Protein AF-A0A2S8PSI5-F1 (afdb_monomer_lite)

pLDDT: mean 81.42, std 22.58, range [22.23, 98.62]

Sequence (1072 aa):
MSYFSLNHSRIKKAMLAALAALLVYPAASGAGWGGTVAHAEESGTSQSGSVQGTTGLTDDTAAGQIPTAPAGDTTGSQVPAAPSGDPAGSQEPADGGGSPQSPDDAEVIAPVPNPTGQEQVEMAAANEAAILADKPVVISKIFGGGSQNSDALYKYDFVELFNPADTDVNLEGWSLQYAASSAKTDSPSWQVTPLHGTIPAKGYYLIQEGGKSTLLGPDLPAPDDTGNIDMDNKDGKVALVADTVELTVLNPSSPAVSSVVDFVGYGAAPSYEGSGAAPTPSAQKTLVRKAEDPILGTGVPSVIGSDAELYGNGWNTHDNKSDFDIATLGTFAPHNASDLTPLSVHADADKHTIRMASERDISPADAQFAVSVVTGTLKSGELDPQDYEVSGLPAGLSVTHAEADPQSHQVMFTVGGTAEADVTSSVELNVVIRKTAVTGGAYNDSRTENGITLENHTLQIIGDVVSNTLGMTEPLTAAGSFAIRIRSGAAKEGPLADTDYAVTGLPEGLQIQAAGDTASNQIVFTVSGTAAEPVIEPVQLTVVLKASAVMTEGALDSEPFTGIVLDRYRTPVQAGEQRRAELTNRIKESNAYYDDPETKAYKYGTDGMAASDAAFYRGAPYLMYEDLGTAIKIPEGWKKLQNVKTWIGGDAHIANVGFYDDKYGSIIFDLNDFDGAYIAPFYLDLLRMTSSLYLTRDSEKLALSDGEIRSMAADMLEEYMQTLQSLIGNDSKITDASKLDMNHVSDGFTKTIMTKLAKKTQLDQLIKWTVPTADGKHSTGVLNVAGKPDKYRAASESERAEVEQNWQKYVDSLEPGFVQTSLALNPDYFKIKDVAVRIYQGLGSIGSQRYNVLIEGPTSSHDDDFLLDVKQSFKPDMFNNAEEALVDPYDAYPGGDGAKVKTAYAKLSLDPEPFLGYFNSSNKSFFVHKISPYKGDYEDASGGTFKTKESLADYVGYMAKAYAYAHARSSEYPGDTFETSVISQVYDGGDWTAFETTLLNLGEDYYRQVASDYELMKSDLIGGKLIDVAGLADLALKGACRSGAERRILISCFRPGQAGVHRYSGPRRGVD

Radius of gyration: 53.58 Å; chains: 1; bounding box: 130×101×125 Å

Secondary structure (DSSP, 8-state):
--------TTGGGTHHHHGGGS---------------------------------------------------------------------------------------PPPPPPPTTHHHHHHHHHHHHHTTSS--EEEEEE--TTT-TT-SSSEEEEEEE--SSS-EE-TT-EEEEEE--TT---S--EEEE--SEEPTTBEEEEEEEE-TTSSSPPPSPPSEE------SSSEEEEEESS-SPP--S-TTSTT-TTEEEEEEETT-S--STTSPBPP-BTTBEEEEPEEPTTT--EE---TTSGGGTS-S----S-HHHHEEEE-BTTB----TT-BPBPPEEE-SSS-EEEBSSSSBB-TTS-EEEEEE-SSEE-SEEPPTTSEEEE-PPTTEEEEEEEEETTTTEEEEEEEEB-SS---S-EEEEEEE-GGGEEES-SBPPPPEEEEEEEPP--B-EEEEEEE--EEEETTEEE-EEEEEEEES-BPBEEPPTTSEEEESPPTTEEEEEEEETTTTEEEEEEEEB-SS---SPEEEEEEE-GGGBS-TTPBPPP-EEEEEEBPP-S-SS-HHHHHHHHHHHHHHHTTT---HHHHHHHHSTTTTTS-HHHHHHH-THHHHHHBTTTB---TTGGG-SS-EEEE-SS--GGGEEEEE-TTS-EEEEE---TT-EEEETHHHHHHHHHHHHHHHHHHT----HHHHHHHHHHHHHHHHHHHHTTTT-TT---GGGS-BTTTSPSSHHHHHHHHHTT--HHHHHHHHEEEPTTSSSEEEEE-STT-TTTEEEPPHHHHHHHHHHHHHHHTTS-HHHHHHHHHH-TTTT-EEEEEEE-S-STTTTTS-EEEEEE--SSSSSSS-EEEEEEEE---GGGG-TTTS--S-GGGSTT-HHHHHHHHHHHHSSS--TT-EEEE-SS-EEEEEEPPTT-B-SSSSTT-S--SHHHHHHHHHHHHHHHHHHHHHT--BTTB-HHHHHIIIIISSS-HHHHHHHHHHHHHHHHHHHHHHHHHHHHHHHTTTTS-GGGGGG---TT-------------PPPP----------------

Foldseek 3Di:
DDDDDDDDPPPVVPVVVVVPPPDDDDDDDDDDDDDDDDDDDDDDDDDDDDDDDDDDDDDDDDDYDDDDDDDDDDDDDDDDDDDDDDDDDDDDDDDDDDDDDDDDDDDDDDDDDDDDPVVCVVVVVVVVVVVVQPFFWEFFKWAQQLAPDQPFQAVFTKIKIFGQAQAKDFQQAKWKKKWFADLPDTDLWIDTDRAGGIQGGRGMAMETEAGDPPHDHHHADDHRYYYHDNYDQFWIKIWIFSHRDTGRDRACPPPVNPGTRYIATAHSGPHAWDDDGAYTGHSQKMKGFFFQQLVPRDGHHCWPPDLSVQRHRRDCPRGNHRGIDIDGRRRDGHGHSVDHRAWDKAWDPVFLEWEAPFQWWTDPVRQKTKMATRFAAFDAFWDDPVQKDKDFDAAQKDFPTWGADRVRRMIMTGMGGTHPDGNPAKTKMKMKGAPVRHPGGGDGTYDIYISRMYGGDAWEWDWAWDDADWEAPDQFWIWDKTKTATPIFFFDAFWDDCVQKDKPQDAPQKDKTWGADRVRRMIMIIITGTHPGGQLAKTWMKMKGQPVRGPDPNYHIYDIHTPHINHHDFFQLDFDDVLLVVCLVLLLVLLVPFADLVLLLCLLACVALLVFLLRVLLQCLLVVLVCDVPRFDDDPVLLVFPLQWFWDQSSAELFQWFWFAFQVLFIFTFGHHRLQIATFGLLVNLLNHLLRLVRLCVSLVPPDDPVLSLVLSLLLVVLLLVLLVVCPPPPQLDDPLLTRGQVNQDPALRNVQSVVLVPFDLLNVQLVFAPAPPVSRGHPLHGPCVVCVVWWDADDPVRVCLCVVFLVVFLVFFDVVVSVVLCVLPVQQSPWSGKIWTASDRSNQRRWTKIWTWGAASDNGRSRIFTKIKTWHDHNSNVVNPSRGPDDPQVPPPQHSQVSSLLLQVQQDDNHHRSFGWTDGPHTIITMDTDGSSDDGLVRTDNSSDDDSRSVSSSSSVSSSNSSSRRQRRDDDVPDTNSRSCCCDQNPVHDVVVVSSSSSSSSSSVSSNSNSNSVSCSCCSNVSVSNDCPPVPPPDDPPDDDDDDDDDDDPDDDDDDDDDDDDDDDDDDDDD

Structure (mmCIF, N/CA/C/O backbone):
data_AF-A0A2S8PSI5-F1
#
_entry.id   AF-A0A2S8PSI5-F1
#
loop_
_atom_site.group_PDB
_atom_site.id
_atom_site.type_symbol
_atom_site.label_atom_id
_atom_site.label_alt_id
_atom_site.label_comp_id
_atom_site.label_asym_id
_atom_site.label_entity_id
_atom_site.label_seq_id
_atom_site.pdbx_PDB_ins_code
_atom_site.Cartn_x
_atom_site.Cartn_y
_atom_site.Cartn_z
_atom_site.occupancy
_atom_site.B_iso_or_equiv
_atom_site.auth_seq_id
_atom_site.auth_comp_id
_atom_site.auth_asym_id
_atom_site.auth_atom_id
_atom_site.pdbx_PDB_model_num
ATOM 1 N N . MET A 1 1 ? -12.521 18.333 7.286 1.00 32.56 1 MET A N 1
ATOM 2 C CA . MET A 1 1 ? -11.247 18.449 8.029 1.00 32.56 1 MET A CA 1
ATOM 3 C C . MET A 1 1 ? -11.380 17.647 9.312 1.00 32.56 1 MET A C 1
ATOM 5 O O . MET A 1 1 ? -12.229 18.024 10.102 1.00 32.56 1 MET A O 1
ATOM 9 N N . SER A 1 2 ? -10.631 16.547 9.456 1.00 24.39 2 SER A N 1
ATOM 10 C CA . SER A 1 2 ? -10.332 15.827 10.715 1.00 24.39 2 SER A CA 1
ATOM 11 C C . SER A 1 2 ? -9.658 14.495 10.367 1.00 24.39 2 SER A C 1
ATOM 13 O O . SER A 1 2 ? -10.354 13.507 10.204 1.00 24.39 2 SER A O 1
ATOM 15 N N . TYR A 1 3 ? -8.333 14.488 10.182 1.00 22.23 3 TYR A N 1
ATOM 16 C CA . TYR A 1 3 ? -7.477 13.286 10.209 1.00 22.23 3 TYR A CA 1
ATOM 17 C C . TYR A 1 3 ? -6.000 13.709 10.134 1.00 22.23 3 TYR A C 1
ATOM 19 O O . TYR A 1 3 ? -5.429 13.806 9.058 1.00 22.23 3 TYR A O 1
ATOM 27 N N . PHE A 1 4 ? -5.387 14.002 11.285 1.00 27.80 4 PHE A N 1
ATOM 28 C CA . PHE A 1 4 ? -3.927 14.033 11.454 1.00 27.80 4 PHE A CA 1
ATOM 29 C C . PHE A 1 4 ? -3.594 13.869 12.942 1.00 27.80 4 PHE A C 1
ATOM 31 O O . PHE A 1 4 ? -3.741 14.803 13.727 1.00 27.80 4 PHE A O 1
ATOM 38 N N . SER A 1 5 ? -3.158 12.671 13.336 1.00 29.19 5 SER A N 1
ATOM 39 C CA . SER A 1 5 ? -2.662 12.388 14.687 1.00 29.19 5 SER A CA 1
ATOM 40 C C . SER A 1 5 ? -1.651 11.241 14.645 1.00 29.19 5 SER A C 1
ATOM 42 O O . SER A 1 5 ? -2.018 10.072 14.712 1.00 29.19 5 SER A O 1
ATOM 44 N N . LEU A 1 6 ? -0.364 11.575 14.512 1.00 31.28 6 LEU A N 1
ATOM 45 C CA . LEU A 1 6 ? 0.742 10.640 14.724 1.00 31.28 6 LEU A CA 1
ATOM 46 C C . LEU A 1 6 ? 1.902 11.331 15.450 1.00 31.28 6 LEU A C 1
ATOM 48 O O . LEU A 1 6 ? 2.282 12.463 15.153 1.00 31.28 6 LEU A O 1
ATOM 52 N N . ASN A 1 7 ? 2.465 10.631 16.434 1.00 30.89 7 ASN A N 1
ATOM 53 C CA . ASN A 1 7 ? 3.482 11.159 17.341 1.00 30.89 7 ASN A CA 1
ATOM 54 C C . ASN A 1 7 ? 4.842 11.360 16.654 1.00 30.89 7 ASN A C 1
ATOM 56 O O . ASN A 1 7 ? 5.383 10.421 16.077 1.00 30.89 7 ASN A O 1
ATOM 60 N N . HIS A 1 8 ? 5.460 12.539 16.811 1.00 30.98 8 HIS A N 1
ATOM 61 C CA . HIS A 1 8 ? 6.847 12.808 16.393 1.00 30.98 8 HIS A CA 1
ATOM 62 C C . HIS A 1 8 ? 7.643 13.559 17.479 1.00 30.98 8 HIS A C 1
ATOM 64 O O . HIS A 1 8 ? 7.771 14.784 17.491 1.00 30.98 8 HIS A O 1
ATOM 70 N N . SER A 1 9 ? 8.244 12.806 18.406 1.00 29.48 9 SER A N 1
ATOM 71 C CA . SER A 1 9 ? 8.939 13.339 19.594 1.00 29.48 9 SER A CA 1
ATOM 72 C C . SER A 1 9 ? 10.293 14.024 19.328 1.00 29.48 9 SER A C 1
ATOM 74 O O . SER A 1 9 ? 10.913 14.541 20.259 1.00 29.48 9 SER A O 1
ATOM 76 N N . ARG A 1 10 ? 10.776 14.058 18.075 1.00 33.31 10 ARG A N 1
ATOM 77 C CA . ARG A 1 10 ? 12.122 14.562 17.726 1.00 33.31 10 ARG A CA 1
ATOM 78 C C . ARG A 1 10 ? 12.180 16.045 17.331 1.00 33.31 10 ARG A C 1
ATOM 80 O O . ARG A 1 10 ? 13.230 16.661 17.501 1.00 33.31 10 ARG A O 1
ATOM 87 N N . ILE A 1 11 ? 11.072 16.654 16.897 1.00 36.69 11 ILE A N 1
ATOM 88 C CA . ILE A 1 11 ? 11.060 18.041 16.377 1.00 36.69 11 ILE A CA 1
ATOM 89 C C . ILE A 1 11 ? 11.356 19.083 17.477 1.00 36.69 11 ILE A C 1
ATOM 91 O O . ILE A 1 11 ? 12.074 20.057 17.237 1.00 36.69 11 ILE A O 1
ATOM 95 N N . LYS A 1 12 ? 10.915 18.844 18.724 1.00 32.12 12 LYS A N 1
ATOM 96 C CA . LYS A 1 12 ? 11.102 19.772 19.863 1.00 32.12 12 LYS A CA 1
ATOM 97 C C . LYS A 1 12 ? 12.569 20.057 20.245 1.00 32.12 12 LYS A C 1
ATOM 99 O O . LYS A 1 12 ? 12.806 20.987 21.010 1.00 32.12 12 LYS A O 1
ATOM 104 N N . LYS A 1 13 ? 13.556 19.310 19.727 1.00 33.31 13 LYS A N 1
ATOM 105 C CA . LYS A 1 13 ? 14.993 19.575 19.964 1.00 33.31 13 LYS A CA 1
ATOM 106 C C . LYS A 1 13 ? 15.682 20.418 18.883 1.00 33.31 13 LYS A C 1
ATOM 108 O O . LYS A 1 13 ? 16.767 20.920 19.151 1.00 33.31 13 LYS A O 1
ATOM 113 N N . ALA A 1 14 ? 15.075 20.612 17.709 1.00 32.22 14 ALA A N 1
ATOM 114 C CA . ALA A 1 14 ? 15.665 21.422 16.638 1.00 32.22 14 ALA A CA 1
ATOM 115 C C . ALA A 1 14 ? 15.346 22.922 16.797 1.00 32.22 14 ALA A C 1
ATOM 117 O O . ALA A 1 14 ? 16.250 23.756 16.784 1.00 32.22 14 ALA A O 1
ATOM 118 N N . MET A 1 15 ? 14.074 23.272 17.028 1.00 31.45 15 MET A N 1
ATOM 119 C CA . MET A 1 15 ? 13.637 24.677 17.118 1.00 31.45 15 MET A CA 1
ATOM 120 C C . MET A 1 15 ? 14.277 25.458 18.278 1.00 31.45 15 MET A C 1
ATOM 122 O O . MET A 1 15 ? 14.495 26.661 18.156 1.00 31.45 15 MET A O 1
ATOM 126 N N . LEU A 1 16 ? 14.645 24.788 19.377 1.00 30.70 16 LEU A N 1
ATOM 127 C CA . LEU A 1 16 ? 15.277 25.443 20.529 1.00 30.70 16 LEU A CA 1
ATOM 128 C C . LEU A 1 16 ? 16.730 25.889 20.270 1.00 30.70 16 LEU A C 1
ATOM 130 O O . LEU A 1 16 ? 17.239 26.733 21.001 1.00 30.70 16 LEU A O 1
ATOM 134 N N . ALA A 1 17 ? 17.392 25.356 19.236 1.00 32.59 17 ALA A N 1
ATOM 135 C CA . ALA A 1 17 ? 18.751 25.756 18.864 1.00 32.59 17 ALA A CA 1
ATOM 136 C C . ALA A 1 17 ? 18.782 27.026 17.992 1.00 32.59 17 ALA A C 1
ATOM 138 O O . ALA A 1 17 ? 19.747 27.786 18.050 1.00 32.59 17 ALA A O 1
ATOM 139 N N . ALA A 1 18 ? 17.725 27.285 17.213 1.00 31.22 18 ALA A N 1
ATOM 140 C CA . ALA A 1 18 ? 17.665 28.419 16.287 1.00 31.22 18 ALA A CA 1
ATOM 141 C C . ALA A 1 18 ? 17.458 29.776 16.991 1.00 31.22 18 ALA A C 1
ATOM 143 O O . ALA A 1 18 ? 17.998 30.787 16.546 1.00 31.22 18 ALA A O 1
ATOM 144 N N . LEU A 1 19 ? 16.729 29.812 18.115 1.00 29.58 19 LEU A N 1
ATOM 145 C CA . LEU A 1 19 ? 16.458 31.059 18.851 1.00 29.58 19 LEU A CA 1
ATOM 146 C C . LEU A 1 19 ? 17.676 31.626 19.608 1.00 29.58 19 LEU A C 1
ATOM 148 O O . LEU A 1 19 ? 17.660 32.790 19.997 1.00 29.58 19 LEU A O 1
ATOM 152 N N . ALA A 1 20 ? 18.733 30.837 19.820 1.00 30.61 20 ALA A N 1
ATOM 153 C CA . ALA A 1 20 ? 19.879 31.235 20.644 1.00 30.61 20 ALA A CA 1
ATOM 154 C C . ALA A 1 20 ? 20.934 32.093 19.911 1.00 30.61 20 ALA A C 1
ATOM 156 O O . ALA A 1 20 ? 21.875 32.570 20.542 1.00 30.61 20 ALA A O 1
ATOM 157 N N . ALA A 1 21 ? 20.808 32.284 18.592 1.00 31.06 21 ALA A N 1
ATOM 158 C CA . ALA A 1 21 ? 21.863 32.851 17.743 1.00 31.06 21 ALA A CA 1
ATOM 159 C C . ALA A 1 21 ? 21.659 34.325 17.324 1.00 31.06 21 ALA A C 1
ATOM 161 O O . ALA A 1 21 ? 22.487 34.863 16.593 1.00 31.06 21 ALA A O 1
ATOM 162 N N . LEU A 1 22 ? 20.570 34.980 17.751 1.00 29.28 22 LEU A N 1
ATOM 163 C CA . LEU A 1 22 ? 20.108 36.259 17.176 1.00 29.28 22 LEU A CA 1
ATOM 164 C C . LEU A 1 22 ? 20.069 37.446 18.163 1.00 29.28 22 LEU A C 1
ATOM 166 O O . LEU A 1 22 ? 19.382 38.439 17.932 1.00 29.28 22 LEU A O 1
ATOM 170 N N . LEU A 1 23 ? 20.840 37.374 19.252 1.00 33.25 23 LEU A N 1
ATOM 171 C CA . LEU A 1 23 ? 21.026 38.471 20.209 1.00 33.25 23 LEU A CA 1
ATOM 172 C C . LEU A 1 23 ? 22.504 38.619 20.601 1.00 33.25 23 LEU A C 1
ATOM 174 O O . LEU A 1 23 ? 22.970 37.866 21.449 1.00 33.25 23 LEU A O 1
ATOM 178 N N . VAL A 1 24 ? 23.209 39.613 20.030 1.00 31.05 24 VAL A N 1
ATOM 179 C CA . VAL A 1 24 ? 24.187 40.490 20.727 1.00 31.05 24 VAL A CA 1
ATOM 180 C C . VAL A 1 24 ? 24.766 41.579 19.788 1.00 31.05 24 VAL A C 1
ATOM 182 O O . VAL A 1 24 ? 25.548 41.307 18.885 1.00 31.05 24 VAL A O 1
ATOM 185 N N . TYR A 1 25 ? 24.428 42.832 20.121 1.00 30.11 25 TYR A N 1
ATOM 186 C CA . TYR A 1 25 ? 25.166 44.099 19.914 1.00 30.11 25 TYR A CA 1
ATOM 187 C C . TYR A 1 25 ? 25.182 44.850 18.547 1.00 30.11 25 TYR A C 1
ATOM 189 O O . TYR A 1 25 ? 24.949 44.246 17.505 1.00 30.11 25 TYR A O 1
ATOM 197 N N . PRO A 1 26 ? 25.354 46.207 18.558 1.00 46.22 26 PRO A N 1
ATOM 198 C CA . PRO A 1 26 ? 24.747 47.090 17.541 1.00 46.22 26 PRO A CA 1
ATOM 199 C C . PRO A 1 26 ? 25.649 48.229 16.975 1.00 46.22 26 PRO A C 1
ATOM 201 O O . PRO A 1 26 ? 26.788 48.400 17.402 1.00 46.22 26 PRO A O 1
ATOM 204 N N . ALA A 1 27 ? 25.040 49.102 16.144 1.00 29.02 27 ALA A N 1
ATOM 205 C CA . ALA A 1 27 ? 25.498 50.456 15.739 1.00 29.02 27 ALA A CA 1
ATOM 206 C C . ALA A 1 27 ? 26.748 50.512 14.811 1.00 29.02 27 ALA A C 1
ATOM 208 O O . ALA A 1 27 ? 27.578 49.616 14.839 1.00 29.02 27 ALA A O 1
ATOM 209 N N . ALA A 1 28 ? 26.996 51.518 13.953 1.00 28.19 28 ALA A N 1
ATOM 210 C CA . ALA A 1 28 ? 26.281 52.731 13.491 1.00 28.19 28 ALA A CA 1
ATOM 211 C C . ALA A 1 28 ? 27.017 53.289 12.231 1.00 28.19 28 ALA A C 1
ATOM 213 O O . ALA A 1 28 ? 28.173 52.934 12.026 1.00 28.19 28 ALA A O 1
ATOM 214 N N . SER A 1 29 ? 26.506 54.201 11.387 1.00 30.27 29 SER A N 1
ATOM 215 C CA . SER A 1 29 ? 25.156 54.747 11.102 1.00 30.27 29 SER A CA 1
ATOM 216 C C . SER A 1 29 ? 25.224 55.603 9.805 1.00 30.27 29 SER A C 1
ATOM 218 O O . SER A 1 29 ? 26.320 55.941 9.358 1.00 30.27 29 SER A O 1
ATOM 220 N N . GLY A 1 30 ? 24.092 55.993 9.192 1.00 26.75 30 GLY A N 1
ATOM 221 C CA . GLY A 1 30 ? 24.096 56.888 8.016 1.00 26.75 30 GLY A CA 1
ATOM 222 C C . GLY A 1 30 ? 22.722 57.129 7.367 1.00 26.75 30 GLY A C 1
ATOM 223 O O . GLY A 1 30 ? 21.903 56.223 7.306 1.00 26.75 30 GLY A O 1
ATOM 224 N N . ALA A 1 31 ? 22.479 58.364 6.915 1.00 28.94 31 ALA A N 1
ATOM 225 C CA . ALA A 1 31 ? 21.234 58.892 6.327 1.00 28.94 31 ALA A CA 1
ATOM 226 C C . ALA A 1 31 ? 20.676 58.124 5.098 1.00 28.94 31 ALA A C 1
ATOM 228 O O . ALA A 1 31 ? 21.438 57.496 4.373 1.00 28.94 31 ALA A O 1
ATOM 229 N N . GLY A 1 32 ? 19.382 58.219 4.748 1.00 26.33 32 GLY A N 1
ATOM 230 C CA . GLY A 1 32 ? 18.257 58.914 5.407 1.00 26.33 32 GLY A CA 1
ATOM 231 C C . GLY A 1 32 ? 17.262 59.554 4.413 1.00 26.33 32 GLY A C 1
ATOM 232 O O . GLY A 1 32 ? 17.654 59.849 3.294 1.00 26.33 32 GLY A O 1
ATOM 233 N N . TRP A 1 33 ? 16.027 59.828 4.876 1.00 26.30 33 TRP A N 1
ATOM 234 C CA . TRP A 1 33 ? 14.941 60.602 4.217 1.00 26.30 33 TRP A CA 1
ATOM 235 C C . TRP A 1 33 ? 14.414 60.039 2.866 1.00 26.30 33 TRP A C 1
ATOM 237 O O . TRP A 1 33 ? 15.174 59.800 1.942 1.00 26.30 33 TRP A O 1
ATOM 247 N N . GLY A 1 34 ? 13.107 59.879 2.635 1.00 26.39 34 GLY A N 1
ATOM 248 C CA . GLY A 1 34 ? 11.936 60.106 3.490 1.00 26.39 34 GLY A CA 1
ATOM 249 C C . GLY A 1 34 ? 10.637 60.138 2.662 1.00 26.39 34 GLY A C 1
ATOM 250 O O . GLY A 1 34 ? 10.696 60.266 1.442 1.00 26.39 34 GLY A O 1
ATOM 251 N N . GLY A 1 35 ? 9.480 60.062 3.332 1.00 26.25 35 GLY A N 1
ATOM 252 C CA . GLY A 1 35 ? 8.147 60.130 2.710 1.00 26.25 35 GLY A CA 1
ATOM 253 C C . GLY A 1 35 ? 7.384 58.793 2.707 1.00 26.25 35 GLY A C 1
ATOM 254 O O . GLY A 1 35 ? 7.892 57.840 2.135 1.00 26.25 35 GLY A O 1
ATOM 255 N N . THR A 1 36 ? 6.159 58.584 3.202 1.00 27.77 36 THR A N 1
ATOM 256 C CA . THR A 1 36 ? 5.229 59.194 4.187 1.00 27.77 36 THR A CA 1
ATOM 257 C C . THR A 1 36 ? 3.812 58.777 3.756 1.00 27.77 36 THR A C 1
ATOM 259 O O . THR A 1 36 ? 3.465 59.115 2.631 1.00 27.77 36 THR A O 1
ATOM 262 N N . VAL A 1 37 ? 2.992 58.231 4.678 1.00 28.23 37 VAL A N 1
ATOM 263 C CA . VAL A 1 37 ? 1.516 58.465 4.780 1.00 28.23 37 VAL A CA 1
ATOM 264 C C . VAL A 1 37 ? 0.628 57.896 3.641 1.00 28.23 37 VAL A C 1
ATOM 266 O O . VAL A 1 37 ? 0.927 58.081 2.472 1.00 28.23 37 VAL A O 1
ATOM 269 N N . ALA A 1 38 ? -0.527 57.249 3.862 1.00 27.56 38 ALA A N 1
ATOM 270 C CA . ALA A 1 38 ? -1.237 56.697 5.040 1.00 27.56 38 ALA A CA 1
ATOM 271 C C . ALA A 1 38 ? -2.152 55.530 4.544 1.00 27.56 38 ALA A C 1
ATOM 273 O O . ALA A 1 38 ? -2.331 55.408 3.337 1.00 27.56 38 ALA A O 1
ATOM 274 N N . HIS A 1 39 ? -2.646 54.551 5.319 1.00 26.27 39 HIS A N 1
ATOM 275 C CA . HIS A 1 39 ? -3.351 54.519 6.623 1.00 26.27 39 HIS A CA 1
ATOM 276 C C . HIS A 1 39 ? -4.840 54.951 6.580 1.00 26.27 39 HIS A C 1
ATOM 278 O O . HIS A 1 39 ? -5.130 56.141 6.644 1.00 26.27 39 HIS A O 1
ATOM 284 N N . ALA A 1 40 ? -5.738 53.956 6.482 1.00 26.66 40 ALA A N 1
ATOM 285 C CA . ALA A 1 40 ? -7.154 53.849 6.919 1.00 26.66 40 ALA A CA 1
ATOM 286 C C . ALA A 1 40 ? -7.703 52.557 6.251 1.00 26.66 40 ALA A C 1
ATOM 288 O O . ALA A 1 40 ? -7.437 52.366 5.066 1.00 26.66 40 ALA A O 1
ATOM 289 N N . GLU A 1 41 ? -8.249 51.526 6.905 1.00 26.97 41 GLU A N 1
ATOM 290 C CA . GLU A 1 41 ? -9.302 51.402 7.941 1.00 26.97 41 GLU A CA 1
ATOM 291 C C . GLU A 1 41 ? -10.744 51.504 7.418 1.00 26.97 41 GLU A C 1
ATOM 293 O O . GLU A 1 41 ? -11.027 52.285 6.516 1.00 26.97 41 GLU A O 1
ATOM 298 N N . GLU A 1 42 ? -11.624 50.711 8.054 1.00 27.62 42 GLU A N 1
ATOM 299 C CA . GLU A 1 42 ? -13.090 50.659 7.892 1.00 27.62 42 GLU A CA 1
ATOM 300 C C . GLU A 1 42 ? -13.665 50.191 6.530 1.00 27.62 42 GLU A C 1
ATOM 302 O O . GLU A 1 42 ? -12.993 50.224 5.505 1.00 27.62 42 GLU A O 1
ATOM 307 N N . SER A 1 43 ? -14.925 49.735 6.421 1.00 27.12 43 SER A N 1
ATOM 308 C CA . SER A 1 43 ? -15.847 49.042 7.358 1.00 27.12 43 SER A CA 1
ATOM 309 C C . SER A 1 43 ? -17.065 48.508 6.558 1.00 27.12 43 SER A C 1
ATOM 311 O O . SER A 1 43 ? -17.156 48.725 5.350 1.00 27.12 43 SER A O 1
ATOM 313 N N . GLY A 1 44 ? -18.025 47.838 7.216 1.00 26.30 44 GLY A N 1
ATOM 314 C CA . GLY A 1 44 ? -19.421 47.784 6.741 1.00 26.30 44 GLY A CA 1
ATOM 315 C C . GLY A 1 44 ? -19.933 46.473 6.120 1.00 26.30 44 GLY A C 1
ATOM 316 O O . GLY A 1 44 ? -19.446 45.991 5.102 1.00 26.30 44 GLY A O 1
ATOM 317 N N . THR A 1 45 ? -21.016 45.948 6.699 1.00 31.78 45 THR A N 1
ATOM 318 C CA . THR A 1 45 ? -21.922 44.942 6.113 1.00 31.78 45 THR A CA 1
ATOM 319 C C . THR A 1 45 ? -23.183 45.614 5.547 1.00 31.78 45 THR A C 1
ATOM 321 O O . THR A 1 45 ? -23.580 46.675 6.021 1.00 31.78 45 THR A O 1
ATOM 324 N N . SER A 1 46 ? -23.852 45.008 4.556 1.00 26.44 46 SER A N 1
ATOM 325 C CA . SER A 1 46 ? -25.284 45.237 4.242 1.00 26.44 46 SER A CA 1
ATOM 326 C C . SER A 1 46 ? -25.811 44.226 3.200 1.00 26.44 46 SER A C 1
ATOM 328 O O . SER A 1 46 ? -25.073 43.344 2.764 1.00 26.44 46 SER A O 1
ATOM 330 N N . GLN A 1 47 ? -27.115 44.277 2.890 1.00 26.70 47 GLN A N 1
ATOM 331 C CA . GLN A 1 47 ? -27.894 43.172 2.306 1.00 26.70 47 GLN A CA 1
ATOM 332 C C . GLN A 1 47 ? -28.403 43.392 0.860 1.00 26.70 47 GLN A C 1
ATOM 334 O O . GLN A 1 47 ? -28.366 44.480 0.298 1.00 26.70 47 GLN A O 1
ATOM 339 N N . SER A 1 48 ? -28.934 42.293 0.317 1.00 30.72 48 SER A N 1
ATOM 340 C CA . SER A 1 48 ? -29.745 42.062 -0.893 1.00 30.72 48 SER A CA 1
ATOM 341 C C . SER A 1 48 ? -30.660 43.163 -1.472 1.00 30.72 48 SER A C 1
ATOM 343 O O . SER A 1 48 ? -31.393 43.827 -0.744 1.00 30.72 48 SER A O 1
ATOM 345 N N . GLY A 1 49 ? -30.807 43.130 -2.807 1.00 26.80 49 GLY A N 1
ATOM 346 C CA . GLY A 1 49 ? -31.956 43.627 -3.596 1.00 26.80 49 GLY A CA 1
ATOM 347 C C . GLY A 1 49 ? -31.573 43.731 -5.088 1.00 26.80 49 GLY A C 1
ATOM 348 O O . GLY A 1 49 ? -30.688 44.515 -5.399 1.00 26.80 49 GLY A O 1
ATOM 349 N N . SER A 1 50 ? -31.968 42.864 -6.036 1.00 28.08 50 SER A N 1
ATOM 350 C CA . SER A 1 50 ? -33.294 42.391 -6.510 1.00 28.08 50 SER A CA 1
ATOM 351 C C . SER A 1 50 ? -33.974 43.321 -7.548 1.00 28.08 50 SER A C 1
ATOM 353 O O . SER A 1 50 ? -33.658 44.503 -7.600 1.00 28.08 50 SER A O 1
ATOM 355 N N . VAL A 1 51 ? -34.918 42.759 -8.341 1.00 27.80 51 VAL A N 1
ATOM 356 C CA . VAL A 1 51 ? -35.895 43.391 -9.289 1.00 27.80 51 VAL A CA 1
ATOM 357 C C . VAL A 1 51 ? -35.647 43.245 -10.820 1.00 27.80 51 VAL A C 1
ATOM 359 O O . VAL A 1 51 ? -34.858 43.975 -11.398 1.00 27.80 51 VAL A O 1
ATOM 362 N N . GLN A 1 52 ? -36.474 42.374 -11.445 1.00 28.00 52 GLN A N 1
ATOM 363 C CA . GLN A 1 52 ? -37.089 42.389 -12.812 1.00 28.00 52 GLN A CA 1
ATOM 364 C C . GLN A 1 52 ? -36.208 42.480 -14.096 1.00 28.00 52 GLN A C 1
ATOM 366 O O . GLN A 1 52 ? -35.181 43.136 -14.122 1.00 28.00 52 GLN A O 1
ATOM 371 N N . GLY A 1 53 ? -36.594 41.892 -15.247 1.00 26.25 53 GLY A N 1
ATOM 372 C CA . GLY A 1 53 ? -37.763 41.047 -15.578 1.00 26.25 53 GLY A CA 1
ATOM 373 C C . GLY A 1 53 ? -37.982 40.857 -17.106 1.00 26.25 53 GLY A C 1
ATOM 374 O O . GLY A 1 53 ? -37.101 41.209 -17.875 1.00 26.25 53 GLY A O 1
ATOM 375 N N . THR A 1 54 ? -39.189 40.384 -17.490 1.00 27.23 54 THR A N 1
ATOM 376 C CA . THR A 1 54 ? -39.831 40.271 -18.845 1.00 27.23 54 THR A CA 1
ATOM 377 C C . THR A 1 54 ? -39.683 38.984 -19.717 1.00 27.23 54 THR A C 1
ATOM 379 O O . THR A 1 54 ? -38.632 38.669 -20.251 1.00 27.23 54 THR A O 1
ATOM 382 N N . THR A 1 55 ? -40.822 38.270 -19.868 1.00 28.58 55 THR A N 1
ATOM 383 C CA . THR A 1 55 ? -41.468 37.633 -21.070 1.00 28.58 55 THR A CA 1
ATOM 384 C C . THR A 1 55 ? -40.655 37.134 -22.292 1.00 28.58 55 THR A C 1
ATOM 386 O O . THR A 1 55 ? -39.812 37.870 -22.785 1.00 28.58 55 THR A O 1
ATOM 389 N N . GLY A 1 56 ? -40.991 36.022 -22.984 1.00 27.41 56 GLY A N 1
ATOM 390 C CA . GLY A 1 56 ? -42.080 35.016 -22.847 1.00 27.41 56 GLY A CA 1
ATOM 391 C C . GLY A 1 56 ? -42.541 34.402 -24.209 1.00 27.41 56 GLY A C 1
ATOM 392 O O . GLY A 1 56 ? -42.207 34.979 -25.238 1.00 27.41 56 GLY A O 1
ATOM 393 N N . LEU A 1 57 ? -43.369 33.324 -24.197 1.00 29.41 57 LEU A N 1
ATOM 394 C CA . LEU A 1 57 ? -44.012 32.606 -25.357 1.00 29.41 57 LEU A CA 1
ATOM 395 C C . LEU A 1 57 ? -43.055 31.742 -26.233 1.00 29.41 57 LEU A C 1
ATOM 397 O O . LEU A 1 57 ? -41.891 32.106 -26.347 1.00 29.41 57 LEU A O 1
ATOM 401 N N . THR A 1 58 ? -43.386 30.598 -26.877 1.00 28.83 58 THR A N 1
ATOM 402 C CA . THR A 1 58 ? -44.568 29.683 -27.073 1.00 28.83 58 THR A CA 1
ATOM 403 C C . THR A 1 58 ? -44.017 28.237 -27.246 1.00 28.83 58 THR A C 1
ATOM 405 O O . THR A 1 58 ? -42.932 28.111 -27.805 1.00 28.83 58 THR A O 1
ATOM 408 N N . ASP A 1 59 ? -44.553 27.141 -26.683 1.00 31.25 59 ASP A N 1
ATOM 409 C CA . ASP A 1 59 ? -45.842 26.418 -26.901 1.00 31.25 59 ASP A CA 1
ATOM 410 C C . ASP A 1 59 ? -45.868 25.462 -28.131 1.00 31.25 59 ASP A C 1
ATOM 412 O O . ASP A 1 59 ? -45.799 25.949 -29.256 1.00 31.25 59 ASP A O 1
ATOM 416 N N . ASP A 1 60 ? -45.973 24.131 -27.909 1.00 28.44 60 ASP A N 1
ATOM 417 C CA . ASP A 1 60 ? -46.486 23.097 -28.856 1.00 28.44 60 ASP A CA 1
ATOM 418 C C . ASP A 1 60 ? -46.762 21.720 -28.160 1.00 28.44 60 ASP A C 1
ATOM 420 O O . ASP A 1 60 ? -46.388 21.513 -27.003 1.00 28.44 60 ASP A O 1
ATOM 424 N N . THR A 1 61 ? -47.428 20.765 -28.839 1.00 31.42 61 THR A N 1
ATOM 425 C CA . THR A 1 61 ? -47.969 19.478 -28.298 1.00 31.42 61 THR A CA 1
ATOM 426 C C . THR A 1 61 ? -47.738 18.279 -29.271 1.00 31.42 61 THR A C 1
ATOM 428 O O . THR A 1 61 ? -46.934 18.423 -30.183 1.00 31.42 61 THR A O 1
ATOM 431 N N . ALA A 1 62 ? -48.289 17.042 -29.232 1.00 31.06 62 ALA A N 1
ATOM 432 C CA . ALA A 1 62 ? -49.274 16.245 -28.451 1.00 31.06 62 ALA A CA 1
ATOM 433 C C . ALA A 1 62 ? -49.124 14.735 -28.868 1.00 31.06 62 ALA A C 1
ATOM 435 O O . ALA A 1 62 ? -48.448 14.465 -29.857 1.00 31.06 62 ALA A O 1
ATOM 436 N N . ALA A 1 63 ? -49.779 13.687 -28.327 1.00 30.81 63 ALA A N 1
ATOM 437 C CA . ALA A 1 63 ? -50.354 13.339 -27.007 1.00 30.81 63 ALA A CA 1
ATOM 438 C C . ALA A 1 63 ? -50.947 11.887 -27.055 1.00 30.81 63 ALA A C 1
ATOM 440 O O . ALA A 1 63 ? -51.410 11.463 -28.113 1.00 30.81 63 ALA A O 1
ATOM 441 N N . GLY A 1 64 ? -51.023 11.150 -25.928 1.00 24.62 64 GLY A N 1
ATOM 442 C CA . GLY A 1 64 ? -51.728 9.842 -25.794 1.00 24.62 64 GLY A CA 1
ATOM 443 C C . GLY A 1 64 ? -50.840 8.627 -25.420 1.00 24.62 64 GLY A C 1
ATOM 444 O O . GLY A 1 64 ? -49.624 8.722 -25.504 1.00 24.62 64 GLY A O 1
ATOM 445 N N . GLN A 1 65 ? -51.366 7.463 -24.993 1.00 27.53 65 GLN A N 1
ATOM 446 C CA . GLN A 1 65 ? -52.750 7.108 -24.614 1.00 27.53 65 GLN A CA 1
ATOM 447 C C . GLN A 1 65 ? -52.793 5.820 -23.733 1.00 27.53 65 GLN A C 1
ATOM 449 O O . GLN A 1 65 ? -51.944 4.946 -23.872 1.00 27.53 65 GLN A O 1
ATOM 454 N N . ILE A 1 66 ? -53.790 5.695 -22.843 1.00 28.58 66 ILE A N 1
ATOM 455 C CA . ILE A 1 66 ? -54.144 4.493 -22.024 1.00 28.58 66 ILE A CA 1
ATOM 456 C C . ILE A 1 66 ? -55.252 3.677 -22.769 1.00 28.58 66 ILE A C 1
ATOM 458 O O . ILE A 1 66 ? -55.832 4.294 -23.670 1.00 28.58 66 ILE A O 1
ATOM 462 N N . PRO A 1 67 ? -55.638 2.392 -22.465 1.00 49.81 67 PRO A N 1
ATOM 463 C CA . PRO A 1 67 ? -56.061 1.915 -21.120 1.00 49.81 67 PRO A CA 1
ATOM 464 C C . PRO A 1 67 ? -56.015 0.373 -20.788 1.00 49.81 67 PRO A C 1
ATOM 466 O O . PRO A 1 67 ? -55.585 -0.463 -21.575 1.00 49.81 67 PRO A O 1
ATOM 469 N N . THR A 1 68 ? -56.631 0.019 -19.639 1.00 28.28 68 THR A N 1
ATOM 470 C CA . THR A 1 68 ? -57.275 -1.266 -19.205 1.00 28.28 68 THR A CA 1
ATOM 471 C C . THR A 1 68 ? -56.497 -2.415 -18.516 1.00 28.28 68 THR A C 1
ATOM 473 O O . THR A 1 68 ? -55.453 -2.866 -18.965 1.00 28.28 68 THR A O 1
ATOM 476 N N . ALA A 1 69 ? -57.120 -2.929 -17.436 1.00 30.34 69 ALA A N 1
ATOM 477 C CA . ALA A 1 69 ? -56.884 -4.198 -16.709 1.00 30.34 69 ALA A CA 1
ATOM 478 C C . ALA A 1 69 ? -58.151 -5.104 -16.820 1.00 30.34 69 ALA A C 1
ATOM 480 O O . ALA A 1 69 ? -59.065 -4.682 -17.542 1.00 30.34 69 ALA A O 1
ATOM 481 N N . PRO A 1 70 ? -58.285 -6.291 -16.153 1.00 49.47 70 PRO A N 1
ATOM 482 C CA . PRO A 1 70 ? -58.902 -6.307 -14.795 1.00 49.47 70 PRO A CA 1
ATOM 483 C C . PRO A 1 70 ? -58.723 -7.553 -13.845 1.00 49.47 70 PRO A C 1
ATOM 485 O O . PRO A 1 70 ? -58.511 -8.673 -14.290 1.00 49.47 70 PRO A O 1
ATOM 488 N N . ALA A 1 71 ? -59.042 -7.327 -12.552 1.00 32.69 71 ALA A N 1
ATOM 489 C CA . ALA A 1 71 ? -59.818 -8.168 -11.588 1.00 32.69 71 ALA A CA 1
ATOM 490 C C . ALA A 1 71 ? -59.285 -9.456 -10.879 1.00 32.69 71 ALA A C 1
ATOM 492 O O . ALA A 1 71 ? -58.587 -10.282 -11.456 1.00 32.69 71 ALA A O 1
ATOM 493 N N . GLY A 1 72 ? -59.772 -9.643 -9.627 1.00 26.91 72 GLY A N 1
ATOM 494 C CA . GLY A 1 72 ? -59.695 -10.850 -8.765 1.00 26.91 72 GLY A CA 1
ATOM 495 C C . GLY A 1 72 ? -59.071 -10.586 -7.374 1.00 26.91 72 GLY A C 1
ATOM 496 O O . GLY A 1 72 ? -57.872 -10.778 -7.228 1.00 26.91 72 GLY A O 1
ATOM 497 N N . ASP A 1 73 ? -59.718 -9.955 -6.380 1.00 31.58 73 ASP A N 1
ATOM 498 C CA . ASP A 1 73 ? -60.917 -10.333 -5.578 1.00 31.58 73 ASP A CA 1
ATOM 499 C C . ASP A 1 73 ? -60.657 -11.486 -4.576 1.00 31.58 73 ASP A C 1
ATOM 501 O O . ASP A 1 73 ? -60.528 -12.646 -4.958 1.00 31.58 73 ASP A O 1
ATOM 505 N N . THR A 1 74 ? -60.426 -11.216 -3.285 1.00 31.67 74 THR A N 1
ATOM 506 C CA . THR A 1 74 ? -61.423 -11.123 -2.175 1.00 31.67 74 THR A CA 1
ATOM 507 C C . THR A 1 74 ? -60.634 -10.897 -0.852 1.00 31.67 74 THR A C 1
ATOM 509 O O . THR A 1 74 ? -59.433 -11.151 -0.855 1.00 31.67 74 THR A O 1
ATOM 512 N N . THR A 1 75 ? -61.099 -10.518 0.357 1.00 30.33 75 THR A N 1
ATOM 513 C CA . THR A 1 75 ? -62.233 -9.786 1.009 1.00 30.33 75 THR A CA 1
ATOM 514 C C . THR A 1 75 ? -61.806 -9.596 2.495 1.00 30.33 75 THR A C 1
ATOM 516 O O . THR A 1 75 ? -60.985 -10.380 2.959 1.00 30.33 75 THR A O 1
ATOM 519 N N . GLY A 1 76 ? -62.297 -8.688 3.354 1.00 28.33 76 GLY A N 1
ATOM 520 C CA . GLY A 1 76 ? -63.315 -7.624 3.280 1.00 28.33 76 GLY A CA 1
ATOM 521 C C . GLY A 1 76 ? -63.891 -7.308 4.692 1.00 28.33 76 GLY A C 1
ATOM 522 O O . GLY A 1 76 ? -63.841 -8.179 5.551 1.00 28.33 76 GLY A O 1
ATOM 523 N N . SER A 1 77 ? -64.484 -6.114 4.903 1.00 28.81 77 SER A N 1
ATOM 524 C CA . SER A 1 77 ? -65.240 -5.657 6.114 1.00 28.81 77 SER A CA 1
ATOM 525 C C . SER A 1 77 ? -64.456 -5.422 7.432 1.00 28.81 77 SER A C 1
ATOM 527 O O . SER A 1 77 ? -63.834 -6.345 7.935 1.00 28.81 77 SER A O 1
ATOM 529 N N . GLN A 1 78 ? -64.489 -4.259 8.119 1.00 28.75 78 GLN A N 1
ATOM 530 C CA . GLN A 1 78 ? -65.087 -2.904 7.924 1.00 28.75 78 GLN A CA 1
ATOM 531 C C . GLN A 1 78 ? -64.138 -1.847 8.606 1.00 28.75 78 GLN A C 1
ATOM 533 O O . GLN A 1 78 ? -63.238 -2.277 9.318 1.00 28.75 78 GLN A O 1
ATOM 538 N N . VAL A 1 79 ? -64.133 -0.501 8.454 1.00 28.66 79 VAL A N 1
ATOM 539 C CA . VAL A 1 79 ? -65.092 0.566 8.029 1.00 28.66 79 VAL A CA 1
ATOM 540 C C . VAL A 1 79 ? -66.176 0.877 9.094 1.00 28.66 79 VAL A C 1
ATOM 542 O O . VAL A 1 79 ? -66.693 -0.090 9.644 1.00 28.66 79 VAL A O 1
ATOM 545 N N . PRO A 1 80 ? -66.598 2.140 9.401 1.00 45.75 80 PRO A N 1
ATOM 546 C CA . PRO A 1 80 ? -66.277 3.493 8.857 1.00 45.75 80 PRO A CA 1
ATOM 547 C C . PRO A 1 80 ? -65.624 4.445 9.914 1.00 45.75 80 PRO A C 1
ATOM 549 O O . PRO A 1 80 ? -65.420 4.013 11.041 1.00 45.75 80 PRO A O 1
ATOM 552 N N . ALA A 1 81 ? -65.327 5.749 9.733 1.00 29.59 81 ALA A N 1
ATOM 553 C CA . ALA A 1 81 ? -65.056 6.709 8.626 1.00 29.59 81 ALA A CA 1
ATOM 554 C C . ALA A 1 81 ? -64.421 7.983 9.293 1.00 29.59 81 ALA A C 1
ATOM 556 O O . ALA A 1 81 ? -64.663 8.184 10.479 1.00 29.59 81 ALA A O 1
ATOM 557 N N . ALA A 1 82 ? -63.547 8.844 8.735 1.00 27.44 82 ALA A N 1
ATOM 558 C CA . ALA A 1 82 ? -63.303 9.382 7.377 1.00 27.44 82 ALA A CA 1
ATOM 559 C C . ALA A 1 82 ? -64.292 10.500 6.928 1.00 27.44 82 ALA A C 1
ATOM 561 O O . ALA A 1 82 ? -65.478 10.364 7.229 1.00 27.44 82 ALA A O 1
ATOM 562 N N . PRO A 1 83 ? -63.903 11.506 6.096 1.00 48.72 83 PRO A N 1
ATOM 563 C CA . PRO A 1 83 ? -62.564 12.110 5.851 1.00 48.72 83 PRO A CA 1
ATOM 564 C C . PRO A 1 83 ? -62.543 13.664 5.616 1.00 48.72 83 PRO A C 1
ATOM 566 O O . PRO A 1 83 ? -63.593 14.266 5.431 1.00 48.72 83 PRO A O 1
ATOM 569 N N . SER A 1 84 ? -61.341 14.263 5.441 1.00 30.45 84 SER A N 1
ATOM 570 C CA . SER A 1 84 ? -61.011 15.511 4.660 1.00 30.45 84 SER A CA 1
ATOM 571 C C . SER A 1 84 ? -61.676 16.876 5.007 1.00 30.45 84 SER A C 1
ATOM 573 O O . SER A 1 84 ? -62.802 16.917 5.475 1.00 30.45 84 SER A O 1
ATOM 575 N N . GLY A 1 85 ? -61.085 18.057 4.742 1.00 27.47 85 GLY A N 1
ATOM 576 C CA . GLY A 1 85 ? -59.727 18.411 4.275 1.00 27.47 85 GLY A CA 1
ATOM 577 C C . GLY A 1 85 ? -59.662 19.781 3.548 1.00 27.47 85 GLY A C 1
ATOM 578 O O . GLY A 1 85 ? -60.263 19.898 2.486 1.00 27.47 85 GLY A O 1
ATOM 579 N N . ASP A 1 86 ? -58.885 20.747 4.082 1.00 32.94 86 ASP A N 1
ATOM 580 C CA . ASP A 1 86 ? -58.559 22.095 3.519 1.00 32.94 86 ASP A CA 1
ATOM 581 C C . ASP A 1 86 ? -59.751 23.075 3.263 1.00 32.94 86 ASP A C 1
ATOM 583 O O . ASP A 1 86 ? -60.902 22.648 3.396 1.00 32.94 86 ASP A O 1
ATOM 587 N N . PRO A 1 87 ? -59.560 24.388 2.925 1.00 43.28 87 PRO A N 1
ATOM 588 C CA . PRO A 1 87 ? -58.318 25.154 2.690 1.00 43.28 87 PRO A CA 1
ATOM 589 C C . PRO A 1 87 ? -58.172 26.524 3.428 1.00 43.28 87 PRO A C 1
ATOM 591 O O . PRO A 1 87 ? -59.115 27.055 4.004 1.00 43.28 87 PRO A O 1
ATOM 594 N N . ALA A 1 88 ? -56.968 27.108 3.306 1.00 28.88 88 ALA A N 1
ATOM 595 C CA . ALA A 1 88 ? -56.561 28.536 3.225 1.00 28.88 88 ALA A CA 1
ATOM 596 C C . ALA A 1 88 ? -57.491 29.712 3.653 1.00 28.88 88 ALA A C 1
ATOM 598 O O . ALA A 1 88 ? -58.641 29.803 3.232 1.00 28.88 88 ALA A O 1
ATOM 599 N N . GLY A 1 89 ? -56.910 30.763 4.271 1.00 26.81 89 GLY A N 1
ATOM 600 C CA . GLY A 1 89 ? -57.529 32.109 4.277 1.00 26.81 89 GLY A CA 1
ATOM 601 C C . GLY A 1 89 ? -57.000 33.153 5.281 1.00 26.81 89 GLY A C 1
ATOM 602 O O . GLY A 1 89 ? -57.534 33.287 6.371 1.00 26.81 89 GLY A O 1
ATOM 603 N N . SER A 1 90 ? -56.005 33.940 4.867 1.00 26.91 90 SER A N 1
ATOM 604 C CA . SER A 1 90 ? -55.514 35.217 5.441 1.00 26.91 90 SER A CA 1
ATOM 605 C C . SER A 1 90 ? -56.444 36.074 6.337 1.00 26.91 90 SER A C 1
ATOM 607 O O . SER A 1 90 ? -57.528 36.444 5.885 1.00 26.91 90 SER A O 1
ATOM 609 N N . GLN A 1 91 ? -55.905 36.628 7.439 1.00 28.95 91 GLN A N 1
ATOM 610 C CA . GLN A 1 91 ? -55.746 38.095 7.578 1.00 28.95 91 GLN A CA 1
ATOM 611 C C . GLN A 1 91 ? -54.795 38.533 8.719 1.00 28.95 91 GLN A C 1
ATOM 613 O O . GLN A 1 91 ? -54.932 38.110 9.861 1.00 28.95 91 GLN A O 1
ATOM 618 N N . GLU A 1 92 ? -53.873 39.437 8.380 1.00 33.59 92 GLU A N 1
ATOM 619 C CA . GLU A 1 92 ? -53.128 40.349 9.274 1.00 33.59 92 GLU A CA 1
ATOM 620 C C . GLU A 1 92 ? -53.807 41.753 9.188 1.00 33.59 92 GLU A C 1
ATOM 622 O O . GLU A 1 92 ? -54.661 41.903 8.298 1.00 33.59 92 GLU A O 1
ATOM 627 N N . PRO A 1 93 ? -53.519 42.781 10.035 1.00 44.97 93 PRO A N 1
ATOM 628 C CA . PRO A 1 93 ? -52.196 43.450 10.042 1.00 44.97 93 PRO A CA 1
ATOM 629 C C . PRO A 1 93 ? -51.706 44.105 11.368 1.00 44.97 93 PRO A C 1
ATOM 631 O O . PRO A 1 93 ? -52.525 44.580 12.147 1.00 44.97 93 PRO A O 1
ATOM 634 N N . ALA A 1 94 ? -50.374 44.272 11.484 1.00 34.16 94 ALA A N 1
ATOM 635 C CA . ALA A 1 94 ? -49.620 45.409 12.088 1.00 34.16 94 ALA A CA 1
ATOM 636 C C . ALA A 1 94 ? -49.938 45.889 13.546 1.00 34.16 94 ALA A C 1
ATOM 638 O O . ALA A 1 94 ? -50.953 45.548 14.138 1.00 34.16 94 ALA A O 1
ATOM 639 N N . ASP A 1 95 ? -49.124 46.691 14.249 1.00 31.02 95 ASP A N 1
ATOM 640 C CA . ASP A 1 95 ? -47.853 47.407 13.989 1.00 31.02 95 ASP A CA 1
ATOM 641 C C . ASP A 1 95 ? -47.155 47.617 15.369 1.00 31.02 95 ASP A C 1
ATOM 643 O O . ASP A 1 95 ? -47.858 47.684 16.377 1.00 31.02 95 ASP A O 1
ATOM 647 N N . GLY A 1 96 ? -45.836 47.761 15.564 1.00 29.44 96 GLY A N 1
ATOM 648 C CA . GLY A 1 96 ? -44.680 47.724 14.661 1.00 29.44 96 GLY A CA 1
ATOM 649 C C . GLY A 1 96 ? -43.392 48.203 15.374 1.00 29.44 96 GLY A C 1
ATOM 650 O O . GLY A 1 96 ? -43.464 49.020 16.290 1.00 29.44 96 GLY A O 1
ATOM 651 N N . GLY A 1 97 ? -42.212 47.729 14.941 1.00 28.34 97 GLY A N 1
ATOM 652 C CA . GLY A 1 97 ? -40.883 48.126 15.465 1.00 28.34 97 GLY A CA 1
ATOM 653 C C . GLY A 1 97 ? -40.526 47.587 16.870 1.00 28.34 97 GLY A C 1
ATOM 654 O O . GLY A 1 97 ? -41.393 47.153 17.616 1.00 28.34 97 GLY A O 1
ATOM 655 N N . GLY A 1 98 ? -39.261 47.561 17.307 1.00 28.12 98 GLY A N 1
ATOM 656 C CA . GLY A 1 98 ? -37.992 47.861 16.628 1.00 28.12 98 GLY A CA 1
ATOM 657 C C . GLY A 1 98 ? -36.807 47.738 17.612 1.00 28.12 98 GLY A C 1
ATOM 658 O O . GLY A 1 98 ? -36.892 48.234 18.729 1.00 28.12 98 GLY A O 1
ATOM 659 N N . SER A 1 99 ? -35.735 47.038 17.228 1.00 26.62 99 SER A N 1
ATOM 660 C CA . SER A 1 99 ? -34.556 46.701 18.067 1.00 26.62 99 SER A CA 1
ATOM 661 C C . SER A 1 99 ? -33.512 47.850 18.138 1.00 26.62 99 SER A C 1
ATOM 663 O O . SER A 1 99 ? -33.745 48.868 17.483 1.00 26.62 99 SER A O 1
ATOM 665 N N . PRO A 1 100 ? -32.306 47.703 18.756 1.00 49.34 100 PRO A N 1
ATOM 666 C CA . PRO A 1 100 ? -31.776 46.687 19.699 1.00 49.34 100 PRO A CA 1
ATOM 667 C C . PRO A 1 100 ? -30.997 47.320 20.911 1.00 49.34 100 PRO A C 1
ATOM 669 O O . PRO A 1 100 ? -31.117 48.511 21.165 1.00 49.34 100 PRO A O 1
ATOM 672 N N . GLN A 1 101 ? -30.120 46.525 21.559 1.00 28.23 101 GLN A N 1
ATOM 673 C CA . GLN A 1 101 ? -28.878 46.887 22.302 1.00 28.23 101 GLN A CA 1
ATOM 674 C C . GLN A 1 101 ? -28.867 47.006 23.847 1.00 28.23 101 GLN A C 1
ATOM 676 O O . GLN A 1 101 ? -29.517 47.854 24.446 1.00 28.23 101 GLN A O 1
ATOM 681 N N . SER A 1 102 ? -27.949 46.223 24.433 1.00 36.16 102 SER A N 1
ATOM 682 C CA . SER A 1 102 ? -27.088 46.531 25.601 1.00 36.16 102 SER A CA 1
ATOM 683 C C . SER A 1 102 ? -25.715 47.044 25.055 1.00 36.16 102 SER A C 1
ATOM 685 O O . SER A 1 102 ? -25.512 46.858 23.845 1.00 36.16 102 SER A O 1
ATOM 687 N N . PRO A 1 103 ? -24.765 47.659 25.817 1.00 42.31 103 PRO A N 1
ATOM 688 C CA . PRO A 1 103 ? -24.417 47.361 27.221 1.00 42.31 103 PRO A CA 1
ATOM 689 C C . PRO A 1 103 ? -24.059 48.538 28.177 1.00 42.31 103 PRO A C 1
ATOM 691 O O . PRO A 1 103 ? -23.826 49.664 27.753 1.00 42.31 103 PRO A O 1
ATOM 694 N N . ASP A 1 104 ? -24.017 48.174 29.464 1.00 32.72 104 ASP A N 1
ATOM 695 C CA . ASP A 1 104 ? -23.144 48.551 30.601 1.00 32.72 104 ASP A CA 1
ATOM 696 C C . ASP A 1 104 ? -22.822 50.020 31.008 1.00 32.72 104 ASP A C 1
ATOM 698 O O . ASP A 1 104 ? -22.402 50.863 30.222 1.00 32.72 104 ASP A O 1
ATOM 702 N N . ASP A 1 105 ? -22.933 50.227 32.332 1.00 31.86 105 ASP A N 1
ATOM 703 C CA . ASP A 1 105 ? -22.197 51.111 33.263 1.00 31.86 105 ASP A CA 1
ATOM 704 C C . ASP A 1 105 ? -22.039 52.637 33.037 1.00 31.86 105 ASP A C 1
ATOM 706 O O . ASP A 1 105 ? -21.255 53.096 32.209 1.00 31.86 105 ASP A O 1
ATOM 710 N N . ALA A 1 106 ? -22.622 53.441 33.955 1.00 29.33 106 ALA A N 1
ATOM 711 C CA . ALA A 1 106 ? -21.853 54.061 35.065 1.00 29.33 106 ALA A CA 1
ATOM 712 C C . ALA A 1 106 ? -22.663 55.007 36.009 1.00 29.33 106 ALA A C 1
ATOM 714 O O . ALA A 1 106 ? -22.989 56.134 35.651 1.00 29.33 106 ALA A O 1
ATOM 715 N N . GLU A 1 107 ? -22.844 54.559 37.261 1.00 30.42 107 GLU A N 1
ATOM 716 C CA . GLU A 1 107 ? -22.619 55.284 38.542 1.00 30.42 107 GLU A CA 1
ATOM 717 C C . GLU A 1 107 ? -23.416 56.552 39.019 1.00 30.42 107 GLU A C 1
ATOM 719 O O . GLU A 1 107 ? -23.852 57.423 38.275 1.00 30.42 107 GLU A O 1
ATOM 724 N N . VAL A 1 108 ? -23.461 56.669 40.363 1.00 29.41 108 VAL A N 1
ATOM 725 C CA . VAL A 1 108 ? -23.759 57.815 41.267 1.00 29.41 108 VAL A CA 1
ATOM 726 C C . VAL A 1 108 ? -25.223 58.241 41.518 1.00 29.41 108 VAL A C 1
ATOM 728 O O . VAL A 1 108 ? -25.872 58.927 40.733 1.00 29.41 108 VAL A O 1
ATOM 731 N N . ILE A 1 109 ? -25.671 57.977 42.756 1.00 33.91 109 ILE A N 1
ATOM 732 C CA . ILE A 1 109 ? -26.875 58.526 43.413 1.00 33.91 109 ILE A CA 1
ATOM 733 C C . ILE A 1 109 ? -26.466 59.583 44.462 1.00 33.91 109 ILE A C 1
ATOM 735 O O . ILE A 1 109 ? -25.427 59.452 45.109 1.00 33.91 109 ILE A O 1
ATOM 739 N N . ALA A 1 110 ? -27.298 60.610 44.683 1.00 32.88 110 ALA A N 1
ATOM 740 C CA . ALA A 1 110 ? -27.147 61.562 45.793 1.00 32.88 110 ALA A CA 1
ATOM 741 C C . ALA A 1 110 ? -27.924 61.100 47.055 1.00 32.88 110 ALA A C 1
ATOM 743 O O . ALA A 1 110 ? -29.043 60.603 46.921 1.00 32.88 110 ALA A O 1
ATOM 744 N N . PRO A 1 111 ? -27.375 61.254 48.279 1.00 36.31 111 PRO A N 1
ATOM 745 C CA . PRO A 1 111 ? -27.876 60.552 49.464 1.00 36.31 111 PRO A CA 1
ATOM 746 C C . PRO A 1 111 ? -29.089 61.205 50.150 1.00 36.31 111 PRO A C 1
ATOM 748 O O . PRO A 1 111 ? -29.203 62.428 50.241 1.00 36.31 111 PRO A O 1
ATOM 751 N N . VAL A 1 112 ? -29.931 60.355 50.745 1.00 36.84 112 VAL A N 1
ATOM 752 C CA . VAL A 1 112 ? -30.972 60.702 51.730 1.00 36.84 112 VAL A CA 1
ATOM 753 C C . VAL A 1 112 ? -30.427 60.367 53.135 1.00 36.84 112 VAL A C 1
ATOM 755 O O . VAL A 1 112 ? -29.727 59.363 53.270 1.00 36.84 112 VAL A O 1
ATOM 758 N N . PRO A 1 113 ? -30.656 61.192 54.179 1.00 42.06 113 PRO A N 1
ATOM 759 C CA . PRO A 1 113 ? -30.023 60.997 55.487 1.00 42.06 113 PRO A CA 1
ATOM 760 C C . PRO A 1 113 ? -30.528 59.761 56.250 1.00 42.06 113 PRO A C 1
ATOM 762 O O . PRO A 1 113 ? -31.703 59.407 56.196 1.00 42.06 113 PRO A O 1
ATOM 765 N N . ASN A 1 114 ? -29.613 59.155 57.009 1.00 39.47 114 ASN A N 1
ATOM 766 C CA . ASN A 1 114 ? -29.837 57.972 57.843 1.00 39.47 114 ASN A CA 1
ATOM 767 C C . ASN A 1 114 ? -30.687 58.324 59.092 1.00 39.47 114 ASN A C 1
ATOM 769 O O . ASN A 1 114 ? -30.386 59.344 59.724 1.00 39.47 114 ASN A O 1
ATOM 773 N N . PRO A 1 115 ? -31.689 57.513 59.495 1.00 42.28 115 PRO A N 1
ATOM 774 C CA . PRO A 1 115 ? -32.349 57.653 60.798 1.00 42.28 115 PRO A CA 1
ATOM 775 C C . PRO A 1 115 ? -31.382 57.347 61.953 1.00 42.28 115 PRO A C 1
ATOM 777 O O . PRO A 1 115 ? -30.301 56.787 61.755 1.00 42.28 115 PRO A O 1
ATOM 780 N N . THR A 1 116 ? -31.735 57.753 63.173 1.00 53.62 116 THR A N 1
ATOM 781 C CA . THR A 1 116 ? -30.805 57.733 64.311 1.00 53.62 116 THR A CA 1
ATOM 782 C C . THR A 1 116 ? -30.691 56.358 64.976 1.00 53.62 116 THR A C 1
ATOM 784 O O . THR A 1 116 ? -31.578 55.514 64.884 1.00 53.62 116 THR A O 1
ATOM 787 N N . GLY A 1 117 ? -29.588 56.126 65.699 1.00 47.41 117 GLY A N 1
ATOM 788 C CA . GLY A 1 117 ? -29.241 54.829 66.302 1.00 47.41 117 GLY A CA 1
ATOM 789 C C . GLY A 1 117 ? -30.132 54.330 67.452 1.00 47.41 117 GLY A C 1
ATOM 790 O O . GLY A 1 117 ? -29.753 53.370 68.111 1.00 47.41 117 GLY A O 1
ATOM 791 N N . GLN A 1 118 ? -31.279 54.965 67.716 1.00 46.69 118 GLN A N 1
ATOM 792 C CA . GLN A 1 118 ? -32.361 54.371 68.515 1.00 46.69 118 GLN A CA 1
ATOM 793 C C . GLN A 1 118 ? -33.530 53.950 67.619 1.00 46.69 118 GLN A C 1
ATOM 795 O O . GLN A 1 118 ? -33.981 52.817 67.728 1.00 46.69 118 GLN A O 1
ATOM 800 N N . GLU A 1 119 ? -33.923 54.786 66.654 1.00 47.38 119 GLU A N 1
ATOM 801 C CA . GLU A 1 119 ? -34.906 54.436 65.616 1.00 47.38 119 GLU A CA 1
ATOM 802 C C . GLU A 1 119 ? -34.450 53.214 64.802 1.00 47.38 119 GLU A C 1
ATOM 804 O O . GLU A 1 119 ? -35.258 52.351 64.484 1.00 47.38 119 GLU A O 1
ATOM 809 N N . GLN A 1 120 ? -33.148 53.081 64.514 1.00 47.84 120 GLN A N 1
ATOM 810 C CA . GLN A 1 120 ? -32.603 51.885 63.859 1.00 47.84 120 GLN A CA 1
ATOM 811 C C . GLN A 1 120 ? -32.623 50.634 64.745 1.00 47.84 120 GLN A C 1
ATOM 813 O O . GLN A 1 120 ? -32.684 49.539 64.202 1.00 47.84 120 GLN A O 1
ATOM 818 N N . VAL A 1 121 ? -32.604 50.763 66.076 1.00 45.25 121 VAL A N 1
ATOM 819 C CA . VAL A 1 121 ? -32.705 49.612 66.993 1.00 45.25 121 VAL A CA 1
ATOM 820 C C . VAL A 1 121 ? -34.165 49.211 67.192 1.00 45.25 121 VAL A C 1
ATOM 822 O O . VAL A 1 121 ? -34.470 48.026 67.156 1.00 45.25 121 VAL A O 1
ATOM 825 N N . GLU A 1 122 ? -35.084 50.172 67.316 1.00 44.34 122 GLU A N 1
ATOM 826 C CA . GLU A 1 122 ? -36.525 49.891 67.362 1.00 44.34 122 GLU A CA 1
ATOM 827 C C . GLU A 1 122 ? -37.034 49.331 66.025 1.00 44.34 122 GLU A C 1
ATOM 829 O O . GLU A 1 122 ? -37.816 48.387 66.023 1.00 44.34 122 GLU A O 1
ATOM 834 N N . MET A 1 123 ? -36.547 49.836 64.885 1.00 41.56 123 MET A N 1
ATOM 835 C CA . MET A 1 123 ? -36.908 49.328 63.556 1.00 41.56 123 MET A CA 1
ATOM 836 C C . MET A 1 123 ? -36.205 48.004 63.208 1.00 41.56 123 MET A C 1
ATOM 838 O O . MET A 1 123 ? -36.788 47.192 62.496 1.00 41.56 123 MET A O 1
ATOM 842 N N . ALA A 1 124 ? -35.000 47.739 63.731 1.00 42.53 124 ALA A N 1
ATOM 843 C CA . ALA A 1 124 ? -34.380 46.415 63.634 1.00 42.53 124 ALA A CA 1
ATOM 844 C C . ALA A 1 124 ? -35.130 45.388 64.493 1.00 42.53 124 ALA A C 1
ATOM 846 O O . ALA A 1 124 ? -35.510 44.353 63.965 1.00 42.53 124 ALA A O 1
ATOM 847 N N . ALA A 1 125 ? -35.444 45.704 65.754 1.00 40.50 125 ALA A N 1
ATOM 848 C CA . ALA A 1 125 ? -36.226 44.823 66.622 1.00 40.50 125 ALA A CA 1
ATOM 849 C C . ALA A 1 125 ? -37.656 44.598 66.094 1.00 40.50 125 ALA A C 1
ATOM 851 O O . ALA A 1 125 ? -38.187 43.496 66.202 1.00 40.50 125 ALA A O 1
ATOM 852 N N . ALA A 1 126 ? -38.274 45.612 65.475 1.00 36.16 126 ALA A N 1
ATOM 853 C CA . ALA A 1 126 ? -39.556 45.462 64.788 1.00 36.16 126 ALA A CA 1
ATOM 854 C C . ALA A 1 126 ? -39.447 44.589 63.526 1.00 36.16 126 ALA A C 1
ATOM 856 O O . ALA A 1 126 ? -40.367 43.824 63.255 1.00 36.16 126 ALA A O 1
ATOM 857 N N . ASN A 1 127 ? -38.335 44.649 62.783 1.00 36.53 127 ASN A N 1
ATOM 858 C CA . ASN A 1 127 ? -38.101 43.760 61.644 1.00 36.53 127 ASN A CA 1
ATOM 859 C C . ASN A 1 127 ? -37.721 42.333 62.073 1.00 36.53 127 ASN A C 1
ATOM 861 O O . ASN A 1 127 ? -38.179 41.397 61.433 1.00 36.53 127 ASN A O 1
ATOM 865 N N . GLU A 1 128 ? -36.964 42.129 63.154 1.00 36.72 128 GLU A N 1
ATOM 866 C CA . GLU A 1 128 ? -36.730 40.795 63.732 1.00 36.72 128 GLU A CA 1
ATOM 867 C C . GLU A 1 128 ? -38.054 40.182 64.220 1.00 36.72 128 GLU A C 1
ATOM 869 O O . GLU A 1 128 ? -38.361 39.038 63.895 1.00 36.72 128 GLU A O 1
ATOM 874 N N . ALA A 1 129 ? -38.900 40.968 64.897 1.00 34.41 129 ALA A N 1
ATOM 875 C CA . ALA A 1 129 ? -40.245 40.547 65.292 1.00 34.41 129 ALA A CA 1
ATOM 876 C C . ALA A 1 129 ? -41.192 40.306 64.096 1.00 34.41 129 ALA A C 1
ATOM 878 O O . ALA A 1 129 ? -42.069 39.452 64.186 1.00 34.41 129 ALA A O 1
ATOM 879 N N . ALA A 1 130 ? -41.023 41.023 62.979 1.00 34.19 130 ALA A N 1
ATOM 880 C CA . ALA A 1 130 ? -41.800 40.806 61.755 1.00 34.19 130 ALA A CA 1
ATOM 881 C C . ALA A 1 130 ? -41.296 39.612 60.923 1.00 34.19 130 ALA A C 1
ATOM 883 O O . ALA A 1 130 ? -42.095 38.954 60.269 1.00 34.19 130 ALA A O 1
ATOM 884 N N . ILE A 1 131 ? -40.000 39.290 60.972 1.00 32.03 131 ILE A N 1
ATOM 885 C CA . ILE A 1 131 ? -39.430 38.083 60.349 1.00 32.03 131 ILE A CA 1
ATOM 886 C C . ILE A 1 131 ? -39.814 36.829 61.157 1.00 32.03 131 ILE A C 1
ATOM 888 O O . ILE A 1 131 ? -40.046 35.773 60.578 1.00 32.03 131 ILE A O 1
ATOM 892 N N . LEU A 1 132 ? -39.999 36.959 62.476 1.00 35.56 132 LEU A N 1
ATOM 893 C CA . LEU A 1 132 ? -40.610 35.931 63.330 1.00 35.56 132 LEU A CA 1
ATOM 894 C C . LEU A 1 132 ? -42.123 35.722 63.095 1.00 35.56 132 LEU A C 1
ATOM 896 O O . LEU A 1 132 ? -42.696 34.808 63.685 1.00 35.56 132 LEU A O 1
ATOM 900 N N . ALA A 1 133 ? -42.788 36.539 62.269 1.00 39.94 133 ALA A N 1
ATOM 901 C CA . ALA A 1 133 ? -44.243 36.486 62.087 1.00 39.94 133 ALA A CA 1
ATOM 902 C C . ALA A 1 133 ? -44.720 35.582 60.931 1.00 39.94 133 ALA A C 1
ATOM 904 O O . ALA A 1 133 ? -45.917 35.328 60.830 1.00 39.94 133 ALA A O 1
ATOM 905 N N . ASP A 1 134 ? -43.821 35.107 60.063 1.00 50.38 134 ASP A N 1
ATOM 906 C CA . ASP A 1 134 ? -44.202 34.477 58.784 1.00 50.38 134 ASP A CA 1
ATOM 907 C C . ASP A 1 134 ? -44.627 32.997 58.920 1.00 50.38 134 ASP A C 1
ATOM 909 O O . ASP A 1 134 ? -45.310 32.459 58.050 1.00 50.38 134 ASP A O 1
ATOM 913 N N . LYS A 1 135 ? -44.247 32.328 60.023 1.00 58.12 135 LYS A N 1
ATOM 914 C CA . LYS A 1 135 ? -44.615 30.933 60.338 1.00 58.12 135 LYS A CA 1
ATOM 915 C C . LYS A 1 135 ? -44.853 30.734 61.851 1.00 58.12 135 LYS A C 1
ATOM 917 O O . LYS A 1 135 ? -43.916 30.367 62.562 1.00 58.12 135 LYS A O 1
ATOM 922 N N . PRO A 1 136 ? -46.074 30.983 62.368 1.00 78.19 136 PRO A N 1
ATOM 923 C CA . PRO A 1 136 ? -46.418 30.709 63.767 1.00 78.19 136 PRO A CA 1
ATOM 924 C C . PRO A 1 136 ? -46.419 29.202 64.086 1.00 78.19 136 PRO A C 1
ATOM 926 O O . PRO A 1 136 ? -46.394 28.366 63.185 1.00 78.19 136 PRO A O 1
ATOM 929 N N . VAL A 1 137 ? -46.498 28.843 65.375 1.00 93.06 137 VAL A N 1
ATOM 930 C CA . VAL A 1 137 ? -46.786 27.458 65.801 1.00 93.06 137 VAL A CA 1
ATOM 931 C C . VAL A 1 137 ? -48.159 27.055 65.263 1.00 93.06 137 VAL A C 1
ATOM 933 O O . VAL A 1 137 ? -49.142 27.749 65.513 1.00 93.06 137 VAL A O 1
ATOM 936 N N . VAL A 1 138 ? -48.227 25.934 64.545 1.00 95.75 138 VAL A N 1
ATOM 937 C CA . VAL A 1 138 ? -49.454 25.452 63.896 1.00 95.75 138 VAL A CA 1
ATOM 938 C C . VAL A 1 138 ? -49.987 24.192 64.559 1.00 95.75 138 VAL A C 1
ATOM 940 O O . VAL A 1 138 ? -49.235 23.366 65.068 1.00 95.75 138 VAL A O 1
ATOM 943 N N . ILE A 1 139 ? -51.299 24.008 64.490 1.00 97.38 139 ILE A N 1
ATOM 944 C CA . ILE A 1 139 ? -51.985 22.750 64.755 1.00 97.38 139 ILE A CA 1
ATOM 945 C C . ILE A 1 139 ? -51.621 21.779 63.629 1.00 97.38 139 ILE A C 1
ATOM 947 O O . ILE A 1 139 ? -51.998 21.981 62.473 1.00 97.38 139 ILE A O 1
ATOM 951 N N . SER A 1 140 ? -50.880 20.723 63.954 1.00 95.94 140 SER A N 1
ATOM 952 C CA . SER A 1 140 ? -50.418 19.716 62.998 1.00 95.94 140 SER A CA 1
ATOM 953 C C . SER A 1 140 ? -51.358 18.519 62.891 1.00 95.94 140 SER A C 1
ATOM 955 O O . SER A 1 140 ? -51.490 17.965 61.802 1.00 95.94 140 SER A O 1
ATOM 957 N N . LYS A 1 141 ? -52.036 18.105 63.973 1.00 96.19 141 LYS A N 1
ATOM 958 C CA . LYS A 1 141 ? -52.991 16.975 63.953 1.00 96.19 141 LYS A CA 1
ATOM 959 C C . LYS A 1 141 ? -54.188 17.214 64.876 1.00 96.19 141 LYS A C 1
ATOM 961 O O . LYS A 1 141 ? -54.034 17.820 65.931 1.00 96.19 141 LYS A O 1
ATOM 966 N N . ILE A 1 142 ? -55.372 16.708 64.509 1.00 97.38 142 ILE A N 1
ATOM 967 C CA . ILE A 1 142 ? -56.602 16.796 65.329 1.00 97.38 142 ILE A CA 1
ATOM 968 C C . ILE A 1 142 ? -57.362 15.466 65.304 1.00 97.38 142 ILE A C 1
ATOM 970 O O . ILE A 1 142 ? -57.765 14.991 64.238 1.00 97.38 142 ILE A O 1
ATOM 974 N N . PHE A 1 143 ? -57.648 14.914 66.486 1.00 95.44 143 PHE A N 1
ATOM 975 C CA . PHE A 1 143 ? -58.431 13.692 66.653 1.00 95.44 143 PHE A CA 1
ATOM 976 C C . PHE A 1 143 ? -59.463 13.815 67.782 1.00 95.44 143 PHE A C 1
ATOM 978 O O . PHE A 1 143 ? -59.093 13.961 68.940 1.00 95.44 143 PHE A O 1
ATOM 985 N N . GLY A 1 144 ? -60.754 13.682 67.456 1.00 92.56 144 GLY A N 1
ATOM 986 C CA . GLY A 1 144 ? -61.873 13.666 68.419 1.00 92.56 144 GLY A CA 1
ATOM 987 C C . GLY A 1 144 ? -62.572 12.307 68.555 1.00 92.56 144 GLY A C 1
ATOM 988 O O . GLY A 1 144 ? -63.793 12.243 68.674 1.00 92.56 144 GLY A O 1
ATOM 989 N N . GLY A 1 145 ? -61.849 11.193 68.386 1.00 88.62 145 GLY A N 1
ATOM 990 C CA . GLY A 1 145 ? -62.443 9.850 68.367 1.00 88.62 145 GLY A CA 1
ATOM 991 C C . GLY A 1 145 ? -62.400 9.056 69.678 1.00 88.62 145 GLY A C 1
ATOM 992 O O . GLY A 1 145 ? -63.215 8.145 69.844 1.00 88.62 145 GLY A O 1
ATOM 993 N N . GLY A 1 146 ? -61.487 9.381 70.596 1.00 85.75 146 GLY A N 1
ATOM 994 C CA . GLY A 1 146 ? -61.210 8.645 71.836 1.00 85.75 146 GLY A CA 1
ATOM 995 C C . GLY A 1 146 ? -62.327 8.715 72.879 1.00 85.75 146 GLY A C 1
ATOM 996 O O . GLY A 1 146 ? -62.354 7.934 73.831 1.00 85.75 146 GLY A O 1
ATOM 997 N N . SER A 1 147 ? -63.310 9.586 72.674 1.00 76.56 147 SER A N 1
ATOM 998 C CA . SER A 1 147 ? -64.527 9.618 73.485 1.00 76.56 147 SER A CA 1
ATOM 999 C C . SER A 1 147 ? -65.676 8.754 72.926 1.00 76.56 147 SER A C 1
ATOM 1001 O O . SER A 1 147 ? -66.638 8.501 73.654 1.00 76.56 147 SER A O 1
ATOM 1003 N N . GLN A 1 148 ? -65.628 8.245 71.684 1.00 72.94 148 GLN A N 1
ATOM 1004 C CA . GLN A 1 148 ? -66.869 7.900 70.957 1.00 72.94 148 GLN A CA 1
ATOM 1005 C C . GLN A 1 148 ? -67.196 6.397 70.770 1.00 72.94 148 GLN A C 1
ATOM 1007 O O . GLN A 1 148 ? -68.347 6.010 70.986 1.00 72.94 148 GLN A O 1
ATOM 1012 N N . ASN A 1 149 ? -66.259 5.526 70.367 1.00 71.75 149 ASN A N 1
ATOM 1013 C CA . ASN A 1 149 ? -66.550 4.109 70.050 1.00 71.75 149 ASN A CA 1
ATOM 1014 C C . ASN A 1 149 ? -65.385 3.141 70.344 1.00 71.75 149 ASN A C 1
ATOM 1016 O O . ASN A 1 149 ? -64.247 3.537 70.556 1.00 71.75 149 ASN A O 1
ATOM 1020 N N . SER A 1 150 ? -65.673 1.834 70.355 1.00 73.69 150 SER A N 1
ATOM 1021 C CA . SER A 1 150 ? -64.712 0.765 70.693 1.00 73.69 150 SER A CA 1
ATOM 1022 C C . SER A 1 150 ? -63.517 0.627 69.743 1.00 73.69 150 SER A C 1
ATOM 1024 O O . SER A 1 150 ? -62.526 0.008 70.115 1.00 73.69 150 SER A O 1
ATOM 1026 N N . ASP A 1 151 ? -63.640 1.163 68.534 1.00 76.00 151 ASP A N 1
ATOM 1027 C CA . ASP A 1 151 ? -62.742 1.026 67.385 1.00 76.00 151 ASP A CA 1
ATOM 1028 C C . ASP A 1 151 ? -62.050 2.354 67.007 1.00 76.00 151 ASP A C 1
ATOM 1030 O O . ASP A 1 151 ? -61.671 2.563 65.856 1.00 76.00 151 ASP A O 1
ATOM 1034 N N . ALA A 1 152 ? -61.898 3.255 67.982 1.00 86.56 152 ALA A N 1
ATOM 1035 C CA . ALA A 1 152 ? -61.183 4.521 67.841 1.00 86.56 152 ALA A CA 1
ATOM 1036 C C . ALA A 1 152 ? -59.671 4.336 67.573 1.00 86.56 152 ALA A C 1
ATOM 1038 O O . ALA A 1 152 ? -59.054 3.411 68.106 1.00 86.56 152 ALA A O 1
ATOM 1039 N N . LEU A 1 153 ? -59.060 5.251 66.800 1.00 88.56 153 LEU A N 1
ATOM 1040 C CA . LEU A 1 153 ? -57.614 5.256 66.506 1.00 88.56 153 LEU A CA 1
ATOM 1041 C C . LEU A 1 153 ? -56.736 5.292 67.764 1.00 88.56 153 LEU A C 1
ATOM 1043 O O . LEU A 1 153 ? -55.679 4.673 67.768 1.00 88.56 153 LEU A O 1
ATOM 1047 N N . TYR A 1 154 ? -57.174 6.007 68.802 1.00 90.56 154 TYR A N 1
ATOM 1048 C CA . TYR A 1 154 ? -56.508 6.158 70.098 1.00 90.56 154 TYR A CA 1
ATOM 1049 C C . TYR A 1 154 ? -57.566 6.207 71.213 1.00 90.56 154 TYR A C 1
ATOM 1051 O O . TYR A 1 154 ? -58.730 6.518 70.953 1.00 90.56 154 TYR A O 1
ATOM 1059 N N . LYS A 1 155 ? -57.188 5.896 72.462 1.00 90.69 155 LYS A N 1
ATOM 1060 C CA . LYS A 1 155 ? -58.116 5.909 73.624 1.00 90.69 155 LYS A CA 1
ATOM 1061 C C . LYS A 1 155 ? -58.560 7.305 74.074 1.00 90.69 155 LYS A C 1
ATOM 1063 O O . LYS A 1 155 ? -59.496 7.415 74.867 1.00 90.69 155 LYS A O 1
ATOM 1068 N N . TYR A 1 156 ? -57.859 8.332 73.607 1.00 92.94 156 TYR A N 1
ATOM 1069 C CA . TYR A 1 156 ? -58.052 9.730 73.962 1.00 92.94 156 TYR A CA 1
ATOM 1070 C C . TYR A 1 156 ? -58.114 10.575 72.694 1.00 92.94 156 TYR A C 1
ATOM 1072 O O . TYR A 1 156 ? -57.461 10.267 71.693 1.00 92.94 156 TYR A O 1
ATOM 1080 N N . ASP A 1 157 ? -58.929 11.616 72.759 1.00 95.00 157 ASP A N 1
ATOM 1081 C CA . ASP A 1 157 ? -58.907 12.753 71.858 1.00 95.00 157 ASP A CA 1
ATOM 1082 C C . ASP A 1 157 ? -57.551 13.467 72.021 1.00 95.00 157 ASP A C 1
ATOM 1084 O O . ASP A 1 157 ? -56.944 13.417 73.095 1.00 95.00 157 ASP A O 1
ATOM 1088 N N . PHE A 1 158 ? -57.034 14.096 70.967 1.00 96.81 158 PHE A N 1
ATOM 1089 C CA . PHE A 1 158 ? -55.792 14.867 71.046 1.00 96.81 158 PHE A CA 1
ATOM 1090 C C . PHE A 1 158 ? -55.722 15.971 69.993 1.00 96.81 158 PHE A C 1
ATOM 1092 O O . PHE A 1 158 ? -56.354 15.894 68.932 1.00 96.81 158 PHE A O 1
ATOM 1099 N N . VAL A 1 159 ? -54.889 16.966 70.284 1.00 98.19 159 VAL A N 1
ATOM 1100 C CA . VAL A 1 159 ? -54.358 17.906 69.297 1.00 98.19 159 VAL A CA 1
ATOM 1101 C C . VAL A 1 159 ? -52.839 17.855 69.372 1.00 98.19 159 VAL A C 1
ATOM 1103 O O . VAL A 1 159 ? -52.258 17.845 70.454 1.00 98.19 159 VAL A O 1
ATOM 1106 N N . GLU A 1 160 ? -52.199 17.796 68.213 1.00 97.75 160 GLU A N 1
ATOM 1107 C CA . GLU A 1 160 ? -50.756 17.959 68.081 1.00 97.75 160 GLU A CA 1
ATOM 1108 C C . GLU A 1 160 ? -50.479 19.345 67.496 1.00 97.75 160 GLU A C 1
ATOM 1110 O O . GLU A 1 160 ? -51.206 19.798 66.603 1.00 97.75 160 GLU A O 1
ATOM 1115 N N . LEU A 1 161 ? -49.437 20.001 67.995 1.00 97.94 161 LEU A N 1
ATOM 1116 C CA . LEU A 1 161 ? -48.860 21.208 67.419 1.00 97.94 161 LEU A CA 1
ATOM 1117 C C . LEU A 1 161 ? -47.492 20.890 66.806 1.00 97.94 161 LEU A C 1
ATOM 1119 O O . LEU A 1 161 ? -46.786 19.993 67.269 1.00 97.94 161 LEU A O 1
ATOM 1123 N N . PHE A 1 162 ? -47.087 21.681 65.819 1.00 95.38 162 PHE A N 1
ATOM 1124 C CA . PHE A 1 162 ? -45.744 21.689 65.250 1.00 95.38 162 PHE A CA 1
ATOM 1125 C C . PHE A 1 162 ? -45.201 23.119 65.226 1.00 95.38 162 PHE A C 1
ATOM 1127 O O . PHE A 1 162 ? -45.930 24.066 64.921 1.00 95.38 162 PHE A O 1
ATOM 1134 N N . ASN A 1 163 ? -43.915 23.278 65.535 1.00 92.75 163 ASN A N 1
ATOM 1135 C CA . ASN A 1 163 ? -43.219 24.557 65.457 1.00 92.75 163 ASN A CA 1
ATOM 1136 C C . ASN A 1 163 ? -42.400 24.644 64.154 1.00 92.75 163 ASN A C 1
ATOM 1138 O O . ASN A 1 163 ? -41.273 24.150 64.111 1.00 92.75 163 ASN A O 1
ATOM 1142 N N . PRO A 1 164 ? -42.915 25.287 63.089 1.00 88.25 164 PRO A N 1
ATOM 1143 C CA . PRO A 1 164 ? -42.184 25.446 61.834 1.00 88.25 164 PRO A CA 1
ATOM 1144 C C . PRO A 1 164 ? -41.006 26.431 61.920 1.00 88.25 164 PRO A C 1
ATOM 1146 O O . PRO A 1 164 ? -40.251 26.528 60.951 1.00 88.25 164 PRO A O 1
ATOM 1149 N N . ALA A 1 165 ? -40.816 27.152 63.030 1.00 84.69 165 ALA A N 1
ATOM 1150 C CA . ALA A 1 165 ? -39.702 28.080 63.204 1.00 84.69 165 ALA A CA 1
ATOM 1151 C C . ALA A 1 165 ? -38.388 27.373 63.587 1.00 84.69 165 ALA A C 1
ATOM 1153 O O . ALA A 1 165 ? -38.366 26.261 64.121 1.00 84.69 165 ALA A O 1
ATOM 1154 N N . ASP A 1 166 ? -37.272 28.065 63.349 1.00 80.88 166 ASP A N 1
ATOM 1155 C CA . ASP A 1 166 ? -35.919 27.598 63.686 1.00 80.88 166 ASP A CA 1
ATOM 1156 C C . ASP A 1 166 ? -35.546 27.864 65.163 1.00 80.88 166 ASP A C 1
ATOM 1158 O O . ASP A 1 166 ? -34.420 27.584 65.581 1.00 80.88 166 ASP A O 1
ATOM 1162 N N . THR A 1 167 ? -36.488 28.390 65.957 1.00 83.75 167 THR A N 1
ATOM 1163 C CA . THR A 1 167 ? -36.337 28.774 67.370 1.00 83.75 167 THR A CA 1
ATOM 1164 C C . THR A 1 167 ? -37.428 28.160 68.246 1.00 83.75 167 THR A C 1
ATOM 1166 O O . THR A 1 167 ? -38.595 28.141 67.855 1.00 83.75 167 THR A O 1
ATOM 1169 N N . ASP A 1 168 ? -37.064 27.733 69.455 1.00 87.38 168 ASP A N 1
ATOM 1170 C CA . ASP A 1 168 ? -37.993 27.254 70.486 1.00 87.38 168 ASP A CA 1
ATOM 1171 C C . ASP A 1 168 ? -39.070 28.304 70.830 1.00 87.38 168 ASP A C 1
ATOM 1173 O O . ASP A 1 168 ? -38.755 29.481 71.026 1.00 87.38 168 ASP A O 1
ATOM 1177 N N . VAL A 1 169 ? -40.331 27.878 70.971 1.00 92.06 169 VAL A N 1
ATOM 1178 C CA . VAL A 1 169 ? -41.457 28.751 71.349 1.00 92.06 169 VAL A CA 1
ATOM 1179 C C . VAL A 1 169 ? -41.993 28.361 72.726 1.00 92.06 169 VAL A C 1
ATOM 1181 O O . VAL A 1 169 ? -42.351 27.214 72.981 1.00 92.06 169 VAL A O 1
ATOM 1184 N N . ASN A 1 170 ? -42.052 29.339 73.629 1.00 92.62 170 ASN A N 1
ATOM 1185 C CA . ASN A 1 170 ? -42.624 29.192 74.965 1.00 92.62 170 ASN A CA 1
ATOM 1186 C C . ASN A 1 170 ? -44.158 29.311 74.902 1.00 92.62 170 ASN A C 1
ATOM 1188 O O . ASN A 1 170 ? -44.668 30.313 74.401 1.00 92.62 170 ASN A O 1
ATOM 1192 N N . LEU A 1 171 ? -44.866 28.311 75.431 1.00 94.94 171 LEU A N 1
ATOM 1193 C CA . LEU A 1 171 ? -46.329 28.208 75.434 1.00 94.94 171 LEU A CA 1
ATOM 1194 C C . LEU A 1 171 ? -46.963 28.630 76.774 1.00 94.94 171 LEU A C 1
ATOM 1196 O O . LEU A 1 171 ? -48.185 28.633 76.893 1.00 94.94 171 LEU A O 1
ATOM 1200 N N . GLU A 1 172 ? -46.169 29.012 77.782 1.00 93.75 172 GLU A N 1
ATOM 1201 C CA . GLU A 1 172 ? -46.677 29.484 79.079 1.00 93.75 172 GLU A CA 1
ATOM 1202 C C . GLU A 1 172 ? -47.682 30.640 78.926 1.00 93.75 172 GLU A C 1
ATOM 1204 O O . GLU A 1 172 ? -47.349 31.736 78.466 1.00 93.75 172 GLU A O 1
ATOM 1209 N N . GLY A 1 173 ? -48.923 30.404 79.362 1.00 91.12 173 GLY A N 1
ATOM 1210 C CA . GLY A 1 173 ? -50.019 31.375 79.274 1.00 91.12 173 GLY A CA 1
ATOM 1211 C C . GLY A 1 173 ? -50.798 31.349 77.954 1.00 91.12 173 GLY A C 1
ATOM 1212 O O . GLY A 1 173 ? -51.705 32.164 77.781 1.00 91.12 173 GLY A O 1
ATOM 1213 N N . TRP A 1 174 ? -50.486 30.418 77.051 1.00 97.19 174 TRP A N 1
ATOM 1214 C CA . TRP A 1 174 ? -51.312 30.099 75.888 1.00 97.19 174 TRP A CA 1
ATOM 1215 C C . TRP A 1 174 ? -52.414 29.101 76.281 1.00 97.19 174 TRP A C 1
ATOM 1217 O O . TRP A 1 174 ? -52.404 28.509 77.366 1.00 97.19 174 TRP A O 1
ATOM 1227 N N . SER A 1 175 ? -53.376 28.887 75.389 1.00 97.31 175 SER A N 1
ATOM 1228 C CA . SER A 1 175 ? -54.354 27.810 75.501 1.00 97.31 175 SER A CA 1
ATOM 1229 C C . SER A 1 175 ? -54.696 27.185 74.153 1.00 97.31 175 SER A C 1
ATOM 1231 O O . SER A 1 175 ? -54.741 27.850 73.116 1.00 97.31 175 SER A O 1
ATOM 1233 N N . LEU A 1 176 ? -54.996 25.891 74.195 1.00 98.06 176 LEU A N 1
ATOM 1234 C CA . LEU A 1 176 ? -55.792 25.219 73.183 1.00 98.06 176 LEU A CA 1
ATOM 1235 C C . LEU A 1 176 ? -57.272 25.470 73.503 1.00 98.06 176 LEU A C 1
ATOM 1237 O O . LEU A 1 176 ? -57.705 25.255 74.638 1.00 98.06 176 LEU A O 1
ATOM 1241 N N . GLN A 1 177 ? -58.058 25.918 72.522 1.00 97.56 177 GLN A N 1
ATOM 1242 C CA . GLN A 1 177 ? -59.494 26.146 72.694 1.00 97.56 177 GLN A CA 1
ATOM 1243 C C . GLN A 1 177 ? -60.332 25.387 71.665 1.00 97.56 177 GLN A C 1
ATOM 1245 O O . GLN A 1 177 ? -60.042 25.407 70.471 1.00 97.56 177 GLN A O 1
ATOM 1250 N N . TYR A 1 178 ? -61.417 24.757 72.121 1.00 97.88 178 TYR A N 1
ATOM 1251 C CA . TYR A 1 178 ? -62.336 23.984 71.279 1.00 97.88 178 TYR A CA 1
ATOM 1252 C C . TYR A 1 178 ? -63.776 24.493 71.361 1.00 97.88 178 TYR A C 1
ATOM 1254 O O . TYR A 1 178 ? -64.277 24.798 72.443 1.00 97.88 178 TYR A O 1
ATOM 1262 N N . ALA A 1 179 ? -64.484 24.497 70.233 1.00 96.56 179 ALA A N 1
ATOM 1263 C CA . ALA A 1 179 ? -65.927 24.700 70.185 1.00 96.56 179 ALA A CA 1
ATOM 1264 C C . ALA A 1 179 ? -66.595 23.716 69.215 1.00 96.56 179 ALA A C 1
ATOM 1266 O O . ALA A 1 179 ? -66.199 23.582 68.057 1.00 96.56 179 ALA A O 1
ATOM 1267 N N . ALA A 1 180 ? -67.671 23.069 69.669 1.00 93.44 180 ALA A N 1
ATOM 1268 C CA . ALA A 1 180 ? -68.473 22.187 68.825 1.00 93.44 180 ALA A CA 1
ATOM 1269 C C . ALA A 1 180 ? -69.108 22.951 67.646 1.00 93.44 180 ALA A C 1
ATOM 1271 O O . ALA A 1 180 ? -69.503 24.117 67.780 1.00 93.44 180 ALA A O 1
ATOM 1272 N N . SER A 1 181 ? -69.246 22.284 66.500 1.00 92.69 181 SER A N 1
ATOM 1273 C CA . SER A 1 181 ? -69.874 22.856 65.308 1.00 92.69 181 SER A CA 1
ATOM 1274 C C . SER A 1 181 ? -70.795 21.850 64.609 1.00 92.69 181 SER A C 1
ATOM 1276 O O . SER A 1 181 ? -71.045 20.754 65.104 1.00 92.69 181 SER A O 1
ATOM 1278 N N . SER A 1 182 ? -71.404 22.272 63.504 1.00 85.75 182 SER A N 1
ATOM 1279 C CA . SER A 1 182 ? -72.298 21.466 62.672 1.00 85.75 182 SER A CA 1
ATOM 1280 C C . SER A 1 182 ? -72.577 22.181 61.352 1.00 85.75 182 SER A C 1
ATOM 1282 O O . SER A 1 182 ? -72.557 23.411 61.312 1.00 85.75 182 SER A O 1
ATOM 1284 N N . ALA A 1 183 ? -73.017 21.435 60.332 1.00 81.62 183 ALA A N 1
ATOM 1285 C CA . ALA A 1 183 ? -73.416 21.901 58.989 1.00 81.62 183 ALA A CA 1
ATOM 1286 C C . ALA A 1 183 ? -74.462 23.049 58.884 1.00 81.62 183 ALA A C 1
ATOM 1288 O O . ALA A 1 183 ? -74.989 23.305 57.798 1.00 81.62 183 ALA A O 1
ATOM 1289 N N . LYS A 1 184 ? -74.854 23.693 59.992 1.00 81.00 184 LYS A N 1
ATOM 1290 C CA . LYS A 1 184 ? -75.801 24.821 60.050 1.00 81.00 184 LYS A CA 1
ATOM 1291 C C . LYS A 1 184 ? -75.434 25.912 61.060 1.00 81.00 184 LYS A C 1
ATOM 1293 O O . LYS A 1 184 ? -75.888 27.039 60.879 1.00 81.00 184 LYS A O 1
ATOM 1298 N N . THR A 1 185 ? -74.707 25.588 62.131 1.00 87.62 185 THR A N 1
ATOM 1299 C CA . THR A 1 185 ? -74.462 26.496 63.266 1.00 87.62 185 THR A CA 1
ATOM 1300 C C . THR A 1 185 ? -73.203 26.112 64.040 1.00 87.62 185 THR A C 1
ATOM 1302 O O . THR A 1 185 ? -73.081 24.964 64.470 1.00 87.62 185 THR A O 1
ATOM 1305 N N . ASP A 1 186 ? -72.348 27.102 64.297 1.00 90.94 186 ASP A N 1
ATOM 1306 C CA . ASP A 1 186 ? -71.243 27.046 65.261 1.00 90.94 186 ASP A CA 1
ATOM 1307 C C . ASP A 1 186 ? -71.714 27.275 66.708 1.00 90.94 186 ASP A C 1
ATOM 1309 O O . ASP A 1 186 ? -72.630 28.067 66.953 1.00 90.94 186 ASP A O 1
ATOM 1313 N N . SER A 1 187 ? -71.030 26.661 67.681 1.00 90.06 187 SER A N 1
ATOM 1314 C CA . SER A 1 187 ? -71.102 27.082 69.086 1.00 90.06 187 SER A CA 1
ATOM 1315 C C . SER A 1 187 ? -70.359 28.415 69.309 1.00 90.06 187 SER A C 1
ATOM 1317 O O . SER A 1 187 ? -69.244 28.576 68.792 1.00 90.06 187 SER A O 1
ATOM 1319 N N . PRO A 1 188 ? -70.925 29.351 70.102 1.00 86.38 188 PRO A N 1
ATOM 1320 C CA . PRO A 1 188 ? -70.221 30.518 70.638 1.00 86.38 188 PRO A CA 1
ATOM 1321 C C . PRO A 1 188 ? -69.523 30.249 71.981 1.00 86.38 188 PRO A C 1
ATOM 1323 O O . PRO A 1 188 ? -68.766 31.101 72.429 1.00 86.38 188 PRO A O 1
ATOM 1326 N N . SER A 1 189 ? -69.809 29.122 72.640 1.00 92.50 189 SER A N 1
ATOM 1327 C CA . SER A 1 189 ? -69.141 28.700 73.877 1.00 92.50 189 SER A CA 1
ATOM 1328 C C . SER A 1 189 ? -67.932 27.844 73.536 1.00 92.50 189 SER A C 1
ATOM 1330 O O . SER A 1 189 ? -68.075 26.882 72.768 1.00 92.50 189 SER A O 1
ATOM 1332 N N . TRP A 1 190 ? -66.789 28.185 74.126 1.00 94.75 190 TRP A N 1
ATOM 1333 C CA . TRP A 1 190 ? -65.514 27.506 73.921 1.00 94.75 190 TRP A CA 1
ATOM 1334 C C . TRP A 1 190 ? -65.075 26.795 75.211 1.00 94.75 190 TRP A C 1
ATOM 1336 O O . TRP A 1 190 ? -65.480 27.143 76.318 1.00 94.75 190 TRP A O 1
ATOM 1346 N N . GLN A 1 191 ? -64.274 25.745 75.070 1.00 97.38 191 GLN A N 1
ATOM 1347 C CA . GLN A 1 191 ? -63.620 25.030 76.167 1.00 97.38 191 GLN A CA 1
ATOM 1348 C C . GLN A 1 191 ? -62.121 25.306 76.083 1.00 97.38 191 GLN A C 1
ATOM 1350 O O . GLN A 1 191 ? -61.603 25.422 74.976 1.00 97.38 191 GLN A O 1
ATOM 1355 N N . VAL A 1 192 ? -61.446 25.436 77.228 1.00 97.38 192 VAL A N 1
ATOM 1356 C CA . VAL A 1 192 ? -60.069 25.950 77.315 1.00 97.38 192 VAL A CA 1
ATOM 1357 C C . VAL A 1 192 ? -59.172 24.957 78.052 1.00 97.38 192 VAL A C 1
ATOM 1359 O O . VAL A 1 192 ? -59.425 24.656 79.220 1.00 97.38 192 VAL A O 1
ATOM 1362 N N . THR A 1 193 ? -58.096 24.528 77.394 1.00 98.19 193 THR A N 1
ATOM 1363 C CA . THR A 1 193 ? -56.977 23.780 77.983 1.00 98.19 193 THR A CA 1
ATOM 1364 C C . THR A 1 193 ? -55.743 24.693 77.974 1.00 98.19 193 THR A C 1
ATOM 1366 O O . THR A 1 193 ? -55.217 24.981 76.898 1.00 98.19 193 THR A O 1
ATOM 1369 N N . PRO A 1 194 ? -55.298 25.224 79.131 1.00 97.38 194 PRO A N 1
ATOM 1370 C CA . PRO A 1 194 ? -54.052 25.990 79.238 1.00 97.38 194 PRO A CA 1
ATOM 1371 C C . PRO A 1 194 ? -52.833 25.140 78.867 1.00 97.38 194 PRO A C 1
ATOM 1373 O O . PRO A 1 194 ? -52.842 23.939 79.128 1.00 97.38 194 PRO A O 1
ATOM 1376 N N . LEU A 1 195 ? -51.801 25.771 78.302 1.00 97.50 195 LEU A N 1
ATOM 1377 C CA . LEU A 1 195 ? -50.554 25.120 77.884 1.00 97.50 195 LEU A CA 1
ATOM 1378 C C . LEU A 1 195 ? -49.358 25.590 78.729 1.00 97.50 195 LEU A C 1
ATOM 1380 O O . LEU A 1 195 ? -49.326 26.735 79.196 1.00 97.50 195 LEU A O 1
ATOM 1384 N N . HIS A 1 196 ? -48.370 24.708 78.895 1.00 94.81 196 HIS A N 1
ATOM 1385 C CA . HIS A 1 196 ? -47.177 24.938 79.717 1.00 94.81 196 HIS A CA 1
ATOM 1386 C C . HIS A 1 196 ? -45.872 24.565 78.990 1.00 94.81 196 HIS A C 1
ATOM 1388 O O . HIS A 1 196 ? -45.846 23.747 78.070 1.00 94.81 196 HIS A O 1
ATOM 1394 N N . GLY A 1 197 ? -44.746 25.116 79.445 1.00 93.25 197 GLY A N 1
ATOM 1395 C CA . GLY A 1 197 ? -43.424 24.791 78.907 1.00 93.25 197 GLY A CA 1
ATOM 1396 C C . GLY A 1 197 ? -43.179 25.290 77.476 1.00 93.25 197 GLY A C 1
ATOM 1397 O O . GLY A 1 197 ? -43.609 26.377 77.097 1.00 93.25 197 GLY A O 1
ATOM 1398 N N . THR A 1 198 ? -42.429 24.513 76.692 1.00 91.56 198 THR A N 1
ATOM 1399 C CA . THR A 1 198 ? -41.810 24.962 75.433 1.00 91.56 198 THR A CA 1
ATOM 1400 C C . THR A 1 198 ? -41.959 23.909 74.339 1.00 91.56 198 THR A C 1
ATOM 1402 O O . THR A 1 198 ? -41.620 22.750 74.570 1.00 91.56 198 THR A O 1
ATOM 1405 N N . ILE A 1 199 ? -42.375 24.319 73.136 1.00 93.69 199 ILE A N 1
ATOM 1406 C CA . ILE A 1 199 ? -42.258 23.512 71.914 1.00 93.69 199 ILE A CA 1
ATOM 1407 C C . ILE A 1 199 ? -40.901 23.809 71.235 1.00 93.69 199 ILE A C 1
ATOM 1409 O O . ILE A 1 199 ? -40.618 24.977 70.941 1.00 93.69 199 ILE A O 1
ATOM 1413 N N . PRO A 1 200 ? -40.026 22.809 71.003 1.00 90.06 200 PRO A N 1
ATOM 1414 C CA . PRO A 1 200 ? -38.708 23.039 70.403 1.00 90.06 200 PRO A CA 1
ATOM 1415 C C . PRO A 1 200 ? -38.769 23.563 68.963 1.00 90.06 200 PRO A C 1
ATOM 1417 O O . PRO A 1 200 ? -39.774 23.397 68.274 1.00 90.06 200 PRO A O 1
ATOM 1420 N N . ALA A 1 201 ? -37.678 24.148 68.471 1.00 85.31 201 ALA A N 1
ATOM 1421 C CA . ALA A 1 201 ? -37.471 24.425 67.046 1.00 85.31 201 ALA A CA 1
ATOM 1422 C C . ALA A 1 201 ? -37.619 23.147 66.191 1.00 85.31 201 ALA A C 1
ATOM 1424 O O . ALA A 1 201 ? -36.981 22.135 66.489 1.00 85.31 201 ALA A O 1
ATOM 1425 N N . LYS A 1 202 ? -38.477 23.179 65.156 1.00 86.50 202 LYS A N 1
ATOM 1426 C CA . LYS A 1 202 ? -38.934 21.993 64.383 1.00 86.50 202 LYS A CA 1
ATOM 1427 C C . LYS A 1 202 ? -39.377 20.798 65.246 1.00 86.50 202 LYS A C 1
ATOM 1429 O O . LYS A 1 202 ? -39.285 19.641 64.822 1.00 86.50 202 LYS A O 1
ATOM 1434 N N . GLY A 1 203 ? -39.825 21.073 66.467 1.00 90.19 203 GLY A N 1
ATOM 1435 C CA . GLY A 1 203 ? -40.384 20.095 67.385 1.00 90.19 203 GLY A CA 1
ATOM 1436 C C . GLY A 1 203 ? -41.901 20.013 67.282 1.00 90.19 203 GLY A C 1
ATOM 1437 O O . GLY A 1 203 ? -42.562 20.883 66.703 1.00 90.19 203 GLY A O 1
ATOM 1438 N N . TYR A 1 204 ? -42.440 18.964 67.890 1.00 94.50 204 TYR A N 1
ATOM 1439 C CA . TYR A 1 204 ? -43.874 18.764 68.073 1.00 94.50 204 TYR A CA 1
ATOM 1440 C C . TYR A 1 204 ? -44.286 19.042 69.522 1.00 94.50 204 TYR A C 1
ATOM 1442 O O . TYR A 1 204 ? -43.438 19.199 70.399 1.00 94.50 204 TYR A O 1
ATOM 1450 N N . TYR A 1 205 ? -45.588 19.117 69.782 1.00 97.06 205 TYR A N 1
ATOM 1451 C CA . TYR A 1 205 ? -46.138 19.212 71.134 1.00 97.06 205 TYR A CA 1
ATOM 1452 C C . TYR A 1 205 ? -47.521 18.557 71.183 1.00 97.06 205 TYR A C 1
ATOM 1454 O O . TYR A 1 205 ? -48.395 18.893 70.381 1.00 97.06 205 TYR A O 1
ATOM 1462 N N . LEU A 1 206 ? -47.732 17.623 72.109 1.00 98.06 206 LEU A N 1
ATOM 1463 C CA . LEU A 1 206 ? -48.916 16.764 72.152 1.00 98.06 206 LEU A CA 1
ATOM 1464 C C . LEU A 1 206 ? -49.828 17.098 73.336 1.00 98.06 206 LEU A C 1
ATOM 1466 O O . LEU A 1 206 ? -49.490 16.813 74.486 1.00 98.06 206 LEU A O 1
ATOM 1470 N N . ILE A 1 207 ? -51.023 17.616 73.045 1.00 98.19 207 ILE A N 1
ATOM 1471 C CA . ILE A 1 207 ? -52.089 17.826 74.026 1.00 98.19 207 ILE A CA 1
ATOM 1472 C C . ILE A 1 207 ? -53.031 16.622 74.000 1.00 98.19 207 ILE A C 1
ATOM 1474 O O . ILE A 1 207 ? -53.743 16.405 73.016 1.00 98.19 207 ILE A O 1
ATOM 1478 N N . GLN A 1 208 ? -53.079 15.853 75.090 1.00 97.12 208 GLN A N 1
ATOM 1479 C CA . GLN A 1 208 ? -54.118 14.836 75.285 1.00 97.12 208 GLN A CA 1
ATOM 1480 C C . GLN A 1 208 ? -55.391 15.487 75.837 1.00 97.12 208 GLN A C 1
ATOM 1482 O O . GLN A 1 208 ? -55.329 16.260 76.788 1.00 97.12 208 GLN A O 1
ATOM 1487 N N . GLU A 1 209 ? -56.551 15.117 75.303 1.00 95.94 209 GLU A N 1
ATOM 1488 C CA . GLU A 1 209 ? -57.860 15.640 75.700 1.00 95.94 209 GLU A CA 1
ATOM 1489 C C . GLU A 1 209 ? -58.783 14.532 76.258 1.00 95.94 209 GLU A C 1
ATOM 1491 O O . GLU A 1 209 ? -58.320 13.570 76.883 1.00 95.94 209 GLU A O 1
ATOM 1496 N N . GLY A 1 210 ? -60.106 14.684 76.122 1.00 92.00 210 GLY A N 1
ATOM 1497 C CA . GLY A 1 210 ? -61.108 13.754 76.640 1.00 92.00 210 GLY A CA 1
ATOM 1498 C C . GLY A 1 210 ? -60.941 12.325 76.113 1.00 92.00 210 GLY A C 1
ATOM 1499 O O . GLY A 1 210 ? -60.419 12.085 75.031 1.00 92.00 210 GLY A O 1
ATOM 1500 N N . GLY A 1 211 ? -61.366 11.324 76.883 1.00 86.88 211 GLY A N 1
ATOM 1501 C CA . GLY A 1 211 ? -61.250 9.942 76.425 1.00 86.88 211 GLY A CA 1
ATOM 1502 C C . GLY A 1 211 ? -61.759 8.898 77.401 1.00 86.88 211 GLY A C 1
ATOM 1503 O O . GLY A 1 211 ? -62.161 9.193 78.532 1.00 86.88 211 GLY A O 1
ATOM 1504 N N . LYS A 1 212 ? -61.758 7.641 76.952 1.00 79.75 212 LYS A N 1
ATOM 1505 C CA . LYS A 1 212 ? -62.280 6.495 77.710 1.00 79.75 212 LYS A CA 1
ATOM 1506 C C . LYS A 1 212 ? -61.246 5.373 77.744 1.00 79.75 212 LYS A C 1
ATOM 1508 O O . LYS A 1 212 ? -61.067 4.625 76.790 1.00 79.75 212 LYS A O 1
ATOM 1513 N N . SER A 1 213 ? -60.640 5.169 78.914 1.00 70.38 213 SER A N 1
ATOM 1514 C CA . SER A 1 213 ? -59.635 4.120 79.175 1.00 70.38 213 SER A CA 1
ATOM 1515 C C . SER A 1 213 ? -60.136 2.671 79.013 1.00 70.38 213 SER A C 1
ATOM 1517 O O . SER A 1 213 ? -59.365 1.728 79.184 1.00 70.38 213 SER A O 1
ATOM 1519 N N . THR A 1 214 ? -61.416 2.477 78.682 1.00 72.19 214 THR A N 1
ATOM 1520 C CA . THR A 1 214 ? -62.048 1.189 78.364 1.00 72.19 214 THR A CA 1
ATOM 1521 C C . THR A 1 214 ? -62.147 0.886 76.862 1.00 72.19 214 THR A C 1
ATOM 1523 O O . THR A 1 214 ? -62.679 -0.167 76.506 1.00 72.19 214 THR A O 1
ATOM 1526 N N . LEU A 1 215 ? -61.680 1.777 75.979 1.00 75.88 215 LEU A N 1
ATOM 1527 C CA . LEU A 1 215 ? -61.640 1.545 74.528 1.00 75.88 215 LEU A CA 1
ATOM 1528 C C . LEU A 1 215 ? -60.426 0.694 74.110 1.00 75.88 215 LEU A C 1
ATOM 1530 O O . LEU A 1 215 ? -59.472 0.537 74.871 1.00 75.88 215 LEU A O 1
ATOM 1534 N N . LEU A 1 216 ? -60.475 0.127 72.898 1.00 76.25 216 LEU A N 1
ATOM 1535 C CA . LEU A 1 216 ? -59.481 -0.841 72.404 1.00 76.25 216 LEU A CA 1
ATOM 1536 C C . LEU A 1 216 ? -58.341 -0.219 71.579 1.00 76.25 216 LEU A C 1
ATOM 1538 O O . LEU A 1 216 ? -57.452 -0.952 71.148 1.00 76.25 216 LEU A O 1
ATOM 1542 N N . GLY A 1 217 ? -58.365 1.095 71.342 1.00 79.19 217 GLY A N 1
ATOM 1543 C CA . GLY A 1 217 ? -57.282 1.793 70.648 1.00 79.19 217 GLY A CA 1
ATOM 1544 C C . GLY A 1 217 ? -55.960 1.758 71.437 1.00 79.19 217 GLY A C 1
ATOM 1545 O O . GLY A 1 217 ? -55.969 1.515 72.648 1.00 79.19 217 GLY A O 1
ATOM 1546 N N . PRO A 1 218 ? -54.811 1.998 70.785 1.00 86.88 218 PRO A N 1
ATOM 1547 C CA . PRO A 1 218 ? -53.547 2.262 71.467 1.00 86.88 218 PRO A CA 1
ATOM 1548 C C . PRO A 1 218 ? -53.612 3.497 72.381 1.00 86.88 218 PRO A C 1
ATOM 1550 O O . PRO A 1 218 ? -54.443 4.396 72.218 1.00 86.88 218 PRO A O 1
ATOM 1553 N N . ASP A 1 219 ? -52.706 3.526 73.356 1.00 88.81 219 ASP A N 1
ATOM 1554 C CA . ASP A 1 219 ? -52.357 4.746 74.084 1.00 88.81 219 ASP A CA 1
ATOM 1555 C C . ASP A 1 219 ? -51.611 5.725 73.158 1.00 88.81 219 ASP A C 1
ATOM 1557 O O . ASP A 1 219 ? -51.045 5.326 72.136 1.00 88.81 219 ASP A O 1
ATOM 1561 N N . LEU A 1 220 ? -51.614 7.006 73.519 1.00 92.06 220 LEU A N 1
ATOM 1562 C CA . LEU A 1 220 ? -50.758 8.014 72.893 1.00 92.06 220 LEU A CA 1
ATOM 1563 C C . LEU A 1 220 ? -49.291 7.833 73.347 1.00 92.06 220 LEU A C 1
ATOM 1565 O O . LEU A 1 220 ? -49.039 7.172 74.363 1.00 92.06 220 LEU A O 1
ATOM 1569 N N . PRO A 1 221 ? -48.316 8.463 72.660 1.00 92.69 221 PRO A N 1
ATOM 1570 C CA . PRO A 1 221 ? -47.056 8.857 73.292 1.00 92.69 221 PRO A CA 1
ATOM 1571 C C . PRO A 1 221 ? -47.313 9.636 74.591 1.00 92.69 221 PRO A C 1
ATOM 1573 O O . PRO A 1 221 ? -48.418 10.129 74.816 1.00 92.69 221 PRO A O 1
ATOM 1576 N N . ALA A 1 222 ? -46.299 9.777 75.448 1.00 94.88 222 ALA A N 1
ATOM 1577 C CA . ALA A 1 222 ? -46.427 10.621 76.636 1.00 94.88 222 ALA A CA 1
ATOM 1578 C C . ALA A 1 222 ? -46.770 12.064 76.200 1.00 94.88 222 ALA A C 1
ATOM 1580 O O . ALA A 1 222 ? -45.957 12.651 75.485 1.00 94.88 222 ALA A O 1
ATOM 1581 N N . PRO A 1 223 ? -47.946 12.613 76.560 1.00 95.56 223 PRO A N 1
ATOM 1582 C CA . PRO A 1 223 ? -48.331 13.951 76.137 1.00 95.56 223 PRO A CA 1
ATOM 1583 C C . PRO A 1 223 ? -47.560 15.003 76.935 1.00 95.56 223 PRO A C 1
ATOM 1585 O O . PRO A 1 223 ? -47.185 14.764 78.088 1.00 95.56 223 PRO A O 1
ATOM 1588 N N . ASP A 1 224 ? -47.353 16.163 76.322 1.00 97.50 224 ASP A N 1
ATOM 1589 C CA . ASP A 1 224 ? -46.674 17.297 76.950 1.00 97.50 224 ASP A CA 1
ATOM 1590 C C . ASP A 1 224 ? -47.628 18.061 77.882 1.00 97.50 224 ASP A C 1
ATOM 1592 O O . ASP A 1 224 ? -47.208 18.528 78.941 1.00 97.50 224 ASP A O 1
ATOM 1596 N N . ASP A 1 225 ? -48.925 18.095 77.544 1.00 97.62 225 ASP A N 1
ATOM 1597 C CA . ASP A 1 225 ? -49.985 18.641 78.400 1.00 97.62 225 ASP A CA 1
ATOM 1598 C C . ASP A 1 225 ? -51.297 17.837 78.328 1.00 97.62 225 ASP A C 1
ATOM 1600 O O . ASP A 1 225 ? -51.517 17.034 77.414 1.00 97.62 225 ASP A O 1
ATOM 1604 N N . THR A 1 226 ? -52.189 18.033 79.308 1.00 96.00 226 THR A N 1
ATOM 1605 C CA . THR A 1 226 ? -53.439 17.250 79.412 1.00 96.00 226 THR A CA 1
ATOM 1606 C C . THR A 1 226 ? -54.675 18.081 79.764 1.00 96.00 226 THR A C 1
ATOM 1608 O O . THR A 1 226 ? -54.808 18.571 80.889 1.00 96.00 226 THR A O 1
ATOM 1611 N N . GLY A 1 227 ? -55.630 18.138 78.837 1.00 94.75 227 GLY A N 1
ATOM 1612 C CA . GLY A 1 227 ? -56.978 18.664 79.031 1.00 94.75 227 GLY A CA 1
ATOM 1613 C C . GLY A 1 227 ? -58.027 17.583 79.332 1.00 94.75 227 GLY A C 1
ATOM 1614 O O . GLY A 1 227 ? -57.719 16.499 79.831 1.00 94.75 227 GLY A O 1
ATOM 1615 N N . ASN A 1 228 ? -59.303 17.916 79.114 1.00 93.94 228 ASN A N 1
ATOM 1616 C CA . ASN A 1 228 ? -60.474 17.051 79.357 1.00 93.94 228 ASN A CA 1
ATOM 1617 C C . ASN A 1 228 ? -61.623 17.289 78.338 1.00 93.94 228 ASN A C 1
ATOM 1619 O O . ASN A 1 228 ? -62.781 16.968 78.620 1.00 93.94 228 ASN A O 1
ATOM 1623 N N . ILE A 1 229 ? -61.335 17.892 77.184 1.00 94.81 229 ILE A N 1
ATOM 1624 C CA . ILE A 1 229 ? -62.305 18.294 76.157 1.00 94.81 229 ILE A CA 1
ATOM 1625 C C . ILE A 1 229 ? -62.795 17.054 75.385 1.00 94.81 229 ILE A C 1
ATOM 1627 O O . ILE A 1 229 ? -62.007 16.372 74.738 1.00 94.81 229 ILE A O 1
ATOM 1631 N N . ASP A 1 230 ? -64.100 16.768 75.429 1.00 91.94 230 ASP A N 1
ATOM 1632 C CA . ASP A 1 230 ? -64.760 15.736 74.600 1.00 91.94 230 ASP A CA 1
ATOM 1633 C C . ASP A 1 230 ? -65.039 16.344 73.212 1.00 91.94 230 ASP A C 1
ATOM 1635 O O . ASP A 1 230 ? -65.938 17.182 73.058 1.00 91.94 230 ASP A O 1
ATOM 1639 N N . MET A 1 231 ? -64.211 16.000 72.219 1.00 94.56 231 MET A N 1
ATOM 1640 C CA . MET A 1 231 ? -64.308 16.551 70.860 1.00 94.56 231 MET A CA 1
ATOM 1641 C C . MET A 1 231 ? -65.260 15.721 69.981 1.00 94.56 231 MET A C 1
ATOM 1643 O O . MET A 1 231 ? -65.365 14.501 70.117 1.00 94.56 231 MET A O 1
ATOM 1647 N N . ASP A 1 232 ? -65.970 16.369 69.047 1.00 92.75 232 ASP A N 1
ATOM 1648 C CA . ASP A 1 232 ? -66.830 15.645 68.102 1.00 92.75 232 ASP A CA 1
ATOM 1649 C C . ASP A 1 232 ? -65.987 15.040 66.974 1.00 92.75 232 ASP A C 1
ATOM 1651 O O . ASP A 1 232 ? -65.119 15.686 66.394 1.00 92.75 232 ASP A O 1
ATOM 1655 N N . ASN A 1 233 ? -66.269 13.787 66.617 1.00 91.75 233 ASN A N 1
ATOM 1656 C CA . ASN A 1 233 ? -65.481 13.078 65.614 1.00 91.75 233 ASN A CA 1
ATOM 1657 C C . ASN A 1 233 ? -65.808 13.427 64.152 1.00 91.75 233 ASN A C 1
ATOM 1659 O O . ASN A 1 233 ? -65.356 12.702 63.270 1.00 91.75 233 ASN A O 1
ATOM 1663 N N . LYS A 1 234 ? -66.598 14.471 63.869 1.00 92.62 234 LYS A N 1
ATOM 1664 C CA . LYS A 1 234 ? -66.992 14.891 62.511 1.00 92.62 234 LYS A CA 1
ATOM 1665 C C . LYS A 1 234 ? -66.847 16.393 62.300 1.00 92.62 234 LYS A C 1
ATOM 1667 O O . LYS A 1 234 ? -66.192 16.777 61.340 1.00 92.62 234 LYS A O 1
ATOM 1672 N N . ASP A 1 235 ? -67.462 17.210 63.157 1.00 94.69 235 ASP A N 1
ATOM 1673 C CA . ASP A 1 235 ? -67.680 18.642 62.911 1.00 94.69 235 ASP A CA 1
ATOM 1674 C C . ASP A 1 235 ? -67.273 19.489 64.134 1.00 94.69 235 ASP A C 1
ATOM 1676 O O . ASP A 1 235 ? -67.894 19.408 65.197 1.00 94.69 235 ASP A O 1
ATOM 1680 N N . GLY A 1 236 ? -66.277 20.367 63.991 1.00 95.69 236 GLY A N 1
ATOM 1681 C CA . GLY A 1 236 ? -65.758 21.130 65.130 1.00 95.69 236 GLY A CA 1
ATOM 1682 C C . GLY A 1 236 ? -64.807 22.266 64.764 1.00 95.69 236 GLY A C 1
ATOM 1683 O O . GLY A 1 236 ? -64.524 22.518 63.593 1.00 95.69 236 GLY A O 1
ATOM 1684 N N . LYS A 1 237 ? -64.347 22.977 65.796 1.00 95.50 237 LYS A N 1
ATOM 1685 C CA . LYS A 1 237 ? -63.440 24.128 65.714 1.00 95.50 237 LYS A CA 1
ATOM 1686 C C . LYS A 1 237 ? -62.361 24.025 66.785 1.00 95.50 237 LYS A C 1
ATOM 1688 O O . LYS A 1 237 ? -62.709 23.955 67.961 1.00 95.50 237 LYS A O 1
ATOM 1693 N N . VAL A 1 238 ? -61.092 24.089 66.396 1.00 97.56 238 VAL A N 1
ATOM 1694 C CA . VAL A 1 238 ? -59.933 24.168 67.303 1.00 97.56 238 VAL A CA 1
ATOM 1695 C C . VAL A 1 238 ? -59.172 25.457 67.012 1.00 97.56 238 VAL A C 1
ATOM 1697 O O . VAL A 1 238 ? -58.887 25.738 65.854 1.00 97.56 238 VAL A O 1
ATOM 1700 N N . ALA A 1 239 ? -58.842 26.232 68.041 1.00 95.62 239 ALA A N 1
ATOM 1701 C CA . ALA A 1 239 ? -58.002 27.422 67.949 1.00 95.62 239 ALA A CA 1
ATOM 1702 C C . ALA A 1 239 ? -56.824 27.309 68.925 1.00 95.62 239 ALA A C 1
ATOM 1704 O O . ALA A 1 239 ? -57.018 26.955 70.089 1.00 95.62 239 ALA A O 1
ATOM 1705 N N . LEU A 1 240 ? -55.623 27.647 68.463 1.00 96.44 240 LEU A N 1
ATOM 1706 C CA . LEU A 1 240 ? -54.469 27.905 69.320 1.00 96.44 240 LEU A CA 1
ATOM 1707 C C . LEU A 1 240 ? -54.464 29.397 69.667 1.00 96.44 240 LEU A C 1
ATOM 1709 O O . LEU A 1 240 ? -54.581 30.236 68.773 1.00 96.44 240 LEU A O 1
ATOM 1713 N N . VAL A 1 241 ? -54.374 29.742 70.952 1.00 94.69 241 VAL A N 1
ATOM 1714 C CA . VAL A 1 241 ? -54.559 31.118 71.437 1.00 94.69 241 VAL A CA 1
ATOM 1715 C C . VAL A 1 241 ? -53.417 31.505 72.376 1.00 94.69 241 VAL A C 1
ATOM 1717 O O . VAL A 1 241 ? -53.173 30.825 73.365 1.00 94.69 241 VAL A O 1
ATOM 1720 N N . ALA A 1 242 ? -52.757 32.636 72.124 1.00 93.25 242 ALA A N 1
ATOM 1721 C CA . ALA A 1 242 ? -51.714 33.227 72.972 1.00 93.25 242 ALA A CA 1
ATOM 1722 C C . ALA A 1 242 ? -52.287 33.975 74.203 1.00 93.25 242 ALA A C 1
ATOM 1724 O O . ALA A 1 242 ? -51.827 35.054 74.576 1.00 93.25 242 ALA A O 1
ATOM 1725 N N . ASP A 1 243 ? -53.346 33.417 74.792 1.00 90.12 243 ASP A N 1
ATOM 1726 C CA . ASP A 1 243 ? -54.035 33.851 76.012 1.00 90.12 243 ASP A CA 1
ATOM 1727 C C . ASP A 1 243 ? -54.799 32.633 76.584 1.00 90.12 243 ASP A C 1
ATOM 1729 O O . ASP A 1 243 ? -55.051 31.657 75.874 1.00 90.12 243 ASP A O 1
ATOM 1733 N N . THR A 1 244 ? -55.216 32.690 77.848 1.00 91.31 244 THR A N 1
ATOM 1734 C CA . THR A 1 244 ? -56.076 31.695 78.524 1.00 91.31 244 THR A CA 1
ATOM 1735 C C . THR A 1 244 ? -57.536 32.149 78.668 1.00 91.31 244 THR A C 1
ATOM 1737 O O . THR A 1 244 ? -58.366 31.415 79.205 1.00 91.31 244 THR A O 1
ATOM 1740 N N . VAL A 1 245 ? -57.884 33.353 78.199 1.00 91.56 245 VAL A N 1
ATOM 1741 C CA . VAL A 1 245 ? -59.267 33.859 78.183 1.00 91.56 245 VAL A CA 1
ATOM 1742 C C . VAL A 1 245 ? -60.116 33.119 77.136 1.00 91.56 245 VAL A C 1
ATOM 1744 O O . VAL A 1 245 ? -59.728 33.023 75.974 1.00 91.56 245 VAL A O 1
ATOM 1747 N N . GLU A 1 246 ? -61.302 32.638 77.534 1.00 93.50 246 GLU A N 1
ATOM 1748 C CA . GLU A 1 246 ? -62.273 31.981 76.639 1.00 93.50 246 GLU A CA 1
ATOM 1749 C C . GLU A 1 246 ? -62.677 32.904 75.472 1.00 93.50 246 GLU A C 1
ATOM 1751 O O . GLU A 1 246 ? -63.139 34.034 75.673 1.00 93.50 246 GLU A O 1
ATOM 1756 N N . LEU A 1 247 ? -62.541 32.407 74.240 1.00 92.31 247 LEU A N 1
ATOM 1757 C CA . LEU A 1 247 ? -63.043 33.074 73.042 1.00 92.31 247 LEU A CA 1
ATOM 1758 C C . LEU A 1 247 ? -64.571 33.251 73.109 1.00 92.31 247 LEU A C 1
ATOM 1760 O O . LEU A 1 247 ? -65.307 32.365 73.521 1.00 92.31 247 LEU A O 1
ATOM 1764 N N . THR A 1 248 ? -65.075 34.396 72.642 1.00 88.94 248 THR A N 1
ATOM 1765 C CA . THR A 1 248 ? -66.526 34.708 72.631 1.00 88.94 248 THR A CA 1
ATOM 1766 C C . THR A 1 248 ? -67.090 34.954 71.228 1.00 88.94 248 THR A C 1
ATOM 1768 O O . THR A 1 248 ? -68.252 35.334 71.063 1.00 88.94 248 THR A O 1
ATOM 1771 N N . VAL A 1 249 ? -66.275 34.732 70.193 1.00 87.50 249 VAL A N 1
ATOM 1772 C CA . VAL A 1 249 ? -66.648 34.876 68.778 1.00 87.50 249 VAL A CA 1
ATOM 1773 C C . VAL A 1 249 ? -67.030 33.530 68.156 1.00 87.50 249 VAL A C 1
ATOM 1775 O O . VAL A 1 249 ? -66.548 32.474 68.566 1.00 87.50 249 VAL A O 1
ATOM 1778 N N . LEU A 1 250 ? -67.892 33.565 67.133 1.00 86.56 250 LEU A N 1
ATOM 1779 C CA . LEU A 1 250 ? -68.255 32.368 66.361 1.00 86.56 250 LEU A CA 1
ATOM 1780 C C . LEU A 1 250 ? -67.114 31.927 65.434 1.00 86.56 250 LEU A C 1
ATOM 1782 O O . LEU A 1 250 ? -66.752 30.751 65.463 1.00 86.56 250 LEU A O 1
ATOM 1786 N N . ASN A 1 251 ? -66.533 32.877 64.688 1.00 87.56 251 ASN A N 1
ATOM 1787 C CA . ASN A 1 251 ? -65.341 32.671 63.868 1.00 87.56 251 ASN A CA 1
ATOM 1788 C C . ASN A 1 251 ? -64.143 33.469 64.433 1.00 87.56 251 ASN A C 1
ATOM 1790 O O . ASN A 1 251 ? -64.218 34.704 64.443 1.00 87.56 251 ASN A O 1
ATOM 1794 N N . PRO A 1 252 ? -63.065 32.807 64.894 1.00 85.50 252 PRO A N 1
ATOM 1795 C CA . PRO A 1 252 ? -61.861 33.463 65.395 1.00 85.50 252 PRO A CA 1
ATOM 1796 C C . PRO A 1 252 ? -60.903 33.963 64.300 1.00 85.50 252 PRO A C 1
ATOM 1798 O O . PRO A 1 252 ? -60.169 34.899 64.587 1.00 85.50 252 PRO A O 1
ATOM 1801 N N . SER A 1 253 ? -60.968 33.484 63.045 1.00 75.94 253 SER A N 1
ATOM 1802 C CA . SER A 1 253 ? -60.139 34.008 61.928 1.00 75.94 253 SER A CA 1
ATOM 1803 C C . SER A 1 253 ? -60.557 35.402 61.421 1.00 75.94 253 SER A C 1
ATOM 1805 O O . SER A 1 253 ? -60.127 35.883 60.373 1.00 75.94 253 SER A O 1
ATOM 1807 N N . SER A 1 254 ? -61.414 36.091 62.175 1.00 67.88 254 SER A N 1
ATOM 1808 C CA . SER A 1 254 ? -61.721 37.502 61.968 1.00 67.88 254 SER A CA 1
ATOM 1809 C C . SER A 1 254 ? -60.579 38.371 62.520 1.00 67.88 254 SER A C 1
ATOM 1811 O O . SER A 1 254 ? -60.236 38.201 63.692 1.00 67.88 254 SER A O 1
ATOM 1813 N N . PRO A 1 255 ? -60.079 39.393 61.790 1.00 61.12 255 PRO A N 1
ATOM 1814 C CA . PRO A 1 255 ? -59.032 40.321 62.262 1.00 61.12 255 PRO A CA 1
ATOM 1815 C C . PRO A 1 255 ? -59.341 41.123 63.545 1.00 61.12 255 PRO A C 1
ATOM 1817 O O . PRO A 1 255 ? -58.580 42.008 63.927 1.00 61.12 255 PRO A O 1
ATOM 1820 N N . ALA A 1 256 ? -60.475 40.862 64.198 1.00 60.75 256 ALA A N 1
ATOM 1821 C CA . ALA A 1 256 ? -60.868 41.425 65.482 1.00 60.75 256 ALA A CA 1
ATOM 1822 C C . ALA A 1 256 ? -60.295 40.674 66.706 1.00 60.75 256 ALA A C 1
ATOM 1824 O O . ALA A 1 256 ? -60.482 41.157 67.822 1.00 60.75 256 ALA A O 1
ATOM 1825 N N . VAL A 1 257 ? -59.636 39.516 66.532 1.00 72.31 257 VAL A N 1
ATOM 1826 C CA . VAL A 1 257 ? -59.084 38.706 67.638 1.00 72.31 257 VAL A CA 1
ATOM 1827 C C . VAL A 1 257 ? -57.595 38.411 67.417 1.00 72.31 257 VAL A C 1
ATOM 1829 O O . VAL A 1 257 ? -57.211 37.349 66.945 1.00 72.31 257 VAL A O 1
ATOM 1832 N N . SER A 1 258 ? -56.735 39.360 67.788 1.00 75.44 258 SER A N 1
ATOM 1833 C CA . SER A 1 258 ? -55.279 39.289 67.572 1.00 75.44 258 SER A CA 1
ATOM 1834 C C . SER A 1 258 ? -54.510 38.370 68.538 1.00 75.44 258 SER A C 1
ATOM 1836 O O . SER A 1 258 ? -53.292 38.482 68.625 1.00 75.44 258 SER A O 1
ATOM 1838 N N . SER A 1 259 ? -55.198 37.533 69.320 1.00 86.12 259 SER A N 1
ATOM 1839 C CA . SER A 1 259 ? -54.590 36.529 70.208 1.00 86.12 259 SER A CA 1
ATOM 1840 C C . SER A 1 259 ? -54.642 35.109 69.638 1.00 86.12 259 SER A C 1
ATOM 1842 O O . SER A 1 259 ? -54.080 34.201 70.240 1.00 86.12 259 SER A O 1
ATOM 1844 N N . VAL A 1 260 ? -55.310 34.895 68.503 1.00 90.56 260 VAL A N 1
ATOM 1845 C CA . VAL A 1 260 ? -55.373 33.594 67.821 1.00 90.56 260 VAL A CA 1
ATOM 1846 C C . VAL A 1 260 ? -54.097 33.409 66.997 1.00 90.56 260 VAL A C 1
ATOM 1848 O O . VAL A 1 260 ? -53.671 34.335 66.312 1.00 90.56 260 VAL A O 1
ATOM 1851 N N . VAL A 1 261 ? -53.488 32.228 67.102 1.00 91.19 261 VAL A N 1
ATOM 1852 C CA . VAL A 1 261 ? -52.180 31.884 66.515 1.00 91.19 261 VAL A CA 1
ATOM 1853 C C . VAL A 1 261 ? -52.332 30.948 65.312 1.00 91.19 261 VAL A C 1
ATOM 1855 O O . VAL A 1 261 ? -51.669 31.141 64.299 1.00 91.19 261 VAL A O 1
ATOM 1858 N N . ASP A 1 262 ? -53.235 29.972 65.417 1.00 93.31 262 ASP A N 1
ATOM 1859 C CA . ASP A 1 262 ? -53.690 29.106 64.324 1.00 93.31 262 ASP A CA 1
ATOM 1860 C C . ASP A 1 262 ? -55.152 28.709 64.591 1.00 93.31 262 ASP A C 1
ATOM 1862 O O . ASP A 1 262 ? -55.578 28.613 65.750 1.00 93.31 262 ASP A O 1
ATOM 1866 N N . PHE A 1 263 ? -55.935 28.482 63.538 1.00 94.31 263 PHE A N 1
ATOM 1867 C CA . PHE A 1 263 ? -57.343 28.114 63.647 1.00 94.31 263 PHE A CA 1
ATOM 1868 C C . PHE A 1 263 ? -57.740 27.060 62.614 1.00 94.31 263 PHE A C 1
ATOM 1870 O O . PHE A 1 263 ? -57.551 27.231 61.415 1.00 94.31 263 PHE A O 1
ATOM 1877 N N . VAL A 1 264 ? -58.380 25.986 63.080 1.00 96.81 264 VAL A N 1
ATOM 1878 C CA . VAL A 1 264 ? -58.878 24.899 62.236 1.00 96.81 264 VAL A CA 1
ATOM 1879 C C . VAL A 1 264 ? -60.362 24.660 62.495 1.00 96.81 264 VAL A C 1
ATOM 1881 O O . VAL A 1 264 ? -60.760 24.078 63.508 1.00 96.81 264 VAL A O 1
ATOM 1884 N N . GLY A 1 265 ? -61.194 25.071 61.538 1.00 96.56 265 GLY A N 1
ATOM 1885 C CA . GLY A 1 265 ? -62.555 24.555 61.392 1.00 96.56 265 GLY A CA 1
ATOM 1886 C C . GLY A 1 265 ? -62.534 23.266 60.573 1.00 96.56 265 GLY A C 1
ATOM 1887 O O . GLY A 1 265 ? -61.887 23.224 59.527 1.00 96.56 265 GLY A O 1
ATOM 1888 N N . TYR A 1 266 ? -63.230 22.215 61.017 1.00 97.06 266 TYR A N 1
ATOM 1889 C CA . TYR A 1 266 ? -63.224 20.910 60.346 1.00 97.06 266 TYR A CA 1
ATOM 1890 C C . TYR A 1 266 ? -64.610 20.303 60.101 1.00 97.06 266 TYR A C 1
ATOM 1892 O O . TYR A 1 266 ? -65.600 20.625 60.763 1.00 97.06 266 TYR A O 1
ATOM 1900 N N . GLY A 1 267 ? -64.665 19.406 59.114 1.00 95.31 267 GLY A N 1
ATOM 1901 C CA . GLY A 1 267 ? -65.878 18.730 58.676 1.00 95.31 267 GLY A CA 1
ATOM 1902 C C . GLY A 1 267 ? -66.854 19.688 58.010 1.00 95.31 267 GLY A C 1
ATOM 1903 O O . GLY A 1 267 ? -66.553 20.283 56.979 1.00 95.31 267 GLY A O 1
ATOM 1904 N N . ALA A 1 268 ? -68.048 19.810 58.581 1.00 93.94 268 ALA A N 1
ATOM 1905 C CA . ALA A 1 268 ? -69.083 20.732 58.130 1.00 93.94 268 ALA A CA 1
ATOM 1906 C C . ALA A 1 268 ? -69.163 22.030 58.962 1.00 93.94 268 ALA A C 1
ATOM 1908 O O . ALA A 1 268 ? -70.202 22.695 58.944 1.00 93.94 268 ALA A O 1
ATOM 1909 N N . ALA A 1 269 ? -68.102 22.398 59.691 1.00 93.69 269 ALA A N 1
ATOM 1910 C CA . ALA A 1 269 ? -68.034 23.663 60.422 1.00 93.69 269 ALA A CA 1
ATOM 1911 C C . ALA A 1 269 ? -68.251 24.883 59.487 1.00 93.69 269 ALA A C 1
ATOM 1913 O O . ALA A 1 269 ? -67.577 24.980 58.461 1.00 93.69 269 ALA A O 1
ATOM 1914 N N . PRO A 1 270 ? -69.160 25.831 59.804 1.00 92.12 270 PRO A N 1
ATOM 1915 C CA . PRO A 1 270 ? -69.364 27.043 59.001 1.00 92.12 270 PRO A CA 1
ATOM 1916 C C . PRO A 1 270 ? -68.257 28.097 59.142 1.00 92.12 270 PRO A C 1
ATOM 1918 O O . PRO A 1 270 ? -68.166 28.984 58.295 1.00 92.12 270 PRO A O 1
ATOM 1921 N N . SER A 1 271 ? -67.446 28.019 60.201 1.00 92.81 271 SER A N 1
ATOM 1922 C CA . SER A 1 271 ? -66.303 28.903 60.454 1.00 92.81 271 SER A CA 1
ATOM 1923 C C . SER A 1 271 ? -64.992 28.123 60.335 1.00 92.81 271 SER A C 1
ATOM 1925 O O . SER A 1 271 ? -64.818 27.111 61.011 1.00 92.81 271 SER A O 1
ATOM 1927 N N . TYR A 1 272 ? -64.090 28.607 59.483 1.00 93.25 272 TYR A N 1
ATOM 1928 C CA . TYR A 1 272 ? -62.798 28.013 59.117 1.00 93.25 272 TYR A CA 1
ATOM 1929 C C . TYR A 1 272 ? -61.873 29.107 58.545 1.00 93.25 272 TYR A C 1
ATOM 1931 O O . TYR A 1 272 ? -62.288 30.263 58.406 1.00 93.25 272 TYR A O 1
ATOM 1939 N N . GLU A 1 273 ? -60.642 28.754 58.183 1.00 91.12 273 GLU A N 1
ATOM 1940 C CA . GLU A 1 273 ? -59.737 29.608 57.401 1.00 91.12 273 GLU A CA 1
ATOM 1941 C C . GLU A 1 273 ? -59.763 29.272 55.906 1.00 91.12 273 GLU A C 1
ATOM 1943 O O . GLU A 1 273 ? -59.922 28.114 55.516 1.00 91.12 273 GLU A O 1
ATOM 1948 N N . GLY A 1 274 ? -59.614 30.298 55.065 1.00 91.44 274 GLY A N 1
ATOM 1949 C CA . GLY A 1 274 ? -59.480 30.164 53.615 1.00 91.44 274 GLY A CA 1
ATOM 1950 C C . GLY A 1 274 ? -60.750 29.742 52.868 1.00 91.44 274 GLY A C 1
ATOM 1951 O O . GLY A 1 274 ? -61.787 30.406 52.934 1.00 91.44 274 GLY A O 1
ATOM 1952 N N . SER A 1 275 ? -60.641 28.690 52.052 1.00 92.81 275 SER A N 1
ATOM 1953 C CA . SER A 1 275 ? -61.633 28.293 51.044 1.00 92.81 275 SER A CA 1
ATOM 1954 C C . SER A 1 275 ? -62.632 27.241 51.534 1.00 92.81 275 SER A C 1
ATOM 1956 O O . SER A 1 275 ? -63.694 27.073 50.922 1.00 92.81 275 SER A O 1
ATOM 1958 N N . GLY A 1 276 ? -62.325 26.544 52.628 1.00 94.31 276 GLY A N 1
ATOM 1959 C CA . GLY A 1 276 ? -63.217 25.581 53.265 1.00 94.31 276 GLY A CA 1
ATOM 1960 C C . GLY A 1 276 ? -62.676 25.062 54.594 1.00 94.31 276 GLY A C 1
ATOM 1961 O O . GLY A 1 276 ? -61.492 25.189 54.888 1.00 94.31 276 GLY A O 1
ATOM 1962 N N . ALA A 1 277 ? -63.543 24.405 55.360 1.00 95.75 277 ALA A N 1
ATOM 1963 C CA . ALA A 1 277 ? -63.134 23.613 56.512 1.00 95.75 277 ALA A CA 1
ATOM 1964 C C . ALA A 1 277 ? -62.209 22.453 56.097 1.00 95.75 277 ALA A C 1
ATOM 1966 O O . ALA A 1 277 ? -62.332 21.906 54.994 1.00 95.75 277 ALA A O 1
ATOM 1967 N N . ALA A 1 278 ? -61.329 22.042 57.011 1.00 97.06 278 ALA A N 1
ATOM 1968 C CA . ALA A 1 278 ? -60.548 20.818 56.876 1.00 97.06 278 ALA A CA 1
ATOM 1969 C C . ALA A 1 278 ? -61.473 19.592 56.680 1.00 97.06 278 ALA A C 1
ATOM 1971 O O . ALA A 1 278 ? -62.620 19.607 57.146 1.00 97.06 278 ALA A O 1
ATOM 1972 N N . PRO A 1 279 ? -61.014 18.519 56.006 1.00 96.75 279 PRO A N 1
ATOM 1973 C CA . PRO A 1 279 ? -61.842 17.345 55.712 1.00 96.75 279 PRO A CA 1
ATOM 1974 C C . PRO A 1 279 ? -62.525 16.719 56.942 1.00 96.75 279 PRO A C 1
ATOM 1976 O O . PRO A 1 279 ? -62.052 16.849 58.064 1.00 96.75 279 PRO A O 1
ATOM 1979 N N . THR A 1 280 ? -63.623 15.981 56.752 1.00 95.69 280 THR A N 1
ATOM 1980 C CA . THR A 1 280 ? -64.342 15.337 57.869 1.00 95.69 280 THR A CA 1
ATOM 1981 C C . THR A 1 280 ? -63.536 14.170 58.481 1.00 95.69 280 THR A C 1
ATOM 1983 O O . THR A 1 280 ? -63.323 13.167 57.781 1.00 95.69 280 THR A O 1
ATOM 1986 N N . PRO A 1 281 ? -63.128 14.237 59.767 1.00 93.94 281 PRO A N 1
ATOM 1987 C CA . PRO A 1 281 ? -62.553 13.106 60.495 1.00 93.94 281 PRO A CA 1
ATOM 1988 C C . PRO A 1 281 ? -63.602 12.020 60.815 1.00 93.94 281 PRO A C 1
ATOM 1990 O O . PRO A 1 281 ? -64.724 12.001 60.305 1.00 93.94 281 PRO A O 1
ATOM 1993 N N . SER A 1 282 ? -63.198 11.034 61.616 1.00 93.44 282 SER A N 1
ATOM 1994 C CA . SER A 1 282 ? -64.070 10.036 62.248 1.00 93.44 282 SER A CA 1
ATOM 1995 C C . SER A 1 282 ? -63.319 9.409 63.420 1.00 93.44 282 SER A C 1
ATOM 1997 O O . SER A 1 282 ? -62.114 9.598 63.551 1.00 93.44 282 SER A O 1
ATOM 1999 N N . ALA A 1 283 ? -63.950 8.554 64.224 1.00 89.75 283 ALA A N 1
ATOM 2000 C CA . ALA A 1 283 ? -63.177 7.811 65.220 1.00 89.75 283 ALA A CA 1
ATOM 2001 C C . ALA A 1 283 ? -62.083 6.899 64.617 1.00 89.75 283 ALA A C 1
ATOM 2003 O O . ALA A 1 283 ? -61.114 6.593 65.301 1.00 89.75 283 ALA A O 1
ATOM 2004 N N . GLN A 1 284 ? -62.192 6.528 63.335 1.00 90.88 284 GLN A N 1
ATOM 2005 C CA . GLN A 1 284 ? -61.168 5.798 62.575 1.00 90.88 284 GLN A CA 1
ATOM 2006 C C . GLN A 1 284 ? -60.304 6.713 61.678 1.00 90.88 284 GLN A C 1
ATOM 2008 O O . GLN A 1 284 ? -59.571 6.211 60.826 1.00 90.88 284 GLN A O 1
ATOM 2013 N N . LYS A 1 285 ? -60.417 8.047 61.798 1.00 92.25 285 LYS A N 1
ATOM 2014 C 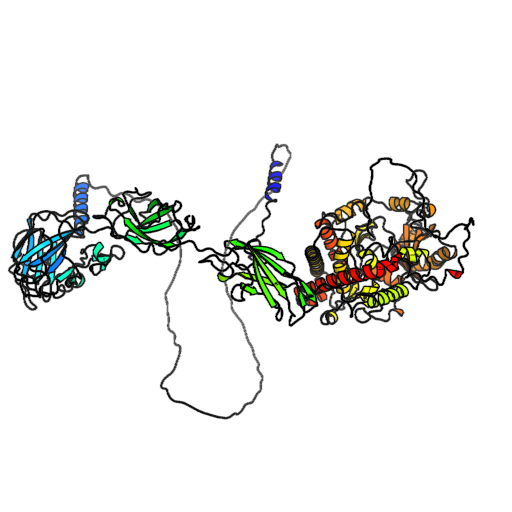CA . LYS A 1 285 ? -59.736 9.018 60.924 1.00 92.25 285 LYS A CA 1
ATOM 2015 C C . LYS A 1 285 ? -59.306 10.279 61.674 1.00 92.25 285 LYS A C 1
ATOM 2017 O O . LYS A 1 285 ? -60.168 11.028 62.122 1.00 92.25 285 LYS A O 1
ATOM 2022 N N . THR A 1 286 ? -58.004 10.538 61.736 1.00 93.25 286 THR A N 1
ATOM 2023 C CA . THR A 1 286 ? -57.451 11.794 62.269 1.00 93.25 286 THR A CA 1
ATOM 2024 C C . THR A 1 286 ? -57.162 12.778 61.134 1.00 93.25 286 THR A C 1
ATOM 2026 O O . THR A 1 286 ? -56.956 12.366 59.988 1.00 93.25 286 THR A O 1
ATOM 2029 N N . LEU A 1 287 ? -57.188 14.071 61.443 1.00 96.38 287 LEU A N 1
ATOM 2030 C CA . LEU A 1 287 ? -56.706 15.132 60.562 1.00 96.38 287 LEU A CA 1
ATOM 2031 C C . LEU A 1 287 ? -55.198 15.291 60.720 1.00 96.38 287 LEU A C 1
ATOM 2033 O O . LEU A 1 287 ? -54.699 15.234 61.844 1.00 96.38 287 LEU A O 1
ATOM 2037 N N . VAL A 1 288 ? -54.493 15.533 59.613 1.00 95.62 288 VAL A N 1
ATOM 2038 C CA . VAL A 1 288 ? -53.057 15.852 59.620 1.00 95.62 288 VAL A CA 1
ATOM 2039 C C . VAL A 1 288 ? -52.757 16.970 58.625 1.00 95.62 288 VAL A C 1
ATOM 2041 O O . VAL A 1 288 ? -53.133 16.878 57.457 1.00 95.62 288 VAL A O 1
ATOM 2044 N N . ARG A 1 289 ? -52.078 18.021 59.090 1.00 95.62 289 ARG A N 1
ATOM 2045 C CA . ARG A 1 289 ? -51.545 19.120 58.282 1.00 95.62 289 ARG A CA 1
ATOM 2046 C C . ARG A 1 289 ? -50.389 18.601 57.424 1.00 95.62 289 ARG A C 1
ATOM 2048 O O . ARG A 1 289 ? -49.559 17.811 57.884 1.00 95.62 289 ARG A O 1
ATOM 2055 N N . LYS A 1 290 ? -50.337 19.027 56.166 1.00 95.00 290 LYS A N 1
ATOM 2056 C CA . LYS A 1 290 ? -49.273 18.658 55.223 1.00 95.00 290 LYS A CA 1
ATOM 2057 C C . LYS A 1 290 ? -47.902 19.087 55.737 1.00 95.00 290 LYS A C 1
ATOM 2059 O O . LYS A 1 290 ? -47.776 20.016 56.536 1.00 95.00 290 LYS A O 1
ATOM 2064 N N . ALA A 1 291 ? -46.875 18.395 55.266 1.00 91.12 291 ALA A N 1
ATOM 2065 C CA . ALA A 1 291 ? -45.516 18.878 55.413 1.00 91.12 291 ALA A CA 1
ATOM 2066 C C . ALA A 1 291 ? -45.186 19.866 54.293 1.00 91.12 291 ALA A C 1
ATOM 2068 O O . ALA A 1 291 ? -45.787 19.821 53.220 1.00 91.12 291 ALA A O 1
ATOM 2069 N N . GLU A 1 292 ? -44.257 20.774 54.552 1.00 87.44 292 GLU A N 1
ATOM 2070 C CA . GLU A 1 292 ? -43.731 21.690 53.543 1.00 87.44 292 GLU A CA 1
ATOM 2071 C C . GLU A 1 292 ? -42.532 21.031 52.860 1.00 87.44 292 GLU A C 1
ATOM 2073 O O . GLU A 1 292 ? -41.546 20.712 53.518 1.00 87.44 292 GLU A O 1
ATOM 2078 N N . ASP A 1 293 ? -42.621 20.798 51.551 1.00 83.06 293 ASP A N 1
ATOM 2079 C CA . ASP A 1 293 ? -41.492 20.309 50.762 1.00 83.06 293 ASP A CA 1
ATOM 2080 C C . ASP A 1 293 ? -40.410 21.409 50.668 1.00 83.06 293 ASP A C 1
ATOM 2082 O O . ASP A 1 293 ? -40.698 22.480 50.122 1.00 83.06 293 ASP A O 1
ATOM 2086 N N . PRO A 1 294 ? -39.183 21.189 51.180 1.00 74.25 294 PRO A N 1
ATOM 2087 C CA . PRO A 1 294 ? -38.142 22.216 51.234 1.00 74.25 294 PRO A CA 1
ATOM 2088 C C . PRO A 1 294 ? -37.477 22.486 49.875 1.00 74.25 294 PRO A C 1
ATOM 2090 O O . PRO A 1 294 ? -36.786 23.493 49.736 1.00 74.25 294 PRO A O 1
ATOM 2093 N N . ILE A 1 295 ? -37.672 21.615 48.877 1.00 71.12 295 ILE A N 1
ATOM 2094 C CA . ILE A 1 295 ? -37.141 21.772 47.515 1.00 71.12 295 ILE A CA 1
ATOM 2095 C C . ILE A 1 295 ? -38.174 22.484 46.631 1.00 71.12 295 ILE A C 1
ATOM 2097 O O . ILE A 1 295 ? -37.829 23.368 45.848 1.00 71.12 295 ILE A O 1
ATOM 2101 N N . LEU A 1 296 ? -39.445 22.089 46.743 1.00 76.06 296 LEU A N 1
ATOM 2102 C CA . LEU A 1 296 ? -40.530 22.548 45.873 1.00 76.06 296 LEU A CA 1
ATOM 2103 C C . LEU A 1 296 ? -41.332 23.724 46.448 1.00 76.06 296 LEU A C 1
ATOM 2105 O O . LEU A 1 296 ? -42.009 24.417 45.688 1.00 76.06 296 LEU A O 1
ATOM 2109 N N . GLY A 1 297 ? -41.288 23.954 47.764 1.00 80.50 297 GLY A N 1
ATOM 2110 C CA . GLY A 1 297 ? -42.107 24.965 48.439 1.00 80.50 297 GLY A CA 1
ATOM 2111 C C . GLY A 1 297 ? -43.605 24.638 48.403 1.00 80.50 297 GLY A C 1
ATOM 2112 O O . GLY A 1 297 ? -44.431 25.536 48.233 1.00 80.50 297 GLY A O 1
ATOM 2113 N N . THR A 1 298 ? -43.967 23.353 48.497 1.00 85.62 298 THR A N 1
ATOM 2114 C CA . THR A 1 298 ? -45.349 22.863 48.328 1.00 85.62 298 THR A CA 1
ATOM 2115 C C . THR A 1 298 ? -45.802 21.923 49.440 1.00 85.62 298 THR A C 1
ATOM 2117 O O . THR A 1 298 ? -45.021 21.106 49.920 1.00 85.62 298 THR A O 1
ATOM 2120 N N . GLY A 1 299 ? -47.090 21.971 49.788 1.00 89.50 299 GLY A N 1
ATOM 2121 C CA . GLY A 1 299 ? -47.702 21.075 50.772 1.00 89.50 299 GLY A CA 1
ATOM 2122 C C . GLY A 1 299 ? -47.810 19.626 50.294 1.00 89.50 299 GLY A C 1
ATOM 2123 O O . GLY A 1 299 ? -48.580 19.333 49.376 1.00 89.50 299 GLY A O 1
ATOM 2124 N N . VAL A 1 300 ? -47.097 18.716 50.959 1.00 91.50 300 VAL A N 1
ATOM 2125 C CA . VAL A 1 300 ? -47.016 17.279 50.644 1.00 91.50 300 VAL A CA 1
ATOM 2126 C C . VAL A 1 300 ? -47.592 16.389 51.769 1.00 91.50 300 VAL A C 1
ATOM 2128 O O . VAL A 1 300 ? -47.449 16.721 52.951 1.00 91.50 300 VAL A O 1
ATOM 2131 N N . PRO A 1 301 ? -48.256 15.252 51.456 1.00 90.62 301 PRO A N 1
ATOM 2132 C CA . PRO A 1 301 ? -48.812 14.351 52.473 1.00 90.62 301 PRO A CA 1
ATOM 2133 C C . PRO A 1 301 ? -47.720 13.638 53.291 1.00 90.62 301 PRO A C 1
ATOM 2135 O O . PRO A 1 301 ? -46.952 12.839 52.765 1.00 90.62 301 PRO A O 1
ATOM 2138 N N . SER A 1 302 ? -47.687 13.898 54.597 1.00 87.25 302 SER A N 1
ATOM 2139 C CA . SER A 1 302 ? -46.605 13.519 55.526 1.00 87.25 302 SER A CA 1
ATOM 2140 C C . SER A 1 302 ? -46.769 12.104 56.124 1.00 87.25 302 SER A C 1
ATOM 2142 O O . SER A 1 302 ? -46.846 11.926 57.337 1.00 87.25 302 SER A O 1
ATOM 2144 N N . VAL A 1 303 ? -46.919 11.084 55.271 1.00 85.81 303 VAL A N 1
ATOM 2145 C CA . VAL A 1 303 ? -47.203 9.696 55.703 1.00 85.81 303 VAL A CA 1
ATOM 2146 C C . VAL A 1 303 ? -45.960 8.976 56.245 1.00 85.81 303 VAL A C 1
ATOM 2148 O O . VAL A 1 303 ? -44.851 9.221 55.770 1.00 85.81 303 VAL A O 1
ATOM 2151 N N . ILE A 1 304 ? -46.146 8.029 57.175 1.00 83.06 304 ILE A N 1
ATOM 2152 C CA . ILE A 1 304 ? -45.066 7.171 57.703 1.00 83.06 304 ILE A CA 1
ATOM 2153 C C . ILE A 1 304 ? -44.299 6.505 56.556 1.00 83.06 304 ILE A C 1
ATOM 2155 O O . ILE A 1 304 ? -44.894 5.833 55.712 1.00 83.06 304 ILE A O 1
ATOM 2159 N N . GLY A 1 305 ? -42.972 6.654 56.561 1.00 75.12 305 GLY A N 1
ATOM 2160 C CA . GLY A 1 305 ? -42.088 6.079 55.547 1.00 75.12 305 GLY A CA 1
ATOM 2161 C C . GLY A 1 305 ? -42.016 6.858 54.230 1.00 75.12 305 GLY A C 1
ATOM 2162 O O . GLY A 1 305 ? -41.503 6.316 53.257 1.00 75.12 305 GLY A O 1
ATOM 2163 N N . SER A 1 306 ? -42.513 8.098 54.186 1.00 81.94 306 SER A N 1
ATOM 2164 C CA . SER A 1 306 ? -42.246 9.051 53.096 1.00 81.94 306 SER A CA 1
ATOM 2165 C C . SER A 1 306 ? -41.237 10.117 53.522 1.00 81.94 306 SER A C 1
ATOM 2167 O O . SER A 1 306 ? -41.112 10.414 54.708 1.00 81.94 306 SER A O 1
ATOM 2169 N N . ASP A 1 307 ? -40.562 10.757 52.568 1.00 76.06 307 ASP A N 1
ATOM 2170 C CA . ASP A 1 307 ? -39.618 11.850 52.860 1.00 76.06 307 ASP A CA 1
ATOM 2171 C C . ASP A 1 307 ? -40.328 13.065 53.481 1.00 76.06 307 ASP A C 1
ATOM 2173 O O . ASP A 1 307 ? -39.783 13.752 54.344 1.00 76.06 307 ASP A O 1
ATOM 2177 N N . ALA A 1 308 ? -41.609 13.248 53.146 1.00 81.81 308 ALA A N 1
ATOM 2178 C CA . ALA A 1 308 ? -42.507 14.226 53.753 1.00 81.81 308 ALA A CA 1
ATOM 2179 C C . ALA A 1 308 ? -42.786 13.979 55.253 1.00 81.81 308 ALA A C 1
ATOM 2181 O O . ALA A 1 308 ? -43.283 14.874 55.934 1.00 81.81 308 ALA A O 1
ATOM 2182 N N . GLU A 1 309 ? -42.466 12.803 55.803 1.00 80.94 309 GLU A N 1
ATOM 2183 C CA . GLU A 1 309 ? -42.435 12.558 57.256 1.00 80.94 309 GLU A CA 1
ATOM 2184 C C . GLU A 1 309 ? -41.287 13.331 57.937 1.00 80.94 309 GLU A C 1
ATOM 2186 O O . GLU A 1 309 ? -41.382 13.700 59.106 1.00 80.94 309 GLU A O 1
ATOM 2191 N N . LEU A 1 310 ? -40.197 13.590 57.204 1.00 81.12 310 LEU A N 1
ATOM 2192 C CA . LEU A 1 310 ? -38.959 14.177 57.725 1.00 81.12 310 LEU A CA 1
ATOM 2193 C C . LEU A 1 310 ? -39.014 15.708 57.790 1.00 81.12 310 LEU A C 1
ATOM 2195 O O . LEU A 1 310 ? -38.362 16.298 58.646 1.00 81.12 310 LEU A O 1
ATOM 2199 N N . TYR A 1 311 ? -39.783 16.350 56.903 1.00 83.44 311 TYR A N 1
ATOM 2200 C CA . TYR A 1 311 ? -39.818 17.815 56.768 1.00 83.44 311 TYR A CA 1
ATOM 2201 C C . TYR A 1 311 ? -40.661 18.525 57.848 1.00 83.44 311 TYR A C 1
ATOM 2203 O O . TYR A 1 311 ? -40.471 19.714 58.097 1.00 83.44 311 TYR A O 1
ATOM 2211 N N . GLY A 1 312 ? -41.564 17.797 58.516 1.00 86.62 312 GLY A N 1
ATOM 2212 C CA . GLY A 1 312 ? -42.427 18.313 59.584 1.00 86.62 312 GLY A CA 1
ATOM 2213 C C . GLY A 1 312 ? -43.753 18.916 59.101 1.00 86.62 312 GLY A C 1
ATOM 2214 O O . GLY A 1 312 ? -43.833 19.508 58.027 1.00 86.62 312 GLY A O 1
ATOM 2215 N N . ASN A 1 313 ? -44.817 18.756 59.898 1.00 90.88 313 ASN A N 1
ATOM 2216 C CA . ASN A 1 313 ? -46.218 19.069 59.551 1.00 90.88 313 ASN A CA 1
ATOM 2217 C C . ASN A 1 313 ? -46.559 20.585 59.545 1.00 90.88 313 ASN A C 1
ATOM 2219 O O . ASN A 1 313 ? -47.560 21.006 60.126 1.00 90.88 313 ASN A O 1
ATOM 2223 N N . GLY A 1 314 ? -45.711 21.414 58.929 1.00 90.38 314 GLY A N 1
ATOM 2224 C CA . GLY A 1 314 ? -45.763 22.881 59.001 1.00 90.38 314 GLY A CA 1
ATOM 2225 C C . GLY A 1 314 ? -46.517 23.616 57.890 1.00 90.38 314 GLY A C 1
ATOM 2226 O O . GLY A 1 314 ? -46.556 24.843 57.925 1.00 90.38 314 GLY A O 1
ATOM 2227 N N . TRP A 1 315 ? -47.098 22.928 56.902 1.00 92.38 315 TRP A N 1
ATOM 2228 C CA . TRP A 1 315 ? -47.678 23.601 55.734 1.00 92.38 315 TRP A CA 1
ATOM 2229 C C . TRP A 1 315 ? -48.928 24.422 56.096 1.00 92.38 315 TRP A C 1
ATOM 2231 O O . TRP A 1 315 ? -49.958 23.872 56.499 1.00 92.38 315 TRP A O 1
ATOM 2241 N N . ASN A 1 316 ? -48.844 25.745 55.937 1.00 90.50 316 ASN A N 1
ATOM 2242 C CA . ASN A 1 316 ? -49.925 26.668 56.266 1.00 90.50 316 ASN A CA 1
ATOM 2243 C C . ASN A 1 316 ? -50.141 27.715 55.168 1.00 90.50 316 ASN A C 1
ATOM 2245 O O . ASN A 1 316 ? -49.401 28.691 55.066 1.00 90.50 316 ASN A O 1
ATOM 2249 N N . THR A 1 317 ? -51.188 27.530 54.364 1.00 91.00 317 THR A N 1
ATOM 2250 C CA . THR A 1 317 ? -51.660 28.529 53.392 1.00 91.00 317 THR A CA 1
ATOM 2251 C C . THR A 1 317 ? -52.784 29.404 53.946 1.00 91.00 317 THR A C 1
ATOM 2253 O O . THR A 1 317 ? -53.308 30.246 53.216 1.00 91.00 317 THR A O 1
ATOM 2256 N N . HIS A 1 318 ? -53.133 29.240 55.230 1.00 88.19 318 HIS A N 1
ATOM 2257 C CA . HIS A 1 318 ? -54.331 29.809 55.856 1.00 88.19 318 HIS A CA 1
ATOM 2258 C C . HIS A 1 318 ? -55.620 29.349 55.139 1.00 88.19 318 HIS A C 1
ATOM 2260 O O . HIS A 1 318 ? -56.582 30.107 54.989 1.00 88.19 318 HIS A O 1
ATOM 2266 N N . ASP A 1 319 ? -55.637 28.095 54.664 1.00 92.88 319 ASP A N 1
ATOM 2267 C CA . ASP A 1 319 ? -56.805 27.433 54.074 1.00 92.88 319 ASP A CA 1
ATOM 2268 C C . ASP A 1 319 ? -56.924 26.003 54.605 1.00 92.88 319 ASP A C 1
ATOM 2270 O O . ASP A 1 319 ? -56.302 25.071 54.086 1.00 92.88 319 ASP A O 1
ATOM 2274 N N . ASN A 1 320 ? -57.765 25.812 55.627 1.00 95.25 320 ASN A N 1
ATOM 2275 C CA . ASN A 1 320 ? -57.875 24.542 56.355 1.00 95.25 320 ASN A CA 1
ATOM 2276 C C . ASN A 1 320 ? -58.187 23.352 55.426 1.00 95.25 320 ASN A C 1
ATOM 2278 O O . ASN A 1 320 ? -57.731 22.233 55.661 1.00 95.25 320 ASN A O 1
ATOM 2282 N N . LYS A 1 321 ? -58.942 23.585 54.349 1.00 95.88 321 LYS A N 1
ATOM 2283 C CA . LYS A 1 321 ? -59.274 22.579 53.332 1.00 95.88 321 LYS A CA 1
ATOM 2284 C C . LYS A 1 321 ? -58.091 22.185 52.445 1.00 95.88 321 LYS A C 1
ATOM 2286 O O . LYS A 1 321 ? -58.059 21.058 51.951 1.00 95.88 321 LYS A O 1
ATOM 2291 N N . SER A 1 322 ? -57.174 23.111 52.187 1.00 94.50 322 SER A N 1
ATOM 2292 C CA . SER A 1 322 ? -55.991 22.875 51.352 1.00 94.50 322 SER A CA 1
ATOM 2293 C C . SER A 1 322 ? -54.833 22.308 52.174 1.00 94.50 322 SER A C 1
ATOM 2295 O O . SER A 1 322 ? -54.100 21.448 51.681 1.00 94.50 322 SER A O 1
ATOM 2297 N N . ASP A 1 323 ? -54.720 22.720 53.438 1.00 94.88 323 ASP A N 1
ATOM 2298 C CA . ASP A 1 323 ? -53.595 22.389 54.314 1.00 94.88 323 ASP A CA 1
ATOM 2299 C C . ASP A 1 323 ? -53.684 20.999 54.967 1.00 94.88 323 ASP A C 1
ATOM 2301 O O . ASP A 1 323 ? -52.644 20.413 55.267 1.00 94.88 323 ASP A O 1
ATOM 2305 N N . PHE A 1 324 ? -54.886 20.438 55.155 1.00 96.75 324 PHE A N 1
ATOM 2306 C CA . PHE A 1 324 ? -55.089 19.168 55.870 1.00 96.75 324 PHE A CA 1
ATOM 2307 C C . PHE A 1 324 ? -55.519 17.995 54.976 1.00 96.75 324 PHE A C 1
ATOM 2309 O O . PHE A 1 324 ? -56.417 18.119 54.143 1.00 96.75 324 PHE A O 1
ATOM 2316 N N . ASP A 1 325 ? -54.943 16.821 55.246 1.00 95.00 325 ASP A N 1
ATOM 2317 C CA . ASP A 1 325 ? -55.362 15.514 54.728 1.00 95.00 325 ASP A CA 1
ATOM 2318 C C . ASP A 1 325 ? -55.977 14.633 55.840 1.00 95.00 325 ASP A C 1
ATOM 2320 O O . ASP A 1 325 ? -56.045 15.006 57.015 1.00 95.00 325 ASP A O 1
ATOM 2324 N N . ILE A 1 326 ? -56.448 13.437 55.461 1.00 94.06 326 ILE A N 1
ATOM 2325 C CA . ILE A 1 326 ? -57.064 12.447 56.357 1.00 94.06 326 ILE A CA 1
ATOM 2326 C C . ILE A 1 326 ? -56.182 11.208 56.503 1.00 94.06 326 ILE A C 1
ATOM 2328 O O . ILE A 1 326 ? -55.837 10.551 55.522 1.00 94.06 326 ILE A O 1
ATOM 2332 N N . ALA A 1 327 ? -55.925 10.848 57.756 1.00 90.62 327 ALA A N 1
ATOM 2333 C CA . ALA A 1 327 ? -55.030 9.785 58.188 1.00 90.62 327 ALA A CA 1
ATOM 2334 C C . ALA A 1 327 ? -55.772 8.638 58.894 1.00 90.62 327 ALA A C 1
ATOM 2336 O O . ALA A 1 327 ? -56.812 8.847 59.519 1.00 90.62 327 ALA A O 1
ATOM 2337 N N . THR A 1 328 ? -55.210 7.428 58.853 1.00 90.62 328 THR A N 1
ATOM 2338 C CA . THR A 1 328 ? -55.704 6.229 59.563 1.00 90.62 328 THR A CA 1
ATOM 2339 C C . THR A 1 328 ? -54.589 5.558 60.380 1.00 90.62 328 THR A C 1
ATOM 2341 O O . THR A 1 328 ? -53.412 5.901 60.241 1.00 90.62 328 THR A O 1
ATOM 2344 N N . LEU A 1 329 ? -54.931 4.603 61.257 1.00 84.00 329 LEU A N 1
ATOM 2345 C CA . LEU A 1 329 ? -53.947 3.974 62.150 1.00 84.00 329 LEU A CA 1
ATOM 2346 C C . LEU A 1 329 ? -52.807 3.319 61.355 1.00 84.00 329 LEU A C 1
ATOM 2348 O O . LEU A 1 329 ? -53.061 2.554 60.426 1.00 84.00 329 LEU A O 1
ATOM 2352 N N . GLY A 1 330 ? -51.562 3.609 61.736 1.00 82.19 330 GLY A N 1
ATOM 2353 C CA . GLY A 1 330 ? -50.372 3.078 61.065 1.00 82.19 330 GLY A CA 1
ATOM 2354 C C . GLY A 1 330 ? -49.993 3.780 59.756 1.00 82.19 330 GLY A C 1
ATOM 2355 O O . GLY A 1 330 ? -49.037 3.354 59.122 1.00 82.19 330 GLY A O 1
ATOM 2356 N N . THR A 1 331 ? -50.697 4.849 59.358 1.00 86.69 331 THR A N 1
ATOM 2357 C CA . THR A 1 331 ? -50.250 5.749 58.270 1.00 86.69 331 THR A CA 1
ATOM 2358 C C . THR A 1 331 ? -49.604 7.039 58.784 1.00 86.69 331 THR A C 1
ATOM 2360 O O . THR A 1 331 ? -48.857 7.670 58.048 1.00 86.69 331 THR A O 1
ATOM 2363 N N . PHE A 1 332 ? -49.855 7.401 60.047 1.00 84.62 332 PHE A N 1
ATOM 2364 C CA . PHE A 1 332 ? -49.281 8.541 60.773 1.00 84.62 332 PHE A CA 1
ATOM 2365 C C . PHE A 1 332 ? -49.146 8.180 62.263 1.00 84.62 332 PHE A C 1
ATOM 2367 O O . PHE A 1 332 ? -49.842 7.276 62.740 1.00 84.62 332 PHE A O 1
ATOM 2374 N N . ALA A 1 333 ? -48.301 8.909 62.995 1.00 87.25 333 ALA A N 1
ATOM 2375 C CA . ALA A 1 333 ? -48.176 8.848 64.452 1.00 87.25 333 ALA A CA 1
ATOM 2376 C C . ALA A 1 333 ? -48.320 10.256 65.075 1.00 87.25 333 ALA A C 1
ATOM 2378 O O . ALA A 1 333 ? -47.998 11.243 64.405 1.00 87.25 333 ALA A O 1
ATOM 2379 N N . PRO A 1 334 ? -48.817 10.375 66.322 1.00 91.12 334 PRO A N 1
ATOM 2380 C CA . PRO A 1 334 ? -48.631 11.565 67.143 1.00 91.12 334 PRO A CA 1
ATOM 2381 C C . PRO A 1 334 ? -47.171 11.684 67.599 1.00 91.12 334 PRO A C 1
ATOM 2383 O O . PRO A 1 334 ? -46.529 10.663 67.852 1.00 91.12 334 PRO A O 1
ATOM 2386 N N . HIS A 1 335 ? -46.695 12.913 67.764 1.00 91.81 335 HIS A N 1
ATOM 2387 C CA . HIS A 1 335 ? -45.346 13.266 68.216 1.00 91.81 335 HIS A CA 1
ATOM 2388 C C . HIS A 1 335 ? -45.396 14.301 69.351 1.00 91.81 335 HIS A C 1
ATOM 2390 O O . HIS A 1 335 ? -46.329 15.101 69.404 1.00 91.81 335 HIS A O 1
ATOM 2396 N N . ASN A 1 336 ? -44.407 14.296 70.246 1.00 93.44 336 ASN A N 1
ATOM 2397 C CA . ASN A 1 336 ? -44.337 15.171 71.428 1.00 93.44 336 ASN A CA 1
ATOM 2398 C C . ASN A 1 336 ? -43.061 16.040 71.447 1.00 93.44 336 ASN A C 1
ATOM 2400 O O . ASN A 1 336 ? -42.256 15.987 70.518 1.00 93.44 336 ASN A O 1
ATOM 2404 N N . ALA A 1 337 ? -42.828 16.810 72.515 1.00 90.56 337 ALA A N 1
ATOM 2405 C CA . ALA A 1 337 ? -41.676 17.719 72.613 1.00 90.56 337 ALA A CA 1
ATOM 2406 C C . ALA A 1 337 ? -40.290 17.035 72.709 1.00 90.56 337 ALA A C 1
ATOM 2408 O O . ALA A 1 337 ? -39.272 17.722 72.815 1.00 90.56 337 ALA A O 1
ATOM 2409 N N . SER A 1 338 ? -40.217 15.698 72.664 1.00 87.69 338 SER A N 1
ATOM 2410 C CA . SER A 1 338 ? -38.961 14.951 72.475 1.00 87.69 338 SER A CA 1
ATOM 2411 C C . SER A 1 338 ? -38.692 14.531 71.024 1.00 87.69 338 SER A C 1
ATOM 2413 O O . SER A 1 338 ? -37.573 14.116 70.716 1.00 87.69 338 SER A O 1
ATOM 2415 N N . ASP A 1 339 ? -39.672 14.692 70.132 1.00 85.69 339 ASP A N 1
ATOM 2416 C CA . ASP A 1 339 ? -39.552 14.416 68.703 1.00 85.69 339 ASP A CA 1
ATOM 2417 C C . ASP A 1 339 ? -39.116 15.681 67.942 1.00 85.69 339 ASP A C 1
ATOM 2419 O O . ASP A 1 339 ? -39.728 16.746 68.051 1.00 85.69 339 ASP A O 1
ATOM 2423 N N . LEU A 1 340 ? -38.058 15.554 67.136 1.00 84.56 340 LEU A N 1
ATOM 2424 C CA . LEU A 1 340 ? -37.471 16.628 66.326 1.00 84.56 340 LEU A CA 1
ATOM 2425 C C . LEU A 1 340 ? -37.305 16.154 64.880 1.00 84.56 340 LEU A C 1
ATOM 2427 O O . LEU A 1 340 ? -36.900 15.008 64.660 1.00 84.56 340 LEU A O 1
ATOM 2431 N N . THR A 1 341 ? -37.534 17.030 63.895 1.00 83.06 341 THR A N 1
ATOM 2432 C CA . THR A 1 341 ? -37.297 16.689 62.479 1.00 83.06 341 THR A CA 1
ATOM 2433 C C . THR A 1 341 ? -35.829 16.290 62.233 1.00 83.06 341 THR A C 1
ATOM 2435 O O . THR A 1 341 ? -34.919 17.065 62.570 1.00 83.06 341 THR A O 1
ATOM 2438 N N . PRO A 1 342 ? -35.561 15.112 61.644 1.00 83.19 342 PRO A N 1
ATOM 2439 C CA . PRO A 1 342 ? -34.211 14.685 61.293 1.00 83.19 342 PRO A CA 1
ATOM 2440 C C . PRO A 1 342 ? -33.676 15.406 60.050 1.00 83.19 342 PRO A C 1
ATOM 2442 O O . PRO A 1 342 ? -34.421 16.024 59.288 1.00 83.19 342 PRO A O 1
ATOM 2445 N N . LEU A 1 343 ? -32.372 15.262 59.808 1.00 85.00 343 LEU A N 1
ATOM 2446 C CA . LEU A 1 343 ? -31.805 15.509 58.483 1.00 85.00 343 LEU A CA 1
ATOM 2447 C C . LEU A 1 343 ? -32.467 14.583 57.448 1.00 85.00 343 LEU A C 1
ATOM 2449 O O . LEU A 1 343 ? -32.477 13.360 57.607 1.00 85.00 343 LEU A O 1
ATOM 2453 N N . SER A 1 344 ? -32.978 15.164 56.366 1.00 85.00 344 SER A N 1
ATOM 2454 C CA . SER A 1 344 ? -33.342 14.439 55.150 1.00 85.00 344 SER A CA 1
ATOM 2455 C C . SER A 1 344 ? -32.160 14.477 54.186 1.00 85.00 344 SER A C 1
ATOM 2457 O O . SER A 1 344 ? -31.535 15.522 53.994 1.00 85.00 344 SER A O 1
ATOM 2459 N N . VAL A 1 345 ? -31.833 13.324 53.609 1.00 87.81 345 VAL A N 1
ATOM 2460 C CA . VAL A 1 345 ? -30.711 13.113 52.688 1.00 87.81 345 VAL A CA 1
ATOM 2461 C C . VAL A 1 345 ? -31.132 12.120 51.603 1.00 87.81 345 VAL A C 1
ATOM 2463 O O . VAL A 1 345 ? -32.114 11.409 51.800 1.00 87.81 345 VAL A O 1
ATOM 2466 N N . HIS A 1 346 ? -30.408 12.065 50.486 1.00 88.12 346 HIS A N 1
ATOM 2467 C CA . HIS A 1 346 ? -30.545 11.000 49.483 1.00 88.12 346 HIS A CA 1
ATOM 2468 C C . HIS A 1 346 ? -29.220 10.736 48.752 1.00 88.12 346 HIS A C 1
ATOM 2470 O O . HIS A 1 346 ? -28.409 11.649 48.582 1.00 88.12 346 HIS A O 1
ATOM 2476 N N . ALA A 1 347 ? -28.994 9.504 48.298 1.00 90.56 347 ALA A N 1
ATOM 2477 C CA . ALA A 1 347 ? -27.869 9.155 47.433 1.00 90.56 347 ALA A CA 1
ATOM 2478 C C . ALA A 1 347 ? -27.973 9.857 46.064 1.00 90.56 347 ALA A C 1
ATOM 2480 O O . ALA A 1 347 ? -29.059 9.987 45.497 1.00 90.56 347 ALA A O 1
ATOM 2481 N N . ASP A 1 348 ? -26.845 10.317 45.518 1.00 91.25 348 ASP A N 1
ATOM 2482 C CA . ASP A 1 348 ? -26.829 11.037 44.241 1.00 91.25 348 ASP A CA 1
ATOM 2483 C C . ASP A 1 348 ? -27.129 10.123 43.037 1.00 91.25 348 ASP A C 1
ATOM 2485 O O . ASP A 1 348 ? -26.547 9.046 42.871 1.00 91.25 348 ASP A O 1
ATOM 2489 N N . ALA A 1 349 ? -28.024 10.578 42.156 1.00 85.19 349 ALA A N 1
ATOM 2490 C CA . ALA A 1 349 ? -28.519 9.793 41.026 1.00 85.19 349 ALA A CA 1
ATOM 2491 C C . ALA A 1 349 ? -27.440 9.431 39.984 1.00 85.19 349 ALA A C 1
ATOM 2493 O O . ALA A 1 349 ? -27.558 8.381 39.356 1.00 85.19 349 ALA A O 1
ATOM 2494 N N . ASP A 1 350 ? -26.383 10.235 39.838 1.00 88.31 350 ASP A N 1
ATOM 2495 C CA . ASP A 1 350 ? -25.271 10.001 38.905 1.00 88.31 350 ASP A CA 1
ATOM 2496 C C . ASP A 1 350 ? -23.993 9.494 39.617 1.00 88.31 350 ASP A C 1
ATOM 2498 O O . ASP A 1 350 ? -23.083 8.968 38.970 1.00 88.31 350 ASP A O 1
ATOM 2502 N N . LYS A 1 351 ? -23.910 9.623 40.951 1.00 91.38 351 LYS A N 1
ATOM 2503 C CA . LYS A 1 351 ? -22.742 9.301 41.794 1.00 91.38 351 LYS A CA 1
ATOM 2504 C C . LYS A 1 351 ? -23.073 8.434 43.018 1.00 91.38 351 LYS A C 1
ATOM 2506 O O . LYS A 1 351 ? -22.590 8.696 44.118 1.00 91.38 351 LYS A O 1
ATOM 2511 N N . HIS A 1 352 ? -23.829 7.358 42.836 1.00 93.38 352 HIS A N 1
ATOM 2512 C CA . HIS A 1 352 ? -24.066 6.338 43.871 1.00 93.38 352 HIS A CA 1
ATOM 2513 C C . HIS A 1 352 ? -23.172 5.087 43.729 1.00 93.38 352 HIS A C 1
ATOM 2515 O O . HIS A 1 352 ? -23.310 4.154 44.517 1.00 93.38 352 HIS A O 1
ATOM 2521 N N . THR A 1 353 ? -22.242 5.039 42.765 1.00 94.12 353 THR A N 1
ATOM 2522 C CA . THR A 1 353 ? -21.490 3.811 42.434 1.00 94.12 353 THR A CA 1
ATOM 2523 C C . THR A 1 353 ? -19.973 3.984 42.503 1.00 94.12 353 THR A C 1
ATOM 2525 O O . THR A 1 353 ? -19.403 4.839 41.830 1.00 94.12 353 THR A O 1
ATOM 2528 N N . ILE A 1 354 ? -19.324 3.099 43.263 1.00 94.44 354 ILE A N 1
ATOM 2529 C CA . ILE A 1 354 ? -17.869 2.925 43.389 1.00 94.44 354 ILE A CA 1
ATOM 2530 C C . ILE A 1 354 ? -17.464 1.650 42.629 1.00 94.44 354 ILE A C 1
ATOM 2532 O O . ILE A 1 354 ? -18.225 0.683 42.650 1.00 94.44 354 ILE A O 1
ATOM 2536 N N . ARG A 1 355 ? -16.274 1.574 42.012 1.00 92.38 355 ARG A N 1
ATOM 2537 C CA . ARG A 1 355 ? -15.802 0.342 41.327 1.00 92.38 355 ARG A CA 1
ATOM 2538 C C . ARG A 1 355 ? -14.496 -0.223 41.862 1.00 92.38 355 ARG A C 1
ATOM 2540 O O . ARG A 1 355 ? -13.594 0.516 42.244 1.00 92.38 355 ARG A O 1
ATOM 2547 N N . MET A 1 356 ? -14.356 -1.544 41.781 1.00 89.56 356 MET A N 1
ATOM 2548 C CA . MET A 1 356 ? -13.115 -2.276 42.049 1.00 89.56 356 MET A CA 1
ATOM 2549 C C . MET A 1 356 ? -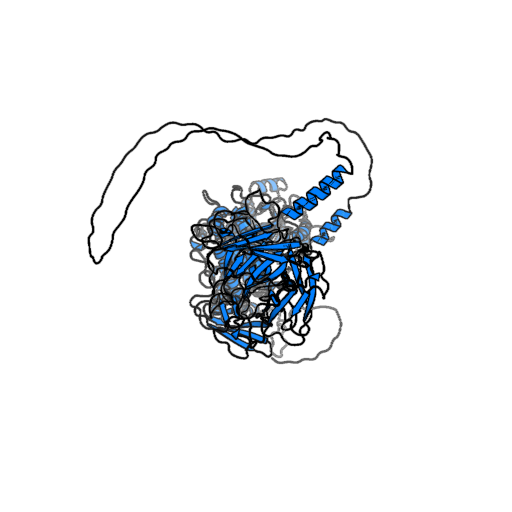12.269 -2.457 40.765 1.00 89.56 356 MET A C 1
ATOM 2551 O O . MET A 1 356 ? -12.732 -3.000 39.760 1.00 89.56 356 MET A O 1
ATOM 2555 N N . ALA A 1 357 ? -11.005 -2.020 40.791 1.00 84.44 357 ALA A N 1
ATOM 2556 C CA . ALA A 1 357 ? -10.037 -2.146 39.688 1.00 84.44 357 ALA A CA 1
ATOM 2557 C C . ALA A 1 357 ? -9.163 -3.413 39.758 1.00 84.44 357 ALA A C 1
ATOM 2559 O O . ALA A 1 357 ? -8.511 -3.768 38.777 1.00 84.44 357 ALA A O 1
ATOM 2560 N N . SER A 1 358 ? -9.170 -4.103 40.895 1.00 85.25 358 SER A N 1
ATOM 2561 C CA . SER A 1 358 ? -8.737 -5.494 41.051 1.00 85.25 358 SER A CA 1
ATOM 2562 C C . SER A 1 358 ? -9.743 -6.196 41.969 1.00 85.25 358 SER A C 1
ATOM 2564 O O . SER A 1 358 ? -10.623 -5.542 42.521 1.00 85.25 358 SER A O 1
ATOM 2566 N N . GLU A 1 359 ? -9.607 -7.496 42.228 1.00 85.50 359 GLU A N 1
ATOM 2567 C CA . GLU A 1 359 ? -10.435 -8.175 43.242 1.00 85.50 359 GLU A CA 1
ATOM 2568 C C . GLU A 1 359 ? -10.300 -7.560 44.658 1.00 85.50 359 GLU A C 1
ATOM 2570 O O . GLU A 1 359 ? -11.079 -7.895 45.547 1.00 85.50 359 GLU A O 1
ATOM 2575 N N . ARG A 1 360 ? -9.324 -6.666 44.895 1.00 91.00 360 ARG A N 1
ATOM 2576 C CA . ARG A 1 360 ? -9.004 -6.107 46.221 1.00 91.00 360 ARG A CA 1
ATOM 2577 C C . ARG A 1 360 ? -8.788 -4.591 46.264 1.00 91.00 360 ARG A C 1
ATOM 2579 O O . ARG A 1 360 ? -8.852 -4.025 47.350 1.00 91.00 360 ARG A O 1
ATOM 2586 N N . ASP A 1 361 ? -8.563 -3.926 45.135 1.00 91.19 361 ASP A N 1
ATOM 2587 C CA . ASP A 1 361 ? -8.237 -2.495 45.063 1.00 91.19 361 ASP A CA 1
ATOM 2588 C C . ASP A 1 361 ? -9.334 -1.700 44.338 1.00 91.19 361 ASP A C 1
ATOM 2590 O O . ASP A 1 361 ? -9.861 -2.142 43.315 1.00 91.19 361 ASP A O 1
ATOM 2594 N N . ILE A 1 362 ? -9.653 -0.504 44.838 1.00 92.06 362 ILE A N 1
ATOM 2595 C CA . ILE A 1 362 ? -10.643 0.413 44.245 1.00 92.06 362 ILE A CA 1
ATOM 2596 C C . ILE A 1 362 ? -10.080 1.097 42.986 1.00 92.06 362 ILE A C 1
ATOM 2598 O O . ILE A 1 362 ? -8.894 1.422 42.914 1.00 92.06 362 ILE A O 1
ATOM 2602 N N . SER A 1 363 ? -10.941 1.344 41.995 1.00 89.25 363 SER A N 1
ATOM 2603 C CA . SER A 1 363 ? -10.648 2.163 40.813 1.00 89.25 363 SER A CA 1
ATOM 2604 C C . SER A 1 363 ? -10.425 3.624 41.206 1.00 89.25 363 SER A C 1
ATOM 2606 O O . SER A 1 363 ? -11.365 4.263 41.673 1.00 89.25 363 SER A O 1
ATOM 2608 N N . PRO A 1 364 ? -9.244 4.221 40.950 1.00 87.12 364 PRO A N 1
ATOM 2609 C CA . PRO A 1 364 ? -9.015 5.640 41.231 1.00 87.12 364 PRO A CA 1
ATOM 2610 C C . PRO A 1 364 ? -9.889 6.599 40.406 1.00 87.12 364 PRO A C 1
ATOM 2612 O O . PRO A 1 364 ? -9.936 7.784 40.722 1.00 87.12 364 PRO A O 1
ATOM 2615 N N . ALA A 1 365 ? -10.546 6.114 39.344 1.00 86.62 365 ALA A N 1
ATOM 2616 C CA . ALA A 1 365 ? -11.495 6.886 38.540 1.00 86.62 365 ALA A CA 1
ATOM 2617 C C . ALA A 1 365 ? -12.937 6.812 39.080 1.00 86.62 365 ALA A C 1
ATOM 2619 O O . ALA A 1 365 ? -13.715 7.734 38.856 1.00 86.62 365 ALA A O 1
ATOM 2620 N N . ASP A 1 366 ? -13.265 5.752 39.822 1.00 90.94 366 ASP A N 1
ATOM 2621 C CA . ASP A 1 366 ? -14.593 5.455 40.371 1.00 90.94 366 ASP A CA 1
ATOM 2622 C C . ASP A 1 366 ? -14.516 5.316 41.908 1.00 90.94 366 ASP A C 1
ATOM 2624 O O . ASP A 1 366 ? -15.165 4.457 42.497 1.00 90.94 366 ASP A O 1
ATOM 2628 N N . ALA A 1 367 ? -13.659 6.104 42.567 1.00 95.06 367 ALA A N 1
ATOM 2629 C CA . ALA A 1 367 ? -13.384 6.008 44.009 1.00 95.06 367 ALA A CA 1
ATOM 2630 C C . ALA A 1 367 ? -14.344 6.835 44.889 1.00 95.06 367 ALA A C 1
ATOM 2632 O O . ALA A 1 367 ? -14.126 6.948 46.099 1.00 95.06 367 ALA A O 1
ATOM 2633 N N . GLN A 1 368 ? -15.354 7.472 44.290 1.00 96.62 368 GLN A N 1
ATOM 2634 C CA . GLN A 1 368 ? -16.181 8.491 44.937 1.00 96.62 368 GLN A CA 1
ATOM 2635 C C . GLN A 1 368 ? -17.677 8.249 44.759 1.00 96.62 368 GLN A C 1
ATOM 2637 O O . GLN A 1 368 ? -18.117 7.813 43.699 1.00 96.62 368 GLN A O 1
ATOM 2642 N N . PHE A 1 369 ? -18.447 8.620 45.779 1.00 97.12 369 PHE A N 1
ATOM 2643 C CA . PHE A 1 369 ? -19.907 8.697 45.738 1.00 97.12 369 PHE A CA 1
ATOM 2644 C C . PHE A 1 369 ? -20.388 9.965 46.457 1.00 97.12 369 PHE A C 1
ATOM 2646 O O . PHE A 1 369 ? -19.642 10.549 47.247 1.00 97.12 369 PHE A O 1
ATOM 2653 N N . ALA A 1 370 ? -21.620 10.398 46.198 1.00 96.31 370 ALA A N 1
ATOM 2654 C CA . ALA A 1 370 ? -22.194 11.602 46.790 1.00 96.31 370 ALA A CA 1
ATOM 2655 C C . ALA A 1 370 ? -23.529 11.334 47.497 1.00 96.31 370 ALA A C 1
ATOM 2657 O O . ALA A 1 370 ? -24.313 10.477 47.086 1.00 96.31 370 ALA A O 1
ATOM 2658 N N . VAL A 1 371 ? -23.780 12.099 48.560 1.00 95.38 371 VAL A N 1
ATOM 2659 C CA . VAL A 1 371 ? -25.063 12.158 49.271 1.00 95.38 371 VAL A CA 1
ATOM 2660 C C . VAL A 1 371 ? -25.522 13.611 49.313 1.00 95.38 371 VAL A C 1
ATOM 2662 O O . VAL A 1 371 ? -24.817 14.472 49.841 1.00 95.38 371 VAL A O 1
ATOM 2665 N N . SER A 1 372 ? -26.697 13.882 48.758 1.00 91.56 372 SER A N 1
ATOM 2666 C CA . SER A 1 372 ? -27.361 15.184 48.804 1.00 91.56 372 SER A CA 1
ATOM 2667 C C . SER A 1 372 ? -28.078 15.374 50.141 1.00 91.56 372 SER A C 1
ATOM 2669 O O . SER A 1 372 ? -28.675 14.438 50.672 1.00 91.56 372 SER A O 1
ATOM 2671 N N . VAL A 1 373 ? -28.066 16.595 50.674 1.00 88.44 373 VAL A N 1
ATOM 2672 C CA . VAL A 1 373 ? -28.699 16.973 51.945 1.00 88.44 373 VAL A CA 1
ATOM 2673 C C . VAL A 1 373 ? -29.862 17.928 51.676 1.00 88.44 373 VAL A C 1
ATOM 2675 O O . VAL A 1 373 ? -29.679 19.028 51.162 1.00 88.44 373 VAL A O 1
ATOM 2678 N N . VAL A 1 374 ? -31.072 17.483 52.015 1.00 81.56 374 VAL A N 1
ATOM 2679 C CA . VAL A 1 374 ? -32.347 18.130 51.661 1.00 81.56 374 VAL A CA 1
ATOM 2680 C C . VAL A 1 374 ? -32.808 19.129 52.726 1.00 81.56 374 VAL A C 1
ATOM 2682 O O . VAL A 1 374 ? -33.435 20.134 52.398 1.00 81.56 374 VAL A O 1
ATOM 2685 N N . THR A 1 375 ? -32.492 18.883 54.000 1.00 77.88 375 THR A N 1
ATOM 2686 C CA . THR A 1 375 ? -32.772 19.813 55.107 1.00 77.88 375 THR A CA 1
ATOM 2687 C C . THR A 1 375 ? -31.486 20.196 55.839 1.00 77.88 375 THR A C 1
ATOM 2689 O O . THR A 1 375 ? -30.612 19.362 56.053 1.00 77.88 375 THR A O 1
ATOM 2692 N N . GLY A 1 376 ? -31.369 21.465 56.240 1.00 77.75 376 GLY A N 1
ATOM 2693 C CA . GLY A 1 376 ? -30.194 21.998 56.937 1.00 77.75 376 GLY A CA 1
ATOM 2694 C C . GLY A 1 376 ? -29.067 22.506 56.025 1.00 77.75 376 GLY A C 1
ATOM 2695 O O . GLY A 1 376 ? -28.986 22.191 54.840 1.00 77.75 376 GLY A O 1
ATOM 2696 N N . THR A 1 377 ? -28.187 23.330 56.597 1.00 84.50 377 THR A N 1
ATOM 2697 C CA . THR A 1 377 ? -27.118 24.042 55.875 1.00 84.50 377 THR A CA 1
ATOM 2698 C C . THR A 1 377 ? -25.765 23.401 56.160 1.00 84.50 377 THR A C 1
ATOM 2700 O O . THR A 1 377 ? -25.198 23.627 57.230 1.00 84.50 377 THR A O 1
ATOM 2703 N N . LEU A 1 378 ? -25.233 22.612 55.224 1.00 88.75 378 LEU A N 1
ATOM 2704 C CA . LEU A 1 378 ? -23.944 21.915 55.361 1.00 88.75 378 LEU A CA 1
ATOM 2705 C C . LEU A 1 378 ? -22.785 22.811 55.850 1.00 88.75 378 LEU A C 1
ATOM 2707 O O . LEU A 1 378 ? -22.727 24.014 55.586 1.00 88.75 378 LEU A O 1
ATOM 2711 N N . LYS A 1 379 ? -21.828 22.196 56.558 1.00 91.69 379 LYS A N 1
ATOM 2712 C CA . LYS A 1 379 ? -20.457 22.715 56.696 1.00 91.69 379 LYS A CA 1
ATOM 2713 C C . LYS A 1 379 ? -19.836 22.915 55.305 1.00 91.69 379 LYS A C 1
ATOM 2715 O O . LYS A 1 379 ? -20.255 22.291 54.338 1.00 91.69 379 LYS A O 1
ATOM 2720 N N . SER A 1 380 ? -18.809 23.760 55.214 1.00 92.31 380 SER A N 1
ATOM 2721 C CA . SER A 1 380 ? -17.991 23.893 54.003 1.00 92.31 380 SER A CA 1
ATOM 2722 C C . SER A 1 380 ? -16.627 23.239 54.211 1.00 92.31 380 SER A C 1
ATOM 2724 O O . SER A 1 380 ? -15.945 23.551 55.190 1.00 92.31 380 SER A O 1
ATOM 2726 N N . GLY A 1 381 ? -16.235 22.375 53.274 1.00 92.12 381 GLY A N 1
ATOM 2727 C CA . GLY A 1 381 ? -14.960 21.660 53.270 1.00 92.12 381 GLY A CA 1
ATOM 2728 C C . GLY A 1 381 ? -15.029 20.288 53.943 1.00 92.12 381 GLY A C 1
ATOM 2729 O O . GLY A 1 381 ? -16.094 19.684 54.060 1.00 92.12 381 GLY A O 1
ATOM 2730 N N . GLU A 1 382 ? -13.870 19.777 54.355 1.00 95.50 382 GLU A N 1
ATOM 2731 C CA . GLU A 1 382 ? -13.726 18.437 54.933 1.00 95.50 382 GLU A CA 1
ATOM 2732 C C . GLU A 1 382 ? -14.538 18.258 56.232 1.00 95.50 382 GLU A C 1
ATOM 2734 O O . GLU A 1 382 ? -14.483 19.090 57.141 1.00 95.50 382 GLU A O 1
ATOM 2739 N N . LEU A 1 383 ? -15.287 17.155 56.310 1.00 95.38 383 LEU A N 1
ATOM 2740 C CA . LEU A 1 383 ? -16.058 16.745 57.482 1.00 95.38 383 LEU A CA 1
ATOM 2741 C C . LEU A 1 383 ? -15.212 15.904 58.447 1.00 95.38 383 LEU A C 1
ATOM 2743 O O . LEU A 1 383 ? -14.434 15.043 58.029 1.00 95.38 383 LEU A O 1
ATOM 2747 N N . ASP A 1 384 ? -15.433 16.078 59.752 1.00 93.81 384 ASP A N 1
ATOM 2748 C CA . ASP A 1 384 ? -14.833 15.200 60.757 1.00 93.81 384 ASP A CA 1
ATOM 2749 C C . ASP A 1 384 ? -15.413 13.773 60.625 1.00 93.81 384 ASP A C 1
ATOM 2751 O O . ASP A 1 384 ? -16.612 13.623 60.387 1.00 93.81 384 ASP A O 1
ATOM 2755 N N . PRO A 1 385 ? -14.663 12.701 60.952 1.00 90.75 385 PRO A N 1
ATOM 2756 C CA . PRO A 1 385 ? -15.207 11.338 61.076 1.00 90.75 385 PRO A CA 1
ATOM 2757 C C . PRO A 1 385 ? -16.271 11.133 62.180 1.00 90.75 385 PRO A C 1
ATOM 2759 O O . PRO A 1 385 ? -16.658 10.000 62.452 1.00 90.75 385 PRO A O 1
ATOM 2762 N N . GLN A 1 386 ? -16.704 12.204 62.856 1.00 93.25 386 GLN A N 1
ATOM 2763 C CA . GLN A 1 386 ? -17.848 12.232 63.779 1.00 93.25 386 GLN A CA 1
ATOM 2764 C C . GLN A 1 386 ? -19.113 12.843 63.143 1.00 93.25 386 GLN A C 1
ATOM 2766 O O . GLN A 1 386 ? -20.187 12.748 63.727 1.00 93.25 386 GLN A O 1
ATOM 2771 N N . ASP A 1 387 ? -18.986 13.481 61.974 1.00 95.19 387 ASP A N 1
ATOM 2772 C CA . ASP A 1 387 ? -20.078 14.128 61.236 1.00 95.19 387 ASP A CA 1
ATOM 2773 C C . ASP A 1 387 ? -20.847 13.154 60.331 1.00 95.19 387 ASP A C 1
ATOM 2775 O O . ASP A 1 387 ? -21.906 13.492 59.807 1.00 95.19 387 ASP A O 1
ATOM 2779 N N . TYR A 1 388 ? -20.339 11.938 60.139 1.00 96.44 388 TYR A N 1
ATOM 2780 C CA . TYR A 1 388 ? -20.957 10.919 59.300 1.00 96.44 388 TYR A CA 1
ATOM 2781 C C . TYR A 1 388 ? -20.651 9.508 59.809 1.00 96.44 388 TYR A C 1
ATOM 2783 O O . TYR A 1 388 ? -19.741 9.291 60.606 1.00 96.44 388 TYR A O 1
ATOM 2791 N N . GLU A 1 389 ? -21.399 8.534 59.306 1.00 96.81 389 GLU A N 1
ATOM 2792 C CA . GLU A 1 389 ? -21.106 7.110 59.433 1.00 96.81 389 GLU A CA 1
ATOM 2793 C C . GLU A 1 389 ? -21.331 6.442 58.074 1.00 96.81 389 GLU A C 1
ATOM 2795 O O . GLU A 1 389 ? -22.363 6.664 57.445 1.00 96.81 389 GLU A O 1
ATOM 2800 N N . VAL A 1 390 ? -20.369 5.638 57.613 1.00 96.50 390 VAL A N 1
ATOM 2801 C CA . VAL A 1 390 ? -20.481 4.826 56.390 1.00 96.50 390 VAL A CA 1
ATOM 2802 C C . VAL A 1 390 ? -20.185 3.380 56.762 1.00 96.50 390 VAL A C 1
ATOM 2804 O O . VAL A 1 390 ? -19.146 3.086 57.353 1.00 96.50 390 VAL A O 1
ATOM 2807 N N . SER A 1 391 ? -21.097 2.474 56.420 1.00 94.25 391 SER A N 1
ATOM 2808 C CA . SER A 1 391 ? -21.015 1.050 56.755 1.00 94.25 391 SER A CA 1
ATOM 2809 C C . SER A 1 391 ? -21.350 0.162 55.551 1.00 94.25 391 SER A C 1
ATOM 2811 O O . SER A 1 391 ? -21.857 0.634 54.536 1.00 94.25 391 SER A O 1
ATOM 2813 N N . GLY A 1 392 ? -20.993 -1.123 55.631 1.00 93.31 392 GLY A N 1
ATOM 2814 C CA . GLY A 1 392 ? -21.057 -2.076 54.511 1.00 93.31 392 GLY A CA 1
ATOM 2815 C C . GLY A 1 392 ? -19.728 -2.268 53.766 1.00 93.31 392 GLY A C 1
ATOM 2816 O O . GLY A 1 392 ? -19.551 -3.283 53.100 1.00 93.31 392 GLY A O 1
ATOM 2817 N N . LEU A 1 393 ? -18.756 -1.361 53.931 1.00 94.75 393 LEU A N 1
ATOM 2818 C CA . LEU A 1 393 ? -17.433 -1.481 53.305 1.00 94.75 393 LEU A CA 1
ATOM 2819 C C . LEU A 1 393 ? -16.706 -2.784 53.720 1.00 94.75 393 LEU A C 1
ATOM 2821 O O . LEU A 1 393 ? -16.626 -3.080 54.917 1.00 94.75 393 LEU A O 1
ATOM 2825 N N . PRO A 1 394 ? -16.129 -3.543 52.764 1.00 95.19 394 PRO A N 1
ATOM 2826 C CA . PRO A 1 394 ? -15.254 -4.677 53.058 1.00 95.19 394 PRO A CA 1
ATOM 2827 C C . PRO A 1 394 ? -14.066 -4.301 53.956 1.00 95.19 394 PRO A C 1
ATOM 2829 O O . PRO A 1 394 ? -13.482 -3.226 53.819 1.00 95.19 394 PRO A O 1
ATOM 2832 N N . ALA A 1 395 ? -13.659 -5.216 54.842 1.00 94.56 395 ALA A N 1
ATOM 2833 C CA . ALA A 1 395 ? -12.491 -5.020 55.704 1.00 94.56 395 ALA A CA 1
ATOM 2834 C C . ALA A 1 395 ? -11.240 -4.685 54.870 1.00 94.56 395 ALA A C 1
ATOM 2836 O O . ALA A 1 395 ? -10.990 -5.331 53.854 1.00 94.56 395 ALA A O 1
ATOM 2837 N N . GLY A 1 396 ? -10.470 -3.679 55.292 1.00 94.00 396 GLY A N 1
ATOM 2838 C CA . GLY A 1 396 ? -9.328 -3.132 54.544 1.00 94.00 396 GLY A CA 1
ATOM 2839 C C . GLY A 1 396 ? -9.660 -1.936 53.636 1.00 94.00 396 GLY A C 1
ATOM 2840 O O . GLY A 1 396 ? -8.742 -1.234 53.208 1.00 94.00 396 GLY A O 1
ATOM 2841 N N . LEU A 1 397 ? -10.947 -1.657 53.396 1.00 96.25 397 LEU A N 1
ATOM 2842 C CA . LEU A 1 397 ? -11.436 -0.447 52.725 1.00 96.25 397 LEU A CA 1
ATOM 2843 C C . LEU A 1 397 ? -12.066 0.520 53.742 1.00 96.25 397 LEU A C 1
ATOM 2845 O O . LEU A 1 397 ? -12.691 0.101 54.716 1.00 96.25 397 LEU A O 1
ATOM 2849 N N . SER A 1 398 ? -11.912 1.824 53.517 1.00 95.69 398 SER A N 1
ATOM 2850 C CA . SER A 1 398 ? -12.456 2.878 54.384 1.00 95.69 398 SER A CA 1
ATOM 2851 C C . SER A 1 398 ? -12.711 4.169 53.613 1.00 95.69 398 SER A C 1
ATOM 2853 O O . SER A 1 398 ? -12.009 4.450 52.642 1.00 95.69 398 SER A O 1
ATOM 2855 N N . VAL A 1 399 ? -13.635 5.007 54.092 1.00 96.62 399 VAL A N 1
ATOM 2856 C CA . VAL A 1 399 ? -13.682 6.421 53.684 1.00 96.62 399 VAL A CA 1
ATOM 2857 C C . VAL A 1 399 ? -12.349 7.073 54.059 1.00 96.62 399 VAL A C 1
ATOM 2859 O O . VAL A 1 399 ? -11.954 7.056 55.223 1.00 96.62 399 VAL A O 1
ATOM 2862 N N . THR A 1 400 ? -11.636 7.609 53.071 1.00 95.81 400 THR A N 1
ATOM 2863 C CA . THR A 1 400 ? -10.349 8.299 53.254 1.00 95.81 400 THR A CA 1
ATOM 2864 C C . THR A 1 400 ? -10.483 9.818 53.266 1.00 95.81 400 THR A C 1
ATOM 2866 O O . THR A 1 400 ? -9.557 10.491 53.704 1.00 95.81 400 THR A O 1
ATOM 2869 N N . HIS A 1 401 ? -11.599 10.350 52.761 1.00 96.25 401 HIS A N 1
ATOM 2870 C CA . HIS A 1 401 ? -11.924 11.777 52.738 1.00 96.25 401 HIS A CA 1
ATOM 2871 C C . HIS A 1 401 ? -13.439 11.956 52.555 1.00 96.25 401 HIS A C 1
ATOM 2873 O O . HIS A 1 401 ? -14.065 11.158 51.853 1.00 96.25 401 HIS A O 1
ATOM 2879 N N . ALA A 1 402 ? -14.019 12.993 53.158 1.00 96.94 402 ALA A N 1
ATOM 2880 C CA . ALA A 1 402 ? -15.415 13.380 52.967 1.00 96.94 402 ALA A CA 1
ATOM 2881 C C . ALA A 1 402 ? -15.509 14.911 52.947 1.00 96.94 402 ALA A C 1
ATOM 2883 O O . ALA A 1 402 ? -15.158 15.553 53.934 1.00 96.94 402 ALA A O 1
ATOM 2884 N N . GLU A 1 403 ? -15.955 15.492 51.835 1.00 96.75 403 GLU A N 1
ATOM 2885 C CA . GLU A 1 403 ? -16.001 16.944 51.623 1.00 96.75 403 GLU A CA 1
ATOM 2886 C C . GLU A 1 403 ? -17.448 17.414 51.446 1.00 96.75 403 GLU A C 1
ATOM 2888 O O . GLU A 1 403 ? -18.177 16.881 50.613 1.00 96.75 403 GLU A O 1
ATOM 2893 N N . ALA A 1 404 ? -17.869 18.402 52.236 1.00 95.44 404 ALA A N 1
ATOM 2894 C CA . ALA A 1 404 ? -19.195 19.000 52.170 1.00 95.44 404 ALA A CA 1
ATOM 2895 C C . ALA A 1 404 ? -19.175 20.327 51.397 1.00 95.44 404 ALA A C 1
ATOM 2897 O O . ALA A 1 404 ? -18.422 21.251 51.727 1.00 95.44 404 ALA A O 1
ATOM 2898 N N . ASP A 1 405 ? -20.046 20.436 50.394 1.00 92.69 405 ASP A N 1
ATOM 2899 C CA . ASP A 1 405 ? -20.283 21.658 49.633 1.00 92.69 405 ASP A CA 1
ATOM 2900 C C . ASP A 1 405 ? -21.708 22.200 49.880 1.00 92.69 405 ASP A C 1
ATOM 2902 O O . ASP A 1 405 ? -22.688 21.641 49.378 1.00 92.69 405 ASP A O 1
ATOM 2906 N N . PRO A 1 406 ? -21.855 23.328 50.601 1.00 88.25 406 PRO A N 1
ATOM 2907 C CA . PRO A 1 406 ? -23.142 23.974 50.836 1.00 88.25 406 PRO A CA 1
ATOM 2908 C C . PRO A 1 406 ? -23.639 24.815 49.643 1.00 88.25 406 PRO A C 1
ATOM 2910 O O . PRO A 1 406 ? -24.569 25.598 49.810 1.00 88.25 406 PRO A O 1
ATOM 2913 N N . GLN A 1 407 ? -23.021 24.736 48.457 1.00 87.50 407 GLN A N 1
ATOM 2914 C CA . GLN A 1 407 ? -23.567 25.308 47.215 1.00 87.50 407 GLN A CA 1
ATOM 2915 C C . GLN A 1 407 ? -24.305 24.262 46.373 1.00 87.50 407 GLN A C 1
ATOM 2917 O O . GLN A 1 407 ? -25.397 24.544 45.887 1.00 87.50 407 GLN A O 1
ATOM 2922 N N . SER A 1 408 ? -23.757 23.053 46.235 1.00 86.62 408 SER A N 1
ATOM 2923 C CA . SER A 1 408 ? -24.467 21.906 45.644 1.00 86.62 408 SER A CA 1
ATOM 2924 C C . SER A 1 408 ? -25.365 21.154 46.633 1.00 86.62 408 SER A C 1
ATOM 2926 O O . SER A 1 408 ? -26.162 20.324 46.205 1.00 86.62 408 SER A O 1
ATOM 2928 N N . HIS A 1 409 ? -25.260 21.447 47.936 1.00 89.62 409 HIS A N 1
ATOM 2929 C CA . HIS A 1 409 ? -25.899 20.701 49.027 1.00 89.62 409 HIS A CA 1
ATOM 2930 C C . HIS A 1 409 ? -25.453 19.226 49.106 1.00 89.62 409 HIS A C 1
ATOM 2932 O O . HIS A 1 409 ? -26.212 18.372 49.561 1.00 89.62 409 HIS A O 1
ATOM 2938 N N . GLN A 1 410 ? -24.220 18.908 48.695 1.00 94.00 410 GLN A N 1
ATOM 2939 C CA . GLN A 1 410 ? -23.707 17.533 48.664 1.00 94.00 410 GLN A CA 1
ATOM 2940 C C . GLN A 1 410 ? -22.554 17.287 49.637 1.00 94.00 410 GLN A C 1
ATOM 2942 O O . GLN A 1 410 ? -21.728 18.162 49.894 1.00 94.00 410 GLN A O 1
ATOM 2947 N N . VAL A 1 411 ? -22.465 16.047 50.119 1.00 96.25 411 VAL A N 1
ATOM 2948 C CA . VAL A 1 411 ? -21.267 15.478 50.743 1.00 96.25 411 VAL A CA 1
ATOM 2949 C C . VAL A 1 411 ? -20.653 14.466 49.777 1.00 96.25 411 VAL A C 1
ATOM 2951 O O . VAL A 1 411 ? -21.274 13.453 49.454 1.00 96.25 411 VAL A O 1
ATOM 2954 N N . MET A 1 412 ? -19.436 14.746 49.311 1.00 97.12 412 MET A N 1
ATOM 2955 C CA . MET A 1 412 ? -18.649 13.889 48.425 1.00 97.12 412 MET A CA 1
ATOM 2956 C C . MET A 1 412 ? -17.738 12.987 49.260 1.00 97.12 412 MET A C 1
ATOM 2958 O O . MET A 1 412 ? -16.790 13.454 49.894 1.00 97.12 412 MET A O 1
ATOM 2962 N N . PHE A 1 413 ? -17.995 11.686 49.244 1.00 97.81 413 PHE A N 1
ATOM 2963 C CA . PHE A 1 413 ? -17.191 10.684 49.934 1.00 97.81 413 PHE A CA 1
ATOM 2964 C C . PHE A 1 413 ? -16.161 10.079 48.983 1.00 97.81 413 PHE A C 1
ATOM 2966 O O . PHE A 1 413 ? -16.481 9.735 47.849 1.00 97.81 413 PHE A O 1
ATOM 2973 N N . THR A 1 414 ? -14.928 9.900 49.456 1.00 97.25 414 THR A N 1
ATOM 2974 C CA . THR A 1 414 ? -13.868 9.168 48.746 1.00 97.25 414 THR A CA 1
ATOM 2975 C C . THR A 1 414 ? -13.476 7.938 49.552 1.00 97.25 414 THR A C 1
ATOM 2977 O O . THR A 1 414 ? -13.140 8.060 50.732 1.00 97.25 414 THR A O 1
ATOM 2980 N N . VAL A 1 415 ? -13.492 6.762 48.927 1.00 96.81 415 VAL A N 1
ATOM 2981 C CA . VAL A 1 415 ? -13.137 5.482 49.557 1.00 96.81 415 VAL A CA 1
ATOM 2982 C C . VAL A 1 415 ? -11.790 4.997 49.025 1.00 96.81 415 VAL A C 1
ATOM 2984 O O . VAL A 1 415 ? -11.497 5.104 47.836 1.00 96.81 415 VAL A O 1
ATOM 2987 N N . GLY A 1 416 ? -10.963 4.443 49.909 1.00 94.50 416 GLY A N 1
ATOM 2988 C CA . GLY A 1 416 ? -9.649 3.911 49.564 1.00 94.50 416 GLY A CA 1
ATOM 2989 C C . GLY A 1 416 ? -9.191 2.798 50.503 1.00 94.50 416 GLY A C 1
ATOM 2990 O O . GLY A 1 416 ? -9.899 2.406 51.432 1.00 94.50 416 GLY A O 1
ATOM 2991 N N . GLY A 1 417 ? -7.986 2.293 50.240 1.00 94.50 417 GLY A N 1
ATOM 2992 C CA . GLY A 1 417 ? -7.418 1.109 50.888 1.00 94.50 417 GLY A CA 1
ATOM 2993 C C . GLY A 1 417 ? -7.308 -0.078 49.927 1.00 94.50 417 GLY A C 1
ATOM 2994 O O . GLY A 1 417 ? -7.457 0.078 48.716 1.00 94.50 417 GLY A O 1
ATOM 2995 N N . THR A 1 418 ? -7.062 -1.257 50.495 1.00 93.75 418 THR A N 1
ATOM 2996 C CA . THR A 1 418 ? -7.024 -2.548 49.792 1.00 93.75 418 THR A CA 1
ATOM 2997 C C . THR A 1 418 ? -7.752 -3.559 50.671 1.00 93.75 418 THR A C 1
ATOM 2999 O O . THR A 1 418 ? -7.399 -3.723 51.840 1.00 93.75 418 THR A O 1
ATOM 3002 N N . ALA A 1 419 ? -8.750 -4.248 50.126 1.00 93.88 419 ALA A N 1
ATOM 3003 C CA . ALA A 1 419 ? -9.551 -5.218 50.858 1.00 93.88 419 ALA A CA 1
ATOM 3004 C C . ALA A 1 419 ? -8.696 -6.380 51.408 1.00 93.88 419 ALA A C 1
ATOM 3006 O O . ALA A 1 419 ? -7.726 -6.831 50.788 1.00 93.88 419 ALA A O 1
ATOM 3007 N N . GLU A 1 420 ? -9.060 -6.891 52.586 1.00 94.06 420 GLU A N 1
ATOM 3008 C CA . GLU A 1 420 ? -8.396 -8.020 53.255 1.00 94.06 420 GLU A CA 1
ATOM 3009 C C . GLU A 1 420 ? -8.724 -9.372 52.598 1.00 94.06 420 GLU A C 1
ATOM 3011 O O . GLU A 1 420 ? -7.912 -10.303 52.658 1.00 94.06 420 GLU A O 1
ATOM 3016 N N . ALA A 1 421 ? -9.857 -9.454 51.903 1.00 90.62 421 ALA A N 1
ATOM 3017 C CA . ALA A 1 421 ? -10.310 -10.592 51.111 1.00 90.62 421 ALA A CA 1
ATOM 3018 C C . ALA A 1 421 ? -10.924 -10.114 49.785 1.00 90.62 421 ALA A C 1
ATOM 3020 O O . ALA A 1 421 ? -11.178 -8.925 49.603 1.00 90.62 421 ALA A O 1
ATOM 3021 N N . ASP A 1 422 ? -11.141 -11.052 48.872 1.00 87.88 422 ASP A N 1
ATOM 3022 C CA . ASP A 1 422 ? -11.423 -10.763 47.469 1.00 87.88 422 ASP A CA 1
ATOM 3023 C C . ASP A 1 422 ? -12.922 -10.439 47.263 1.00 87.88 422 ASP A C 1
ATOM 3025 O O . ASP A 1 422 ? -13.809 -11.233 47.599 1.00 87.88 422 ASP A O 1
ATOM 3029 N N . VAL A 1 423 ? -13.216 -9.243 46.741 1.00 87.44 423 VAL A N 1
ATOM 3030 C CA . VAL A 1 423 ? -14.571 -8.700 46.540 1.00 87.44 423 VAL A CA 1
ATOM 3031 C C . VAL A 1 423 ? -15.168 -9.304 45.268 1.00 87.44 423 VAL A C 1
ATOM 3033 O O . VAL A 1 423 ? -15.087 -8.739 44.181 1.00 87.44 423 VAL A O 1
ATOM 3036 N N . THR A 1 424 ? -15.749 -10.493 45.418 1.00 82.00 424 THR A N 1
ATOM 3037 C CA . THR A 1 424 ? -16.270 -11.343 44.327 1.00 82.00 424 THR A CA 1
ATOM 3038 C C . THR A 1 424 ? -17.730 -11.065 43.940 1.00 82.00 424 THR A C 1
ATOM 3040 O O . THR A 1 424 ? -18.260 -11.687 43.024 1.00 82.00 424 THR A O 1
ATOM 3043 N N . SER A 1 425 ? -18.385 -10.118 44.613 1.00 85.81 425 SER A N 1
ATOM 3044 C CA . SER A 1 425 ? -19.762 -9.677 44.349 1.00 85.81 425 SER A CA 1
ATOM 3045 C C . SER A 1 425 ? -19.961 -8.252 44.858 1.00 85.81 425 SER A C 1
ATOM 3047 O O . SER A 1 425 ? -19.405 -7.915 45.906 1.00 85.81 425 SER A O 1
ATOM 3049 N N . SER A 1 426 ? -20.767 -7.447 44.163 1.00 90.81 426 SER A N 1
ATOM 3050 C CA . SER A 1 426 ? -21.080 -6.073 44.575 1.00 90.81 426 SER A CA 1
ATOM 3051 C C . SER A 1 426 ? -21.686 -5.985 45.983 1.00 90.81 426 SER A C 1
ATOM 3053 O O . SER A 1 426 ? -22.378 -6.902 46.429 1.00 90.81 426 SER A O 1
ATOM 3055 N N . VAL A 1 427 ? -21.443 -4.867 46.673 1.00 92.94 427 VAL A N 1
ATOM 3056 C CA . VAL A 1 427 ? -21.841 -4.643 48.073 1.00 92.94 427 VAL A CA 1
ATOM 3057 C C . VAL A 1 427 ? -22.582 -3.312 48.217 1.00 92.94 427 VAL A C 1
ATOM 3059 O O . VAL A 1 427 ? -22.102 -2.289 47.734 1.00 92.94 427 VAL A O 1
ATOM 3062 N N . GLU A 1 428 ? -23.728 -3.316 48.900 1.00 94.81 428 GLU A N 1
ATOM 3063 C CA . GLU A 1 428 ? -24.471 -2.096 49.246 1.00 94.81 428 GLU A CA 1
ATOM 3064 C C . GLU A 1 428 ? -23.851 -1.398 50.468 1.00 94.81 428 GLU A C 1
ATOM 3066 O O . GLU A 1 428 ? -23.513 -2.035 51.472 1.00 94.81 428 GLU A O 1
ATOM 3071 N N . LEU A 1 429 ? -23.706 -0.077 50.380 1.00 95.44 429 LEU A N 1
ATOM 3072 C CA . LEU A 1 429 ? -23.181 0.794 51.423 1.00 95.44 429 LEU A CA 1
ATOM 3073 C C . LEU A 1 429 ? -24.317 1.612 52.045 1.00 95.44 429 LEU A C 1
ATOM 3075 O O . LEU A 1 429 ? -25.234 2.057 51.361 1.00 95.44 429 LEU A O 1
ATOM 3079 N N . ASN A 1 430 ? -24.232 1.804 53.359 1.00 94.88 430 ASN A N 1
ATOM 3080 C CA . ASN A 1 430 ? -25.270 2.427 54.177 1.00 94.88 430 ASN A CA 1
ATOM 3081 C C . ASN A 1 430 ? -24.663 3.668 54.848 1.00 94.88 430 ASN A C 1
ATOM 3083 O O . ASN A 1 430 ? -23.595 3.557 55.464 1.00 94.88 430 ASN A O 1
ATOM 3087 N N . VAL A 1 431 ? -25.318 4.828 54.755 1.00 96.19 431 VAL A N 1
ATOM 3088 C CA . VAL A 1 431 ? -24.770 6.126 55.193 1.00 96.19 431 VAL A CA 1
ATOM 3089 C C . VAL A 1 431 ? -25.690 6.821 56.195 1.00 96.19 431 VAL A C 1
ATOM 3091 O O . VAL A 1 431 ? -26.907 6.800 56.056 1.00 96.19 431 VAL A O 1
ATOM 3094 N N . VAL A 1 432 ? -25.114 7.480 57.199 1.00 95.56 432 VAL A N 1
ATOM 3095 C CA . VAL A 1 432 ? -25.816 8.422 58.085 1.00 95.56 432 VAL A CA 1
ATOM 3096 C C . VAL A 1 432 ? -25.041 9.733 58.108 1.00 95.56 432 VAL A C 1
ATOM 3098 O O . VAL A 1 432 ? -23.848 9.735 58.407 1.00 95.56 432 VAL A O 1
ATOM 3101 N N . ILE A 1 433 ? -25.718 10.849 57.842 1.00 94.31 433 ILE A N 1
ATOM 3102 C CA . ILE A 1 433 ? -25.182 12.194 58.060 1.00 94.31 433 ILE A CA 1
ATOM 3103 C C . ILE A 1 433 ? -25.607 12.638 59.462 1.00 94.31 433 ILE A C 1
ATOM 3105 O O . ILE A 1 433 ? -26.794 12.671 59.796 1.00 94.31 433 ILE A O 1
ATOM 3109 N N . ARG A 1 434 ? -24.636 12.949 60.320 1.00 94.06 434 ARG A N 1
ATOM 3110 C CA . ARG A 1 434 ? -24.883 13.400 61.694 1.00 94.06 434 ARG A CA 1
ATOM 3111 C C . ARG A 1 434 ? -25.235 14.881 61.688 1.00 94.06 434 ARG A C 1
ATOM 3113 O O . ARG A 1 434 ? -24.737 15.644 60.865 1.00 94.06 434 ARG A O 1
ATOM 3120 N N . LYS A 1 435 ? -26.030 15.340 62.654 1.00 89.75 435 LYS A N 1
ATOM 3121 C CA . LYS A 1 435 ? -26.436 16.755 62.744 1.00 89.75 435 LYS A CA 1
ATOM 3122 C C . LYS A 1 435 ? -25.280 17.727 62.988 1.00 89.75 435 LYS A C 1
ATOM 3124 O O . LYS A 1 435 ? -25.447 18.928 62.820 1.00 89.75 435 LYS A O 1
ATOM 3129 N N . THR A 1 436 ? -24.101 17.227 63.357 1.00 91.88 436 THR A N 1
ATOM 3130 C CA . THR A 1 436 ? -22.869 18.022 63.440 1.00 91.88 436 THR A CA 1
ATOM 3131 C C . THR A 1 436 ? -22.257 18.334 62.069 1.00 91.88 436 THR A C 1
ATOM 3133 O O . THR A 1 436 ? -21.421 19.231 61.992 1.00 91.88 436 THR A O 1
ATOM 3136 N N . ALA A 1 437 ? -22.684 17.665 60.987 1.00 91.06 437 ALA A N 1
ATOM 3137 C CA . ALA A 1 437 ? -22.267 17.949 59.609 1.00 91.06 437 ALA A CA 1
ATOM 3138 C C . ALA A 1 437 ? -22.799 19.286 59.062 1.00 91.06 437 ALA A C 1
ATOM 3140 O O . ALA A 1 437 ? -22.300 19.778 58.049 1.00 91.06 437 ALA A O 1
ATOM 3141 N N . VAL A 1 438 ? -23.808 19.879 59.709 1.00 88.06 438 VAL A N 1
ATOM 3142 C CA . VAL A 1 438 ? -24.407 21.160 59.313 1.00 88.06 438 VAL A CA 1
ATOM 3143 C C . VAL A 1 438 ? -24.076 22.285 60.295 1.00 88.06 438 VAL A C 1
ATOM 3145 O O . VAL A 1 438 ? -23.649 22.071 61.428 1.00 88.06 438 VAL A O 1
ATOM 3148 N N . THR A 1 439 ? -24.296 23.514 59.841 1.00 84.12 439 THR A N 1
ATOM 3149 C CA . THR A 1 439 ? -24.115 24.767 60.588 1.00 84.12 439 THR A CA 1
ATOM 3150 C C . THR A 1 439 ? -25.436 25.369 61.082 1.00 84.12 439 THR A C 1
ATOM 3152 O O . THR A 1 439 ? -25.421 26.247 61.942 1.00 84.12 439 THR A O 1
ATOM 3155 N N . GLY A 1 440 ? -26.575 24.876 60.584 1.00 74.69 440 GLY A N 1
ATOM 3156 C CA . GLY A 1 440 ? -27.925 25.268 60.991 1.00 74.69 440 GLY A CA 1
ATOM 3157 C C . GLY A 1 440 ? -28.995 24.380 60.347 1.00 74.69 440 GLY A C 1
ATOM 3158 O O . GLY A 1 440 ? -28.695 23.609 59.435 1.00 74.69 440 GLY A O 1
ATOM 3159 N N . GLY A 1 441 ? -30.237 24.474 60.829 1.00 68.94 441 GLY A N 1
ATOM 3160 C CA . GLY A 1 441 ? -31.399 23.792 60.241 1.00 68.94 441 GLY A CA 1
ATOM 3161 C C . GLY A 1 441 ? -31.482 22.269 60.440 1.00 68.94 441 GLY A C 1
ATOM 3162 O O . GLY A 1 441 ? -32.325 21.642 59.807 1.00 68.94 441 GLY A O 1
ATOM 3163 N N . ALA A 1 442 ? -30.658 21.671 61.310 1.00 69.69 442 ALA A N 1
ATOM 3164 C CA . ALA A 1 442 ? -30.797 20.272 61.725 1.00 69.69 442 ALA A CA 1
ATOM 3165 C C . ALA A 1 442 ? -31.046 20.142 63.223 1.00 69.69 442 ALA A C 1
ATOM 3167 O O . ALA A 1 442 ? -30.358 20.751 64.044 1.00 69.69 442 ALA A O 1
ATOM 3168 N N . TYR A 1 443 ? -31.994 19.274 63.564 1.00 75.88 443 TYR A N 1
ATOM 3169 C CA . TYR A 1 443 ? -32.479 19.100 64.930 1.00 75.88 443 TYR A CA 1
ATOM 3170 C C . TYR A 1 443 ? -32.213 17.661 65.419 1.00 75.88 443 TYR A C 1
ATOM 3172 O O . TYR A 1 443 ? -31.826 17.457 66.580 1.00 75.88 443 TYR A O 1
ATOM 3180 N N . ASN A 1 444 ? -32.210 16.685 64.501 1.00 85.25 444 ASN A N 1
ATOM 3181 C CA . ASN A 1 444 ? -31.705 15.326 64.719 1.00 85.25 444 ASN A CA 1
ATOM 3182 C C . ASN A 1 444 ? -30.789 14.827 63.574 1.00 85.25 444 ASN A C 1
ATOM 3184 O O . ASN A 1 444 ? -30.728 15.452 62.516 1.00 85.25 444 ASN A O 1
ATOM 3188 N N . ASP A 1 445 ? -30.067 13.723 63.797 1.00 90.19 445 ASP A N 1
ATOM 3189 C CA . ASP A 1 445 ? -29.266 13.029 62.765 1.00 90.19 445 ASP A CA 1
ATOM 3190 C C . ASP A 1 445 ? -30.153 12.514 61.612 1.00 90.19 445 ASP A C 1
ATOM 3192 O O . ASP A 1 445 ? -31.375 12.429 61.761 1.00 90.19 445 ASP A O 1
ATOM 3196 N N . SER A 1 446 ? -29.564 12.150 60.466 1.00 89.94 446 SER A N 1
ATOM 3197 C CA . SER A 1 446 ? -30.329 11.578 59.352 1.00 89.94 446 SER A CA 1
ATOM 3198 C C . SER A 1 446 ? -30.836 10.164 59.647 1.00 89.94 446 SER A C 1
ATOM 3200 O O . SER A 1 446 ? -30.296 9.438 60.487 1.00 89.94 446 SER A O 1
ATOM 3202 N N . ARG A 1 447 ? -31.850 9.727 58.889 1.00 87.62 447 ARG A N 1
ATOM 3203 C CA . ARG A 1 447 ? -32.109 8.287 58.713 1.00 87.62 447 ARG A CA 1
ATOM 3204 C C . ARG A 1 447 ? -30.947 7.642 57.937 1.00 87.62 447 ARG A C 1
ATOM 3206 O O . ARG A 1 447 ? -30.139 8.344 57.328 1.00 87.62 447 ARG A O 1
ATOM 3213 N N . THR A 1 448 ? -30.851 6.314 57.989 1.00 89.88 448 THR A N 1
ATOM 3214 C CA . THR A 1 448 ? -29.866 5.551 57.208 1.00 89.88 448 THR A CA 1
ATOM 3215 C C . THR A 1 448 ? -30.247 5.542 55.733 1.00 89.88 448 THR A C 1
ATOM 3217 O O . THR A 1 448 ? -31.295 5.006 55.370 1.00 89.88 448 THR A O 1
ATOM 3220 N N . GLU A 1 449 ? -29.374 6.116 54.914 1.00 90.88 449 GLU A N 1
ATOM 3221 C CA . GLU A 1 449 ? -29.472 6.164 53.460 1.00 90.88 449 GLU A CA 1
ATOM 3222 C C . GLU A 1 449 ? -28.784 4.953 52.823 1.00 90.88 449 GLU A C 1
ATOM 3224 O O . GLU A 1 449 ? -27.768 4.473 53.331 1.00 90.88 449 GLU A O 1
ATOM 3229 N N . ASN A 1 450 ? -29.354 4.450 51.726 1.00 88.31 450 ASN A N 1
ATOM 3230 C CA . ASN A 1 450 ? -28.988 3.176 51.092 1.00 88.31 450 ASN A CA 1
ATOM 3231 C C . ASN A 1 450 ? -28.775 3.382 49.576 1.00 88.31 450 ASN A C 1
ATOM 3233 O O . ASN A 1 450 ? -28.620 4.512 49.123 1.00 88.31 450 ASN A O 1
ATOM 3237 N N . GLY A 1 451 ? -28.746 2.315 48.768 1.00 86.19 451 GLY A N 1
ATOM 3238 C CA . GLY A 1 451 ? -28.650 2.421 47.303 1.00 86.19 451 GLY A CA 1
ATOM 3239 C C . GLY A 1 451 ? -27.266 2.788 46.746 1.00 86.19 451 GLY A C 1
ATOM 3240 O O . GLY A 1 451 ? -27.057 2.722 45.534 1.00 86.19 451 GLY A O 1
ATOM 3241 N N . ILE A 1 452 ? -26.295 3.105 47.605 1.00 95.56 452 ILE A N 1
ATOM 3242 C CA . ILE A 1 452 ? -24.895 3.304 47.217 1.00 95.56 452 ILE A CA 1
ATOM 3243 C C . ILE A 1 452 ? -24.237 1.932 47.044 1.00 95.56 452 ILE A C 1
ATOM 3245 O O . ILE A 1 452 ? -24.337 1.081 47.925 1.00 95.56 452 ILE A O 1
ATOM 3249 N N . THR A 1 453 ? -23.551 1.695 45.926 1.00 95.56 453 THR A N 1
ATOM 3250 C CA . THR A 1 453 ? -23.020 0.370 45.563 1.00 95.56 453 THR A CA 1
ATOM 3251 C C . THR A 1 453 ? -21.514 0.397 45.317 1.00 95.56 453 THR A C 1
ATOM 3253 O O . THR A 1 453 ? -21.012 1.215 44.553 1.00 95.56 453 THR A O 1
ATOM 3256 N N . LEU A 1 454 ? -20.789 -0.554 45.908 1.00 94.38 454 LEU A N 1
ATOM 3257 C CA . LEU A 1 454 ? -19.432 -0.927 45.509 1.00 94.38 454 LEU A CA 1
ATOM 3258 C C . LEU A 1 454 ? -19.510 -2.100 44.521 1.00 94.38 454 LEU A C 1
ATOM 3260 O O . LEU A 1 454 ? -19.798 -3.224 44.930 1.00 94.38 454 LEU A O 1
ATOM 3264 N N . GLU A 1 455 ? -19.274 -1.853 43.232 1.00 91.62 455 GLU A N 1
ATOM 3265 C CA . GLU A 1 455 ? -19.269 -2.876 42.177 1.00 91.62 455 GLU A CA 1
ATOM 3266 C C . GLU A 1 455 ? -17.996 -3.736 42.220 1.00 91.62 455 GLU A C 1
ATOM 3268 O O . GLU A 1 455 ? -16.877 -3.215 42.293 1.00 91.62 455 GLU A O 1
ATOM 3273 N N . ASN A 1 456 ? -18.157 -5.063 42.132 1.00 86.06 456 ASN A N 1
ATOM 3274 C CA . ASN A 1 456 ? -17.024 -5.987 42.070 1.00 86.06 456 ASN A CA 1
ATOM 3275 C C . ASN A 1 456 ? -16.226 -5.865 40.765 1.00 86.06 456 ASN A C 1
ATOM 3277 O O . ASN A 1 456 ? -16.726 -5.440 39.722 1.00 86.06 456 ASN A O 1
ATOM 3281 N N . HIS A 1 457 ? -14.973 -6.312 40.810 1.00 78.62 457 HIS A N 1
ATOM 3282 C CA . HIS A 1 457 ? -14.122 -6.315 39.631 1.00 78.62 457 HIS A CA 1
ATOM 3283 C C . HIS A 1 457 ? -14.609 -7.350 38.609 1.00 78.62 457 HIS A C 1
ATOM 3285 O O . HIS A 1 457 ? -14.999 -8.458 38.978 1.00 78.62 457 HIS A O 1
ATOM 3291 N N . THR A 1 458 ? -14.571 -6.989 37.325 1.00 68.19 458 THR A N 1
ATOM 3292 C CA . THR A 1 458 ? -14.948 -7.865 36.207 1.00 68.19 458 THR A CA 1
ATOM 3293 C C . THR A 1 458 ? -13.806 -7.880 35.187 1.00 68.19 458 THR A C 1
ATOM 3295 O O . THR A 1 458 ? -13.459 -6.846 34.619 1.00 68.19 458 THR A O 1
ATOM 3298 N N . LEU A 1 459 ? -13.186 -9.044 34.973 1.00 73.38 459 LEU A N 1
ATOM 3299 C CA . LEU A 1 459 ? -11.956 -9.178 34.181 1.00 73.38 459 LEU A CA 1
ATOM 3300 C C . LEU A 1 459 ? -12.243 -9.242 32.673 1.00 73.38 459 LEU A C 1
ATOM 3302 O O . LEU A 1 459 ? -12.766 -10.240 32.184 1.00 73.38 459 LEU A O 1
ATOM 3306 N N . GLN A 1 460 ? -11.830 -8.238 31.897 1.00 85.25 460 GLN A N 1
ATOM 3307 C CA . GLN A 1 460 ? -11.841 -8.347 30.431 1.00 85.25 460 GLN A CA 1
ATOM 3308 C C . GLN A 1 460 ? -10.656 -9.189 29.926 1.00 85.25 460 GLN A C 1
ATOM 3310 O O . GLN A 1 460 ? -9.538 -9.077 30.442 1.00 85.25 460 GLN A O 1
ATOM 3315 N N . ILE A 1 461 ? -10.878 -10.016 28.897 1.00 91.62 461 ILE A N 1
ATOM 3316 C CA . ILE A 1 461 ? -9.800 -10.733 28.198 1.00 91.62 461 ILE A CA 1
ATOM 3317 C C . ILE A 1 461 ? -8.941 -9.731 27.412 1.00 91.62 461 ILE A C 1
ATOM 3319 O O . ILE A 1 461 ? -9.427 -9.020 26.536 1.00 91.62 461 ILE A O 1
ATOM 3323 N N . ILE A 1 462 ? -7.634 -9.723 27.680 1.00 91.06 462 ILE A N 1
ATOM 3324 C CA . ILE A 1 462 ? -6.640 -8.871 27.001 1.00 91.06 462 ILE A CA 1
ATOM 3325 C C . ILE A 1 462 ? -5.512 -9.766 26.488 1.00 91.06 462 ILE A C 1
ATOM 3327 O O . ILE A 1 462 ? -5.133 -10.720 27.170 1.00 91.06 462 ILE A O 1
ATOM 3331 N N . GLY A 1 463 ? -4.941 -9.463 25.320 1.00 92.50 463 GLY A N 1
ATOM 3332 C CA . GLY A 1 463 ? -3.868 -10.252 24.710 1.00 92.50 463 GLY A CA 1
ATOM 3333 C C . GLY A 1 463 ? -3.053 -9.513 23.643 1.00 92.50 463 GLY A C 1
ATOM 3334 O O . GLY A 1 463 ? -3.362 -8.378 23.297 1.00 92.50 463 GLY A O 1
ATOM 3335 N N . ASP A 1 464 ? -2.028 -10.181 23.108 1.00 94.44 464 ASP A N 1
ATOM 3336 C CA . ASP A 1 464 ? -1.240 -9.735 21.946 1.00 94.44 464 ASP A CA 1
ATOM 3337 C C . ASP A 1 464 ? -1.257 -10.809 20.848 1.00 94.44 464 ASP A C 1
ATOM 3339 O O . ASP A 1 464 ? -1.163 -11.998 21.158 1.00 94.44 464 ASP A O 1
ATOM 3343 N N . VAL A 1 465 ? -1.242 -10.424 19.569 1.00 95.06 465 VAL A N 1
ATOM 3344 C CA . VAL A 1 465 ? -0.883 -11.347 18.475 1.00 95.06 465 VAL A CA 1
ATOM 3345 C C . VAL A 1 465 ? 0.637 -11.547 18.495 1.00 95.06 465 VAL A C 1
ATOM 3347 O O . VAL A 1 465 ? 1.396 -10.587 18.376 1.00 95.06 465 VAL A O 1
ATOM 3350 N N . VAL A 1 466 ? 1.100 -12.786 18.684 1.00 93.06 466 VAL A N 1
ATOM 3351 C CA . VAL A 1 466 ? 2.524 -13.113 18.928 1.00 93.06 466 VAL A CA 1
ATOM 3352 C C . VAL A 1 466 ? 3.176 -13.963 17.839 1.00 93.06 466 VAL A C 1
ATOM 3354 O O . VAL A 1 466 ? 4.397 -14.118 17.831 1.00 93.06 466 VAL A O 1
ATOM 3357 N N . SER A 1 467 ? 2.386 -14.481 16.904 1.00 91.25 467 SER A N 1
ATOM 3358 C CA . SER A 1 467 ? 2.855 -15.026 15.631 1.00 91.25 467 SER A CA 1
ATOM 3359 C C . SER A 1 467 ? 1.764 -14.876 14.576 1.00 91.25 467 SER A C 1
ATOM 3361 O O . SER A 1 467 ? 0.580 -14.921 14.905 1.00 91.25 467 SER A O 1
ATOM 3363 N N . ASN A 1 468 ? 2.164 -14.739 13.314 1.00 90.38 468 ASN A N 1
ATOM 3364 C CA . ASN A 1 468 ? 1.296 -14.942 12.161 1.00 90.38 468 ASN A CA 1
ATOM 3365 C C . ASN A 1 468 ? 2.109 -15.613 11.044 1.00 90.38 468 ASN A C 1
ATOM 3367 O O . ASN A 1 468 ? 3.217 -15.177 10.736 1.00 90.38 468 ASN A O 1
ATOM 3371 N N . THR A 1 469 ? 1.575 -16.698 10.491 1.00 88.94 469 THR A N 1
ATOM 3372 C CA . THR A 1 469 ? 2.149 -17.495 9.391 1.00 88.94 469 THR A CA 1
ATOM 3373 C C . THR A 1 469 ? 1.074 -17.917 8.386 1.00 88.94 469 THR A C 1
ATOM 3375 O O . THR A 1 469 ? 1.283 -18.851 7.614 1.00 88.94 469 THR A O 1
ATOM 3378 N N . LEU A 1 470 ? -0.096 -17.267 8.419 1.00 89.81 470 LEU A N 1
ATOM 3379 C CA . LEU A 1 470 ? -1.192 -17.545 7.501 1.00 89.81 470 LEU A CA 1
ATOM 3380 C C . LEU A 1 470 ? -0.830 -17.132 6.075 1.00 89.81 470 LEU A C 1
ATOM 3382 O O . LEU A 1 470 ? -0.586 -15.956 5.815 1.00 89.81 470 LEU A O 1
ATOM 3386 N N . GLY A 1 471 ? -0.900 -18.074 5.140 1.00 88.56 471 GLY A N 1
ATOM 3387 C CA . GLY A 1 471 ? -0.739 -17.778 3.723 1.00 88.56 471 GLY A CA 1
ATOM 3388 C C . GLY A 1 471 ? -1.434 -18.786 2.819 1.00 88.56 471 GLY A C 1
ATOM 3389 O O . GLY A 1 471 ? -1.672 -19.941 3.184 1.00 88.56 471 GLY A O 1
ATOM 3390 N N . MET A 1 472 ? -1.757 -18.346 1.610 1.00 87.81 472 MET A N 1
ATOM 3391 C CA . MET A 1 472 ? -2.288 -19.214 0.568 1.00 87.81 472 MET A CA 1
ATOM 3392 C C . MET A 1 472 ? -1.162 -20.052 -0.053 1.00 87.81 472 MET A C 1
ATOM 3394 O O . MET A 1 472 ? -0.159 -19.531 -0.540 1.00 87.81 472 MET A O 1
ATOM 3398 N N . THR A 1 473 ? -1.352 -21.368 -0.047 1.00 82.06 473 THR A N 1
ATOM 3399 C CA . THR A 1 473 ? -0.441 -22.383 -0.611 1.00 82.06 473 THR A CA 1
ATOM 3400 C C . THR A 1 473 ? -0.843 -22.844 -2.010 1.00 82.06 473 THR A C 1
ATOM 3402 O O . THR A 1 473 ? -0.007 -23.376 -2.728 1.00 82.06 473 THR A O 1
ATOM 3405 N N . GLU A 1 474 ? -2.093 -22.593 -2.400 1.00 77.38 474 GLU A N 1
ATOM 3406 C CA . GLU A 1 474 ? -2.619 -22.591 -3.774 1.00 77.38 474 GLU A CA 1
ATOM 3407 C C . GLU A 1 474 ? -3.584 -21.397 -3.898 1.00 77.38 474 GLU A C 1
ATOM 3409 O O . GLU A 1 474 ? -4.022 -20.905 -2.854 1.00 77.38 474 GLU A O 1
ATOM 3414 N N . PRO A 1 475 ? -4.009 -20.938 -5.096 1.00 75.12 475 PRO A N 1
ATOM 3415 C CA . PRO A 1 475 ? -4.889 -19.767 -5.227 1.00 75.12 475 PRO A CA 1
ATOM 3416 C C . PRO A 1 475 ? -6.185 -19.858 -4.407 1.00 75.12 475 PRO A C 1
ATOM 3418 O O . PRO A 1 475 ? -6.746 -18.837 -4.021 1.00 75.12 475 PRO A O 1
ATOM 3421 N N . LEU A 1 476 ? -6.642 -21.086 -4.134 1.00 84.19 476 LEU A N 1
ATOM 3422 C CA . LEU A 1 476 ? -7.827 -21.401 -3.337 1.00 84.19 476 LEU A CA 1
ATOM 3423 C C . LEU A 1 476 ? -7.510 -22.090 -1.994 1.00 84.19 476 LEU A C 1
ATOM 3425 O O . LEU A 1 476 ? -8.426 -22.274 -1.207 1.00 84.19 476 LEU A O 1
ATOM 3429 N N . THR A 1 477 ? -6.268 -22.479 -1.683 1.00 87.94 477 THR A N 1
ATOM 3430 C CA . THR A 1 477 ? -5.958 -23.277 -0.472 1.00 87.94 477 THR A CA 1
ATOM 3431 C C . THR A 1 477 ? -5.111 -22.488 0.518 1.00 87.94 477 THR A C 1
ATOM 3433 O O . THR A 1 477 ? -3.996 -22.093 0.188 1.00 87.94 477 THR A O 1
ATOM 3436 N N . ALA A 1 478 ? -5.588 -22.319 1.752 1.00 89.31 478 ALA A N 1
ATOM 3437 C CA . ALA A 1 478 ? -4.830 -21.688 2.836 1.00 89.31 478 ALA A CA 1
ATOM 3438 C C . ALA A 1 478 ? -4.104 -22.717 3.717 1.00 89.31 478 ALA A C 1
ATOM 3440 O O . ALA A 1 478 ? -4.588 -23.835 3.910 1.00 89.31 478 ALA A O 1
ATOM 3441 N N . ALA A 1 479 ? -2.972 -22.315 4.295 1.00 86.62 479 ALA A N 1
ATOM 3442 C CA . ALA A 1 479 ? -2.307 -23.038 5.374 1.00 86.62 479 ALA A CA 1
ATOM 3443 C C . ALA A 1 479 ? -1.610 -22.074 6.350 1.00 86.62 479 ALA A C 1
ATOM 3445 O O . ALA A 1 479 ? -1.428 -20.889 6.069 1.00 86.62 479 ALA A O 1
ATOM 3446 N N . GLY A 1 480 ? -1.186 -22.611 7.495 1.00 91.12 480 GLY A N 1
ATOM 3447 C CA . GLY A 1 480 ? -0.466 -21.873 8.532 1.00 91.12 480 GLY A CA 1
ATOM 3448 C C . GLY A 1 480 ? -1.338 -21.531 9.737 1.00 91.12 480 GLY A C 1
ATOM 3449 O O . GLY A 1 480 ? -2.482 -21.977 9.862 1.00 91.12 480 GLY A O 1
ATOM 3450 N N . SER A 1 481 ? -0.766 -20.761 10.658 1.00 94.94 481 SER A N 1
ATOM 3451 C CA . SER A 1 481 ? -1.411 -20.406 11.921 1.00 94.94 481 SER A CA 1
ATOM 3452 C C . SER A 1 481 ? -1.006 -19.025 12.436 1.00 94.94 481 SER A C 1
ATOM 3454 O O . SER A 1 481 ? 0.010 -18.454 12.031 1.00 94.94 481 SER A O 1
ATOM 3456 N N . PHE A 1 482 ? -1.786 -18.503 13.376 1.00 96.12 482 PHE A N 1
ATOM 3457 C CA . PHE A 1 482 ? -1.426 -17.354 14.204 1.00 96.12 482 PHE A CA 1
ATOM 3458 C C . PHE A 1 482 ? -1.700 -17.680 15.673 1.00 96.12 482 PHE A C 1
ATOM 3460 O O . PHE A 1 482 ? -2.479 -18.583 15.981 1.00 96.12 482 PHE A O 1
ATOM 3467 N N . ALA A 1 483 ? -1.047 -16.976 16.592 1.00 96.81 483 ALA A N 1
ATOM 3468 C CA . ALA A 1 483 ? -1.232 -17.188 18.024 1.00 96.81 483 ALA A CA 1
ATOM 3469 C C . ALA A 1 483 ? -1.507 -15.872 18.747 1.00 96.81 483 ALA A C 1
ATOM 3471 O O . ALA A 1 483 ? -0.817 -14.876 18.522 1.00 96.81 483 ALA A O 1
ATOM 3472 N N . ILE A 1 484 ? -2.486 -15.895 19.650 1.00 97.75 484 ILE A N 1
ATOM 3473 C CA . ILE A 1 484 ? -2.814 -14.790 20.552 1.00 97.75 484 ILE A CA 1
ATOM 3474 C C . ILE A 1 484 ? -2.348 -15.179 21.956 1.00 97.75 484 ILE A C 1
ATOM 3476 O O . ILE A 1 484 ? -2.780 -16.199 22.490 1.00 97.75 484 ILE A O 1
ATOM 3480 N N . ARG A 1 485 ? -1.454 -14.392 22.561 1.00 96.75 485 ARG A N 1
ATOM 3481 C CA . ARG A 1 485 ? -1.020 -14.568 23.954 1.00 96.75 485 ARG A CA 1
ATOM 3482 C C . ARG A 1 485 ? -1.921 -13.783 24.881 1.00 96.75 485 ARG A C 1
ATOM 3484 O O . ARG A 1 485 ? -1.992 -12.564 24.772 1.00 96.75 485 ARG A O 1
ATOM 3491 N N . ILE A 1 486 ? -2.532 -14.472 25.831 1.00 95.25 486 ILE A N 1
ATOM 3492 C CA . ILE A 1 486 ? -3.415 -13.884 26.827 1.00 95.25 486 ILE A CA 1
ATOM 3493 C C . ILE A 1 486 ? -2.578 -13.219 27.934 1.00 95.25 486 ILE A C 1
ATOM 3495 O O . ILE A 1 486 ? -1.584 -13.768 28.423 1.00 95.25 486 ILE A O 1
ATOM 3499 N N . ARG A 1 487 ? -2.971 -11.997 28.294 1.00 91.75 487 ARG A N 1
ATOM 3500 C CA . ARG A 1 487 ? -2.379 -11.136 29.331 1.00 91.75 487 ARG A CA 1
ATOM 3501 C C . ARG A 1 487 ? -3.296 -10.973 30.539 1.00 91.75 487 ARG A C 1
ATOM 3503 O O . ARG A 1 487 ? -2.794 -10.912 31.655 1.00 91.75 487 ARG A O 1
ATOM 3510 N N . SER A 1 488 ? -4.606 -10.923 30.300 1.00 86.75 488 SER A N 1
ATOM 3511 C CA . SER A 1 488 ? -5.659 -10.938 31.319 1.00 86.75 488 SER A CA 1
ATOM 3512 C C . SER A 1 488 ? -6.551 -12.152 31.074 1.00 86.75 488 SER A C 1
ATOM 3514 O O . SER A 1 488 ? -7.041 -12.332 29.958 1.00 86.75 488 SER A O 1
ATOM 3516 N N . GLY A 1 489 ? -6.713 -12.990 32.099 1.00 83.69 489 GLY A N 1
ATOM 3517 C CA . GLY A 1 489 ? -7.352 -14.304 32.013 1.00 83.69 489 GLY A CA 1
ATOM 3518 C C . GLY A 1 489 ? -6.384 -15.469 31.744 1.00 83.69 489 GLY A C 1
ATOM 3519 O O . GLY A 1 489 ? -5.237 -15.283 31.322 1.00 83.69 489 GLY A O 1
ATOM 3520 N N . ALA A 1 490 ? -6.857 -16.691 32.003 1.00 89.25 490 ALA A N 1
ATOM 3521 C CA . ALA A 1 490 ? -6.119 -17.937 31.770 1.00 89.25 490 ALA A CA 1
ATOM 3522 C C . ALA A 1 490 ? -6.733 -18.732 30.606 1.00 89.25 490 ALA A C 1
ATOM 3524 O O . ALA A 1 490 ? -7.888 -19.147 30.693 1.00 89.25 490 ALA A O 1
ATOM 3525 N N . ALA A 1 491 ? -5.975 -18.962 29.531 1.00 93.94 491 ALA A N 1
ATOM 3526 C CA . ALA A 1 491 ? -6.432 -19.678 28.339 1.00 93.94 491 ALA A CA 1
ATOM 3527 C C . ALA A 1 491 ? -6.914 -21.102 28.674 1.00 93.94 491 ALA A C 1
ATOM 3529 O O . ALA A 1 491 ? -6.240 -21.841 29.393 1.00 93.94 491 ALA A O 1
ATOM 3530 N N . LYS A 1 492 ? -8.075 -21.483 28.134 1.00 95.00 492 LYS A N 1
ATOM 3531 C CA . LYS A 1 492 ? -8.704 -22.804 28.278 1.00 95.00 492 LYS A CA 1
ATOM 3532 C C . LYS A 1 492 ? -7.935 -23.868 27.492 1.00 95.00 492 LYS A C 1
ATOM 3534 O O . LYS A 1 492 ? -7.816 -23.766 26.277 1.00 95.00 492 LYS A O 1
ATOM 3539 N N . GLU A 1 493 ? -7.425 -24.877 28.193 1.00 96.38 493 GLU A N 1
ATOM 3540 C CA . GLU A 1 493 ? -6.604 -25.951 27.618 1.00 96.38 493 GLU A CA 1
ATOM 3541 C C . GLU A 1 493 ? -7.366 -26.784 26.568 1.00 96.38 493 GLU A C 1
ATOM 3543 O O . GLU A 1 493 ? -8.462 -27.289 26.828 1.00 96.38 493 GLU A O 1
ATOM 3548 N N . GLY A 1 494 ? -6.740 -27.004 25.411 1.00 96.25 494 GLY A N 1
ATOM 3549 C CA . GLY A 1 494 ? -7.247 -27.866 24.344 1.00 96.25 494 GLY A CA 1
ATOM 3550 C C . GLY A 1 494 ? -8.133 -27.154 23.308 1.00 96.25 494 GLY A C 1
ATOM 3551 O O . GLY A 1 494 ? -8.140 -25.926 23.224 1.00 96.25 494 GLY A O 1
ATOM 3552 N N . PRO A 1 495 ? -8.844 -27.916 22.452 1.00 97.00 495 PRO A N 1
ATOM 3553 C CA . PRO A 1 495 ? -9.669 -27.357 21.382 1.00 97.00 495 PRO A CA 1
ATOM 3554 C C . PRO A 1 495 ? -10.808 -26.476 21.905 1.00 97.00 495 PRO A C 1
ATOM 3556 O O . PRO A 1 495 ? -11.536 -26.861 22.822 1.00 97.00 495 PRO A O 1
ATOM 3559 N N . LEU A 1 496 ? -10.985 -25.321 21.269 1.00 97.19 496 LEU A N 1
ATOM 3560 C CA . LEU A 1 496 ? -12.081 -24.392 21.521 1.00 97.19 496 LEU A CA 1
ATOM 3561 C C . LEU A 1 496 ? -13.247 -24.658 20.561 1.00 97.19 496 LEU A C 1
ATOM 3563 O O . LEU A 1 496 ? -13.053 -25.137 19.443 1.00 97.19 496 LEU A O 1
ATOM 3567 N N . ALA A 1 497 ? -14.462 -24.341 20.999 1.00 95.69 497 ALA A N 1
ATOM 3568 C CA . ALA A 1 497 ? -15.660 -24.390 20.167 1.00 95.69 497 ALA A CA 1
ATOM 3569 C C . ALA A 1 497 ? -15.840 -23.082 19.383 1.00 95.69 497 ALA A C 1
ATOM 3571 O O . ALA A 1 497 ? -15.378 -22.029 19.814 1.00 95.69 497 ALA A O 1
ATOM 3572 N N . ASP A 1 498 ? -16.613 -23.110 18.298 1.00 90.81 498 ASP A N 1
ATOM 3573 C CA . ASP A 1 498 ? -16.915 -21.922 17.474 1.00 90.81 498 ASP A CA 1
ATOM 3574 C C . ASP A 1 498 ? -17.789 -20.873 18.199 1.00 90.81 498 ASP A C 1
ATOM 3576 O O . ASP A 1 498 ? -18.091 -19.812 17.661 1.00 90.81 498 ASP A O 1
ATOM 3580 N N . THR A 1 499 ? -18.207 -21.162 19.436 1.00 94.88 499 THR A N 1
ATOM 3581 C CA . THR A 1 499 ? -18.835 -20.212 20.369 1.00 94.88 499 THR A CA 1
ATOM 3582 C C . THR A 1 499 ? -17.838 -19.531 21.308 1.00 94.88 499 THR A C 1
ATOM 3584 O O . THR A 1 499 ? -18.209 -18.575 21.977 1.00 94.88 499 THR A O 1
ATOM 3587 N N . ASP A 1 500 ? -16.597 -20.020 21.396 1.00 96.88 500 ASP A N 1
ATOM 3588 C CA . ASP A 1 500 ? -15.546 -19.465 22.258 1.00 96.88 500 ASP A CA 1
ATOM 3589 C C . ASP A 1 500 ? -14.789 -18.306 21.582 1.00 96.88 500 ASP A C 1
ATOM 3591 O O . ASP A 1 500 ? -14.022 -17.596 22.226 1.00 96.88 500 ASP A O 1
ATOM 3595 N N . TYR A 1 501 ? -14.978 -18.094 20.281 1.00 97.31 501 TYR A N 1
ATOM 3596 C CA . TYR A 1 501 ? -14.319 -17.035 19.523 1.00 97.31 501 TYR A CA 1
ATOM 3597 C C . TYR A 1 501 ? -15.173 -16.628 18.317 1.00 97.31 501 TYR A C 1
ATOM 3599 O O . TYR A 1 501 ? -16.003 -17.395 17.841 1.00 97.31 501 TYR A O 1
ATOM 3607 N N . ALA A 1 502 ? -14.965 -15.418 17.804 1.00 97.25 502 ALA A N 1
ATOM 3608 C CA . ALA A 1 502 ? -15.535 -14.959 16.541 1.00 97.25 502 ALA A CA 1
ATOM 3609 C C . ALA A 1 502 ? -14.416 -14.415 15.649 1.00 97.25 502 ALA A C 1
ATOM 3611 O O . ALA A 1 502 ? -13.565 -13.663 16.124 1.00 97.25 502 ALA A O 1
ATOM 3612 N N . VAL A 1 503 ? -14.422 -14.780 14.365 1.00 96.06 503 VAL A N 1
ATOM 3613 C CA . VAL A 1 503 ? -13.448 -14.301 13.372 1.00 96.06 503 VAL A CA 1
ATOM 3614 C C . VAL A 1 503 ? -14.184 -13.606 12.239 1.00 96.06 503 VAL A C 1
ATOM 3616 O O . VAL A 1 503 ? -15.139 -14.154 11.691 1.00 96.06 503 VAL A O 1
ATOM 3619 N N . THR A 1 504 ? -13.734 -12.411 11.872 1.00 96.12 504 THR A N 1
ATOM 3620 C CA . THR A 1 504 ? -14.210 -11.683 10.691 1.00 96.12 504 THR A CA 1
ATOM 3621 C C . THR A 1 504 ? -13.093 -11.553 9.658 1.00 96.12 504 THR A C 1
ATOM 3623 O O . THR A 1 504 ? -11.911 -11.660 9.983 1.00 96.12 504 THR A O 1
ATOM 3626 N N . GLY A 1 505 ? -13.477 -11.378 8.391 1.00 93.25 505 GLY A N 1
ATOM 3627 C CA . GLY A 1 505 ? -12.552 -11.284 7.257 1.00 93.25 505 GLY A CA 1
ATOM 3628 C C . GLY A 1 505 ? -12.122 -12.623 6.645 1.00 93.25 505 GLY A C 1
ATOM 3629 O O . GLY A 1 505 ? -11.584 -12.616 5.547 1.00 93.25 505 GLY A O 1
ATOM 3630 N N . LEU A 1 506 ? -12.376 -13.772 7.287 1.00 94.44 506 LEU A N 1
ATOM 3631 C CA . LEU A 1 506 ? -11.982 -15.077 6.736 1.00 94.44 506 LEU A CA 1
ATOM 3632 C C . LEU A 1 506 ? -12.720 -15.356 5.404 1.00 94.44 506 LEU A C 1
ATOM 3634 O O . LEU A 1 506 ? -13.953 -15.339 5.406 1.00 94.44 506 LEU A O 1
ATOM 3638 N N . PRO A 1 507 ? -12.012 -15.627 4.287 1.00 94.62 507 PRO A N 1
ATOM 3639 C CA . PRO A 1 507 ? -12.642 -15.939 3.003 1.00 94.62 507 PRO A CA 1
ATOM 3640 C C . PRO A 1 507 ? -13.593 -17.140 3.074 1.00 94.62 507 PRO A C 1
ATOM 3642 O O . PRO A 1 507 ? -13.271 -18.160 3.687 1.00 94.62 507 PRO A O 1
ATOM 3645 N N . GLU A 1 508 ? -14.748 -17.035 2.409 1.00 94.75 508 GLU A N 1
ATOM 3646 C CA . GLU A 1 508 ? -15.756 -18.102 2.370 1.00 94.75 508 GLU A CA 1
ATOM 3647 C C . GLU A 1 508 ? -15.148 -19.427 1.884 1.00 94.75 508 GLU A C 1
ATOM 3649 O O . GLU A 1 508 ? -14.318 -19.442 0.979 1.00 94.75 508 GLU A O 1
ATOM 3654 N N . GLY A 1 509 ? -15.549 -20.544 2.495 1.00 92.31 509 GLY A N 1
ATOM 3655 C CA . GLY A 1 509 ? -15.021 -21.884 2.214 1.00 92.31 509 GLY A CA 1
ATOM 3656 C C . GLY A 1 509 ? -13.811 -22.272 3.073 1.00 92.31 509 GLY A C 1
ATOM 3657 O O . GLY A 1 509 ? -13.722 -23.427 3.506 1.00 92.31 509 GLY A O 1
ATOM 3658 N N . LEU A 1 510 ? -12.937 -21.320 3.428 1.00 94.12 510 LEU A N 1
ATOM 3659 C CA . LEU A 1 510 ? -11.873 -21.575 4.402 1.00 94.12 510 LEU A CA 1
ATOM 3660 C C . LEU A 1 510 ? -12.456 -21.831 5.796 1.00 94.12 510 LEU A C 1
ATOM 3662 O O . LEU A 1 510 ? -13.474 -21.268 6.191 1.00 94.12 510 LEU A O 1
ATOM 3666 N N . GLN A 1 511 ? -11.790 -22.710 6.537 1.00 93.44 511 GLN A N 1
ATOM 3667 C CA . GLN A 1 511 ? -12.164 -23.138 7.879 1.00 93.44 511 GLN A CA 1
ATOM 3668 C C . GLN A 1 511 ? -11.059 -22.742 8.855 1.00 93.44 511 GLN A C 1
ATOM 3670 O O . GLN A 1 511 ? -9.874 -22.917 8.561 1.00 93.44 511 GLN A O 1
ATOM 3675 N N . ILE A 1 512 ? -11.444 -22.255 10.030 1.00 95.25 512 ILE A N 1
ATOM 3676 C CA . ILE A 1 512 ? -10.533 -21.923 11.126 1.00 95.25 512 ILE A CA 1
ATOM 3677 C C . ILE A 1 512 ? -10.826 -22.826 12.325 1.00 95.25 512 ILE A C 1
ATOM 3679 O O . ILE A 1 512 ? -11.966 -23.223 12.543 1.00 95.25 512 ILE A O 1
ATOM 3683 N N . GLN A 1 513 ? -9.788 -23.189 13.072 1.00 96.19 513 GLN A N 1
ATOM 3684 C CA . GLN A 1 513 ? -9.895 -23.937 14.325 1.00 96.19 513 GLN A CA 1
ATOM 3685 C C . GLN A 1 513 ? -8.953 -23.320 15.353 1.00 96.19 513 GLN A C 1
ATOM 3687 O O . GLN A 1 513 ? -7.827 -22.952 15.010 1.00 96.19 513 GLN A O 1
ATOM 3692 N N . ALA A 1 514 ? -9.395 -23.231 16.605 1.00 97.62 514 ALA A N 1
ATOM 3693 C CA . ALA A 1 514 ? -8.619 -22.666 17.703 1.00 97.62 514 ALA A CA 1
ATOM 3694 C C . ALA A 1 514 ? -8.367 -23.704 18.806 1.00 97.62 514 ALA A C 1
ATOM 3696 O O . ALA A 1 514 ? -9.236 -24.521 19.116 1.00 97.62 514 ALA A O 1
ATOM 3697 N N . ALA A 1 515 ? -7.188 -23.660 19.421 1.00 97.75 515 ALA A N 1
ATOM 3698 C CA . ALA A 1 515 ? -6.863 -24.447 20.608 1.00 97.75 515 ALA A CA 1
ATOM 3699 C C . ALA A 1 515 ? -6.044 -23.614 21.599 1.00 97.75 515 ALA A C 1
ATOM 3701 O O . ALA A 1 515 ? -5.109 -22.916 21.199 1.00 97.75 515 ALA A O 1
ATOM 3702 N N . GLY A 1 516 ? -6.397 -23.683 22.881 1.00 96.75 516 GLY A N 1
ATOM 3703 C CA . GLY A 1 516 ? -5.659 -23.035 23.958 1.00 96.75 516 GLY A CA 1
ATOM 3704 C C . GLY A 1 516 ? -4.576 -23.930 24.562 1.00 96.75 516 GLY A C 1
ATOM 3705 O O . GLY A 1 516 ? -4.712 -25.150 24.634 1.00 96.75 516 GLY A O 1
ATOM 3706 N N . ASP A 1 517 ? -3.504 -23.287 25.007 1.00 95.19 517 ASP A N 1
ATOM 3707 C CA . ASP A 1 517 ? -2.400 -23.832 25.793 1.00 95.19 517 ASP A CA 1
ATOM 3708 C C . ASP A 1 517 ? -2.296 -22.977 27.063 1.00 95.19 517 ASP A C 1
ATOM 3710 O O . ASP A 1 517 ? -1.860 -21.818 27.019 1.00 95.19 517 ASP A O 1
ATOM 3714 N N . THR A 1 518 ? -2.721 -23.532 28.201 1.00 92.75 518 THR A N 1
ATOM 3715 C CA . THR A 1 518 ? -2.661 -22.852 29.502 1.00 92.75 518 THR A CA 1
ATOM 3716 C C . THR A 1 518 ? -1.212 -22.655 29.963 1.00 92.75 518 THR A C 1
ATOM 3718 O O . THR A 1 518 ? -0.908 -21.675 30.643 1.00 92.75 518 THR A O 1
ATOM 3721 N N . ALA A 1 519 ? -0.286 -23.545 29.588 1.00 92.38 519 ALA A N 1
ATOM 3722 C CA . ALA A 1 519 ? 1.105 -23.508 30.042 1.00 92.38 519 ALA A CA 1
ATOM 3723 C C . ALA A 1 519 ? 1.927 -22.385 29.385 1.00 92.38 519 ALA A C 1
ATOM 3725 O O . ALA A 1 519 ? 2.837 -21.847 30.020 1.00 92.38 519 ALA A O 1
ATOM 3726 N N . SER A 1 520 ? 1.602 -21.993 28.148 1.00 93.00 520 SER A N 1
ATOM 3727 C CA . SER A 1 520 ? 2.164 -20.797 27.495 1.00 93.00 520 SER A CA 1
ATOM 3728 C C . SER A 1 520 ? 1.194 -19.603 27.417 1.00 93.00 520 SER A C 1
ATOM 3730 O O . SER A 1 520 ? 1.532 -18.574 26.819 1.00 93.00 520 SER A O 1
ATOM 3732 N N . ASN A 1 521 ? 0.018 -19.735 28.045 1.00 96.12 521 ASN A N 1
ATOM 3733 C CA . ASN A 1 521 ? -1.125 -18.813 28.051 1.00 96.12 521 ASN A CA 1
ATOM 3734 C C . ASN A 1 521 ? -1.439 -18.234 26.660 1.00 96.12 521 ASN A C 1
ATOM 3736 O O . ASN A 1 521 ? -1.489 -17.017 26.466 1.00 96.12 521 ASN A O 1
ATOM 3740 N N . GLN A 1 522 ? -1.576 -19.110 25.665 1.00 97.44 522 GLN A N 1
ATOM 3741 C CA . GLN A 1 522 ? -1.812 -18.748 24.265 1.00 97.44 522 GLN A CA 1
ATOM 3742 C C . GLN A 1 522 ? -3.000 -19.509 23.687 1.00 97.44 522 GLN A C 1
ATOM 3744 O O .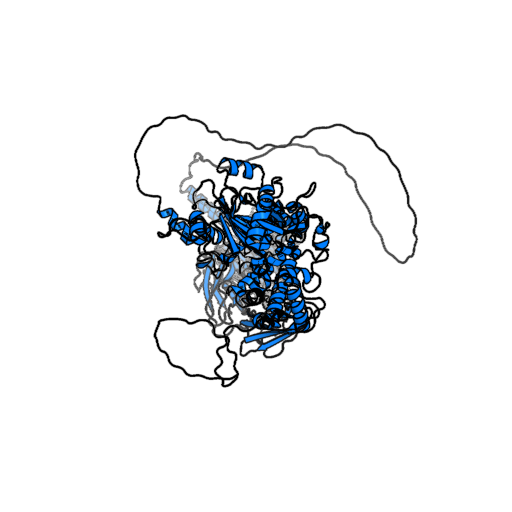 GLN A 1 522 ? -3.274 -20.636 24.082 1.00 97.44 522 GLN A O 1
ATOM 3749 N N . ILE A 1 523 ? -3.674 -18.901 22.714 1.00 97.94 523 ILE A N 1
ATOM 3750 C CA . ILE A 1 523 ? -4.647 -19.565 21.848 1.00 97.94 523 ILE A CA 1
ATOM 3751 C C . ILE A 1 523 ? -4.081 -19.539 20.430 1.00 97.94 523 ILE A C 1
ATOM 3753 O O . ILE A 1 523 ? -3.787 -18.471 19.888 1.00 97.94 523 ILE A O 1
ATOM 3757 N N . VAL A 1 524 ? -3.885 -20.724 19.854 1.00 97.50 524 VAL A N 1
ATOM 3758 C CA . VAL A 1 524 ? -3.350 -20.918 18.505 1.00 97.50 524 VAL A CA 1
ATOM 3759 C C . VAL A 1 524 ? -4.504 -21.192 17.552 1.00 97.50 524 VAL A C 1
ATOM 3761 O O . VAL A 1 524 ? -5.277 -22.127 17.750 1.00 97.50 524 VAL A O 1
ATOM 3764 N N . PHE A 1 525 ? -4.587 -20.387 16.501 1.00 97.50 525 PHE A N 1
ATOM 3765 C CA . PHE A 1 525 ? -5.577 -20.476 15.440 1.00 97.50 525 PHE A CA 1
ATOM 3766 C C . PHE A 1 525 ? -4.924 -21.045 14.184 1.00 97.50 525 PHE A C 1
ATOM 3768 O O . PHE A 1 525 ? -3.901 -20.535 13.733 1.00 97.50 525 PHE A O 1
ATOM 3775 N N . THR A 1 526 ? -5.515 -22.084 13.603 1.00 96.31 526 THR A N 1
ATOM 3776 C CA . THR A 1 526 ? -5.047 -22.723 12.364 1.00 96.31 526 THR A CA 1
ATOM 3777 C C . THR A 1 526 ? -6.113 -22.571 11.287 1.00 96.31 526 THR A C 1
ATOM 3779 O O . THR A 1 526 ? -7.277 -22.879 11.542 1.00 96.31 526 THR A O 1
ATOM 3782 N N . VAL A 1 527 ? -5.726 -22.116 10.093 1.00 94.62 527 VAL A N 1
ATOM 3783 C CA . VAL A 1 527 ? -6.632 -21.991 8.936 1.00 94.62 527 VAL A CA 1
ATOM 3784 C C . VAL A 1 527 ? -6.340 -23.102 7.931 1.00 94.62 527 VAL A C 1
ATOM 3786 O O . VAL A 1 527 ? -5.190 -23.493 7.728 1.00 94.62 527 VAL A O 1
ATOM 3789 N N . SER A 1 528 ? -7.394 -23.636 7.321 1.00 91.00 528 SER A N 1
ATOM 3790 C CA . SER A 1 528 ? -7.333 -24.749 6.373 1.00 91.00 528 SER A CA 1
ATOM 3791 C C . SER A 1 528 ? -8.538 -24.746 5.422 1.00 91.00 528 SER A C 1
ATOM 3793 O O . SER A 1 528 ? -9.421 -23.895 5.519 1.00 91.00 528 SER A O 1
ATOM 3795 N N . GLY A 1 529 ? -8.600 -25.722 4.516 1.00 88.44 529 GLY A N 1
ATOM 3796 C CA . GLY A 1 529 ? -9.712 -25.886 3.579 1.00 88.44 529 GLY A CA 1
ATOM 3797 C C . GLY A 1 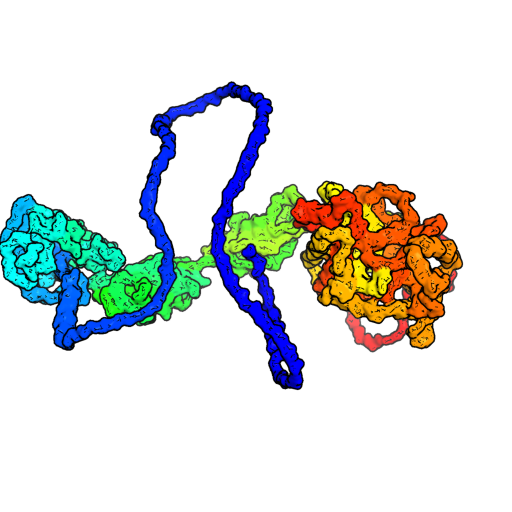529 ? -9.478 -25.172 2.250 1.00 88.44 529 GLY A C 1
ATOM 3798 O O . GLY A 1 529 ? -8.338 -24.920 1.859 1.00 88.44 529 GLY A O 1
ATOM 3799 N N . THR A 1 530 ? -10.567 -24.884 1.541 1.00 89.31 530 THR A N 1
ATOM 3800 C CA . THR A 1 530 ? -10.529 -24.322 0.187 1.00 89.31 530 THR A CA 1
ATOM 3801 C C . THR A 1 530 ? -11.511 -23.163 0.089 1.00 89.31 530 THR A C 1
ATOM 3803 O O . THR A 1 530 ? -12.692 -23.335 0.383 1.00 89.31 530 THR A O 1
ATOM 3806 N N . ALA A 1 531 ? -11.012 -21.991 -0.294 1.00 91.44 531 ALA A N 1
ATOM 3807 C CA . ALA A 1 531 ? -11.796 -20.789 -0.513 1.00 91.44 531 ALA A CA 1
ATOM 3808 C C . ALA A 1 531 ? -12.775 -20.973 -1.686 1.00 91.44 531 ALA A C 1
ATOM 3810 O O . ALA A 1 531 ? -12.507 -21.739 -2.614 1.00 91.44 531 ALA A O 1
ATOM 3811 N N . ALA A 1 532 ? -13.895 -20.254 -1.653 1.00 89.94 532 ALA A N 1
ATOM 3812 C CA . ALA A 1 532 ? -14.875 -20.227 -2.736 1.00 89.94 532 ALA A CA 1
ATOM 3813 C C . ALA A 1 532 ? -14.337 -19.508 -3.986 1.00 89.94 532 ALA A C 1
ATOM 3815 O O . ALA A 1 532 ? -14.592 -19.951 -5.102 1.00 89.94 532 ALA A O 1
ATOM 3816 N N . GLU A 1 533 ? -13.553 -18.443 -3.789 1.00 84.00 533 GLU A N 1
ATOM 3817 C CA . GLU A 1 533 ? -12.929 -17.632 -4.841 1.00 84.00 533 GLU A CA 1
ATOM 3818 C C . GLU A 1 533 ? -11.423 -17.431 -4.565 1.00 84.00 533 GLU A C 1
ATOM 3820 O O . GLU A 1 533 ? -11.003 -17.511 -3.403 1.00 84.00 533 GLU A O 1
ATOM 3825 N N . PRO A 1 534 ? -10.581 -17.185 -5.592 1.00 76.75 534 PRO A N 1
ATOM 3826 C CA . PRO A 1 534 ? -9.134 -17.069 -5.416 1.00 76.75 534 PRO A CA 1
ATOM 3827 C C . PRO A 1 534 ? -8.711 -15.890 -4.532 1.00 76.75 534 PRO A C 1
ATOM 3829 O O . PRO A 1 534 ? -9.035 -14.735 -4.812 1.00 76.75 534 PRO A O 1
ATOM 3832 N N . VAL A 1 535 ? -7.904 -16.161 -3.504 1.00 81.56 535 VAL A N 1
ATOM 3833 C CA . VAL A 1 535 ? -7.393 -15.133 -2.582 1.00 81.56 535 VAL A CA 1
ATOM 3834 C C . VAL A 1 535 ? -6.132 -14.503 -3.179 1.00 81.56 535 VAL A C 1
ATOM 3836 O O . VAL A 1 535 ? -4.993 -14.887 -2.892 1.00 81.56 535 VAL A O 1
ATOM 3839 N N . ILE A 1 536 ? -6.374 -13.546 -4.077 1.00 70.75 536 ILE A N 1
ATOM 3840 C CA . ILE A 1 536 ? -5.350 -12.783 -4.805 1.00 70.75 536 ILE A CA 1
ATOM 3841 C C . ILE A 1 536 ? -4.898 -11.509 -4.082 1.00 70.75 536 ILE A C 1
ATOM 3843 O O . ILE A 1 536 ? -3.902 -10.930 -4.494 1.00 70.75 536 ILE A O 1
ATOM 3847 N N . GLU A 1 537 ? -5.559 -11.115 -2.988 1.00 77.00 537 GLU A N 1
ATOM 3848 C CA . GLU A 1 537 ? -5.162 -9.991 -2.127 1.00 77.00 537 GLU A CA 1
ATOM 3849 C C . GLU A 1 537 ? -4.868 -10.444 -0.690 1.00 77.00 537 GLU A C 1
ATOM 3851 O O . GLU A 1 537 ? -5.441 -11.443 -0.249 1.00 77.00 537 GLU A O 1
ATOM 3856 N N . PRO A 1 538 ? -3.992 -9.751 0.068 1.00 85.62 538 PRO A N 1
ATOM 3857 C CA . PRO A 1 538 ? -3.784 -10.040 1.484 1.00 85.62 538 PRO A CA 1
ATOM 3858 C C . PRO A 1 538 ? -5.040 -9.672 2.284 1.00 85.62 538 PRO A C 1
ATOM 3860 O O . PRO A 1 538 ? -5.492 -8.527 2.246 1.00 85.62 538 PRO A O 1
ATOM 3863 N N . VAL A 1 539 ? -5.599 -10.625 3.028 1.00 90.25 539 VAL A N 1
ATOM 3864 C CA . VAL A 1 539 ? -6.883 -10.442 3.720 1.00 90.25 539 VAL A CA 1
ATOM 3865 C C . VAL A 1 539 ? -6.655 -10.177 5.203 1.00 90.25 539 VAL A C 1
ATOM 3867 O O . VAL A 1 539 ? -6.075 -10.999 5.911 1.00 90.25 539 VAL A O 1
ATOM 3870 N N . GLN A 1 540 ? -7.126 -9.026 5.685 1.00 92.69 540 GLN A N 1
ATOM 3871 C CA . GLN A 1 540 ? -7.121 -8.693 7.111 1.00 92.69 540 GLN A CA 1
ATOM 3872 C C . GLN A 1 540 ? -8.178 -9.522 7.846 1.00 92.69 540 GLN A C 1
ATOM 3874 O O . GLN A 1 540 ? -9.359 -9.489 7.497 1.00 92.69 540 GLN A O 1
ATOM 3879 N N . LEU A 1 541 ? -7.746 -10.235 8.882 1.00 94.94 541 LEU A N 1
ATOM 3880 C CA . LEU A 1 541 ? -8.599 -10.961 9.811 1.00 94.94 541 LEU A CA 1
ATOM 3881 C C . LEU A 1 541 ? -8.660 -10.213 11.144 1.00 94.94 541 LEU A C 1
ATOM 3883 O O . LEU A 1 541 ? -7.659 -9.667 11.615 1.00 94.94 541 LEU A O 1
ATOM 3887 N N . THR A 1 542 ? -9.823 -10.261 11.787 1.00 96.31 542 THR A N 1
ATOM 3888 C CA . THR A 1 542 ? -10.008 -9.746 13.148 1.00 96.31 542 THR A CA 1
ATOM 3889 C C . THR A 1 542 ? -10.622 -10.834 14.019 1.00 96.31 542 THR A C 1
ATOM 3891 O O . THR A 1 542 ? -11.528 -11.540 13.574 1.00 96.31 542 THR A O 1
ATOM 3894 N N . VAL A 1 543 ? -10.146 -10.979 15.258 1.00 97.69 543 VAL A N 1
ATOM 3895 C CA . VAL A 1 543 ? -10.606 -12.019 16.196 1.00 97.69 543 VAL A CA 1
ATOM 3896 C C . VAL A 1 543 ? -11.123 -11.405 17.489 1.00 97.69 543 VAL A C 1
ATOM 3898 O O . VAL A 1 543 ? -10.433 -10.607 18.109 1.00 97.69 543 VAL A O 1
ATOM 3901 N N . VAL A 1 544 ? -12.298 -11.833 17.942 1.00 97.81 544 VAL A N 1
ATOM 3902 C CA . VAL A 1 544 ? -12.800 -11.590 19.303 1.00 97.81 544 VAL A CA 1
ATOM 3903 C C . VAL A 1 544 ? -12.781 -12.915 20.056 1.00 97.81 544 VAL A C 1
ATOM 3905 O O . VAL A 1 544 ? -13.385 -13.887 19.603 1.00 97.81 544 VAL A O 1
ATOM 3908 N N . LEU A 1 545 ? -12.109 -12.962 21.205 1.00 97.62 545 LEU A N 1
ATOM 3909 C CA . LEU A 1 545 ? -12.202 -14.085 22.137 1.00 97.62 545 LEU A CA 1
ATOM 3910 C C . LEU A 1 545 ? -13.426 -13.894 23.028 1.00 97.62 545 LEU A C 1
ATOM 3912 O O . LEU A 1 545 ? -13.649 -12.803 23.551 1.00 97.62 545 LEU A O 1
ATOM 3916 N N . LYS A 1 546 ? -14.212 -14.953 23.215 1.00 96.75 546 LYS A N 1
ATOM 3917 C CA . LYS A 1 546 ? -15.355 -14.944 24.127 1.00 96.75 546 LYS A CA 1
ATOM 3918 C C . LYS A 1 546 ? -14.934 -15.308 25.540 1.00 96.75 546 LYS A C 1
ATOM 3920 O O . LYS A 1 546 ? -13.945 -16.015 25.728 1.00 96.75 546 LYS A O 1
ATOM 3925 N N . ALA A 1 547 ? -15.730 -14.893 26.523 1.00 92.12 547 ALA A N 1
ATOM 3926 C CA . ALA A 1 547 ? -15.566 -15.275 27.929 1.00 92.12 547 ALA A CA 1
ATOM 3927 C C . ALA A 1 547 ? -15.279 -16.784 28.124 1.00 92.12 547 ALA A C 1
ATOM 3929 O O . ALA A 1 547 ? -14.445 -17.169 28.938 1.00 92.12 547 ALA A O 1
ATOM 3930 N N . SER A 1 548 ? -15.904 -17.655 27.321 1.00 93.38 548 SER A N 1
ATOM 3931 C CA . SER A 1 548 ? -15.738 -19.113 27.392 1.00 93.38 548 SER A CA 1
ATOM 3932 C C . SER A 1 548 ? -14.441 -19.672 26.777 1.00 93.38 548 SER A C 1
ATOM 3934 O O . SER A 1 548 ? -14.234 -20.888 26.837 1.00 93.38 548 SER A O 1
ATOM 3936 N N . ALA A 1 549 ? -13.556 -18.833 26.221 1.00 94.94 549 ALA A N 1
ATOM 3937 C CA . ALA A 1 549 ? -12.192 -19.197 25.804 1.00 94.94 549 ALA A CA 1
ATOM 3938 C C . ALA A 1 549 ? -11.159 -19.162 26.946 1.00 94.94 549 ALA A C 1
ATOM 3940 O O . ALA A 1 549 ? -10.021 -19.607 26.765 1.00 94.94 549 ALA A O 1
ATOM 3941 N N . VAL A 1 550 ? -11.531 -18.646 28.120 1.00 93.25 550 VAL A N 1
ATOM 3942 C CA . VAL A 1 550 ? -10.693 -18.648 29.327 1.00 93.25 550 VAL A CA 1
ATOM 3943 C C . VAL A 1 550 ? -11.338 -19.465 30.447 1.00 93.25 550 VAL A C 1
ATOM 3945 O O . VAL A 1 550 ? -12.528 -19.763 30.425 1.00 93.25 550 VAL A O 1
ATOM 3948 N N . MET A 1 551 ? -10.532 -19.852 31.435 1.00 89.12 551 MET A N 1
ATOM 3949 C CA . MET A 1 551 ? -10.979 -20.525 32.666 1.00 89.12 551 MET A CA 1
ATOM 3950 C C . MET A 1 551 ? -11.255 -19.538 33.813 1.00 89.12 551 MET A C 1
ATOM 3952 O O . MET A 1 551 ? -11.469 -19.950 34.950 1.00 89.12 551 MET A O 1
ATOM 3956 N N . THR A 1 552 ? -11.203 -18.237 33.529 1.00 80.25 552 THR A N 1
ATOM 3957 C CA . THR A 1 552 ? -11.447 -17.157 34.487 1.00 80.25 552 THR A CA 1
ATOM 3958 C C . THR A 1 552 ? -12.950 -16.917 34.604 1.00 80.25 552 THR A C 1
ATOM 3960 O O . THR A 1 552 ? -13.593 -16.507 33.640 1.00 80.25 552 THR A O 1
ATOM 3963 N N . GLU A 1 553 ? -13.512 -17.198 35.778 1.00 73.94 553 GLU A N 1
ATOM 3964 C CA . GLU A 1 553 ? -14.931 -16.979 36.064 1.00 73.94 553 GLU A CA 1
ATOM 3965 C C . GLU A 1 553 ? -15.266 -15.475 36.040 1.00 73.94 553 GLU A C 1
ATOM 3967 O O . GLU A 1 553 ? -14.435 -14.639 36.387 1.00 73.94 553 GLU A O 1
ATOM 3972 N N . GLY A 1 554 ? -16.462 -15.121 35.557 1.00 70.06 554 GLY A N 1
ATOM 3973 C CA . GLY A 1 554 ? -16.887 -13.721 35.414 1.00 70.06 554 GLY A CA 1
ATOM 3974 C C . GLY A 1 554 ? -16.166 -12.906 34.326 1.00 70.06 554 GLY A C 1
ATOM 3975 O O . GLY A 1 554 ? -16.345 -11.692 34.279 1.00 70.06 554 GLY A O 1
ATOM 3976 N N . ALA A 1 555 ? -15.358 -13.526 33.458 1.00 82.56 555 ALA A N 1
ATOM 3977 C CA . ALA A 1 555 ? -14.635 -12.797 32.416 1.00 82.56 555 ALA A CA 1
ATOM 3978 C C . ALA A 1 555 ? -15.557 -12.183 31.339 1.00 82.56 555 ALA A C 1
ATOM 3980 O O . ALA A 1 555 ? -16.580 -12.766 30.975 1.00 82.56 555 ALA A O 1
ATOM 3981 N N . LEU A 1 556 ? -15.152 -11.038 30.778 1.00 88.88 556 LEU A N 1
ATOM 3982 C CA . LEU A 1 556 ? -15.774 -10.416 29.601 1.00 88.88 556 LEU A CA 1
ATOM 3983 C C . LEU A 1 556 ? -15.015 -10.755 28.313 1.00 88.88 556 LEU A C 1
ATOM 3985 O O . LEU A 1 556 ? -13.797 -10.952 28.324 1.00 88.88 556 LEU A O 1
ATOM 3989 N N . ASP A 1 557 ? -15.747 -10.750 27.198 1.00 95.06 557 ASP A N 1
ATOM 3990 C CA . ASP A 1 557 ? -15.207 -10.850 25.839 1.00 95.06 557 ASP A CA 1
ATOM 3991 C C . ASP A 1 557 ? -14.058 -9.853 25.595 1.00 95.06 557 ASP A C 1
ATOM 3993 O O . ASP A 1 557 ? -14.062 -8.726 26.101 1.00 95.06 557 ASP A O 1
ATOM 3997 N N . SER A 1 558 ? -13.081 -10.253 24.780 1.00 95.81 558 SER A N 1
ATOM 3998 C CA . SER A 1 558 ? -11.983 -9.367 24.399 1.00 95.81 558 SER A CA 1
ATOM 3999 C C . SER A 1 558 ? -12.437 -8.264 23.448 1.00 95.81 558 SER A C 1
ATOM 4001 O O . SER A 1 558 ? -13.344 -8.452 22.634 1.00 95.81 558 SER A O 1
ATOM 4003 N N . GLU A 1 559 ? -11.689 -7.164 23.435 1.00 94.25 559 GLU A N 1
ATOM 4004 C CA . GLU A 1 559 ? -11.676 -6.285 22.266 1.00 94.25 559 GLU A CA 1
ATOM 4005 C C . GLU A 1 559 ? -11.185 -7.037 21.007 1.00 94.25 559 GLU A C 1
ATOM 4007 O O . GLU A 1 559 ? -10.521 -8.079 21.122 1.00 94.25 559 GLU A O 1
ATOM 4012 N N . PRO A 1 560 ? -11.491 -6.548 19.790 1.00 96.88 560 PRO A N 1
ATOM 4013 C CA . PRO A 1 560 ? -11.107 -7.228 18.557 1.00 96.88 560 PRO A CA 1
ATOM 4014 C C . PRO A 1 560 ? -9.591 -7.153 18.287 1.00 96.88 560 PRO A C 1
ATOM 4016 O O . PRO A 1 560 ? -9.034 -6.085 18.023 1.00 96.88 560 PRO A O 1
ATOM 4019 N N . PHE A 1 561 ? -8.917 -8.303 18.290 1.00 95.81 561 PHE A N 1
ATOM 4020 C CA . PHE A 1 561 ? -7.511 -8.441 17.912 1.00 95.81 561 PHE A CA 1
ATOM 4021 C C . PHE A 1 561 ? -7.337 -8.241 16.405 1.00 95.81 561 PHE A C 1
ATOM 4023 O O . PHE A 1 561 ? -7.903 -8.987 15.606 1.00 95.81 561 PHE A O 1
ATOM 4030 N N . THR A 1 562 ? -6.530 -7.248 16.029 1.00 91.69 562 THR A N 1
ATOM 4031 C CA . THR A 1 562 ? -6.241 -6.844 14.642 1.00 91.69 562 THR A CA 1
ATOM 4032 C C . THR A 1 562 ? -4.778 -7.120 14.269 1.00 91.69 562 THR A C 1
ATOM 4034 O O . THR A 1 562 ? -3.973 -7.522 15.110 1.00 91.69 562 THR A O 1
ATOM 4037 N N . GLY A 1 563 ? -4.418 -6.921 12.994 1.00 85.56 563 GLY A N 1
ATOM 4038 C CA . GLY A 1 563 ? -3.056 -7.154 12.488 1.00 85.56 563 GLY A CA 1
ATOM 4039 C C . GLY A 1 563 ? -2.758 -8.613 12.125 1.00 85.56 563 GLY A C 1
ATOM 4040 O O . GLY A 1 563 ? -1.604 -8.967 11.884 1.00 85.56 563 GLY A O 1
ATOM 4041 N N . ILE A 1 564 ? -3.789 -9.458 12.073 1.00 93.56 564 ILE A N 1
ATOM 4042 C CA . ILE A 1 564 ? -3.714 -10.829 11.571 1.00 93.56 564 ILE A CA 1
ATOM 4043 C C . ILE A 1 564 ? -3.983 -10.760 10.065 1.00 93.56 564 ILE A C 1
ATOM 4045 O O . ILE A 1 564 ? -5.060 -10.350 9.648 1.00 93.56 564 ILE A O 1
ATOM 4049 N N . VAL A 1 565 ? -3.013 -11.150 9.241 1.00 91.19 565 VAL A N 1
ATOM 4050 C CA . VAL A 1 565 ? -3.120 -11.104 7.773 1.00 91.19 565 VAL A CA 1
ATOM 4051 C C . VAL A 1 565 ? -3.052 -12.521 7.224 1.00 91.19 565 VAL A C 1
ATOM 4053 O O . VAL A 1 565 ? -2.081 -13.224 7.492 1.00 91.19 565 VAL A O 1
ATOM 4056 N N . LEU A 1 566 ? -4.044 -12.931 6.438 1.00 91.44 566 LEU A N 1
ATOM 4057 C CA . LEU A 1 566 ? -3.918 -14.073 5.538 1.00 91.44 566 LEU A CA 1
ATOM 4058 C C . LEU A 1 566 ? -3.208 -13.598 4.268 1.00 91.44 566 LEU A C 1
ATOM 4060 O O . LEU A 1 566 ? -3.778 -12.841 3.481 1.00 91.44 566 LEU A O 1
ATOM 4064 N N . ASP A 1 567 ? -1.960 -14.018 4.074 1.00 86.56 567 ASP A N 1
ATOM 4065 C CA . ASP A 1 567 ? -1.197 -13.651 2.883 1.00 86.56 567 ASP A CA 1
ATOM 4066 C C . ASP A 1 567 ? -1.772 -14.294 1.616 1.00 86.56 567 ASP A C 1
ATOM 4068 O O . ASP A 1 567 ? -2.032 -15.497 1.582 1.00 86.56 567 ASP A O 1
ATOM 4072 N N . ARG A 1 568 ? -1.907 -13.490 0.552 1.00 86.06 568 ARG A N 1
ATOM 4073 C CA . ARG A 1 568 ? -2.296 -13.931 -0.800 1.00 86.06 568 ARG A CA 1
ATOM 4074 C C . ARG A 1 568 ? -1.402 -15.055 -1.338 1.00 86.06 568 ARG A C 1
ATOM 4076 O O . ARG A 1 568 ? -0.301 -15.278 -0.834 1.00 86.06 568 ARG A O 1
ATOM 4083 N N . TYR A 1 569 ? -1.832 -15.717 -2.410 1.00 78.50 569 TYR A N 1
ATOM 4084 C CA . TYR A 1 569 ? -0.990 -16.704 -3.102 1.00 78.50 569 TYR A CA 1
ATOM 4085 C C . TYR A 1 569 ? 0.192 -16.018 -3.802 1.00 78.50 569 TYR A C 1
ATOM 4087 O O . TYR A 1 569 ? 0.010 -14.997 -4.460 1.00 78.50 569 TYR A O 1
ATOM 4095 N N . ARG A 1 570 ? 1.403 -16.562 -3.615 1.00 75.69 570 ARG A N 1
ATOM 4096 C CA . ARG A 1 570 ? 2.690 -15.927 -3.971 1.00 75.69 570 ARG A CA 1
ATOM 4097 C C . ARG A 1 570 ? 3.727 -16.948 -4.484 1.00 75.69 570 ARG A C 1
ATOM 4099 O O . ARG A 1 570 ? 4.868 -16.958 -4.022 1.00 75.69 570 ARG A O 1
ATOM 4106 N N . THR A 1 571 ? 3.366 -17.851 -5.396 1.00 72.50 571 THR A N 1
ATOM 4107 C CA . THR A 1 571 ? 4.330 -18.781 -6.034 1.00 72.50 571 THR A CA 1
ATOM 4108 C C . THR A 1 571 ? 4.537 -18.443 -7.514 1.00 72.50 571 THR A C 1
ATOM 4110 O O . THR A 1 571 ? 3.637 -17.871 -8.127 1.00 72.50 571 THR A O 1
ATOM 4113 N N . PRO A 1 572 ? 5.682 -18.808 -8.128 1.00 80.88 572 PRO A N 1
ATOM 4114 C CA . PRO A 1 572 ? 5.835 -18.743 -9.583 1.00 80.88 572 PRO A CA 1
ATOM 4115 C C . PRO A 1 572 ? 4.709 -19.512 -10.290 1.00 80.88 572 PRO A C 1
ATOM 4117 O O . PRO A 1 572 ? 4.349 -20.618 -9.883 1.00 80.88 572 PRO A O 1
ATOM 4120 N N . VAL A 1 573 ? 4.175 -18.934 -11.368 1.00 78.38 573 VAL A N 1
ATOM 4121 C CA . VAL A 1 573 ? 3.080 -19.512 -12.169 1.00 78.38 573 VAL A CA 1
ATOM 4122 C C . VAL A 1 573 ? 3.580 -20.672 -13.042 1.00 78.38 573 VAL A C 1
ATOM 4124 O O . VAL A 1 573 ? 2.814 -21.570 -13.390 1.00 78.38 573 VAL A O 1
ATOM 4127 N N . GLN A 1 574 ? 4.867 -20.668 -13.400 1.00 84.69 574 GLN A N 1
ATOM 4128 C CA . GLN A 1 574 ? 5.522 -21.690 -14.217 1.00 84.69 574 GLN A CA 1
ATOM 4129 C C . GLN A 1 574 ? 6.824 -22.152 -13.549 1.00 84.69 574 GLN A C 1
ATOM 4131 O O . GLN A 1 574 ? 7.641 -21.334 -13.130 1.00 84.69 574 GLN A O 1
ATOM 4136 N N . ALA A 1 575 ? 7.045 -23.466 -13.468 1.00 87.38 575 ALA A N 1
ATOM 4137 C CA . ALA A 1 575 ? 8.204 -24.043 -12.786 1.00 87.38 575 ALA A CA 1
ATOM 4138 C C . ALA A 1 575 ? 8.613 -25.415 -13.359 1.00 87.38 575 ALA A C 1
ATOM 4140 O O . ALA A 1 575 ? 7.913 -26.014 -14.179 1.00 87.38 575 ALA A O 1
ATOM 4141 N N . GLY A 1 576 ? 9.751 -25.935 -12.890 1.00 90.38 576 GLY A N 1
ATOM 4142 C CA . GLY A 1 576 ? 10.227 -27.287 -13.190 1.00 90.38 576 GLY A CA 1
ATOM 4143 C C . GLY A 1 576 ? 10.825 -27.474 -14.590 1.00 90.38 576 GLY A C 1
ATOM 4144 O O . GLY A 1 576 ? 11.112 -26.521 -15.314 1.00 90.38 576 GLY A O 1
ATOM 4145 N N . GLU A 1 577 ? 11.042 -28.737 -14.969 1.00 92.81 577 GLU A N 1
ATOM 4146 C CA . GLU A 1 577 ? 11.804 -29.104 -16.175 1.00 92.81 577 GLU A CA 1
ATOM 4147 C C . GLU A 1 577 ? 11.153 -28.656 -17.497 1.00 92.81 577 GLU A C 1
ATOM 4149 O O . GLU A 1 577 ? 11.876 -28.417 -18.462 1.00 92.81 577 GLU A O 1
ATOM 4154 N N . GLN A 1 578 ? 9.825 -28.477 -17.561 1.00 93.12 578 GLN A N 1
ATOM 4155 C CA . GLN A 1 578 ? 9.192 -27.891 -18.752 1.00 93.12 578 GLN A CA 1
ATOM 4156 C C . GLN A 1 578 ? 9.600 -26.421 -18.914 1.00 93.12 578 GLN A C 1
ATOM 4158 O O . GLN A 1 578 ? 10.156 -26.057 -19.949 1.00 93.12 578 GLN A O 1
ATOM 4163 N N . ARG A 1 579 ? 9.395 -25.594 -17.878 1.00 94.62 579 ARG A N 1
ATOM 4164 C CA . ARG A 1 579 ? 9.771 -24.172 -17.891 1.00 94.62 579 ARG A CA 1
ATOM 4165 C C . ARG A 1 579 ? 11.268 -24.001 -18.171 1.00 94.62 579 ARG A C 1
ATOM 4167 O O . ARG A 1 579 ? 11.643 -23.204 -19.022 1.00 94.62 579 ARG A O 1
ATOM 4174 N N . ARG A 1 580 ? 12.117 -24.833 -17.557 1.00 95.38 580 ARG A N 1
ATOM 4175 C CA . ARG A 1 580 ? 13.563 -24.911 -17.839 1.00 95.38 580 ARG A CA 1
ATOM 4176 C C . ARG A 1 580 ? 13.876 -25.171 -19.320 1.00 95.38 580 ARG A C 1
ATOM 4178 O O . ARG A 1 580 ? 14.770 -24.533 -19.877 1.00 95.38 580 ARG A O 1
ATOM 4185 N N . ALA A 1 581 ? 13.167 -26.097 -19.967 1.00 94.88 581 ALA A N 1
ATOM 4186 C CA . ALA A 1 581 ? 13.360 -26.403 -21.385 1.00 94.88 581 ALA A CA 1
ATOM 4187 C C . ALA A 1 581 ? 12.880 -25.260 -22.299 1.00 94.88 581 ALA A C 1
ATOM 4189 O O . ALA A 1 581 ? 13.540 -24.954 -23.291 1.00 94.88 581 ALA A O 1
ATOM 4190 N N . GLU A 1 582 ? 11.781 -24.589 -21.947 1.00 95.06 582 GLU A N 1
ATOM 4191 C CA . GLU A 1 582 ? 11.298 -23.401 -22.660 1.00 95.06 582 GLU A CA 1
ATOM 4192 C C . GLU A 1 582 ? 12.297 -22.239 -22.556 1.00 95.06 582 GLU A C 1
ATOM 4194 O O . GLU A 1 582 ? 12.733 -21.722 -23.583 1.00 95.06 582 GLU A O 1
ATOM 4199 N N . LEU A 1 583 ? 12.742 -21.894 -21.342 1.00 96.38 583 LEU A N 1
ATOM 4200 C CA . LEU A 1 583 ? 13.782 -20.886 -21.089 1.00 96.38 583 LEU A CA 1
ATOM 4201 C C . LEU A 1 583 ? 15.082 -21.196 -21.841 1.00 96.38 583 LEU A C 1
ATOM 4203 O O . LEU A 1 583 ? 15.669 -20.310 -22.455 1.00 96.38 583 LEU A O 1
ATOM 4207 N N . THR A 1 584 ? 15.513 -22.463 -21.839 1.00 95.06 584 THR A N 1
ATOM 4208 C CA . THR A 1 584 ? 16.697 -22.928 -22.583 1.00 95.06 584 THR A CA 1
ATOM 4209 C C . THR A 1 584 ? 16.604 -22.594 -24.072 1.00 95.06 584 THR A C 1
ATOM 4211 O O . THR A 1 584 ? 17.598 -22.171 -24.662 1.00 95.06 584 THR A O 1
ATOM 4214 N N . ASN A 1 585 ? 15.425 -22.763 -24.678 1.00 93.62 585 ASN A N 1
ATOM 4215 C CA . ASN A 1 585 ? 15.210 -22.471 -26.093 1.00 93.62 585 ASN A CA 1
ATOM 4216 C C . ASN A 1 585 ? 15.117 -20.959 -26.345 1.00 93.62 585 ASN A C 1
ATOM 4218 O O . ASN A 1 585 ? 15.874 -20.452 -27.169 1.00 93.62 585 ASN A O 1
ATOM 4222 N N . ARG A 1 586 ? 14.278 -20.238 -25.585 1.00 94.19 586 ARG A N 1
ATOM 4223 C CA . ARG A 1 586 ? 14.087 -18.776 -25.691 1.00 94.19 586 ARG A CA 1
ATOM 4224 C C . ARG A 1 586 ? 15.414 -18.017 -25.561 1.00 94.19 586 ARG A C 1
ATOM 4226 O O . ARG A 1 586 ? 15.750 -17.186 -26.403 1.00 94.19 586 ARG A O 1
ATOM 4233 N N . ILE A 1 587 ? 16.228 -18.370 -24.559 1.00 94.50 587 ILE A N 1
ATOM 4234 C CA . ILE A 1 587 ? 17.543 -17.749 -24.333 1.00 94.50 587 ILE A CA 1
ATOM 4235 C C . ILE A 1 587 ? 18.507 -18.048 -25.489 1.00 94.50 587 ILE A C 1
ATOM 4237 O O . ILE A 1 587 ? 19.270 -17.165 -25.877 1.00 94.50 587 ILE A O 1
ATOM 4241 N N . LYS A 1 588 ? 18.479 -19.247 -26.086 1.00 92.69 588 LYS A N 1
ATOM 4242 C CA . LYS A 1 588 ? 19.305 -19.547 -27.268 1.00 92.69 588 LYS A CA 1
ATOM 4243 C C . LYS A 1 588 ? 18.851 -18.797 -28.514 1.00 92.69 588 LYS A C 1
ATOM 4245 O O . LYS A 1 588 ? 19.698 -18.256 -29.217 1.00 92.69 588 LYS A O 1
ATOM 4250 N N . GLU A 1 589 ? 17.548 -18.751 -28.771 1.00 91.69 589 GLU A N 1
ATOM 4251 C CA . GLU A 1 589 ? 16.961 -18.108 -29.949 1.00 91.69 589 GLU A CA 1
ATOM 4252 C C . GLU A 1 589 ? 17.217 -16.595 -29.946 1.00 91.69 589 GLU A C 1
ATOM 4254 O O . GLU A 1 589 ? 17.787 -16.067 -30.902 1.00 91.69 589 GLU A O 1
ATOM 4259 N N . SER A 1 590 ? 16.945 -15.922 -28.824 1.00 90.94 590 SER A N 1
ATOM 4260 C CA . SER A 1 590 ? 17.253 -14.497 -28.633 1.00 90.94 590 SER A CA 1
ATOM 4261 C C . SER A 1 590 ? 18.754 -14.179 -28.791 1.00 90.94 590 SER A C 1
ATOM 4263 O O . SER A 1 590 ? 19.128 -13.114 -29.277 1.00 90.94 590 SER A O 1
ATOM 4265 N N . ASN A 1 591 ? 19.644 -15.130 -28.476 1.00 91.69 591 ASN A N 1
ATOM 4266 C CA . ASN A 1 591 ? 21.102 -14.982 -28.598 1.00 91.69 591 ASN A CA 1
ATOM 4267 C C . ASN A 1 591 ? 21.708 -15.658 -29.848 1.00 91.69 591 ASN A C 1
ATOM 4269 O O . ASN A 1 591 ? 22.921 -15.885 -29.905 1.00 91.69 591 ASN A O 1
ATOM 4273 N N . ALA A 1 592 ? 20.898 -15.973 -30.864 1.00 91.12 592 ALA A N 1
ATOM 4274 C CA . ALA A 1 592 ? 21.360 -16.611 -32.102 1.00 91.12 592 ALA A CA 1
ATOM 4275 C C . ALA A 1 592 ? 22.064 -15.648 -33.085 1.00 91.12 592 ALA A C 1
ATOM 4277 O O . ALA A 1 592 ? 22.631 -16.088 -34.082 1.00 91.12 592 ALA A O 1
ATOM 4278 N N . TYR A 1 593 ? 22.053 -14.335 -32.826 1.00 88.88 593 TYR A N 1
ATOM 4279 C CA . TYR A 1 593 ? 22.655 -13.324 -33.711 1.00 88.88 593 TYR A CA 1
ATOM 4280 C C . TYR A 1 593 ? 24.191 -13.216 -33.608 1.00 88.88 593 TYR A C 1
ATOM 4282 O O . TYR A 1 593 ? 24.811 -12.493 -34.390 1.00 88.88 593 TYR A O 1
ATOM 4290 N N . TYR A 1 594 ? 24.815 -13.916 -32.657 1.00 90.31 594 TYR A N 1
ATOM 4291 C CA . TYR A 1 594 ? 26.267 -14.013 -32.491 1.00 90.31 594 TYR A CA 1
ATOM 4292 C C . TYR A 1 594 ? 26.642 -15.408 -31.970 1.00 90.31 594 TYR A C 1
ATOM 4294 O O . TYR A 1 594 ? 25.850 -16.026 -31.269 1.00 90.31 594 TYR A O 1
ATOM 4302 N N . ASP A 1 595 ? 27.849 -15.899 -32.271 1.00 87.50 595 ASP A N 1
ATOM 4303 C CA . ASP A 1 595 ? 28.278 -17.268 -31.913 1.00 87.50 595 ASP A CA 1
ATOM 4304 C C . ASP A 1 595 ? 29.658 -17.363 -31.247 1.00 87.50 595 ASP A C 1
ATOM 4306 O O . ASP A 1 595 ? 30.196 -18.456 -31.077 1.00 87.50 595 ASP A O 1
ATOM 4310 N N . ASP A 1 596 ? 30.236 -16.237 -30.823 1.00 89.19 596 ASP A N 1
ATOM 4311 C CA . ASP A 1 596 ? 31.509 -16.252 -30.101 1.00 89.19 596 ASP A CA 1
ATOM 4312 C C . ASP A 1 596 ? 31.381 -16.968 -28.733 1.00 89.19 596 ASP A C 1
ATOM 4314 O O . ASP A 1 596 ? 30.637 -16.490 -27.864 1.00 89.19 596 ASP A O 1
ATOM 4318 N N . PRO A 1 597 ? 32.097 -18.089 -28.495 1.00 89.50 597 PRO A N 1
ATOM 4319 C CA . PRO A 1 597 ? 31.943 -18.862 -27.266 1.00 89.50 597 PRO A CA 1
ATOM 4320 C C . PRO A 1 597 ? 32.454 -18.140 -26.018 1.00 89.50 597 PRO A C 1
ATOM 4322 O O . PRO A 1 597 ? 31.933 -18.402 -24.936 1.00 89.50 597 PRO A O 1
ATOM 4325 N N . GLU A 1 598 ? 33.439 -17.241 -26.138 1.00 89.56 598 GLU A N 1
ATOM 4326 C CA . GLU A 1 598 ? 33.940 -16.456 -24.998 1.00 89.56 598 GLU A CA 1
ATOM 4327 C C . GLU A 1 598 ? 32.888 -15.427 -24.559 1.00 89.56 598 GLU A C 1
ATOM 4329 O O . GLU A 1 598 ? 32.526 -15.364 -23.386 1.00 89.56 598 GLU A O 1
ATOM 4334 N N . THR A 1 599 ? 32.285 -14.714 -25.512 1.00 91.25 599 THR A N 1
ATOM 4335 C CA . THR A 1 599 ? 31.198 -13.759 -25.258 1.00 91.25 599 THR A CA 1
ATOM 4336 C C . THR A 1 599 ? 29.914 -14.446 -24.775 1.00 91.25 599 THR A C 1
ATOM 4338 O O . THR A 1 599 ? 29.242 -13.908 -23.893 1.00 91.25 599 THR A O 1
ATOM 4341 N N . LYS A 1 600 ? 29.568 -15.646 -25.276 1.00 92.50 600 LYS A N 1
ATOM 4342 C CA . LYS A 1 600 ? 28.466 -16.459 -24.711 1.00 92.50 600 LYS A CA 1
ATOM 4343 C C . LYS A 1 600 ? 28.794 -16.940 -23.287 1.00 92.50 600 LYS A C 1
ATOM 4345 O O . LYS A 1 600 ? 27.943 -16.826 -22.409 1.00 92.50 600 LYS A O 1
ATOM 4350 N N . ALA A 1 601 ? 30.025 -17.385 -23.016 1.00 92.31 601 ALA A N 1
ATOM 4351 C CA . ALA A 1 601 ? 30.458 -17.760 -21.665 1.00 92.31 601 ALA A CA 1
ATOM 4352 C C . ALA A 1 601 ? 30.464 -16.576 -20.682 1.00 92.31 601 ALA A C 1
ATOM 4354 O O . ALA A 1 601 ? 30.102 -16.759 -19.524 1.00 92.31 601 ALA A O 1
ATOM 4355 N N . TYR A 1 602 ? 30.816 -15.367 -21.131 1.00 93.19 602 TYR A N 1
ATOM 4356 C CA . TYR A 1 602 ? 30.729 -14.157 -20.312 1.00 93.19 602 TYR A CA 1
ATOM 4357 C C . TYR A 1 602 ? 29.269 -13.765 -20.035 1.00 93.19 602 TYR A C 1
ATOM 4359 O O . TYR A 1 602 ? 28.901 -13.566 -18.880 1.00 93.19 602 TYR A O 1
ATOM 4367 N N . LYS A 1 603 ? 28.408 -13.725 -21.069 1.00 94.69 603 LYS A N 1
ATOM 4368 C CA . LYS A 1 603 ? 26.983 -13.365 -20.923 1.00 94.69 603 LYS A CA 1
ATOM 4369 C C . LYS A 1 603 ? 26.242 -14.288 -19.961 1.00 94.69 603 LYS A C 1
ATOM 4371 O O . LYS A 1 603 ? 25.476 -13.808 -19.134 1.00 94.69 603 LYS A O 1
ATOM 4376 N N . TYR A 1 604 ? 26.471 -15.594 -20.067 1.00 95.38 604 TYR A N 1
ATOM 4377 C CA . TYR A 1 604 ? 25.822 -16.601 -19.225 1.00 95.38 604 TYR A CA 1
ATOM 4378 C C . TYR A 1 604 ? 26.572 -16.871 -17.910 1.00 95.38 604 TYR A C 1
ATOM 4380 O O . TYR A 1 604 ? 26.045 -17.543 -17.030 1.00 95.38 604 TYR A O 1
ATOM 4388 N N . GLY A 1 605 ? 27.800 -16.374 -17.766 1.00 94.25 605 GLY A N 1
ATOM 4389 C CA . GLY A 1 605 ? 28.646 -16.600 -16.600 1.00 94.25 605 GLY A CA 1
ATOM 4390 C C . GLY A 1 605 ? 28.284 -15.738 -15.390 1.00 94.25 605 GLY A C 1
ATOM 4391 O O . GLY A 1 605 ? 27.343 -14.943 -15.396 1.00 94.25 605 GLY A O 1
ATOM 4392 N N . THR A 1 606 ? 29.082 -15.885 -14.332 1.00 93.75 606 THR A N 1
ATOM 4393 C CA . THR A 1 606 ? 28.944 -15.145 -13.062 1.00 93.75 606 THR A CA 1
ATOM 4394 C C . THR A 1 606 ? 29.263 -13.653 -13.166 1.00 93.75 606 THR A C 1
ATOM 4396 O O . THR A 1 606 ? 28.998 -12.918 -12.223 1.00 93.75 606 THR A O 1
ATOM 4399 N N . ASP A 1 607 ? 29.826 -13.210 -14.292 1.00 90.44 607 ASP A N 1
ATOM 4400 C CA . ASP A 1 607 ? 30.039 -11.797 -14.634 1.00 90.44 607 ASP A CA 1
ATOM 4401 C C . ASP A 1 607 ? 28.869 -11.206 -15.455 1.00 90.44 607 ASP A C 1
ATOM 4403 O O . ASP A 1 607 ? 28.903 -10.038 -15.842 1.00 90.44 607 ASP A O 1
ATOM 4407 N N . GLY A 1 608 ? 27.839 -12.017 -15.733 1.00 93.56 608 GLY A N 1
ATOM 4408 C CA . GLY A 1 608 ? 26.649 -11.668 -16.505 1.00 93.56 608 GLY A CA 1
ATOM 4409 C C . GLY A 1 608 ? 25.368 -12.213 -15.862 1.00 93.56 608 GLY A C 1
ATOM 4410 O O . GLY A 1 608 ? 25.121 -12.020 -14.674 1.00 93.56 608 GLY A O 1
ATOM 4411 N N . MET A 1 609 ? 24.545 -12.919 -16.641 1.00 96.19 609 MET A N 1
ATOM 4412 C CA . MET A 1 609 ? 23.226 -13.434 -16.240 1.00 96.19 609 MET A CA 1
ATOM 4413 C C . MET A 1 609 ? 23.239 -14.389 -15.036 1.00 96.19 609 MET A C 1
ATOM 4415 O O . MET A 1 609 ? 22.191 -14.592 -14.434 1.00 96.19 609 MET A O 1
ATOM 4419 N N . ALA A 1 610 ? 24.381 -14.984 -14.671 1.00 96.56 610 ALA A N 1
ATOM 4420 C CA . ALA A 1 610 ? 24.498 -15.829 -13.480 1.00 96.56 610 ALA A CA 1
ATOM 4421 C C . ALA A 1 610 ? 25.099 -15.115 -12.252 1.00 96.56 610 ALA A C 1
ATOM 4423 O O . ALA A 1 610 ? 25.502 -15.781 -11.296 1.00 96.56 610 ALA A O 1
ATOM 4424 N N . ALA A 1 611 ? 25.185 -13.779 -12.265 1.00 95.12 611 ALA A N 1
ATOM 4425 C CA . ALA A 1 611 ? 25.571 -12.989 -11.093 1.00 95.12 611 ALA A CA 1
ATOM 4426 C C . ALA A 1 611 ? 24.442 -12.920 -10.043 1.00 95.12 611 ALA A C 1
ATOM 4428 O O . ALA A 1 611 ? 24.687 -13.080 -8.845 1.00 95.12 611 ALA A O 1
ATOM 4429 N N . SER A 1 612 ? 23.207 -12.696 -10.501 1.00 95.88 612 SER A N 1
ATOM 4430 C CA . SER A 1 612 ? 21.982 -12.606 -9.698 1.00 95.88 612 SER A CA 1
ATOM 4431 C C . SER A 1 612 ? 20.740 -12.800 -10.576 1.00 95.88 612 SER A C 1
ATOM 4433 O O . SER A 1 612 ? 20.808 -12.702 -11.800 1.00 95.88 612 SER A O 1
ATOM 4435 N N . ASP A 1 613 ? 19.595 -13.010 -9.937 1.00 96.25 613 ASP A N 1
ATOM 4436 C CA . ASP A 1 613 ? 18.256 -12.892 -10.522 1.00 96.25 613 ASP A CA 1
ATOM 4437 C C . ASP A 1 613 ? 18.016 -11.513 -11.163 1.00 96.25 613 ASP A C 1
ATOM 4439 O O . ASP A 1 613 ? 17.537 -11.431 -12.294 1.00 96.25 613 ASP A O 1
ATOM 4443 N N . ALA A 1 614 ? 18.448 -10.428 -10.513 1.00 95.62 614 ALA A N 1
ATOM 4444 C CA . ALA A 1 614 ? 18.442 -9.087 -11.100 1.00 95.62 614 ALA A CA 1
ATOM 4445 C C . ALA A 1 614 ? 19.293 -9.002 -12.387 1.00 95.62 614 ALA A C 1
ATOM 4447 O O . ALA A 1 614 ? 18.893 -8.356 -13.354 1.00 95.62 614 ALA A O 1
ATOM 4448 N N . ALA A 1 615 ? 20.448 -9.674 -12.447 1.00 95.44 615 ALA A N 1
ATOM 4449 C CA . ALA A 1 615 ? 21.286 -9.710 -13.648 1.00 95.44 615 ALA A CA 1
ATOM 4450 C C . ALA A 1 615 ? 20.717 -10.627 -14.748 1.00 95.44 615 ALA A C 1
ATOM 4452 O O . ALA A 1 615 ? 20.871 -10.333 -15.934 1.00 95.44 615 ALA A O 1
ATOM 4453 N N . PHE A 1 616 ? 20.025 -11.707 -14.378 1.00 97.44 616 PHE A N 1
ATOM 4454 C CA . PHE A 1 616 ? 19.260 -12.553 -15.297 1.00 97.44 616 PHE A CA 1
ATOM 4455 C C . PHE A 1 616 ? 18.124 -11.757 -15.958 1.00 97.44 616 PHE A C 1
ATOM 4457 O O . PHE A 1 616 ? 18.019 -11.729 -17.183 1.00 97.44 616 PHE A O 1
ATOM 4464 N N . TYR A 1 617 ? 17.355 -11.017 -15.157 1.00 96.56 617 TYR A N 1
ATOM 4465 C CA . TYR A 1 617 ? 16.258 -10.143 -15.584 1.00 96.56 617 TYR A CA 1
ATOM 4466 C C . TYR A 1 617 ? 16.683 -9.048 -16.578 1.00 96.56 617 TYR A C 1
ATOM 4468 O O . TYR A 1 617 ? 16.034 -8.852 -17.606 1.00 96.56 617 TYR A O 1
ATOM 4476 N N . ARG A 1 618 ? 17.815 -8.386 -16.295 1.00 93.69 618 ARG A N 1
ATOM 4477 C CA . ARG A 1 618 ? 18.482 -7.379 -17.153 1.00 93.69 618 ARG A CA 1
ATOM 4478 C C . ARG A 1 618 ? 19.211 -7.992 -18.357 1.00 93.69 618 ARG A C 1
ATOM 4480 O O . ARG A 1 618 ? 19.634 -7.294 -19.276 1.00 93.69 618 ARG A O 1
ATOM 4487 N N . GLY A 1 619 ? 19.437 -9.304 -18.334 1.00 93.94 619 GLY A N 1
ATOM 4488 C CA . GLY A 1 619 ? 20.058 -10.066 -19.416 1.00 93.94 619 GLY A CA 1
ATOM 4489 C C . GLY A 1 619 ? 19.063 -10.667 -20.408 1.00 93.94 619 GLY A C 1
ATOM 4490 O O . GLY A 1 619 ? 19.478 -11.108 -21.482 1.00 93.94 619 GLY A O 1
ATOM 4491 N N . ALA A 1 620 ? 17.774 -10.690 -20.057 1.00 94.44 620 ALA A N 1
ATOM 4492 C CA . ALA A 1 620 ? 16.719 -11.312 -20.848 1.00 94.44 620 ALA A CA 1
ATOM 4493 C C . ALA A 1 620 ? 15.356 -10.573 -20.781 1.00 94.44 620 ALA A C 1
ATOM 4495 O O . ALA A 1 620 ? 14.353 -11.188 -20.406 1.00 94.44 620 ALA A O 1
ATOM 4496 N N . PRO A 1 621 ? 15.280 -9.274 -21.147 1.00 92.75 621 PRO A N 1
ATOM 4497 C CA . PRO A 1 621 ? 14.033 -8.499 -21.099 1.00 92.75 621 PRO A CA 1
ATOM 4498 C C . PRO A 1 621 ? 12.877 -9.125 -21.900 1.00 92.75 621 PRO A C 1
ATOM 4500 O O . PRO A 1 621 ? 11.751 -9.150 -21.396 1.00 92.75 621 PRO A O 1
ATOM 4503 N N . TYR A 1 622 ? 13.157 -9.715 -23.072 1.00 92.19 622 TYR A N 1
ATOM 4504 C CA . TYR A 1 622 ? 12.200 -10.473 -23.898 1.00 92.19 622 TYR A CA 1
ATOM 4505 C C . TYR A 1 622 ? 11.369 -11.514 -23.140 1.00 92.19 622 TYR A C 1
ATOM 4507 O O . TYR A 1 622 ? 10.189 -11.661 -23.456 1.00 92.19 622 TYR A O 1
ATOM 4515 N N . LEU A 1 623 ? 11.914 -12.176 -22.109 1.00 94.88 623 LEU A N 1
ATOM 4516 C CA . LEU A 1 623 ? 11.175 -13.205 -21.366 1.00 94.88 623 LEU A CA 1
ATOM 4517 C C . LEU A 1 623 ? 9.872 -12.658 -20.768 1.00 94.88 623 LEU A C 1
ATOM 4519 O O . LEU A 1 623 ? 8.858 -13.345 -20.819 1.00 94.88 623 LEU A O 1
ATOM 4523 N N . MET A 1 624 ? 9.854 -11.402 -20.299 1.00 94.12 624 MET A N 1
ATOM 4524 C CA . MET A 1 624 ? 8.614 -10.803 -19.790 1.00 94.12 624 MET A CA 1
ATOM 4525 C C . MET A 1 624 ? 7.560 -10.668 -20.894 1.00 94.12 624 MET A C 1
ATOM 4527 O O . MET A 1 624 ? 6.393 -10.980 -20.675 1.00 94.12 624 MET A O 1
ATOM 4531 N N . TYR A 1 625 ? 7.960 -10.221 -22.085 1.00 92.94 625 TYR A N 1
ATOM 4532 C CA . TYR A 1 625 ? 7.035 -9.977 -23.194 1.00 92.94 625 TYR A CA 1
ATOM 4533 C C . TYR A 1 625 ? 6.518 -11.268 -23.843 1.00 92.94 625 TYR A C 1
ATOM 4535 O O . TYR A 1 625 ? 5.406 -11.280 -24.373 1.00 92.94 625 TYR A O 1
ATOM 4543 N N . GLU A 1 626 ? 7.279 -12.359 -23.748 1.00 92.44 626 GLU A N 1
ATOM 4544 C CA . GLU A 1 626 ? 6.840 -13.721 -24.079 1.00 92.44 626 GLU A CA 1
ATOM 4545 C C . GLU A 1 626 ? 5.941 -14.351 -22.995 1.00 92.44 626 GLU A C 1
ATOM 4547 O O . GLU A 1 626 ? 5.147 -15.245 -23.285 1.00 92.44 626 GLU A O 1
ATOM 4552 N N . ASP A 1 627 ? 6.065 -13.907 -21.742 1.00 92.31 627 ASP A N 1
ATOM 4553 C CA . ASP A 1 627 ? 5.298 -14.422 -20.603 1.00 92.31 627 ASP A CA 1
ATOM 4554 C C . ASP A 1 627 ? 3.958 -13.701 -20.377 1.00 92.31 627 ASP A C 1
ATOM 4556 O O . ASP A 1 627 ? 3.096 -14.200 -19.640 1.00 92.31 627 ASP A O 1
ATOM 4560 N N . LEU A 1 628 ? 3.745 -12.565 -21.046 1.00 90.62 628 LEU A N 1
ATOM 4561 C CA . LEU A 1 628 ? 2.442 -11.913 -21.192 1.00 90.62 628 LEU A CA 1
ATOM 4562 C C . LEU A 1 628 ? 1.406 -12.890 -21.774 1.00 90.62 628 LEU A C 1
ATOM 4564 O O . LEU A 1 628 ? 1.641 -13.577 -22.764 1.00 90.62 628 LEU A O 1
ATOM 4568 N N . GLY A 1 629 ? 0.241 -12.963 -21.133 1.00 82.31 629 GLY A N 1
ATOM 4569 C CA . GLY A 1 629 ? -0.820 -13.920 -21.447 1.00 82.31 629 GLY A CA 1
ATOM 4570 C C . GLY A 1 629 ? -0.613 -15.323 -20.859 1.00 82.31 629 GLY A C 1
ATOM 4571 O O . GLY A 1 629 ? -1.555 -16.115 -20.882 1.00 82.31 629 GLY A O 1
ATOM 4572 N N . THR A 1 630 ? 0.563 -15.643 -20.296 1.00 84.62 630 THR A N 1
ATOM 4573 C CA . THR A 1 630 ? 0.850 -16.969 -19.714 1.00 84.62 630 THR A CA 1
ATOM 4574 C C . THR A 1 630 ? 1.160 -16.904 -18.214 1.00 84.62 630 THR A C 1
ATOM 4576 O O . THR A 1 630 ? 0.309 -17.297 -17.413 1.00 84.62 630 THR A O 1
ATOM 4579 N N . ALA A 1 631 ? 2.332 -16.400 -17.814 1.00 84.62 631 ALA A N 1
ATOM 4580 C CA . ALA A 1 631 ? 2.669 -16.146 -16.409 1.00 84.62 631 ALA A CA 1
ATOM 4581 C C . ALA A 1 631 ? 2.159 -14.772 -15.941 1.00 84.62 631 ALA A C 1
ATOM 4583 O O . ALA A 1 631 ? 1.696 -14.649 -14.811 1.00 84.62 631 ALA A O 1
ATOM 4584 N N . ILE A 1 632 ? 2.167 -13.764 -16.821 1.00 89.00 632 ILE A N 1
ATOM 4585 C CA . ILE A 1 632 ? 1.635 -12.423 -16.545 1.00 89.00 632 ILE A CA 1
ATOM 4586 C C . ILE A 1 632 ? 0.255 -12.300 -17.188 1.00 89.00 632 ILE A C 1
ATOM 4588 O O . ILE A 1 632 ? 0.116 -12.423 -18.405 1.00 89.00 632 ILE A O 1
ATOM 4592 N N . LYS A 1 633 ? -0.778 -12.017 -16.393 1.00 86.81 633 LYS A N 1
ATOM 4593 C CA . LYS A 1 633 ? -2.158 -11.863 -16.877 1.00 86.81 633 LYS A CA 1
ATOM 4594 C C . LYS A 1 633 ? -2.601 -10.408 -16.757 1.00 86.81 633 LYS A C 1
ATOM 4596 O O . LYS A 1 633 ? -3.166 -10.012 -15.743 1.00 86.81 633 LYS A O 1
ATOM 4601 N N . ILE A 1 634 ? -2.334 -9.623 -17.802 1.00 89.25 634 ILE A N 1
ATOM 4602 C CA . ILE A 1 634 ? -2.825 -8.243 -17.918 1.00 89.25 634 ILE A CA 1
ATOM 4603 C C . ILE A 1 634 ? -4.366 -8.251 -17.874 1.00 89.25 634 ILE A C 1
ATOM 4605 O O . ILE A 1 634 ? -4.979 -9.027 -18.614 1.00 89.25 634 ILE A O 1
ATOM 4609 N N . PRO A 1 635 ? -5.016 -7.419 -17.037 1.00 90.94 635 PRO A N 1
ATOM 4610 C CA . PRO A 1 635 ? -6.469 -7.368 -16.964 1.00 90.94 635 PRO A CA 1
ATOM 4611 C C . PRO A 1 635 ? -7.116 -6.984 -18.297 1.00 90.94 635 PRO A C 1
ATOM 4613 O O . PRO A 1 635 ? -6.770 -5.981 -18.920 1.00 90.94 635 PRO A O 1
ATOM 4616 N N . GLU A 1 636 ? -8.167 -7.707 -18.678 1.00 88.81 636 GLU A N 1
ATOM 4617 C CA . GLU A 1 636 ? -8.965 -7.434 -19.883 1.00 88.81 636 GLU A CA 1
ATOM 4618 C C . GLU A 1 636 ? -9.676 -6.063 -19.864 1.00 88.81 636 GLU A C 1
ATOM 4620 O O . GLU A 1 636 ? -10.240 -5.645 -20.875 1.00 88.81 636 GLU A O 1
ATOM 4625 N N . GLY A 1 637 ? -9.678 -5.348 -18.735 1.00 90.31 637 GLY A N 1
ATOM 4626 C CA . GLY A 1 637 ? -10.051 -3.931 -18.672 1.00 90.31 637 GLY A CA 1
ATOM 4627 C C . GLY A 1 637 ? -8.936 -2.999 -19.165 1.00 90.31 637 GLY A C 1
ATOM 4628 O O . GLY A 1 637 ? -9.208 -2.060 -19.906 1.00 90.31 637 GLY A O 1
ATOM 4629 N N . TRP A 1 638 ? -7.675 -3.285 -18.828 1.00 92.00 638 TRP A N 1
ATOM 4630 C CA . TRP A 1 638 ? -6.527 -2.427 -19.148 1.00 92.00 638 TRP A CA 1
ATOM 4631 C C . TRP A 1 638 ? -6.221 -2.392 -20.647 1.00 92.00 638 TRP A C 1
ATOM 4633 O O . TRP A 1 638 ? -5.884 -1.342 -21.186 1.00 92.00 638 TRP A O 1
ATOM 4643 N N . LYS A 1 639 ? -6.435 -3.510 -21.349 1.00 89.25 639 LYS A N 1
ATOM 4644 C CA . LYS A 1 639 ? -6.356 -3.591 -22.819 1.00 89.25 639 LYS A CA 1
ATOM 4645 C C . LYS A 1 639 ? -7.377 -2.709 -23.554 1.00 89.25 639 LYS A C 1
ATOM 4647 O O . LYS A 1 639 ? -7.249 -2.487 -24.754 1.00 89.25 639 LYS A O 1
ATOM 4652 N N . LYS A 1 640 ? -8.417 -2.237 -22.854 1.00 90.44 640 LYS A N 1
ATOM 4653 C CA . LYS A 1 640 ? -9.495 -1.396 -23.403 1.00 90.44 640 LYS A CA 1
ATOM 4654 C C . LYS A 1 640 ? -9.305 0.091 -23.095 1.00 90.44 640 LYS A C 1
ATOM 4656 O O . LYS A 1 640 ? -10.071 0.903 -23.613 1.00 90.44 640 LYS A O 1
ATOM 4661 N N . LEU A 1 641 ? -8.297 0.452 -22.297 1.00 91.00 641 LEU A N 1
ATOM 4662 C CA . LEU A 1 641 ? -7.937 1.841 -22.021 1.00 91.00 641 LEU A CA 1
ATOM 4663 C C . LEU A 1 641 ? -7.544 2.549 -23.326 1.00 91.00 641 LEU A C 1
ATOM 4665 O O . LEU A 1 641 ? -6.726 2.049 -24.099 1.00 91.00 641 LEU A O 1
ATOM 4669 N N . GLN A 1 642 ? -8.137 3.711 -23.577 1.00 90.81 642 GLN A N 1
ATOM 4670 C CA . GLN A 1 642 ? -7.843 4.524 -24.758 1.00 90.81 642 GLN A CA 1
ATOM 4671 C C . GLN A 1 642 ? -6.651 5.443 -24.479 1.00 90.81 642 GLN A C 1
ATOM 4673 O O . GLN A 1 642 ? -6.433 5.843 -23.342 1.00 90.81 642 GLN A O 1
ATOM 4678 N N . ASN A 1 643 ? -5.872 5.785 -25.505 1.00 91.62 643 ASN A N 1
ATOM 4679 C CA . ASN A 1 643 ? -4.784 6.771 -25.426 1.00 91.62 643 ASN A CA 1
ATOM 4680 C C . ASN A 1 643 ? -3.676 6.508 -24.364 1.00 91.62 643 ASN A C 1
ATOM 4682 O O . ASN A 1 643 ? -2.877 7.390 -24.057 1.00 91.62 643 ASN A O 1
ATOM 4686 N N . VAL A 1 644 ? -3.563 5.280 -23.834 1.00 91.69 644 VAL A N 1
ATOM 4687 C CA . VAL A 1 644 ? -2.536 4.902 -22.833 1.00 91.69 644 VAL A CA 1
ATOM 4688 C C . VAL A 1 644 ? -1.255 4.295 -23.421 1.00 91.69 644 VAL A C 1
ATOM 4690 O O . VAL A 1 644 ? -0.348 3.928 -22.669 1.00 91.69 644 VAL A O 1
ATOM 4693 N N . LYS A 1 645 ? -1.155 4.157 -24.753 1.00 92.00 645 LYS A N 1
ATOM 4694 C CA . LYS A 1 645 ? 0.106 3.764 -25.401 1.00 92.00 645 LYS A CA 1
ATOM 4695 C C . LYS A 1 645 ? 1.032 4.985 -25.493 1.00 92.00 645 LYS A C 1
ATOM 4697 O O . LYS A 1 645 ? 0.588 6.097 -25.766 1.00 92.00 645 LYS A O 1
ATOM 4702 N N . THR A 1 646 ? 2.317 4.796 -25.251 1.00 93.75 646 THR A N 1
ATOM 4703 C CA . THR A 1 646 ? 3.346 5.843 -25.309 1.00 93.75 646 THR A CA 1
ATOM 4704 C C . THR A 1 646 ? 4.690 5.200 -25.648 1.00 93.75 646 THR A C 1
ATOM 4706 O O . THR A 1 646 ? 4.751 3.972 -25.717 1.00 93.75 646 THR A O 1
ATOM 4709 N N . TRP A 1 647 ? 5.760 5.965 -25.887 1.00 93.81 647 TRP A N 1
ATOM 4710 C CA . TRP A 1 647 ? 7.081 5.333 -25.905 1.00 93.81 647 TRP A CA 1
ATOM 4711 C C . TRP A 1 647 ? 7.399 4.860 -24.488 1.00 93.81 647 TRP A C 1
ATOM 4713 O O . TRP A 1 647 ? 7.366 5.650 -23.548 1.00 93.81 647 TRP A O 1
ATOM 4723 N N . ILE A 1 648 ? 7.702 3.575 -24.357 1.00 94.12 648 ILE A N 1
ATOM 4724 C CA . ILE A 1 648 ? 8.226 2.969 -23.134 1.00 94.12 648 ILE A CA 1
ATOM 4725 C C . ILE A 1 648 ? 9.708 2.638 -23.345 1.00 94.12 648 ILE A C 1
ATOM 4727 O O . ILE A 1 648 ? 10.143 2.471 -24.487 1.00 94.12 648 ILE A O 1
ATOM 4731 N N . GLY A 1 649 ? 10.485 2.523 -22.271 1.00 92.88 649 GLY A N 1
ATOM 4732 C CA . GLY A 1 649 ? 11.889 2.111 -22.303 1.00 92.88 649 GLY A CA 1
ATOM 4733 C C . GLY A 1 649 ? 12.083 0.646 -22.711 1.00 92.88 649 GLY A C 1
ATOM 4734 O O . GLY A 1 649 ? 13.083 0.318 -23.350 1.00 92.88 649 GLY A O 1
ATOM 4735 N N . GLY A 1 650 ? 11.133 -0.242 -22.392 1.00 90.25 650 GLY A N 1
ATOM 4736 C CA . GLY A 1 650 ? 11.121 -1.644 -22.846 1.00 90.25 650 GLY A CA 1
ATOM 4737 C C . GLY A 1 650 ? 12.076 -2.581 -22.089 1.00 90.25 650 GLY A C 1
ATOM 4738 O O . GLY A 1 650 ? 11.892 -3.793 -22.093 1.00 90.25 650 GLY A O 1
ATOM 4739 N N . ASP A 1 651 ? 13.054 -2.034 -21.369 1.00 92.00 651 ASP A N 1
ATOM 4740 C CA . ASP A 1 651 ? 13.814 -2.735 -20.327 1.00 92.00 651 ASP A CA 1
ATOM 4741 C C . ASP A 1 651 ? 13.791 -1.924 -19.019 1.00 92.00 651 ASP A C 1
ATOM 4743 O O . ASP A 1 651 ? 14.815 -1.705 -18.376 1.00 92.00 651 ASP A O 1
ATOM 4747 N N . ALA A 1 652 ? 12.630 -1.386 -18.631 1.00 94.62 652 ALA A N 1
ATOM 4748 C CA . ALA A 1 652 ? 12.562 -0.529 -17.451 1.00 94.62 652 ALA A CA 1
ATOM 4749 C C . ALA A 1 652 ? 12.968 -1.274 -16.171 1.00 94.62 652 ALA A C 1
ATOM 4751 O O . ALA A 1 652 ? 12.449 -2.334 -15.835 1.00 94.62 652 ALA A O 1
ATOM 4752 N N . HIS A 1 653 ? 13.929 -0.720 -15.446 1.00 94.06 653 HIS A N 1
ATOM 4753 C CA . HIS A 1 653 ? 14.419 -1.241 -14.177 1.00 94.06 653 HIS A CA 1
ATOM 4754 C C . HIS A 1 653 ? 15.193 -0.137 -13.456 1.00 94.06 653 HIS A C 1
ATOM 4756 O O . HIS A 1 653 ? 15.643 0.815 -14.097 1.00 94.06 653 HIS A O 1
ATOM 4762 N N . ILE A 1 654 ? 15.442 -0.284 -12.155 1.00 91.50 654 ILE A N 1
ATOM 4763 C CA . ILE A 1 654 ? 16.082 0.770 -11.349 1.00 91.50 654 ILE A CA 1
ATOM 4764 C C . ILE A 1 654 ? 17.410 1.315 -11.912 1.00 91.50 654 ILE A C 1
ATOM 4766 O O . ILE A 1 654 ? 17.629 2.518 -11.884 1.00 91.50 654 ILE A O 1
ATOM 4770 N N . ALA A 1 655 ? 18.265 0.481 -12.514 1.00 88.69 655 ALA A N 1
ATOM 4771 C CA . ALA A 1 655 ? 19.521 0.941 -13.128 1.00 88.69 655 ALA A CA 1
ATOM 4772 C C . ALA A 1 655 ? 19.382 1.575 -14.539 1.00 88.69 655 ALA A C 1
ATOM 4774 O O . ALA A 1 655 ? 20.392 1.971 -15.112 1.00 88.69 655 ALA A O 1
ATOM 4775 N N . ASN A 1 656 ? 18.171 1.666 -15.113 1.00 91.25 656 ASN A N 1
ATOM 4776 C CA . ASN A 1 656 ? 17.918 2.273 -16.435 1.00 91.25 656 ASN A CA 1
ATOM 4777 C C . ASN A 1 656 ? 17.427 3.730 -16.337 1.00 91.25 656 ASN A C 1
ATOM 4779 O O . ASN A 1 656 ? 17.116 4.356 -17.348 1.00 91.25 656 ASN A O 1
ATOM 4783 N N . VAL A 1 657 ? 17.438 4.306 -15.133 1.00 92.69 657 VAL A N 1
ATOM 4784 C CA . VAL A 1 657 ? 17.591 5.753 -14.921 1.00 92.69 657 VAL A CA 1
ATOM 4785 C C . VAL A 1 657 ? 19.003 6.042 -14.430 1.00 92.69 657 VAL A C 1
ATOM 4787 O O . VAL A 1 657 ? 19.657 5.201 -13.815 1.00 92.69 657 VAL A O 1
ATOM 4790 N N . GLY A 1 658 ? 19.535 7.217 -14.737 1.00 92.31 658 GLY A N 1
ATOM 4791 C CA . GLY A 1 658 ? 20.905 7.545 -14.374 1.00 92.31 658 GLY A CA 1
ATOM 4792 C C . GLY A 1 658 ? 21.288 8.974 -14.695 1.00 92.31 658 GLY A C 1
ATOM 4793 O O . GLY A 1 658 ? 20.457 9.820 -15.002 1.00 92.31 658 GLY A O 1
ATOM 4794 N N . PHE A 1 659 ? 22.582 9.235 -14.588 1.00 93.44 659 PHE A N 1
ATOM 4795 C CA . PHE A 1 659 ? 23.159 10.567 -14.621 1.00 93.44 659 PHE A CA 1
ATOM 4796 C C . PHE A 1 659 ? 23.920 10.782 -15.926 1.00 93.44 659 PHE A C 1
ATOM 4798 O O . PHE A 1 659 ? 24.850 10.035 -16.233 1.00 93.44 659 PHE A O 1
ATOM 4805 N N . TYR A 1 660 ? 23.562 11.814 -16.679 1.00 92.06 660 TYR A N 1
ATOM 4806 C CA . TYR A 1 660 ? 24.241 12.213 -17.915 1.00 92.06 660 TYR A CA 1
ATOM 4807 C C . TYR A 1 660 ? 24.127 13.730 -18.122 1.00 92.06 660 TYR A C 1
ATOM 4809 O O . TYR A 1 660 ? 23.667 14.436 -17.226 1.00 92.06 660 TYR A O 1
ATOM 4817 N N . ASP A 1 661 ? 24.618 14.249 -19.248 1.00 92.81 661 ASP A N 1
ATOM 4818 C CA . ASP A 1 661 ? 24.502 15.659 -19.616 1.00 92.81 661 ASP A CA 1
ATOM 4819 C C . ASP A 1 661 ? 23.451 15.897 -20.700 1.00 92.81 661 ASP A C 1
ATOM 4821 O O . ASP A 1 661 ? 23.313 15.114 -21.640 1.00 92.81 661 ASP A O 1
ATOM 4825 N N . ASP A 1 662 ? 22.737 17.011 -20.563 1.00 92.56 662 ASP A N 1
ATOM 4826 C CA . ASP A 1 662 ? 21.831 17.534 -21.581 1.00 92.56 662 ASP A CA 1
ATOM 4827 C C . ASP A 1 662 ? 22.584 18.157 -22.776 1.00 92.56 662 ASP A C 1
ATOM 4829 O O . ASP A 1 662 ? 23.818 18.228 -22.823 1.00 92.56 662 ASP A O 1
ATOM 4833 N N . LYS A 1 663 ? 21.840 18.682 -23.755 1.00 92.12 663 LYS A N 1
ATOM 4834 C CA . LYS A 1 663 ? 22.406 19.379 -24.925 1.00 92.12 663 LYS A CA 1
ATOM 4835 C C . LYS A 1 663 ? 23.247 20.626 -24.614 1.00 92.12 663 LYS A C 1
ATOM 4837 O O . LYS A 1 663 ? 23.926 21.121 -25.512 1.00 92.12 663 LYS A O 1
ATOM 4842 N N . TYR A 1 664 ? 23.198 21.148 -23.387 1.00 91.94 664 TYR A N 1
ATOM 4843 C CA . TYR A 1 664 ? 24.007 22.277 -22.921 1.00 91.94 664 TYR A CA 1
ATOM 4844 C C . TYR A 1 664 ? 25.229 21.830 -22.095 1.00 91.94 664 TYR A C 1
ATOM 4846 O O . TYR A 1 664 ? 25.993 22.682 -21.641 1.00 91.94 664 TYR A O 1
ATOM 4854 N N . GLY A 1 665 ? 25.427 20.523 -21.884 1.00 91.19 665 GLY A N 1
ATOM 4855 C CA . GLY A 1 665 ? 26.497 19.978 -21.045 1.00 91.19 665 GLY A CA 1
ATOM 4856 C C . GLY A 1 665 ? 26.188 19.997 -19.541 1.00 91.19 665 GLY A C 1
ATOM 4857 O O . GLY A 1 665 ? 27.106 19.858 -18.734 1.00 91.19 665 GLY A O 1
ATOM 4858 N N . SER A 1 666 ? 24.927 20.191 -19.141 1.00 92.25 666 SER A N 1
ATOM 4859 C CA . SER A 1 666 ? 24.505 20.260 -17.733 1.00 92.25 666 SER A CA 1
ATOM 4860 C C . SER A 1 666 ? 24.030 18.904 -17.218 1.00 92.25 666 SER A C 1
ATOM 4862 O O . SER A 1 666 ? 23.285 18.210 -17.904 1.00 92.25 666 SER A O 1
ATOM 4864 N N . ILE A 1 667 ? 24.435 18.529 -15.998 1.00 93.81 667 ILE A N 1
ATOM 4865 C CA . ILE A 1 667 ? 24.068 17.235 -15.403 1.00 93.81 667 ILE A CA 1
ATOM 4866 C C . ILE A 1 667 ? 22.568 17.142 -15.074 1.00 93.81 667 ILE A C 1
ATOM 4868 O O . ILE A 1 667 ? 22.022 17.991 -14.364 1.00 93.81 667 ILE A O 1
ATOM 4872 N N . ILE A 1 668 ? 21.942 16.061 -15.535 1.00 94.69 668 ILE A N 1
ATOM 4873 C CA . ILE A 1 668 ? 20.542 15.694 -15.288 1.00 94.69 668 ILE A CA 1
ATOM 4874 C C . ILE A 1 668 ? 20.429 14.241 -14.800 1.00 94.69 668 ILE A C 1
ATOM 4876 O O . ILE A 1 668 ? 21.392 13.473 -14.892 1.00 94.69 668 ILE A O 1
ATOM 4880 N N . PHE A 1 669 ? 19.265 13.881 -14.254 1.00 95.75 669 PHE A N 1
ATOM 4881 C CA . PHE A 1 669 ? 18.884 12.515 -13.890 1.00 95.75 669 PHE A CA 1
ATOM 4882 C C . PHE A 1 669 ? 17.613 12.090 -14.640 1.00 95.75 669 PHE A C 1
ATOM 4884 O O . PHE A 1 669 ? 16.550 12.653 -14.400 1.00 95.75 669 PHE A O 1
ATOM 4891 N N . ASP A 1 670 ? 17.725 11.137 -15.565 1.00 94.50 670 ASP A N 1
ATOM 4892 C CA . ASP A 1 670 ? 16.667 10.758 -16.521 1.00 94.50 670 ASP A CA 1
ATOM 4893 C C . ASP A 1 670 ? 16.970 9.341 -17.106 1.00 94.50 670 ASP A C 1
ATOM 4895 O O . ASP A 1 670 ? 17.907 8.673 -16.646 1.00 94.50 670 ASP A O 1
ATOM 4899 N N . LEU A 1 671 ? 16.163 8.820 -18.040 1.00 94.38 671 LEU A N 1
ATOM 4900 C CA . LEU A 1 671 ? 16.282 7.467 -18.627 1.00 94.38 671 LEU A CA 1
ATOM 4901 C C . LEU A 1 671 ? 17.603 7.267 -19.409 1.00 94.38 671 LEU A C 1
ATOM 4903 O O . LEU A 1 671 ? 17.977 8.097 -20.228 1.00 94.38 671 LEU A O 1
ATOM 4907 N N . ASN A 1 672 ? 18.323 6.158 -19.194 1.00 87.12 672 ASN A N 1
ATOM 4908 C CA . ASN A 1 672 ? 19.728 6.021 -19.625 1.00 87.12 672 ASN A CA 1
ATOM 4909 C C . ASN A 1 672 ? 20.033 4.956 -20.717 1.00 87.12 672 ASN A C 1
ATOM 4911 O O . ASN A 1 672 ? 21.181 4.904 -21.190 1.00 87.12 672 ASN A O 1
ATOM 4915 N N . ASP A 1 673 ? 19.042 4.147 -21.114 1.00 87.94 673 ASP A N 1
ATOM 4916 C CA . ASP A 1 673 ? 19.082 3.173 -22.221 1.00 87.94 673 ASP A CA 1
ATOM 4917 C C . ASP A 1 673 ? 17.723 3.169 -22.962 1.00 87.94 673 ASP A C 1
ATOM 4919 O O . ASP A 1 673 ? 16.674 3.418 -22.367 1.00 87.94 673 ASP A O 1
ATOM 4923 N N . PHE A 1 674 ? 17.755 2.935 -24.278 1.00 92.62 674 PHE A N 1
ATOM 4924 C CA . PHE A 1 674 ? 16.621 3.079 -25.204 1.00 92.62 674 PHE A CA 1
ATOM 4925 C C . PHE A 1 674 ? 16.586 1.991 -26.299 1.00 92.62 674 PHE A C 1
ATOM 4927 O O . PHE A 1 674 ? 15.790 2.065 -27.247 1.00 92.62 674 PHE A O 1
ATOM 4934 N N . ASP A 1 675 ? 17.443 0.968 -26.220 1.00 88.69 675 ASP A N 1
ATOM 4935 C CA . ASP A 1 675 ? 17.516 -0.055 -27.270 1.00 88.69 675 ASP A CA 1
ATOM 4936 C C . ASP A 1 675 ? 16.247 -0.924 -27.323 1.00 88.69 675 ASP A C 1
ATOM 4938 O O . ASP A 1 675 ? 15.718 -1.156 -28.413 1.00 88.69 675 ASP A O 1
ATOM 4942 N N . GLY A 1 676 ? 15.672 -1.271 -26.166 1.00 89.88 676 GLY A N 1
ATOM 4943 C CA . GLY A 1 676 ? 14.371 -1.949 -26.057 1.00 89.88 676 GLY A CA 1
ATOM 4944 C C . GLY A 1 676 ? 13.151 -1.063 -26.362 1.00 89.88 676 GLY A C 1
ATOM 4945 O O . GLY A 1 676 ? 12.052 -1.580 -26.544 1.00 89.88 676 GLY A O 1
ATOM 4946 N N . ALA A 1 677 ? 13.323 0.260 -26.462 1.00 92.56 677 ALA A N 1
ATOM 4947 C CA . ALA A 1 677 ? 12.206 1.207 -26.422 1.00 92.56 677 ALA A CA 1
ATOM 4948 C C . ALA A 1 677 ? 11.264 1.128 -27.637 1.00 92.56 677 ALA A C 1
ATOM 4950 O O . ALA A 1 677 ? 11.722 1.088 -28.785 1.00 92.56 677 ALA A O 1
ATOM 4951 N N . TYR A 1 678 ? 9.951 1.156 -27.409 1.00 91.62 678 TYR A N 1
ATOM 4952 C CA . TYR A 1 678 ? 8.928 1.127 -28.465 1.00 91.62 678 TYR A CA 1
ATOM 4953 C C . TYR A 1 678 ? 7.592 1.701 -27.974 1.00 91.62 678 TYR A C 1
ATOM 4955 O O . TYR A 1 678 ? 7.467 2.050 -26.803 1.00 91.62 678 TYR A O 1
ATOM 4963 N N . ILE A 1 679 ? 6.595 1.823 -28.858 1.00 91.44 679 ILE A N 1
ATOM 4964 C CA . ILE A 1 679 ? 5.284 2.383 -28.501 1.00 91.44 679 ILE A CA 1
ATOM 4965 C C . ILE A 1 679 ? 4.357 1.279 -27.970 1.00 91.44 679 ILE A C 1
ATOM 4967 O O . ILE A 1 679 ? 4.010 0.355 -28.706 1.00 91.44 679 ILE A O 1
ATOM 4971 N N . ALA A 1 680 ? 3.945 1.381 -26.703 1.00 92.31 680 ALA A N 1
ATOM 4972 C CA . ALA A 1 680 ? 3.139 0.384 -25.989 1.00 92.31 680 ALA A CA 1
ATOM 4973 C C . ALA A 1 680 ? 2.490 0.964 -24.705 1.00 92.31 680 ALA A C 1
ATOM 4975 O O . ALA A 1 680 ? 2.783 2.105 -24.347 1.00 92.31 680 ALA A O 1
ATOM 4976 N N . PRO A 1 681 ? 1.593 0.238 -24.003 1.00 93.81 681 PRO A N 1
ATOM 4977 C CA . PRO A 1 681 ? 1.007 0.690 -22.745 1.00 93.81 681 PRO A CA 1
ATOM 4978 C C . PRO A 1 681 ? 2.044 0.961 -21.652 1.00 93.81 681 PRO A C 1
ATOM 4980 O O . PRO A 1 681 ? 2.872 0.107 -21.331 1.00 93.81 681 PRO A O 1
ATOM 4983 N N . PHE A 1 682 ? 1.934 2.132 -21.024 1.00 95.50 682 PHE A N 1
ATOM 4984 C CA . PHE A 1 682 ? 2.833 2.597 -19.960 1.00 95.50 682 PHE A CA 1
ATOM 4985 C C . PHE A 1 682 ? 2.998 1.610 -18.791 1.00 95.50 682 PHE A C 1
ATOM 4987 O O . PHE A 1 682 ? 4.078 1.511 -18.208 1.00 95.50 682 PHE A O 1
ATOM 4994 N N . TYR A 1 683 ? 1.944 0.854 -18.463 1.00 96.12 683 TYR A N 1
ATOM 4995 C CA . TYR A 1 683 ? 1.937 -0.080 -17.338 1.00 96.12 683 TYR A CA 1
ATOM 4996 C C . TYR A 1 683 ? 2.895 -1.265 -17.510 1.00 96.12 683 TYR A C 1
ATOM 4998 O O . TYR A 1 683 ? 3.207 -1.920 -16.522 1.00 96.12 683 TYR A O 1
ATOM 5006 N N . LEU A 1 684 ? 3.405 -1.532 -18.719 1.00 96.00 684 LEU A N 1
ATOM 5007 C CA . LEU A 1 684 ? 4.424 -2.565 -18.939 1.00 96.00 684 LEU A CA 1
ATOM 5008 C C . LEU A 1 684 ? 5.784 -2.160 -18.357 1.00 96.00 684 LEU A C 1
ATOM 5010 O O . LEU A 1 684 ? 6.459 -2.989 -17.751 1.00 96.00 684 LEU A O 1
ATOM 5014 N N . ASP A 1 685 ? 6.158 -0.885 -18.476 1.00 97.06 685 ASP A N 1
ATOM 5015 C CA . ASP A 1 685 ? 7.362 -0.354 -17.832 1.00 97.06 685 ASP A CA 1
ATOM 5016 C C . ASP A 1 685 ? 7.163 -0.220 -16.317 1.00 97.06 685 ASP A C 1
ATOM 5018 O O . ASP A 1 685 ? 8.062 -0.571 -15.554 1.00 97.06 685 ASP A O 1
ATOM 5022 N N . LEU A 1 686 ? 5.972 0.195 -15.860 1.00 97.88 686 LEU A N 1
ATOM 5023 C CA . LEU A 1 686 ? 5.656 0.217 -14.425 1.00 97.88 686 LEU A CA 1
ATOM 5024 C C . LEU A 1 686 ? 5.748 -1.188 -13.805 1.00 97.88 686 LEU A C 1
ATOM 5026 O O . LEU A 1 686 ? 6.383 -1.351 -12.766 1.00 97.88 686 LEU A O 1
ATOM 5030 N N .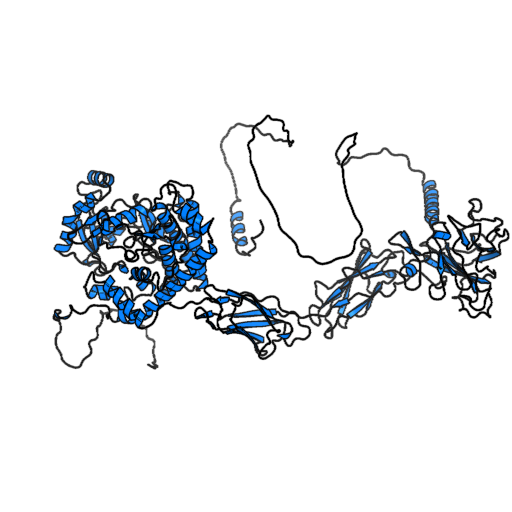 LEU A 1 687 ? 5.196 -2.203 -14.481 1.00 97.25 687 LEU A N 1
ATOM 5031 C CA . LEU A 1 687 ? 5.285 -3.614 -14.096 1.00 97.25 687 LEU A CA 1
ATOM 5032 C C . LEU A 1 687 ? 6.739 -4.099 -14.034 1.00 97.25 687 LEU A C 1
ATOM 5034 O O . LEU A 1 687 ? 7.129 -4.792 -13.083 1.00 97.25 687 LEU A O 1
ATOM 5038 N N . ARG A 1 688 ? 7.566 -3.728 -15.025 1.00 96.44 688 ARG A N 1
ATOM 5039 C CA . ARG A 1 688 ? 8.991 -4.065 -14.979 1.00 96.44 688 ARG A CA 1
ATOM 5040 C C . ARG A 1 688 ? 9.706 -3.374 -13.815 1.00 96.44 688 ARG A C 1
ATOM 5042 O O . ARG A 1 688 ? 10.541 -4.007 -13.164 1.00 96.44 688 ARG A O 1
ATOM 5049 N N . MET A 1 689 ? 9.367 -2.118 -13.518 1.00 96.75 689 MET A N 1
ATOM 5050 C CA . MET A 1 689 ? 9.952 -1.373 -12.402 1.00 96.75 689 MET A CA 1
ATOM 5051 C C . MET A 1 689 ? 9.572 -1.964 -11.046 1.00 96.75 689 MET A C 1
ATOM 5053 O O . MET A 1 689 ? 10.482 -2.244 -10.265 1.00 96.75 689 MET A O 1
ATOM 5057 N N . THR A 1 690 ? 8.289 -2.237 -10.779 1.00 97.75 690 THR A N 1
ATOM 5058 C CA . THR A 1 690 ? 7.843 -2.850 -9.512 1.00 97.75 690 THR A CA 1
ATOM 5059 C C . THR A 1 690 ? 8.502 -4.211 -9.283 1.00 97.75 690 THR A C 1
ATOM 5061 O O . THR A 1 690 ? 8.998 -4.468 -8.188 1.00 97.75 690 THR A O 1
ATOM 5064 N N . SER A 1 691 ? 8.614 -5.041 -10.330 1.00 97.69 691 SER A N 1
ATOM 5065 C CA . SER A 1 691 ? 9.368 -6.308 -10.285 1.00 97.69 691 SER A CA 1
ATOM 5066 C C . SER A 1 691 ? 10.848 -6.077 -9.939 1.00 97.69 691 SER A C 1
ATOM 5068 O O . SER A 1 691 ? 11.431 -6.789 -9.119 1.00 97.69 691 SER A O 1
ATOM 5070 N N . SER A 1 692 ? 11.469 -5.045 -10.529 1.00 97.19 692 SER A N 1
ATOM 5071 C CA . SER A 1 692 ? 12.888 -4.733 -10.317 1.00 97.19 692 SER A CA 1
ATOM 5072 C C . SER A 1 692 ? 13.222 -4.283 -8.891 1.00 97.19 692 SER A C 1
ATOM 5074 O O . SER A 1 692 ? 14.350 -4.503 -8.454 1.00 97.19 692 SER A O 1
ATOM 5076 N N . LEU A 1 693 ? 12.272 -3.717 -8.133 1.00 97.12 693 LEU A N 1
ATOM 5077 C CA . LEU A 1 693 ? 12.509 -3.299 -6.743 1.00 97.12 693 LEU A CA 1
ATOM 5078 C C . LEU A 1 693 ? 12.788 -4.497 -5.820 1.00 97.12 693 LEU A C 1
ATOM 5080 O O . LEU A 1 693 ? 13.728 -4.454 -5.024 1.00 97.12 693 LEU A O 1
ATOM 5084 N N . TYR A 1 694 ? 12.032 -5.590 -5.971 1.00 96.81 694 TYR A N 1
ATOM 5085 C CA . TYR A 1 694 ? 12.260 -6.836 -5.230 1.00 96.81 694 TYR A CA 1
ATOM 5086 C C . TYR A 1 694 ? 13.590 -7.496 -5.621 1.00 96.81 694 TYR A C 1
ATOM 5088 O O . TYR A 1 694 ? 14.398 -7.818 -4.751 1.00 96.81 694 TYR A O 1
ATOM 5096 N N . LEU A 1 695 ? 13.865 -7.604 -6.927 1.00 96.44 695 LEU A N 1
ATOM 5097 C CA . LEU A 1 695 ? 15.131 -8.140 -7.449 1.00 96.44 695 LEU A CA 1
ATOM 5098 C C . LEU A 1 695 ? 16.347 -7.333 -6.952 1.00 96.44 695 LEU A C 1
ATOM 5100 O O . LEU A 1 695 ? 17.378 -7.902 -6.605 1.00 96.44 695 LEU A O 1
ATOM 5104 N N . THR A 1 696 ? 16.220 -6.006 -6.862 1.00 93.06 696 THR A N 1
ATOM 5105 C CA . THR A 1 696 ? 17.293 -5.119 -6.376 1.00 93.06 696 THR A CA 1
ATOM 5106 C C . THR A 1 696 ? 17.510 -5.253 -4.874 1.00 93.06 696 THR A C 1
ATOM 5108 O O . THR A 1 696 ? 18.653 -5.262 -4.419 1.00 93.06 696 THR A O 1
ATOM 5111 N N . ARG A 1 697 ? 16.438 -5.403 -4.080 1.00 93.88 697 ARG A N 1
ATOM 5112 C CA . ARG A 1 697 ? 16.564 -5.729 -2.651 1.00 93.88 697 ARG A CA 1
ATOM 5113 C C . ARG A 1 697 ? 17.396 -7.000 -2.467 1.00 93.88 697 ARG A C 1
ATOM 5115 O O . ARG A 1 697 ? 18.280 -7.014 -1.610 1.00 93.88 697 ARG A O 1
ATOM 5122 N N . ASP A 1 698 ? 17.137 -8.029 -3.270 1.00 93.31 698 ASP A N 1
ATOM 5123 C CA . ASP A 1 698 ? 17.785 -9.336 -3.138 1.00 93.31 698 ASP A CA 1
ATOM 5124 C C . ASP A 1 698 ? 19.234 -9.331 -3.661 1.00 93.31 698 ASP A C 1
ATOM 5126 O O . ASP A 1 698 ? 20.122 -9.879 -2.997 1.00 93.31 698 ASP A O 1
ATOM 5130 N N . SER A 1 699 ? 19.525 -8.633 -4.768 1.00 90.56 699 SER A N 1
ATOM 5131 C CA . SER A 1 699 ? 20.897 -8.494 -5.286 1.00 90.56 699 SER A CA 1
ATOM 5132 C C . SER A 1 699 ? 21.794 -7.654 -4.369 1.00 90.56 699 SER A C 1
ATOM 5134 O O . SER A 1 699 ? 22.899 -8.088 -4.020 1.00 90.56 699 SER A O 1
ATOM 5136 N N . GLU A 1 700 ? 21.295 -6.498 -3.912 1.00 88.56 700 GLU A N 1
ATOM 5137 C CA . GLU A 1 700 ? 22.001 -5.582 -3.003 1.00 88.56 700 GLU A CA 1
ATOM 5138 C C . GLU A 1 700 ? 21.951 -6.039 -1.533 1.00 88.56 700 GLU A C 1
ATOM 5140 O O . GLU A 1 700 ? 22.658 -5.495 -0.682 1.00 88.56 700 GLU A O 1
ATOM 5145 N N . LYS A 1 701 ? 21.159 -7.079 -1.232 1.00 90.06 701 LYS A N 1
ATOM 5146 C CA . LYS A 1 701 ? 21.000 -7.720 0.089 1.00 90.06 701 LYS A CA 1
ATOM 5147 C C . LYS A 1 701 ? 20.517 -6.740 1.158 1.00 90.06 701 LYS A C 1
ATOM 5149 O O . LYS A 1 701 ? 21.012 -6.719 2.289 1.00 90.06 701 LYS A O 1
ATOM 5154 N N . LEU A 1 702 ? 19.542 -5.916 0.783 1.00 89.69 702 LEU A N 1
ATOM 5155 C CA . LEU A 1 702 ? 18.936 -4.924 1.663 1.00 89.69 702 LEU A CA 1
ATOM 5156 C C . LEU A 1 702 ? 18.038 -5.622 2.690 1.00 89.69 702 LEU A C 1
ATOM 5158 O O . LEU A 1 702 ? 17.180 -6.427 2.339 1.00 89.69 702 LEU A O 1
ATOM 5162 N N . ALA A 1 703 ? 18.214 -5.285 3.968 1.00 92.00 703 ALA A N 1
ATOM 5163 C CA . ALA A 1 703 ? 17.436 -5.845 5.072 1.00 92.00 703 ALA A CA 1
ATOM 5164 C C . ALA A 1 703 ? 16.034 -5.204 5.162 1.00 92.00 703 ALA A C 1
ATOM 5166 O O . ALA A 1 703 ? 15.737 -4.484 6.112 1.00 92.00 703 ALA A O 1
ATOM 5167 N N . LEU A 1 704 ? 15.207 -5.441 4.141 1.00 90.81 704 LEU A N 1
ATOM 5168 C CA . LEU A 1 704 ? 13.836 -4.944 3.995 1.00 90.81 704 LEU A CA 1
ATOM 5169 C C . LEU A 1 704 ? 12.876 -6.122 3.800 1.00 90.81 704 LEU A C 1
ATOM 5171 O O . LEU A 1 704 ? 13.211 -7.101 3.138 1.00 90.81 704 LEU A O 1
ATOM 5175 N N . SER A 1 705 ? 11.672 -6.034 4.355 1.00 88.62 705 SER A N 1
ATOM 5176 C CA . SER A 1 705 ? 10.637 -7.064 4.178 1.00 88.62 705 SER A CA 1
ATOM 5177 C C . SER A 1 705 ? 9.876 -6.935 2.846 1.00 88.62 705 SER A C 1
ATOM 5179 O O . SER A 1 705 ? 9.889 -5.880 2.208 1.00 88.62 705 SER A O 1
ATOM 5181 N N . ASP A 1 706 ? 9.163 -7.991 2.428 1.00 86.75 706 ASP A N 1
ATOM 5182 C CA . ASP A 1 706 ? 8.278 -7.957 1.245 1.00 86.75 706 ASP A CA 1
ATOM 5183 C C . ASP A 1 706 ? 7.222 -6.843 1.337 1.00 86.75 706 ASP A C 1
ATOM 5185 O O . ASP A 1 706 ? 6.930 -6.187 0.338 1.00 86.75 706 ASP A O 1
ATOM 5189 N N . GLY A 1 707 ? 6.681 -6.593 2.537 1.00 85.69 707 GLY A N 1
ATOM 5190 C CA . GLY A 1 707 ? 5.720 -5.514 2.783 1.00 85.69 707 GLY A CA 1
ATOM 5191 C C . GLY A 1 707 ? 6.333 -4.115 2.667 1.00 85.69 707 GLY A C 1
ATOM 5192 O O . GLY A 1 707 ? 5.667 -3.185 2.225 1.00 85.69 707 GLY A O 1
ATOM 5193 N N . GLU A 1 708 ? 7.616 -3.953 2.995 1.00 92.69 708 GLU A N 1
ATOM 5194 C CA . GLU A 1 708 ? 8.307 -2.670 2.845 1.00 92.69 708 GLU A CA 1
ATOM 5195 C C . GLU A 1 708 ? 8.704 -2.361 1.406 1.00 92.69 708 GLU A C 1
ATOM 5197 O O . GLU A 1 708 ? 8.665 -1.194 1.023 1.00 92.69 708 GLU A O 1
ATOM 5202 N N . ILE A 1 709 ? 9.052 -3.378 0.612 1.00 95.19 709 ILE A N 1
ATOM 5203 C CA . ILE A 1 709 ? 9.213 -3.202 -0.836 1.00 95.19 709 ILE A CA 1
ATOM 5204 C C . ILE A 1 709 ? 7.854 -2.961 -1.495 1.00 95.19 709 ILE A C 1
ATOM 5206 O O . ILE A 1 709 ? 7.768 -2.084 -2.345 1.00 95.19 709 ILE A O 1
ATOM 5210 N N . ARG A 1 710 ? 6.778 -3.636 -1.058 1.00 94.38 710 ARG A N 1
ATOM 5211 C CA . ARG A 1 710 ? 5.421 -3.352 -1.557 1.00 94.38 710 ARG A CA 1
ATOM 5212 C C . ARG A 1 710 ? 4.999 -1.910 -1.269 1.00 94.38 710 ARG A C 1
ATOM 5214 O O . ARG A 1 710 ? 4.502 -1.249 -2.168 1.00 94.38 710 ARG A O 1
ATOM 5221 N N . SER A 1 711 ? 5.251 -1.412 -0.055 1.00 95.50 711 SER A N 1
ATOM 5222 C CA . SER A 1 711 ? 5.025 -0.003 0.302 1.00 95.50 711 SER A CA 1
ATOM 5223 C C . SER A 1 711 ? 5.832 0.937 -0.594 1.00 95.50 711 SER A C 1
ATOM 5225 O O . SER A 1 711 ? 5.274 1.876 -1.131 1.00 95.50 711 SER A O 1
ATOM 5227 N N . MET A 1 712 ? 7.118 0.657 -0.820 1.00 97.56 712 MET A N 1
ATOM 5228 C CA . MET A 1 712 ? 7.962 1.500 -1.674 1.00 97.56 712 MET A CA 1
ATOM 5229 C C . MET A 1 712 ? 7.563 1.443 -3.158 1.00 97.56 712 MET A C 1
ATOM 5231 O O . MET A 1 712 ? 7.751 2.410 -3.891 1.00 97.56 712 MET A O 1
ATOM 5235 N N . ALA A 1 713 ? 7.007 0.317 -3.607 1.00 98.00 713 ALA A N 1
ATOM 5236 C CA . ALA A 1 713 ? 6.428 0.170 -4.934 1.00 98.00 713 ALA A CA 1
ATOM 5237 C C . ALA A 1 713 ? 5.102 0.944 -5.065 1.00 98.00 713 ALA A C 1
ATOM 5239 O O . ALA A 1 713 ? 4.868 1.533 -6.114 1.00 98.00 713 ALA A O 1
ATOM 5240 N N . ALA A 1 714 ? 4.281 0.999 -4.010 1.00 98.12 714 ALA A N 1
ATOM 5241 C CA . ALA A 1 714 ? 3.100 1.865 -3.934 1.00 98.12 714 ALA A CA 1
ATOM 5242 C C . ALA A 1 714 ? 3.512 3.348 -3.991 1.00 98.12 714 ALA A C 1
ATOM 5244 O O . ALA A 1 714 ? 3.106 4.067 -4.900 1.00 98.12 714 ALA A O 1
ATOM 5245 N N . ASP A 1 715 ? 4.448 3.765 -3.126 1.00 98.38 715 ASP A N 1
ATOM 5246 C CA . ASP A 1 715 ? 5.024 5.120 -3.106 1.00 98.38 715 ASP A CA 1
ATOM 5247 C C . ASP A 1 715 ? 5.557 5.542 -4.500 1.00 98.38 715 ASP A C 1
ATOM 5249 O O . ASP A 1 715 ? 5.396 6.688 -4.919 1.00 98.38 715 ASP A O 1
ATOM 5253 N N . MET A 1 716 ? 6.161 4.608 -5.251 1.00 98.44 716 MET A N 1
ATOM 5254 C CA . MET A 1 716 ? 6.645 4.815 -6.625 1.00 98.44 716 MET A CA 1
ATOM 5255 C C . MET A 1 716 ? 5.512 5.009 -7.648 1.00 98.44 716 MET A C 1
ATOM 5257 O O . MET A 1 716 ? 5.632 5.845 -8.544 1.00 98.44 716 MET A O 1
ATOM 5261 N N . LEU A 1 717 ? 4.440 4.216 -7.560 1.00 98.50 717 LEU A N 1
ATOM 5262 C CA . LEU A 1 717 ? 3.288 4.300 -8.466 1.00 98.50 717 LEU A CA 1
ATOM 5263 C C . LEU A 1 717 ? 2.469 5.573 -8.213 1.00 98.50 717 LEU A C 1
ATOM 5265 O O . LEU A 1 717 ? 2.036 6.228 -9.162 1.00 98.50 717 LEU A O 1
ATOM 5269 N N . GLU A 1 718 ? 2.322 5.954 -6.948 1.00 98.00 718 GLU A N 1
ATOM 5270 C CA . GLU A 1 718 ? 1.668 7.185 -6.515 1.00 98.00 718 GLU A CA 1
ATOM 5271 C C . GLU A 1 718 ? 2.458 8.428 -6.968 1.00 98.00 718 GLU A C 1
ATOM 5273 O O . GLU A 1 718 ? 1.900 9.311 -7.616 1.00 98.00 718 GLU A O 1
ATOM 5278 N N . GLU A 1 719 ? 3.778 8.473 -6.752 1.00 98.25 719 GLU A N 1
ATOM 5279 C CA . GLU A 1 719 ? 4.653 9.551 -7.252 1.00 98.25 719 GLU A CA 1
ATOM 5280 C C . GLU A 1 719 ? 4.633 9.652 -8.794 1.00 98.25 719 GLU A C 1
ATOM 5282 O O . GLU A 1 719 ? 4.670 10.755 -9.350 1.00 98.25 719 GLU A O 1
ATOM 5287 N N . TYR A 1 720 ? 4.521 8.523 -9.507 1.00 98.12 720 TYR A N 1
ATOM 5288 C CA . TYR A 1 720 ? 4.338 8.510 -10.963 1.00 98.12 720 TYR A CA 1
ATOM 5289 C C . TYR A 1 720 ? 3.020 9.196 -11.368 1.00 98.12 720 TYR A C 1
ATOM 5291 O O . TYR A 1 720 ? 3.031 10.075 -12.236 1.00 98.12 720 TYR A O 1
ATOM 5299 N N . MET A 1 721 ? 1.899 8.861 -10.718 1.00 96.88 721 MET A N 1
ATOM 5300 C CA . MET A 1 721 ? 0.593 9.464 -11.022 1.00 96.88 721 MET A CA 1
ATOM 5301 C C . MET A 1 721 ? 0.507 10.935 -10.606 1.00 96.88 721 MET A C 1
ATOM 5303 O O . MET A 1 721 ? 0.065 11.758 -11.408 1.00 96.88 721 MET A O 1
ATOM 5307 N N . GLN A 1 722 ? 1.014 11.309 -9.429 1.00 95.62 722 GLN A N 1
ATOM 5308 C CA . GLN A 1 722 ? 1.108 12.712 -9.005 1.00 95.62 722 GLN A CA 1
ATOM 5309 C C . GLN A 1 722 ? 1.974 13.539 -9.970 1.00 95.62 722 GLN A C 1
ATOM 5311 O O . GLN A 1 722 ? 1.646 14.687 -10.286 1.00 95.62 722 GLN A O 1
ATOM 5316 N N . THR A 1 723 ? 3.043 12.948 -10.519 1.00 95.81 723 THR A N 1
ATOM 5317 C CA . THR A 1 723 ? 3.852 13.605 -11.555 1.00 95.81 723 THR A CA 1
ATOM 5318 C C . THR A 1 723 ? 3.060 13.796 -12.854 1.00 95.81 723 THR A C 1
ATOM 5320 O O . THR A 1 723 ? 3.129 14.883 -13.430 1.00 95.81 723 THR A O 1
ATOM 5323 N N . LEU A 1 724 ? 2.252 12.821 -13.297 1.00 94.44 724 LEU A N 1
ATOM 5324 C CA . LEU A 1 724 ? 1.354 13.006 -14.450 1.00 94.44 724 LEU A CA 1
ATOM 5325 C C . LEU A 1 724 ? 0.290 14.085 -14.189 1.00 94.44 724 LEU A C 1
ATOM 5327 O O . LEU A 1 724 ? 0.092 14.951 -15.039 1.00 94.44 724 LEU A O 1
ATOM 5331 N N . GLN A 1 725 ? -0.338 14.100 -13.008 1.00 93.06 725 GLN A N 1
ATOM 5332 C CA . GLN A 1 725 ? -1.290 15.150 -12.622 1.00 93.06 725 GLN A CA 1
ATOM 5333 C C . GLN A 1 725 ? -0.656 16.550 -12.677 1.00 93.06 725 GLN A C 1
ATOM 5335 O O . GLN A 1 725 ? -1.296 17.491 -13.144 1.00 93.06 725 GLN A O 1
ATOM 5340 N N . SER A 1 726 ? 0.619 16.689 -12.289 1.00 92.50 726 SER A N 1
ATOM 5341 C CA . SER A 1 726 ? 1.353 17.967 -12.337 1.00 92.50 726 SER A CA 1
ATOM 5342 C C . SER A 1 726 ? 1.571 18.542 -13.749 1.00 92.50 726 SER A C 1
ATOM 5344 O O . SER A 1 726 ? 1.947 19.708 -13.886 1.00 92.50 726 SER A O 1
ATOM 5346 N N . LEU A 1 727 ? 1.336 17.743 -14.797 1.00 91.81 727 LEU A N 1
ATOM 5347 C CA . LEU A 1 727 ? 1.458 18.144 -16.201 1.00 91.81 727 LEU A CA 1
ATOM 5348 C C . LEU A 1 727 ? 0.118 18.541 -16.843 1.00 91.81 727 LEU A C 1
ATOM 5350 O O . LEU A 1 727 ? 0.125 19.150 -17.914 1.00 91.81 727 LEU A O 1
ATOM 5354 N N . ILE A 1 728 ? -1.022 18.227 -16.217 1.00 89.69 728 ILE A N 1
ATOM 5355 C CA . ILE A 1 728 ? -2.348 18.498 -16.789 1.00 89.69 728 ILE A CA 1
ATOM 5356 C C . ILE A 1 728 ? -2.541 20.011 -16.977 1.00 89.69 728 ILE A C 1
ATOM 5358 O O . ILE A 1 728 ? -2.381 20.803 -16.050 1.00 89.69 728 ILE A O 1
ATOM 5362 N N . GLY A 1 729 ? -2.893 20.416 -18.201 1.00 83.94 729 GLY A N 1
ATOM 5363 C CA . GLY A 1 729 ? -3.030 21.826 -18.584 1.00 83.94 729 GLY A CA 1
ATOM 5364 C C . GLY A 1 729 ? -1.723 22.521 -18.991 1.00 83.94 729 GLY A C 1
ATOM 5365 O O . GLY A 1 729 ? -1.742 23.726 -19.235 1.00 83.94 729 GLY A O 1
ATOM 5366 N N . ASN A 1 730 ? -0.599 21.798 -19.092 1.00 81.62 730 ASN A N 1
ATOM 5367 C CA . ASN A 1 730 ? 0.636 22.310 -19.685 1.00 81.62 730 ASN A CA 1
ATOM 5368 C C . ASN A 1 730 ? 0.877 21.723 -21.086 1.00 81.62 730 ASN A C 1
ATOM 5370 O O . ASN A 1 730 ? 1.632 20.764 -21.247 1.00 81.62 730 ASN A O 1
ATOM 5374 N N . ASP A 1 731 ? 0.319 22.374 -22.109 1.00 71.88 731 ASP A N 1
ATOM 5375 C CA . ASP A 1 731 ? 0.454 22.010 -23.531 1.00 71.88 731 ASP A CA 1
ATOM 5376 C C . ASP A 1 731 ? 1.909 21.814 -24.008 1.00 71.88 731 ASP A C 1
ATOM 5378 O O . ASP A 1 731 ? 2.156 21.118 -24.991 1.00 71.88 731 ASP A O 1
ATOM 5382 N N . SER A 1 732 ? 2.895 22.427 -23.336 1.00 70.50 732 SER A N 1
ATOM 5383 C CA . SER A 1 732 ? 4.315 22.272 -23.686 1.00 70.50 732 SER A CA 1
ATOM 5384 C C . SER A 1 732 ? 4.944 20.974 -23.167 1.00 70.50 732 SER A C 1
ATOM 5386 O O . SER A 1 732 ? 6.030 20.604 -23.615 1.00 70.50 732 SER A O 1
ATOM 5388 N N . LYS A 1 733 ? 4.302 20.313 -22.191 1.00 72.31 733 LYS A N 1
ATOM 5389 C CA . LYS A 1 733 ? 4.817 19.162 -21.423 1.00 72.31 733 LYS A CA 1
ATOM 5390 C C . LYS A 1 733 ? 6.197 19.398 -20.779 1.00 72.31 733 LYS A C 1
ATOM 5392 O O . LYS A 1 733 ? 6.916 18.453 -20.441 1.00 72.31 733 LYS A O 1
ATOM 5397 N N . ILE A 1 734 ? 6.578 20.665 -20.607 1.00 76.56 734 ILE A N 1
ATOM 5398 C CA . ILE A 1 734 ? 7.824 21.110 -19.981 1.00 76.56 734 ILE A CA 1
ATOM 5399 C C . ILE A 1 734 ? 7.456 22.065 -18.843 1.00 76.56 734 ILE A C 1
ATOM 5401 O O . ILE A 1 734 ? 6.941 23.159 -19.063 1.00 76.56 734 ILE A O 1
ATOM 5405 N N . THR A 1 735 ? 7.701 21.637 -17.611 1.00 78.94 735 THR A N 1
ATOM 5406 C CA . THR A 1 735 ? 7.716 22.489 -16.410 1.00 78.94 735 THR A CA 1
ATOM 5407 C C . THR A 1 735 ? 9.162 22.671 -15.950 1.00 78.94 735 THR A C 1
ATOM 5409 O O . THR A 1 735 ? 10.017 21.853 -16.300 1.00 78.94 735 THR A O 1
ATOM 5412 N N . ASP A 1 736 ? 9.442 23.672 -15.113 1.00 76.50 736 ASP A N 1
ATOM 5413 C CA . ASP A 1 736 ? 10.761 23.818 -14.474 1.00 76.50 736 ASP A CA 1
ATOM 5414 C C . ASP A 1 736 ? 11.164 22.511 -13.753 1.00 76.50 736 ASP A C 1
ATOM 5416 O O . ASP A 1 736 ? 12.244 21.965 -13.973 1.00 76.50 736 ASP A O 1
ATOM 5420 N N . ALA A 1 737 ? 10.223 21.915 -13.009 1.00 81.19 737 ALA A N 1
ATOM 5421 C CA . ALA A 1 737 ? 10.395 20.638 -12.311 1.00 81.19 737 ALA A CA 1
ATOM 5422 C C . ALA A 1 737 ? 10.542 19.402 -13.228 1.00 81.19 737 ALA A C 1
ATOM 5424 O O . ALA A 1 737 ? 11.020 18.365 -12.765 1.00 81.19 737 ALA A O 1
ATOM 5425 N N . SER A 1 738 ? 10.171 19.490 -14.514 1.00 86.94 738 SER A N 1
ATOM 5426 C CA . SER A 1 738 ? 10.335 18.391 -15.486 1.00 86.94 738 SER A CA 1
ATOM 5427 C C . SER A 1 738 ? 11.777 18.178 -15.943 1.00 86.94 738 SER A C 1
ATOM 5429 O O . SER A 1 738 ? 12.071 17.195 -16.626 1.00 86.94 738 SER A O 1
ATOM 5431 N N . LYS A 1 739 ? 12.685 19.080 -15.548 1.00 90.50 739 LYS A N 1
ATOM 5432 C CA . LYS A 1 739 ? 14.122 18.962 -15.757 1.00 90.50 739 LYS A CA 1
ATOM 5433 C C . LYS A 1 739 ? 14.811 18.625 -14.437 1.00 90.50 739 LYS A C 1
ATOM 5435 O O . LYS A 1 739 ? 15.173 19.515 -13.673 1.00 90.50 739 LYS A O 1
ATOM 5440 N N . LEU A 1 740 ? 15.003 17.330 -14.182 1.00 94.81 740 LEU A N 1
ATOM 5441 C CA . LEU A 1 740 ? 15.633 16.791 -12.969 1.00 94.81 740 LEU A CA 1
ATOM 5442 C C . LEU A 1 740 ? 17.149 17.083 -12.935 1.00 94.81 740 LEU A C 1
ATOM 5444 O O . LEU A 1 740 ? 17.991 16.205 -13.116 1.00 94.81 740 LEU A O 1
ATOM 5448 N N . ASP A 1 741 ? 17.491 18.354 -12.730 1.00 94.50 741 ASP A N 1
ATOM 5449 C CA . ASP A 1 741 ? 18.842 18.910 -12.761 1.00 94.50 741 ASP A CA 1
ATOM 5450 C C . ASP A 1 741 ? 19.359 19.309 -11.361 1.00 94.50 741 ASP A C 1
ATOM 5452 O O . ASP A 1 741 ? 18.822 18.943 -10.308 1.00 94.50 741 ASP A O 1
ATOM 5456 N N . MET A 1 742 ? 20.436 20.097 -11.338 1.00 93.25 742 MET A N 1
ATOM 5457 C CA . MET A 1 742 ? 21.053 20.582 -10.106 1.00 93.25 742 MET A CA 1
ATOM 5458 C C . MET A 1 742 ? 20.240 21.648 -9.342 1.00 93.25 742 MET A C 1
ATOM 5460 O O . MET A 1 742 ? 20.630 22.001 -8.229 1.00 93.25 742 MET A O 1
ATOM 5464 N N . ASN A 1 743 ? 19.094 22.095 -9.855 1.00 92.88 743 ASN A N 1
ATOM 5465 C CA . ASN A 1 743 ? 18.170 22.999 -9.167 1.00 92.88 743 ASN A CA 1
ATOM 5466 C C . ASN A 1 743 ? 16.901 22.273 -8.692 1.00 92.88 743 ASN A C 1
ATOM 5468 O O . ASN A 1 743 ? 16.433 22.552 -7.591 1.00 92.88 743 ASN A O 1
ATOM 5472 N N . HIS A 1 744 ? 16.384 21.316 -9.472 1.00 92.75 744 HIS A N 1
ATOM 5473 C CA . HIS A 1 744 ? 15.072 20.699 -9.220 1.00 92.75 744 HIS A CA 1
ATOM 5474 C C . HIS A 1 744 ? 15.118 19.348 -8.485 1.00 92.75 744 HIS A C 1
ATOM 5476 O O . HIS A 1 744 ? 14.139 18.971 -7.841 1.00 92.75 744 HIS A O 1
ATOM 5482 N N . VAL A 1 745 ? 16.251 18.634 -8.492 1.00 94.81 745 VAL A N 1
ATOM 5483 C CA . VAL A 1 745 ? 16.461 17.504 -7.565 1.00 94.81 745 VAL A CA 1
ATOM 5484 C C . VAL A 1 745 ? 16.741 18.068 -6.165 1.00 94.81 745 VAL A C 1
ATOM 5486 O O . VAL A 1 745 ? 17.666 18.862 -5.994 1.00 94.81 745 VAL A O 1
ATOM 5489 N N . SER A 1 746 ? 15.958 17.680 -5.158 1.00 95.00 746 SER A N 1
ATOM 5490 C CA . SER A 1 746 ? 16.112 18.134 -3.762 1.00 95.00 746 SER A CA 1
ATOM 5491 C C . SER A 1 746 ? 17.252 17.414 -3.027 1.00 95.00 746 SER A C 1
ATOM 5493 O O . SER A 1 746 ? 17.727 16.376 -3.483 1.00 95.00 746 SER A O 1
ATOM 5495 N N . ASP A 1 747 ? 17.704 17.950 -1.888 1.00 94.44 747 ASP A N 1
ATOM 5496 C CA . ASP A 1 747 ? 18.780 17.343 -1.088 1.00 94.44 747 ASP A CA 1
ATOM 5497 C C . ASP A 1 747 ? 18.422 15.927 -0.610 1.00 94.44 747 ASP A C 1
ATOM 5499 O O . ASP A 1 747 ? 17.467 15.719 0.136 1.00 94.44 747 ASP A O 1
ATOM 5503 N N . GLY A 1 748 ? 19.233 14.957 -1.035 1.00 93.56 748 GLY A N 1
ATOM 5504 C CA . GLY A 1 748 ? 18.937 13.534 -0.917 1.00 93.56 748 GLY A CA 1
ATOM 5505 C C . GLY A 1 748 ? 20.063 12.650 -1.458 1.00 93.56 748 GLY A C 1
ATOM 5506 O O . GLY A 1 748 ? 21.190 13.108 -1.697 1.00 93.56 748 GLY A O 1
ATOM 5507 N N . PHE A 1 749 ? 19.781 11.364 -1.651 1.00 93.31 749 PHE A N 1
ATOM 5508 C CA . PHE A 1 749 ? 20.765 10.378 -2.111 1.00 93.31 749 PHE A CA 1
ATOM 5509 C C . PHE A 1 749 ? 21.142 10.601 -3.585 1.00 93.31 749 PHE A C 1
ATOM 5511 O O . PHE A 1 749 ? 22.327 10.701 -3.921 1.00 93.31 749 PHE A O 1
ATOM 5518 N N . THR A 1 750 ? 20.142 10.803 -4.438 1.00 94.12 750 THR A N 1
ATOM 5519 C CA . THR A 1 750 ? 20.259 11.109 -5.870 1.00 94.12 750 THR A CA 1
ATOM 5520 C C . THR A 1 750 ? 21.081 12.381 -6.073 1.00 94.12 750 THR A C 1
ATOM 5522 O O . THR A 1 750 ? 22.121 12.360 -6.738 1.00 94.12 750 THR A O 1
ATOM 5525 N N . LYS A 1 751 ? 20.726 13.462 -5.365 1.00 93.88 751 LYS A N 1
ATOM 5526 C CA . LYS A 1 751 ? 21.489 14.722 -5.319 1.00 93.88 751 LYS A CA 1
ATOM 5527 C C . LYS A 1 751 ? 22.935 14.533 -4.869 1.00 93.88 751 LYS A C 1
ATOM 5529 O O . LYS A 1 751 ? 23.849 15.144 -5.428 1.00 93.88 751 LYS A O 1
ATOM 5534 N N . THR A 1 752 ? 23.164 13.669 -3.879 1.00 92.31 752 THR A N 1
ATOM 5535 C CA . THR A 1 752 ? 24.504 13.339 -3.375 1.00 92.31 752 THR A CA 1
ATOM 5536 C C . THR A 1 752 ? 25.345 12.609 -4.425 1.00 92.31 752 THR A C 1
ATOM 5538 O O . THR A 1 752 ? 26.559 12.821 -4.476 1.00 92.31 752 THR A O 1
ATOM 5541 N N . ILE A 1 753 ? 24.744 11.786 -5.291 1.00 91.44 753 ILE A N 1
ATOM 5542 C CA . ILE A 1 753 ? 25.447 11.196 -6.438 1.00 91.44 753 ILE A CA 1
ATOM 5543 C C . ILE A 1 753 ? 25.718 12.261 -7.507 1.00 91.44 753 ILE A C 1
ATOM 5545 O O . ILE A 1 753 ? 26.884 12.456 -7.860 1.00 91.44 753 ILE A O 1
ATOM 5549 N N . MET A 1 754 ? 24.708 13.019 -7.948 1.00 93.00 754 MET A N 1
ATOM 5550 C CA . MET A 1 754 ? 24.886 14.087 -8.946 1.00 93.00 754 MET A CA 1
ATOM 5551 C C . MET A 1 754 ? 25.988 15.077 -8.535 1.00 93.00 754 MET A C 1
ATOM 5553 O O . MET A 1 754 ? 26.867 15.395 -9.329 1.00 93.00 754 MET A O 1
ATOM 5557 N N . THR A 1 755 ? 26.023 15.493 -7.265 1.00 92.44 755 THR A N 1
ATOM 5558 C CA . THR A 1 755 ? 27.027 16.427 -6.711 1.00 92.44 755 THR A CA 1
ATOM 5559 C C . THR A 1 755 ? 28.457 15.857 -6.710 1.00 92.44 755 THR A C 1
ATOM 5561 O O . THR A 1 755 ? 29.434 16.611 -6.697 1.00 92.44 755 THR A O 1
ATOM 5564 N N . LYS A 1 756 ? 28.627 14.526 -6.734 1.00 90.00 756 LYS A N 1
ATOM 5565 C CA . LYS A 1 756 ? 29.933 13.882 -6.976 1.00 90.00 756 LYS A CA 1
ATOM 5566 C C . LYS A 1 756 ? 30.262 13.864 -8.468 1.00 90.00 756 LYS A C 1
ATOM 5568 O O . LYS A 1 756 ? 31.394 14.163 -8.836 1.00 90.00 756 LYS A O 1
ATOM 5573 N N . LEU A 1 757 ? 29.290 13.507 -9.308 1.00 90.75 757 LEU A N 1
ATOM 5574 C CA . LEU A 1 757 ? 29.466 13.336 -10.752 1.00 90.75 757 LEU A CA 1
ATOM 5575 C C . LEU A 1 757 ? 29.729 14.665 -11.469 1.00 90.75 757 LEU A C 1
ATOM 5577 O O . LEU A 1 757 ? 30.639 14.717 -12.288 1.00 90.75 757 LEU A O 1
ATOM 5581 N N . ALA A 1 758 ? 29.051 15.746 -11.075 1.00 91.50 758 ALA A N 1
ATOM 5582 C CA . ALA A 1 758 ? 29.221 17.112 -11.588 1.00 91.50 758 ALA A CA 1
ATOM 5583 C C . ALA A 1 758 ? 30.658 17.668 -11.480 1.00 91.50 758 ALA A C 1
ATOM 5585 O O . ALA A 1 758 ? 30.976 18.687 -12.084 1.00 91.50 758 ALA A O 1
ATOM 5586 N N . LYS A 1 759 ? 31.531 17.015 -10.698 1.00 91.56 759 LYS A N 1
ATOM 5587 C CA . LYS A 1 759 ? 32.953 17.367 -10.551 1.00 91.56 759 LYS A CA 1
ATOM 5588 C C . LYS A 1 759 ? 33.847 16.758 -11.634 1.00 91.56 759 LYS A C 1
ATOM 5590 O O . LYS A 1 759 ? 35.004 17.151 -11.723 1.00 91.56 759 LYS A O 1
ATOM 5595 N N . LYS A 1 760 ? 33.343 15.792 -12.412 1.00 90.81 760 LYS A N 1
ATOM 5596 C CA . LYS A 1 760 ? 34.033 15.238 -13.583 1.00 90.81 760 LYS A CA 1
ATOM 5597 C C . LYS A 1 760 ? 33.978 16.248 -14.732 1.00 90.81 760 LYS A C 1
ATOM 5599 O O . LYS A 1 760 ? 32.946 16.875 -14.956 1.00 90.81 760 LYS A O 1
ATOM 5604 N N . THR A 1 761 ? 35.045 16.338 -15.509 1.00 93.25 761 THR A N 1
ATOM 5605 C CA . THR A 1 761 ? 35.093 17.082 -16.774 1.00 93.25 761 THR A CA 1
ATOM 5606 C C . THR A 1 761 ? 35.138 16.134 -17.978 1.00 93.25 761 THR A C 1
ATOM 5608 O O . THR A 1 761 ? 35.388 14.934 -17.839 1.00 93.25 761 THR A O 1
ATOM 5611 N N . GLN A 1 762 ? 34.939 16.675 -19.185 1.00 93.44 762 GLN A N 1
ATOM 5612 C CA . GLN A 1 762 ? 35.217 15.958 -20.438 1.00 93.44 762 GLN A CA 1
ATOM 5613 C C . GLN A 1 762 ? 36.683 15.495 -20.501 1.00 93.44 762 GLN A C 1
ATOM 5615 O O . GLN A 1 762 ? 36.953 14.360 -20.880 1.00 93.44 762 GLN A O 1
ATOM 5620 N N . LEU A 1 763 ? 37.625 16.308 -20.010 1.00 95.88 763 LEU A N 1
ATOM 5621 C CA . LEU A 1 763 ? 39.037 15.935 -19.928 1.00 95.88 763 LEU A CA 1
ATOM 5622 C C . LEU A 1 763 ? 39.282 14.750 -18.973 1.00 95.88 763 LEU A C 1
ATOM 5624 O O . LEU A 1 763 ? 40.014 13.830 -19.331 1.00 95.88 763 LEU A O 1
ATOM 5628 N N . ASP A 1 764 ? 38.625 14.690 -17.809 1.00 95.25 764 ASP A N 1
ATOM 5629 C CA . ASP A 1 764 ? 38.715 13.518 -16.915 1.00 95.25 764 ASP A CA 1
ATOM 5630 C C . ASP A 1 764 ? 38.191 12.240 -17.590 1.00 95.25 764 ASP A C 1
ATOM 5632 O O . ASP A 1 764 ? 38.736 11.148 -17.398 1.00 95.25 764 ASP A O 1
ATOM 5636 N N . GLN A 1 765 ? 37.133 12.361 -18.399 1.00 95.06 765 GLN A N 1
ATOM 5637 C CA . GLN A 1 765 ? 36.600 11.255 -19.191 1.00 95.06 765 GLN A CA 1
ATOM 5638 C C . GLN A 1 765 ? 37.594 10.814 -20.278 1.00 95.06 765 GLN A C 1
ATOM 5640 O O . GLN A 1 765 ? 37.815 9.610 -20.445 1.00 95.06 765 GLN A O 1
ATOM 5645 N N . LEU A 1 766 ? 38.214 11.759 -20.987 1.00 97.19 766 LEU A N 1
ATOM 5646 C CA . LEU A 1 766 ? 39.222 11.476 -22.005 1.00 97.19 766 LEU A CA 1
ATOM 5647 C C . LEU A 1 766 ? 40.446 10.802 -21.379 1.00 97.19 766 LEU A C 1
ATOM 5649 O O . LEU A 1 766 ? 40.739 9.670 -21.744 1.00 97.19 766 LEU A O 1
ATOM 5653 N N . ILE A 1 767 ? 41.056 11.379 -20.337 1.00 96.94 767 ILE A N 1
ATOM 5654 C CA . ILE A 1 767 ? 42.160 10.766 -19.567 1.00 96.94 767 ILE A CA 1
ATOM 5655 C C . ILE A 1 767 ? 41.790 9.357 -19.067 1.00 96.94 767 ILE A C 1
ATOM 5657 O O . ILE A 1 767 ? 42.636 8.459 -19.055 1.00 96.94 767 ILE A O 1
ATOM 5661 N N . LYS A 1 768 ? 40.526 9.127 -18.672 1.00 94.81 768 LYS A N 1
ATOM 5662 C CA . LYS A 1 768 ? 40.040 7.796 -18.275 1.00 94.81 768 LYS A CA 1
ATOM 5663 C C . LYS A 1 768 ? 40.049 6.801 -19.437 1.00 94.81 768 LYS A C 1
ATOM 5665 O O . LYS A 1 768 ? 40.396 5.646 -19.184 1.00 94.81 768 LYS A O 1
ATOM 5670 N N . TRP A 1 769 ? 39.635 7.173 -20.652 1.00 96.31 769 TRP A N 1
ATOM 5671 C CA . TRP A 1 769 ? 39.379 6.234 -21.763 1.00 96.31 769 TRP A CA 1
ATOM 5672 C C . TRP A 1 769 ? 40.419 6.230 -22.894 1.00 96.31 769 TRP A C 1
ATOM 5674 O O . TRP A 1 769 ? 40.524 5.211 -23.583 1.00 96.31 769 TRP A O 1
ATOM 5684 N N . THR A 1 770 ? 41.206 7.291 -23.063 1.00 97.69 770 THR A N 1
ATOM 5685 C CA . THR A 1 770 ? 42.362 7.369 -23.968 1.00 97.69 770 THR A CA 1
ATOM 5686 C C . THR A 1 770 ? 43.646 6.939 -23.258 1.00 97.69 770 THR A C 1
ATOM 5688 O O . THR A 1 770 ? 43.689 6.750 -22.038 1.00 97.69 770 THR A O 1
ATOM 5691 N N . VAL A 1 771 ? 44.722 6.736 -24.015 1.00 97.62 771 VAL A N 1
ATOM 5692 C CA . VAL A 1 771 ? 46.072 6.688 -23.448 1.00 97.62 771 VAL A CA 1
ATOM 5693 C C . VAL A 1 771 ? 46.401 8.107 -22.952 1.00 97.62 771 VAL A C 1
ATOM 5695 O O . VAL A 1 771 ? 46.296 9.049 -23.744 1.00 97.62 771 VAL A O 1
ATOM 5698 N N . PRO A 1 772 ? 46.736 8.311 -21.667 1.00 96.81 772 PRO A N 1
ATOM 5699 C CA . PRO A 1 772 ? 47.070 9.634 -21.152 1.00 96.81 772 PRO A CA 1
ATOM 5700 C C . PRO A 1 772 ? 48.513 10.024 -21.499 1.00 96.81 772 PRO A C 1
ATOM 5702 O O . PRO A 1 772 ? 49.364 9.169 -21.760 1.00 96.81 772 PRO A O 1
ATOM 5705 N N . THR A 1 773 ? 48.815 11.320 -21.444 1.00 96.94 773 THR A N 1
ATOM 5706 C CA . THR A 1 773 ? 50.196 11.821 -21.484 1.00 96.94 773 THR A CA 1
ATOM 5707 C C . THR A 1 773 ? 51.034 11.304 -20.313 1.00 96.94 773 THR A C 1
ATOM 5709 O O . THR A 1 773 ? 50.519 10.878 -19.280 1.00 96.94 773 THR A O 1
ATOM 5712 N N . ALA A 1 774 ? 52.362 11.379 -20.445 1.00 95.75 774 ALA A N 1
ATOM 5713 C CA . ALA A 1 774 ? 53.305 10.872 -19.443 1.00 95.75 774 ALA A CA 1
ATOM 5714 C C . ALA A 1 774 ? 53.223 11.564 -18.062 1.00 95.75 774 ALA A C 1
ATOM 5716 O O . ALA A 1 774 ? 53.773 11.043 -17.094 1.00 95.75 774 ALA A O 1
ATOM 5717 N N . ASP A 1 775 ? 52.555 12.719 -17.960 1.00 95.06 775 ASP A N 1
ATOM 5718 C CA . ASP A 1 775 ? 52.262 13.413 -16.701 1.00 95.06 775 ASP A CA 1
ATOM 5719 C C . ASP A 1 775 ? 50.832 13.173 -16.172 1.00 95.06 775 ASP A C 1
ATOM 5721 O O . ASP A 1 775 ? 50.501 13.647 -15.086 1.00 95.06 775 ASP A O 1
ATOM 5725 N N . GLY A 1 776 ? 50.006 12.424 -16.913 1.00 94.88 776 GLY A N 1
ATOM 5726 C CA . GLY A 1 776 ? 48.658 12.007 -16.524 1.00 94.88 776 GLY A CA 1
ATOM 5727 C C . GLY A 1 776 ? 47.559 13.065 -16.670 1.00 94.88 776 GLY A C 1
ATOM 5728 O O . GLY A 1 776 ? 46.490 12.868 -16.100 1.00 94.88 776 GLY A O 1
ATOM 5729 N N . LYS A 1 777 ? 47.808 14.181 -17.372 1.00 95.75 777 LYS A N 1
ATOM 5730 C CA . LYS A 1 777 ? 46.908 15.356 -17.385 1.00 95.75 777 LYS A CA 1
ATOM 5731 C C . LYS A 1 777 ? 46.202 15.656 -18.701 1.00 95.75 777 LYS A C 1
ATOM 5733 O O . LYS A 1 777 ? 45.311 16.497 -18.704 1.00 95.75 777 LYS A O 1
ATOM 5738 N N . HIS A 1 778 ? 46.620 15.026 -19.789 1.00 96.75 778 HIS A N 1
ATOM 5739 C CA . HIS A 1 778 ? 46.124 15.316 -21.129 1.00 96.75 778 HIS A CA 1
ATOM 5740 C C . HIS A 1 778 ? 45.846 14.018 -21.887 1.00 96.75 778 HIS A C 1
ATOM 5742 O O . HIS A 1 778 ? 46.416 12.960 -21.588 1.00 96.75 778 HIS A O 1
ATOM 5748 N N . SER A 1 779 ? 44.975 14.105 -22.883 1.00 96.50 779 SER A N 1
ATOM 5749 C CA . SER A 1 779 ? 44.717 13.025 -23.837 1.00 96.50 779 SER A CA 1
ATOM 5750 C C . SER A 1 779 ? 45.846 12.918 -24.875 1.00 96.50 779 SER A C 1
ATOM 5752 O O . SER A 1 779 ? 46.591 13.867 -25.118 1.00 96.50 779 SER A O 1
ATOM 5754 N N . THR A 1 780 ? 45.979 11.753 -25.513 1.00 96.56 780 THR A N 1
ATOM 5755 C CA . THR A 1 780 ? 46.874 11.551 -26.675 1.00 96.56 780 THR A CA 1
ATOM 5756 C C . THR A 1 780 ? 46.121 11.276 -27.980 1.00 96.56 780 THR A C 1
ATOM 5758 O O . THR A 1 780 ? 46.751 10.963 -28.986 1.00 96.56 780 THR A O 1
ATOM 5761 N N . GLY A 1 781 ? 44.784 11.355 -27.977 1.00 95.94 781 GLY A N 1
ATOM 5762 C CA . GLY A 1 781 ? 43.966 11.089 -29.166 1.00 95.94 781 GLY A CA 1
ATOM 5763 C C . GLY A 1 781 ? 43.860 9.613 -29.577 1.00 95.94 781 GLY A C 1
ATOM 5764 O O . GLY A 1 781 ? 43.435 9.330 -30.693 1.00 95.94 781 GLY A O 1
ATOM 5765 N N . VAL A 1 782 ? 44.259 8.674 -28.709 1.00 97.50 782 VAL A N 1
ATOM 5766 C CA . VAL A 1 782 ? 44.273 7.220 -28.972 1.00 97.50 782 VAL A CA 1
ATOM 5767 C C . VAL A 1 782 ? 43.572 6.477 -27.836 1.00 97.50 782 VAL A C 1
ATOM 5769 O O . VAL A 1 782 ? 43.835 6.750 -26.665 1.00 97.50 782 VAL A O 1
ATOM 5772 N N . LEU A 1 783 ? 42.694 5.524 -28.145 1.00 98.06 783 LEU A N 1
ATOM 5773 C CA . LEU A 1 783 ? 41.896 4.784 -27.166 1.00 98.06 783 LEU A CA 1
ATOM 5774 C C . LEU A 1 783 ? 42.747 3.782 -26.372 1.00 98.06 783 LEU A C 1
ATOM 5776 O O . LEU A 1 783 ? 43.641 3.113 -26.891 1.00 98.06 783 LEU A O 1
ATOM 5780 N N . ASN A 1 784 ? 42.462 3.648 -25.075 1.00 97.00 784 ASN A N 1
ATOM 5781 C CA . ASN A 1 784 ? 43.295 2.883 -24.143 1.00 97.00 784 ASN A CA 1
ATOM 5782 C C . ASN A 1 784 ? 43.028 1.370 -24.182 1.00 97.00 784 ASN A C 1
ATOM 5784 O O . ASN A 1 784 ? 42.729 0.755 -23.158 1.00 97.00 784 ASN A O 1
ATOM 5788 N N . VAL A 1 785 ? 43.111 0.760 -25.366 1.00 97.00 785 VAL A N 1
ATOM 5789 C CA . VAL A 1 785 ? 42.841 -0.673 -25.567 1.00 97.00 785 VAL A CA 1
ATOM 5790 C C . VAL A 1 785 ? 43.763 -1.532 -24.694 1.00 97.00 785 VAL A C 1
ATOM 5792 O O . VAL A 1 785 ? 43.299 -2.390 -23.948 1.00 97.00 785 VAL A O 1
ATOM 5795 N N . ALA A 1 786 ? 45.070 -1.252 -24.713 1.00 95.19 786 ALA A N 1
ATOM 5796 C CA . ALA A 1 786 ? 46.060 -2.016 -23.951 1.00 95.19 786 ALA A CA 1
ATOM 5797 C C . ALA A 1 786 ? 45.931 -1.854 -22.422 1.00 95.19 786 ALA A C 1
ATOM 5799 O O . ALA A 1 786 ? 46.289 -2.768 -21.682 1.00 95.19 786 ALA A O 1
ATOM 5800 N N . GLY A 1 787 ? 45.421 -0.714 -21.943 1.00 95.38 787 GLY A N 1
ATOM 5801 C CA . GLY A 1 787 ? 45.175 -0.455 -20.522 1.00 95.38 787 GLY A CA 1
ATOM 5802 C C . GLY A 1 787 ? 43.768 -0.817 -20.038 1.00 95.38 787 GLY A C 1
ATOM 5803 O O . GLY A 1 787 ? 43.479 -0.583 -18.865 1.00 95.38 787 GLY A O 1
ATOM 5804 N N . LYS A 1 788 ? 42.894 -1.347 -20.910 1.00 95.75 788 LYS A N 1
ATOM 5805 C CA . LYS A 1 788 ? 41.528 -1.808 -20.581 1.00 95.75 788 LYS A CA 1
ATOM 5806 C C . LYS A 1 788 ? 41.116 -3.077 -21.349 1.00 95.75 788 LYS A C 1
ATOM 5808 O O . LYS A 1 788 ? 40.076 -3.071 -22.014 1.00 95.75 788 LYS A O 1
ATOM 5813 N N . PRO A 1 789 ? 41.888 -4.177 -21.276 1.00 93.81 789 PRO A N 1
ATOM 5814 C CA . PRO A 1 789 ? 41.560 -5.421 -21.982 1.00 93.81 789 PRO A CA 1
ATOM 5815 C C . PRO A 1 789 ? 40.242 -6.071 -21.512 1.00 93.81 789 PRO A C 1
ATOM 5817 O O . PRO A 1 789 ? 39.731 -6.965 -22.171 1.00 93.81 789 PRO A O 1
ATOM 5820 N N . ASP A 1 790 ? 39.682 -5.622 -20.386 1.00 90.50 790 ASP A N 1
ATOM 5821 C CA . ASP A 1 790 ? 38.390 -6.024 -19.818 1.00 90.50 790 ASP A CA 1
ATOM 5822 C C . ASP A 1 790 ? 37.186 -5.214 -20.352 1.00 90.50 790 ASP A C 1
ATOM 5824 O O . ASP A 1 790 ? 36.041 -5.495 -19.983 1.00 90.50 790 ASP A O 1
ATOM 5828 N N . LYS A 1 791 ? 37.435 -4.179 -21.170 1.00 93.19 791 LYS A N 1
ATOM 5829 C CA . LYS A 1 791 ? 36.411 -3.298 -21.774 1.00 93.19 791 LYS A CA 1
ATOM 5830 C C . LYS A 1 791 ? 36.620 -3.043 -23.264 1.00 93.19 791 LYS A C 1
ATOM 5832 O O . LYS A 1 791 ? 35.661 -2.706 -23.953 1.00 93.19 791 LYS A O 1
ATOM 5837 N N . TYR A 1 792 ? 37.843 -3.183 -23.768 1.00 96.19 792 TYR A N 1
ATOM 5838 C CA . TYR A 1 792 ? 38.190 -2.927 -25.160 1.00 96.19 792 TYR A CA 1
ATOM 5839 C C . TYR A 1 792 ? 38.990 -4.075 -25.771 1.00 96.19 792 TYR A C 1
ATOM 5841 O O . TYR A 1 792 ? 39.937 -4.581 -25.171 1.00 96.19 792 TYR A O 1
ATOM 5849 N N . ARG A 1 793 ? 38.699 -4.367 -27.041 1.00 95.19 793 ARG A N 1
ATOM 5850 C CA . ARG A 1 793 ? 39.654 -4.995 -27.963 1.00 95.19 793 ARG A CA 1
ATOM 5851 C C . ARG A 1 793 ? 39.920 -4.068 -29.147 1.00 95.19 793 ARG A C 1
ATOM 5853 O O . ARG A 1 793 ? 39.136 -3.162 -29.431 1.00 95.19 793 ARG A O 1
ATOM 5860 N N . ALA A 1 794 ? 41.018 -4.305 -29.858 1.00 96.56 794 ALA A N 1
ATOM 5861 C CA . ALA A 1 794 ? 41.264 -3.618 -31.120 1.00 96.56 794 ALA A CA 1
ATOM 5862 C C . ALA A 1 794 ? 40.154 -3.957 -32.132 1.00 96.56 794 ALA A C 1
ATOM 5864 O O . ALA A 1 794 ? 39.703 -5.107 -32.206 1.00 96.56 794 ALA A O 1
ATOM 5865 N N . ALA A 1 795 ? 39.728 -2.961 -32.909 1.00 96.44 795 ALA A N 1
ATOM 5866 C CA . ALA A 1 795 ? 38.919 -3.197 -34.096 1.00 96.44 795 ALA A CA 1
ATOM 5867 C C . ALA A 1 795 ? 39.789 -3.849 -35.183 1.00 96.44 795 ALA A C 1
ATOM 5869 O O . ALA A 1 795 ? 40.931 -3.442 -35.408 1.00 96.44 795 ALA A O 1
ATOM 5870 N N . SER A 1 796 ? 39.256 -4.862 -35.863 1.00 96.12 796 SER A N 1
ATOM 5871 C CA . SER A 1 796 ? 39.846 -5.380 -37.101 1.00 96.12 796 SER A CA 1
ATOM 5872 C C . SER A 1 796 ? 39.733 -4.357 -38.238 1.00 96.12 796 SER A C 1
ATOM 5874 O O . SER A 1 796 ? 38.919 -3.434 -38.181 1.00 96.12 796 SER A O 1
ATOM 5876 N N . GLU A 1 797 ? 40.515 -4.529 -39.308 1.00 96.19 797 GLU A N 1
ATOM 5877 C CA . GLU A 1 797 ? 40.473 -3.639 -40.481 1.00 96.19 797 GLU A CA 1
ATOM 5878 C C . GLU A 1 797 ? 39.054 -3.523 -41.069 1.00 96.19 797 GLU A C 1
ATOM 5880 O O . GLU A 1 797 ? 38.612 -2.426 -41.399 1.00 96.19 797 GLU A O 1
ATOM 5885 N N . SER A 1 798 ? 38.306 -4.631 -41.122 1.00 94.81 798 SER A N 1
ATOM 5886 C CA . SER A 1 798 ? 36.910 -4.673 -41.576 1.00 94.81 798 SER A CA 1
ATOM 5887 C C . SER A 1 798 ? 35.928 -3.972 -40.635 1.00 94.81 798 SER A C 1
ATOM 5889 O O . SER A 1 798 ? 34.970 -3.367 -41.101 1.00 94.81 798 SER A O 1
ATOM 5891 N N . GLU A 1 799 ? 36.159 -4.038 -39.325 1.00 95.62 799 GLU A N 1
ATOM 5892 C CA . GLU A 1 799 ? 35.326 -3.376 -38.313 1.00 95.62 799 GLU A CA 1
ATOM 5893 C C . GLU A 1 799 ? 35.544 -1.860 -38.314 1.00 95.62 799 GLU A C 1
ATOM 5895 O O . GLU A 1 799 ? 34.593 -1.082 -38.350 1.00 95.62 799 GLU A O 1
ATOM 5900 N N . ARG A 1 800 ? 36.810 -1.428 -38.367 1.00 96.88 800 ARG A N 1
ATOM 5901 C CA . ARG A 1 800 ? 37.168 -0.013 -38.501 1.00 96.88 800 ARG A CA 1
ATOM 5902 C C . ARG A 1 800 ? 36.624 0.567 -39.814 1.00 96.88 800 ARG A C 1
ATOM 5904 O O . ARG A 1 800 ? 36.051 1.653 -39.809 1.00 96.88 800 ARG A O 1
ATOM 5911 N N . ALA A 1 801 ? 36.707 -0.197 -40.907 1.00 96.12 801 ALA A N 1
ATOM 5912 C CA . ALA A 1 801 ? 36.128 0.174 -42.195 1.00 96.12 801 ALA A CA 1
ATOM 5913 C C . ALA A 1 801 ? 34.585 0.204 -42.202 1.00 96.12 801 ALA A C 1
ATOM 5915 O O . ALA A 1 801 ? 34.020 1.040 -42.903 1.00 96.12 801 ALA A O 1
ATOM 5916 N N . GLU A 1 802 ? 33.892 -0.651 -41.436 1.00 95.44 802 GLU A N 1
ATOM 5917 C CA . GLU A 1 802 ? 32.426 -0.595 -41.291 1.00 95.44 802 GLU A CA 1
ATOM 5918 C C . GLU A 1 802 ? 31.982 0.745 -40.688 1.00 95.44 802 GLU A C 1
ATOM 5920 O O . GLU A 1 802 ? 31.026 1.342 -41.182 1.00 95.44 802 GLU A O 1
ATOM 5925 N N . VAL A 1 803 ? 32.706 1.256 -39.687 1.00 97.12 803 VAL A N 1
ATOM 5926 C CA . VAL A 1 803 ? 32.454 2.588 -39.116 1.00 97.12 803 VAL A CA 1
ATOM 5927 C C . VAL A 1 803 ? 32.828 3.687 -40.118 1.00 97.12 803 VAL A C 1
ATOM 5929 O O . VAL A 1 803 ? 31.976 4.496 -40.483 1.00 97.12 803 VAL A O 1
ATOM 5932 N N . GLU A 1 804 ? 34.066 3.702 -40.626 1.00 97.69 804 GLU A N 1
ATOM 5933 C CA . GLU A 1 804 ? 34.568 4.782 -41.495 1.00 97.69 804 GLU A CA 1
ATOM 5934 C C . GLU A 1 804 ? 33.775 4.942 -42.803 1.00 97.69 804 GLU A C 1
ATOM 5936 O O . GLU A 1 804 ? 33.459 6.065 -43.194 1.00 97.69 804 GLU A O 1
ATOM 5941 N N . GLN A 1 805 ? 33.405 3.846 -43.478 1.00 97.19 805 GLN A N 1
ATOM 5942 C CA . GLN A 1 805 ? 32.672 3.910 -44.754 1.00 97.19 805 GLN A CA 1
ATOM 5943 C C . GLN A 1 805 ? 31.228 4.400 -44.600 1.00 97.19 805 GLN A C 1
ATOM 5945 O O . GLN A 1 805 ? 30.634 4.879 -45.566 1.00 97.19 805 GLN A O 1
ATOM 5950 N N . ASN A 1 806 ? 30.651 4.272 -43.403 1.00 97.62 806 ASN A N 1
ATOM 5951 C CA . ASN A 1 806 ? 29.287 4.703 -43.115 1.00 97.62 806 ASN A CA 1
ATOM 5952 C C . ASN A 1 806 ? 29.234 6.011 -42.313 1.00 97.62 806 ASN A C 1
ATOM 5954 O O . ASN A 1 806 ? 28.146 6.549 -42.125 1.00 97.62 806 ASN A O 1
ATOM 5958 N N . TRP A 1 807 ? 30.380 6.561 -41.900 1.00 98.19 807 TRP A N 1
ATOM 5959 C CA . TRP A 1 807 ? 30.448 7.708 -40.996 1.00 98.19 807 TRP A CA 1
ATOM 5960 C C . TRP A 1 807 ? 29.756 8.967 -41.527 1.00 98.19 807 TRP A C 1
ATOM 5962 O O . TRP A 1 807 ? 29.082 9.665 -40.775 1.00 98.19 807 TRP A O 1
ATOM 5972 N N . GLN A 1 808 ? 29.827 9.224 -42.838 1.00 97.94 808 GLN A N 1
ATOM 5973 C CA . GLN A 1 808 ? 29.099 10.351 -43.427 1.00 97.94 808 GLN A CA 1
ATOM 5974 C C . GLN A 1 808 ? 27.578 10.194 -43.266 1.00 97.94 808 GLN A C 1
ATOM 5976 O O . GLN A 1 808 ? 26.916 11.174 -42.964 1.00 97.94 808 GLN A O 1
ATOM 5981 N N . LYS A 1 809 ? 27.028 8.969 -43.350 1.00 97.69 809 LYS A N 1
ATOM 5982 C CA . LYS A 1 809 ? 25.592 8.719 -43.114 1.00 97.69 809 LYS A CA 1
ATOM 5983 C C . LYS A 1 809 ? 25.181 9.074 -41.683 1.00 97.69 809 LYS A C 1
ATOM 5985 O O . LYS A 1 809 ? 24.070 9.546 -41.479 1.00 97.69 809 LYS A O 1
ATOM 5990 N N . TYR A 1 810 ? 26.072 8.847 -40.712 1.00 98.25 810 TYR A N 1
ATOM 5991 C CA . TYR A 1 810 ? 25.862 9.276 -39.332 1.00 98.25 810 TYR A CA 1
ATOM 5992 C C . TYR A 1 810 ? 25.813 10.804 -39.241 1.00 98.25 810 TYR A C 1
ATOM 5994 O O . TYR A 1 810 ? 24.832 11.335 -38.730 1.00 98.25 810 TYR A O 1
ATOM 6002 N N . VAL A 1 811 ? 26.800 11.512 -39.800 1.00 98.25 811 VAL A N 1
ATOM 6003 C CA . VAL A 1 811 ? 26.818 12.988 -39.806 1.00 98.25 811 VAL A CA 1
ATOM 6004 C C . VAL A 1 811 ? 25.598 13.565 -40.541 1.00 98.25 811 VAL A C 1
ATOM 6006 O O . VAL A 1 811 ? 24.985 14.508 -40.052 1.00 98.25 811 VAL A O 1
ATOM 6009 N N . ASP A 1 812 ? 25.176 12.948 -41.648 1.00 97.38 812 ASP A N 1
ATOM 6010 C CA . ASP A 1 812 ? 23.966 13.303 -42.406 1.00 97.38 812 ASP A CA 1
ATOM 6011 C C . ASP A 1 812 ? 22.654 13.023 -41.630 1.00 97.38 812 ASP A C 1
ATOM 6013 O O . ASP A 1 812 ? 21.595 13.517 -42.018 1.00 97.38 812 ASP A O 1
ATOM 6017 N N . SER A 1 813 ? 22.702 12.234 -40.545 1.00 97.69 813 SER A N 1
ATOM 6018 C CA . SER A 1 813 ? 21.554 11.911 -39.673 1.00 97.69 813 SER A CA 1
ATOM 6019 C C . SER A 1 813 ? 21.419 12.820 -38.440 1.00 97.69 813 SER A C 1
ATOM 6021 O O . SER A 1 813 ? 20.412 12.742 -37.723 1.00 97.69 813 SER A O 1
ATOM 6023 N N . LEU A 1 814 ? 22.428 13.656 -38.172 1.00 97.94 814 LEU A N 1
ATOM 6024 C CA . LEU A 1 814 ? 22.448 14.624 -37.073 1.00 97.94 814 LEU A CA 1
ATOM 6025 C C . LEU A 1 814 ? 21.595 15.860 -37.391 1.00 97.94 814 LEU A C 1
ATOM 6027 O O . LEU A 1 814 ? 21.222 16.110 -38.536 1.00 97.94 814 LEU A O 1
ATOM 6031 N N . GLU A 1 815 ? 21.318 16.676 -36.373 1.00 95.88 815 GLU A N 1
ATOM 6032 C CA . GLU A 1 815 ? 20.585 17.929 -36.569 1.00 95.88 815 GLU A CA 1
ATOM 6033 C C . GLU A 1 815 ? 21.389 18.924 -37.434 1.00 95.88 815 GLU A C 1
ATOM 6035 O O . GLU A 1 815 ? 22.491 19.325 -37.037 1.00 95.88 815 GLU A O 1
ATOM 6040 N N . PRO A 1 816 ? 20.868 19.392 -38.591 1.00 96.75 816 PRO A N 1
ATOM 6041 C CA . PRO A 1 816 ? 21.663 20.162 -39.554 1.00 96.75 816 PRO A CA 1
ATOM 6042 C C . PRO A 1 816 ? 22.285 21.447 -38.993 1.00 96.75 816 PRO A C 1
ATOM 6044 O O . PRO A 1 816 ? 23.395 21.818 -39.373 1.00 96.75 816 PRO A O 1
ATOM 6047 N N . GLY A 1 817 ? 21.597 22.117 -38.060 1.00 96.62 817 GLY A N 1
ATOM 6048 C CA . GLY A 1 817 ? 22.109 23.318 -37.394 1.00 96.62 817 GLY A CA 1
ATOM 6049 C C . GLY A 1 817 ? 23.292 23.039 -36.459 1.00 96.62 817 GLY A C 1
ATOM 6050 O O . GLY A 1 817 ? 24.205 23.863 -36.367 1.00 96.62 817 GLY A O 1
ATOM 6051 N N . PHE A 1 818 ? 23.321 21.866 -35.816 1.00 96.19 818 PHE A N 1
ATOM 6052 C CA . PHE A 1 818 ? 24.467 21.421 -35.024 1.00 96.19 818 PHE A CA 1
ATOM 6053 C C . PHE A 1 818 ? 25.657 21.116 -35.936 1.00 96.19 818 PHE A C 1
ATOM 6055 O O . PHE A 1 818 ? 26.727 21.687 -35.741 1.00 96.19 818 PHE A O 1
ATOM 6062 N N . VAL A 1 819 ? 25.449 20.324 -36.996 1.00 97.94 819 VAL A N 1
ATOM 6063 C CA . VAL A 1 819 ? 26.500 19.992 -37.975 1.00 97.94 819 VAL A CA 1
ATOM 6064 C C . VAL A 1 819 ? 27.116 21.255 -38.585 1.00 97.94 819 VAL A C 1
ATOM 6066 O O . VAL A 1 819 ? 28.340 21.389 -38.619 1.00 97.94 819 VAL A O 1
ATOM 6069 N N . GLN A 1 820 ? 26.286 22.217 -39.005 1.00 97.50 820 GLN A N 1
ATOM 6070 C CA . GLN A 1 820 ? 26.752 23.488 -39.566 1.00 97.50 820 GLN A CA 1
ATOM 6071 C C . GLN A 1 820 ? 27.563 24.316 -38.557 1.00 97.50 820 GLN A C 1
ATOM 6073 O O . GLN A 1 820 ? 28.582 24.899 -38.929 1.00 97.50 820 GLN A O 1
ATOM 6078 N N . THR A 1 821 ? 27.129 24.377 -37.295 1.00 97.19 821 THR A N 1
ATOM 6079 C CA . THR A 1 821 ? 27.821 25.148 -36.248 1.00 97.19 821 THR A CA 1
ATOM 6080 C C . THR A 1 821 ? 29.162 24.509 -35.892 1.00 97.19 821 THR A C 1
ATOM 6082 O O . THR A 1 821 ? 30.181 25.195 -35.850 1.00 97.19 821 THR A O 1
ATOM 6085 N N . SER A 1 822 ? 29.188 23.190 -35.709 1.00 97.56 822 SER A N 1
ATOM 6086 C CA . SER A 1 822 ? 30.390 22.429 -35.364 1.00 97.56 822 SER A CA 1
ATOM 6087 C C . SER A 1 822 ? 31.457 22.487 -36.463 1.00 97.56 822 SER A C 1
ATOM 6089 O O . SER A 1 822 ? 32.615 22.786 -36.173 1.00 97.56 822 SER A O 1
ATOM 6091 N N . LEU A 1 823 ? 31.067 22.333 -37.736 1.00 97.38 823 LEU A N 1
ATOM 6092 C CA . LEU A 1 823 ? 31.987 22.479 -38.875 1.00 97.38 823 LEU A CA 1
ATOM 6093 C C . LEU A 1 823 ? 32.481 23.922 -39.092 1.00 97.38 823 LEU A C 1
ATOM 6095 O O . LEU A 1 823 ? 33.533 24.125 -39.699 1.00 97.38 823 LEU A O 1
ATOM 6099 N N . ALA A 1 824 ? 31.753 24.929 -38.595 1.00 97.31 824 ALA A N 1
ATOM 6100 C CA . ALA A 1 824 ? 32.198 26.324 -38.604 1.00 97.31 824 ALA A CA 1
ATOM 6101 C C . ALA A 1 824 ? 33.196 26.653 -37.475 1.00 97.31 824 ALA A C 1
ATOM 6103 O O . ALA A 1 824 ? 33.952 27.616 -37.607 1.00 97.31 824 ALA A O 1
ATOM 6104 N N . LEU A 1 825 ? 33.220 25.863 -36.392 1.00 96.31 825 LEU A N 1
ATOM 6105 C CA . LEU A 1 825 ? 34.253 25.929 -35.350 1.00 96.31 825 LEU A CA 1
ATOM 6106 C C . LEU A 1 825 ? 35.533 25.210 -35.801 1.00 96.31 825 LEU A C 1
ATOM 6108 O O . LEU A 1 825 ? 36.622 25.776 -35.711 1.00 96.31 825 LEU A O 1
ATOM 6112 N N . ASN A 1 826 ? 35.392 23.990 -36.326 1.00 97.56 826 ASN A N 1
ATOM 6113 C CA . ASN A 1 826 ? 36.498 23.169 -36.808 1.00 97.56 826 ASN A CA 1
ATOM 6114 C C . ASN A 1 826 ? 36.066 22.381 -38.064 1.00 97.56 826 ASN A C 1
ATOM 6116 O O . ASN A 1 826 ? 35.151 21.566 -37.966 1.00 97.56 826 ASN A O 1
ATOM 6120 N N . PRO A 1 827 ? 36.708 22.544 -39.239 1.00 97.19 827 PRO A N 1
ATOM 6121 C CA . PRO A 1 827 ? 36.344 21.773 -40.434 1.00 97.19 827 PRO A CA 1
ATOM 6122 C C . PRO A 1 827 ? 36.554 20.259 -40.264 1.00 97.19 827 PRO A C 1
ATOM 6124 O O . PRO A 1 827 ? 35.916 19.477 -40.964 1.00 97.19 827 PRO A O 1
ATOM 6127 N N . ASP A 1 828 ? 37.405 19.852 -39.318 1.00 97.44 828 ASP A N 1
ATOM 6128 C CA . ASP A 1 828 ? 37.682 18.457 -38.983 1.00 97.44 828 ASP A CA 1
ATOM 6129 C C . ASP A 1 828 ? 36.790 17.923 -37.833 1.00 97.44 828 ASP A C 1
ATOM 6131 O O . ASP A 1 828 ? 36.955 16.774 -37.452 1.00 97.44 828 ASP A O 1
ATOM 6135 N N . TYR A 1 829 ? 35.825 18.685 -37.286 1.00 98.19 829 TYR A N 1
ATOM 6136 C CA . TYR A 1 829 ? 35.083 18.352 -36.042 1.00 98.19 829 TYR A CA 1
ATOM 6137 C C . TYR A 1 829 ? 34.539 16.910 -35.961 1.00 98.19 829 TYR A C 1
ATOM 6139 O O . TYR A 1 829 ? 34.636 16.261 -34.930 1.00 98.19 829 TYR A O 1
ATOM 6147 N N . PHE A 1 830 ? 33.967 16.367 -37.040 1.00 97.50 830 PHE A N 1
ATOM 6148 C CA . PHE A 1 830 ? 33.394 15.009 -37.030 1.00 97.50 830 PHE A CA 1
ATOM 6149 C C . PHE A 1 830 ? 34.383 13.910 -37.455 1.00 97.50 830 PHE A C 1
ATOM 6151 O O . PHE A 1 830 ? 33.982 12.777 -37.703 1.00 97.50 830 PHE A O 1
ATOM 6158 N N . LYS A 1 831 ? 35.675 14.211 -37.579 1.00 97.75 831 LYS A N 1
ATOM 6159 C CA . LYS A 1 831 ? 36.711 13.284 -38.052 1.00 97.75 831 LYS A CA 1
ATOM 6160 C C . LYS A 1 831 ? 37.061 12.244 -36.994 1.00 97.75 831 LYS A C 1
ATOM 6162 O O . LYS A 1 831 ? 37.445 12.585 -35.878 1.00 97.75 831 LYS A O 1
ATOM 6167 N N . ILE A 1 832 ? 37.006 10.971 -37.382 1.00 98.56 832 ILE A N 1
ATOM 6168 C CA . ILE A 1 832 ? 37.458 9.843 -36.561 1.00 98.56 832 ILE A CA 1
ATOM 6169 C C . ILE A 1 832 ? 38.967 9.959 -36.303 1.00 98.56 832 ILE A C 1
ATOM 6171 O O . ILE A 1 832 ? 39.767 9.948 -37.241 1.00 98.56 832 ILE A O 1
ATOM 6175 N N . LYS A 1 833 ? 39.346 10.012 -35.023 1.00 97.81 833 LYS A N 1
ATOM 6176 C CA . LYS A 1 833 ? 40.725 9.858 -34.540 1.00 97.81 833 LYS A CA 1
ATOM 6177 C C . LYS A 1 833 ? 41.062 8.385 -34.306 1.00 97.81 833 LYS A C 1
ATOM 6179 O O . LYS A 1 833 ? 42.073 7.911 -34.820 1.00 97.81 833 LYS A O 1
ATOM 6184 N N . ASP A 1 834 ? 40.201 7.643 -33.604 1.00 98.00 834 ASP A N 1
ATOM 6185 C CA . ASP A 1 834 ? 40.432 6.226 -33.280 1.00 98.00 834 ASP A CA 1
ATOM 6186 C C . ASP A 1 834 ? 39.125 5.430 -33.066 1.00 98.00 834 ASP A C 1
ATOM 6188 O O . ASP A 1 834 ? 38.073 6.011 -32.795 1.00 98.00 834 ASP A O 1
ATOM 6192 N N . VAL A 1 835 ? 39.189 4.098 -33.190 1.00 98.44 835 VAL A N 1
ATOM 6193 C CA . VAL A 1 835 ? 38.053 3.166 -33.048 1.00 98.44 835 VAL A CA 1
ATOM 6194 C C . VAL A 1 835 ? 38.475 1.913 -32.273 1.00 98.44 835 VAL A C 1
ATOM 6196 O O . VAL A 1 835 ? 39.289 1.118 -32.748 1.00 98.44 835 VAL A O 1
ATOM 6199 N N . ALA A 1 836 ? 37.854 1.679 -31.116 1.00 98.25 836 ALA A N 1
ATOM 6200 C CA . ALA A 1 836 ? 38.003 0.447 -30.340 1.00 98.25 836 ALA A CA 1
ATOM 6201 C C . ALA A 1 836 ? 36.675 -0.315 -30.278 1.00 98.25 836 ALA A C 1
ATOM 6203 O O . ALA A 1 836 ? 35.617 0.289 -30.104 1.00 98.25 836 ALA A O 1
ATOM 6204 N N . VAL A 1 837 ? 36.715 -1.649 -30.359 1.00 97.44 837 VAL A N 1
ATOM 6205 C CA . VAL A 1 837 ? 35.515 -2.462 -30.114 1.00 97.44 837 VAL A CA 1
ATOM 6206 C C . VAL A 1 837 ? 35.276 -2.544 -28.616 1.00 97.44 837 VAL A C 1
ATOM 6208 O O . VAL A 1 837 ? 36.159 -2.933 -27.845 1.00 97.44 837 VAL A O 1
ATOM 6211 N N . ARG A 1 838 ? 34.058 -2.187 -28.221 1.00 96.06 838 ARG A N 1
ATOM 6212 C CA . ARG A 1 838 ? 33.570 -2.224 -26.852 1.00 96.06 838 ARG A CA 1
ATOM 6213 C C . ARG A 1 838 ? 33.031 -3.616 -26.547 1.00 96.06 838 ARG A C 1
ATOM 6215 O O . ARG A 1 838 ? 32.119 -4.091 -27.215 1.00 96.06 838 ARG A O 1
ATOM 6222 N N . ILE A 1 839 ? 33.590 -4.256 -25.528 1.00 93.25 839 ILE A N 1
ATOM 6223 C CA . ILE A 1 839 ? 33.185 -5.591 -25.072 1.00 93.25 839 ILE A CA 1
ATOM 6224 C C . ILE A 1 839 ? 32.579 -5.516 -23.669 1.00 93.25 839 ILE A C 1
ATOM 6226 O O . ILE A 1 839 ? 32.828 -4.565 -22.927 1.00 93.25 839 ILE A O 1
ATOM 6230 N N . TYR A 1 840 ? 31.793 -6.536 -23.313 1.00 89.12 840 TYR A N 1
ATOM 6231 C CA . TYR A 1 840 ? 31.352 -6.791 -21.937 1.00 89.12 840 TYR A CA 1
ATOM 6232 C C . TYR A 1 840 ? 30.634 -5.594 -21.261 1.00 89.12 840 TYR A C 1
ATOM 6234 O O . TYR A 1 840 ? 30.992 -5.184 -20.155 1.00 89.12 840 TYR A O 1
ATOM 6242 N N . GLN A 1 841 ? 29.625 -5.010 -21.931 1.00 86.50 841 GLN A N 1
ATOM 6243 C CA . GLN A 1 841 ? 28.785 -3.932 -21.379 1.00 86.50 841 GLN A CA 1
ATOM 6244 C C . GLN A 1 841 ? 27.319 -3.990 -21.847 1.00 86.50 841 GLN A C 1
ATOM 6246 O O . GLN A 1 841 ? 27.053 -3.958 -23.049 1.00 86.50 841 GLN A O 1
ATOM 6251 N N . GLY A 1 842 ? 26.395 -3.910 -20.879 1.00 84.31 842 GLY A N 1
ATOM 6252 C CA . GLY A 1 842 ? 24.939 -3.925 -21.071 1.00 84.31 842 GLY A CA 1
ATOM 6253 C C . GLY A 1 842 ? 24.437 -5.358 -21.194 1.00 84.31 842 GLY A C 1
ATOM 6254 O O . GLY A 1 842 ? 24.631 -5.964 -22.241 1.00 84.31 842 GLY A O 1
ATOM 6255 N N . LEU A 1 843 ? 23.853 -5.910 -20.123 1.00 87.12 843 LEU A N 1
ATOM 6256 C CA . LEU A 1 843 ? 23.650 -7.357 -19.952 1.00 87.12 843 LEU A CA 1
ATOM 6257 C C . LEU A 1 843 ? 22.881 -7.991 -21.121 1.00 87.12 843 LEU A C 1
ATOM 6259 O O . LEU A 1 843 ? 23.436 -8.862 -21.794 1.00 87.12 843 LEU A O 1
ATOM 6263 N N . GLY A 1 844 ? 21.681 -7.496 -21.442 1.00 85.50 844 GLY A N 1
ATOM 6264 C CA . GLY A 1 844 ? 20.909 -7.941 -22.608 1.00 85.50 844 GLY A CA 1
ATOM 6265 C C . GLY A 1 844 ? 21.642 -7.750 -23.942 1.00 85.50 844 GLY A C 1
ATOM 6266 O O . GLY A 1 844 ? 21.544 -8.594 -24.828 1.00 85.50 844 GLY A O 1
ATOM 6267 N N . SER A 1 845 ? 22.475 -6.712 -24.068 1.00 88.06 845 SER A N 1
ATOM 6268 C CA . SER A 1 845 ? 23.213 -6.386 -25.298 1.00 88.06 845 SER A CA 1
ATOM 6269 C C . SER A 1 845 ? 24.577 -7.081 -25.449 1.00 88.06 845 SER A C 1
ATOM 6271 O O . SER A 1 845 ? 25.236 -6.876 -26.472 1.00 88.06 845 SER A O 1
ATOM 6273 N N . ILE A 1 846 ? 25.050 -7.899 -24.498 1.00 91.06 846 ILE A N 1
ATOM 6274 C CA . ILE A 1 846 ? 26.308 -8.653 -24.676 1.00 91.06 846 ILE A CA 1
ATOM 6275 C C . ILE A 1 846 ? 26.171 -9.563 -25.909 1.00 91.06 846 ILE A C 1
ATOM 6277 O O . ILE A 1 846 ? 25.180 -10.276 -26.046 1.00 91.06 846 ILE A O 1
ATOM 6281 N N . GLY A 1 847 ? 27.152 -9.501 -26.816 1.00 89.56 847 GLY A N 1
ATOM 6282 C CA . GLY A 1 847 ? 27.112 -10.143 -28.137 1.00 89.56 847 GLY A CA 1
ATOM 6283 C C . GLY A 1 847 ? 26.815 -9.179 -29.288 1.00 89.56 847 GLY A C 1
ATOM 6284 O O . GLY A 1 847 ? 27.187 -9.463 -30.424 1.00 89.56 847 GLY A O 1
ATOM 6285 N N . SER A 1 848 ? 26.190 -8.026 -29.013 1.00 92.69 848 SER A N 1
ATOM 6286 C CA . SER A 1 848 ? 25.992 -6.969 -30.017 1.00 92.69 848 SER A CA 1
ATOM 6287 C C . SER A 1 848 ? 27.322 -6.336 -30.433 1.00 92.69 848 SER A C 1
ATOM 6289 O O . SER A 1 848 ? 28.268 -6.256 -29.643 1.00 92.69 848 SER A O 1
ATOM 6291 N N . GLN A 1 849 ? 27.407 -5.871 -31.679 1.00 93.81 849 GLN A N 1
ATOM 6292 C CA . GLN A 1 849 ? 28.588 -5.160 -32.151 1.00 93.81 849 GLN A CA 1
ATOM 6293 C C . GLN A 1 849 ? 28.550 -3.709 -31.661 1.00 93.81 849 GLN A C 1
ATOM 6295 O O . GLN A 1 849 ? 27.622 -2.960 -31.964 1.00 93.81 849 GLN A O 1
ATOM 6300 N N . ARG A 1 850 ? 29.561 -3.309 -30.888 1.00 96.06 850 ARG A N 1
ATOM 6301 C CA . ARG A 1 850 ? 29.622 -1.996 -30.243 1.00 96.06 850 ARG A CA 1
ATOM 6302 C C . ARG A 1 850 ? 31.018 -1.404 -30.379 1.00 96.06 850 ARG A C 1
ATOM 6304 O O . ARG A 1 850 ? 32.010 -2.104 -30.175 1.00 96.06 850 ARG A O 1
ATOM 6311 N N . TYR A 1 851 ? 31.106 -0.119 -30.696 1.00 97.81 851 TYR A N 1
ATOM 6312 C CA . TYR A 1 851 ? 32.366 0.601 -30.841 1.00 97.81 851 TYR A CA 1
ATOM 6313 C C . TYR A 1 851 ? 32.377 1.855 -29.977 1.00 97.81 851 TYR A C 1
ATOM 6315 O O . TYR A 1 851 ? 31.410 2.610 -29.970 1.00 97.81 851 TYR A O 1
ATOM 6323 N N . ASN A 1 852 ? 33.516 2.126 -29.347 1.00 98.31 852 ASN A N 1
ATOM 6324 C CA . ASN A 1 852 ? 33.825 3.469 -28.881 1.00 98.31 852 ASN A CA 1
ATOM 6325 C C . ASN A 1 852 ? 34.652 4.154 -29.973 1.00 98.31 852 ASN A C 1
ATOM 6327 O O . ASN A 1 852 ? 35.714 3.654 -30.356 1.00 98.31 852 ASN A O 1
ATOM 6331 N N . VAL A 1 853 ? 34.154 5.283 -30.471 1.00 98.62 853 VAL A N 1
ATOM 6332 C CA . VAL A 1 853 ? 34.775 6.083 -31.532 1.00 98.62 853 VAL A CA 1
ATOM 6333 C C . VAL A 1 853 ? 35.219 7.407 -30.930 1.00 98.62 853 VAL A C 1
ATOM 6335 O O . VAL A 1 853 ? 34.411 8.119 -30.339 1.00 98.62 853 VAL A O 1
ATOM 6338 N N . LEU A 1 854 ? 36.501 7.736 -31.064 1.00 98.56 854 LEU A N 1
ATOM 6339 C CA . LEU A 1 854 ? 37.021 9.049 -30.692 1.00 98.56 854 LEU A CA 1
ATOM 6340 C C . LEU A 1 854 ? 36.986 9.958 -31.924 1.00 98.56 854 LEU A C 1
ATOM 6342 O O . LEU A 1 854 ? 37.510 9.569 -32.971 1.00 98.56 854 LEU A O 1
ATOM 6346 N N . ILE A 1 855 ? 36.414 11.154 -31.797 1.00 98.50 855 ILE A N 1
ATOM 6347 C CA . ILE A 1 855 ? 36.427 12.191 -32.837 1.00 98.50 855 ILE A CA 1
ATOM 6348 C C . ILE A 1 855 ? 37.118 13.472 -32.364 1.00 98.50 855 ILE A C 1
ATOM 6350 O O . ILE A 1 855 ? 37.260 13.703 -31.165 1.00 98.50 855 ILE A O 1
ATOM 6354 N N . GLU A 1 856 ? 37.547 14.278 -33.336 1.00 97.94 856 GLU A N 1
ATOM 6355 C CA . GLU A 1 856 ? 38.095 15.628 -33.155 1.00 97.94 856 GLU A CA 1
ATOM 6356 C C . GLU A 1 856 ? 37.152 16.543 -32.333 1.00 97.94 856 GLU A C 1
ATOM 6358 O O . GLU A 1 856 ? 35.933 16.365 -32.315 1.00 97.94 856 GLU A O 1
ATOM 6363 N N . GLY A 1 857 ? 37.718 17.527 -31.632 1.00 94.25 857 GLY A N 1
ATOM 6364 C CA . GLY A 1 857 ? 36.967 18.499 -30.839 1.00 94.25 857 GLY A CA 1
ATOM 6365 C C . GLY A 1 857 ? 36.609 19.802 -31.576 1.00 94.25 857 GLY A C 1
ATOM 6366 O O . GLY A 1 857 ? 36.856 19.964 -32.779 1.00 94.25 857 GLY A O 1
ATOM 6367 N N . PRO A 1 858 ? 36.082 20.801 -30.840 1.00 95.62 858 PRO A N 1
ATOM 6368 C CA . PRO A 1 858 ? 35.951 22.186 -31.302 1.00 95.62 858 PRO A CA 1
ATOM 6369 C C . PRO A 1 858 ? 37.288 22.843 -31.686 1.00 95.62 858 PRO A C 1
ATOM 6371 O O . PRO A 1 858 ? 37.291 23.842 -32.403 1.00 95.62 858 PRO A O 1
ATOM 6374 N N . THR A 1 859 ? 38.416 22.303 -31.218 1.00 96.06 859 THR A N 1
ATOM 6375 C CA . THR A 1 859 ? 39.776 22.694 -31.609 1.00 96.06 859 THR A CA 1
ATOM 6376 C C . THR A 1 859 ? 40.588 21.481 -32.079 1.00 96.06 859 THR A C 1
ATOM 6378 O O . THR A 1 859 ? 40.112 20.350 -32.064 1.00 96.06 859 THR A O 1
ATOM 6381 N N . SER A 1 860 ? 41.841 21.703 -32.489 1.00 93.12 860 SER A N 1
ATOM 6382 C CA . SER A 1 860 ? 42.802 20.632 -32.796 1.00 93.12 860 SER A CA 1
ATOM 6383 C C . SER A 1 860 ? 43.578 20.146 -31.558 1.00 93.12 860 SER A C 1
ATOM 6385 O O . SER A 1 860 ? 44.754 19.785 -31.672 1.00 93.12 860 SER A O 1
ATOM 6387 N N . SER A 1 861 ? 42.994 20.250 -30.362 1.00 95.44 861 SER A N 1
ATOM 6388 C CA . SER A 1 861 ? 43.561 19.646 -29.155 1.00 95.44 861 SER A CA 1
ATOM 6389 C C . SER A 1 861 ? 43.171 18.162 -29.086 1.00 95.44 861 SER A C 1
ATOM 6391 O O . SER A 1 861 ? 42.583 17.600 -30.011 1.00 95.44 861 SER A O 1
ATOM 6393 N N . HIS A 1 862 ? 43.559 17.502 -28.000 1.00 96.31 862 HIS A N 1
ATOM 6394 C CA . HIS A 1 862 ? 43.052 16.178 -27.637 1.00 96.31 862 HIS A CA 1
ATOM 6395 C C . HIS A 1 862 ? 42.182 16.199 -26.378 1.00 96.31 862 HIS A C 1
ATOM 6397 O O . HIS A 1 862 ? 41.582 15.185 -26.031 1.00 96.31 862 HIS A O 1
ATOM 6403 N N . ASP A 1 863 ? 42.122 17.344 -25.698 1.00 96.25 863 ASP A N 1
ATOM 6404 C CA . ASP A 1 863 ? 41.471 17.524 -24.397 1.00 96.25 863 ASP A CA 1
ATOM 6405 C C . ASP A 1 863 ? 39.994 17.954 -24.508 1.00 96.25 863 ASP A C 1
ATOM 6407 O O . ASP A 1 863 ? 39.275 17.966 -23.509 1.00 96.25 863 ASP A O 1
ATOM 6411 N N . ASP A 1 864 ? 39.551 18.299 -25.720 1.00 95.88 864 ASP A N 1
ATOM 6412 C CA . ASP A 1 864 ? 38.182 18.659 -26.111 1.00 95.88 864 ASP A CA 1
ATOM 6413 C C . ASP A 1 864 ? 37.591 17.702 -27.173 1.00 95.88 864 ASP A C 1
ATOM 6415 O O . ASP A 1 864 ? 36.512 17.962 -27.706 1.00 95.88 864 ASP A O 1
ATOM 6419 N N . ASP A 1 865 ? 38.275 16.580 -27.442 1.00 97.62 865 ASP A N 1
ATOM 6420 C CA . ASP A 1 865 ? 37.803 15.468 -28.283 1.00 97.62 865 ASP A CA 1
ATOM 6421 C C . ASP A 1 865 ? 36.512 14.844 -27.720 1.00 97.62 865 ASP A C 1
ATOM 6423 O O . ASP A 1 865 ? 36.302 14.803 -26.504 1.00 97.62 865 ASP A O 1
ATOM 6427 N N . PHE A 1 866 ? 35.647 14.300 -28.582 1.00 97.31 866 PHE A N 1
ATOM 6428 C CA . PHE A 1 866 ? 34.424 13.614 -28.144 1.00 97.31 866 PHE A CA 1
ATOM 6429 C C . PHE A 1 866 ? 34.532 12.095 -28.276 1.00 97.31 866 PHE A C 1
ATOM 6431 O O . PHE A 1 866 ? 35.036 11.565 -29.266 1.00 97.31 866 PHE A O 1
ATOM 6438 N N . LEU A 1 867 ? 34.015 11.389 -27.267 1.00 97.75 867 LEU A N 1
ATOM 6439 C CA . LEU A 1 867 ? 33.919 9.934 -27.245 1.00 97.75 867 LEU A CA 1
ATOM 6440 C C . LEU A 1 867 ? 32.472 9.512 -27.523 1.00 97.75 867 LEU A C 1
ATOM 6442 O O . LEU A 1 867 ? 31.586 9.729 -26.696 1.00 97.75 867 LEU A O 1
ATOM 6446 N N . LEU A 1 868 ? 32.244 8.899 -28.680 1.00 98.38 868 LEU A N 1
ATOM 6447 C CA . LEU A 1 868 ? 30.936 8.423 -29.127 1.00 98.38 868 LEU A CA 1
ATOM 6448 C C . LEU A 1 868 ? 30.811 6.905 -28.935 1.00 98.38 868 LEU A C 1
ATOM 6450 O O . LEU A 1 868 ? 31.792 6.167 -29.058 1.00 98.38 868 LEU A O 1
ATOM 6454 N N . ASP A 1 869 ? 29.599 6.444 -28.642 1.00 97.50 869 ASP A N 1
ATOM 6455 C CA . ASP A 1 869 ? 29.215 5.036 -28.528 1.00 97.50 869 ASP A CA 1
ATOM 6456 C C . ASP A 1 869 ? 28.354 4.669 -29.739 1.00 97.50 869 ASP A C 1
ATOM 6458 O O . ASP A 1 869 ? 27.254 5.190 -29.919 1.00 97.50 869 ASP A O 1
ATOM 6462 N N . VAL A 1 870 ? 28.888 3.799 -30.595 1.00 98.00 870 VAL A N 1
ATOM 6463 C CA . VAL A 1 870 ? 28.234 3.280 -31.801 1.00 98.00 870 VAL A CA 1
ATOM 6464 C C . VAL A 1 870 ? 27.772 1.862 -31.484 1.00 98.00 870 VAL A C 1
ATOM 6466 O O . VAL A 1 870 ? 28.589 0.938 -31.449 1.00 98.00 870 VAL A O 1
ATOM 6469 N N . LYS A 1 871 ? 26.479 1.678 -31.222 1.00 96.50 871 LYS A N 1
ATOM 6470 C CA . LYS A 1 871 ? 25.889 0.407 -30.774 1.00 96.50 871 LYS A CA 1
ATOM 6471 C C . LYS A 1 871 ? 25.005 -0.171 -31.877 1.00 96.50 871 LYS A C 1
ATOM 6473 O O . LYS A 1 871 ? 24.177 0.537 -32.444 1.00 96.50 871 LYS A O 1
ATOM 6478 N N . GLN A 1 872 ? 25.189 -1.450 -32.201 1.00 96.06 872 GLN A N 1
ATOM 6479 C CA . GLN A 1 872 ? 24.264 -2.178 -33.066 1.00 96.06 872 GLN A CA 1
ATOM 6480 C C . GLN A 1 872 ? 22.896 -2.256 -32.380 1.00 96.06 872 GLN A C 1
ATOM 6482 O O . GLN A 1 872 ? 22.791 -2.794 -31.277 1.00 96.06 872 GLN A O 1
ATOM 6487 N N . SER A 1 873 ? 21.872 -1.754 -33.061 1.00 94.19 873 SER A N 1
ATOM 6488 C CA . SER A 1 873 ? 20.480 -1.824 -32.619 1.00 94.19 873 SER A CA 1
ATOM 6489 C C . SER A 1 873 ? 19.763 -3.007 -33.273 1.00 94.19 873 SER A C 1
ATOM 6491 O O . SER A 1 873 ? 20.217 -3.544 -34.287 1.00 94.19 873 SER A O 1
ATOM 6493 N N . PHE A 1 874 ? 18.650 -3.407 -32.664 1.00 90.56 874 PHE A N 1
ATOM 6494 C CA . PHE A 1 874 ? 17.820 -4.542 -33.063 1.00 90.56 874 PHE A CA 1
ATOM 6495 C C . PHE A 1 874 ? 16.337 -4.153 -32.973 1.00 90.56 874 PHE A C 1
ATOM 6497 O O . PHE A 1 874 ? 15.990 -3.100 -32.422 1.00 90.56 874 PHE A O 1
ATOM 6504 N N . LYS A 1 875 ? 15.451 -5.038 -33.441 1.00 89.12 875 LYS A N 1
ATOM 6505 C CA . LYS A 1 875 ? 14.027 -4.969 -33.097 1.00 89.12 875 LYS A CA 1
ATOM 6506 C C . LYS A 1 875 ? 13.854 -4.988 -31.567 1.00 89.12 875 LYS A C 1
ATOM 6508 O O . LYS A 1 875 ? 14.548 -5.765 -30.912 1.00 89.12 875 LYS A O 1
ATOM 6513 N N . PRO A 1 876 ? 12.954 -4.166 -30.999 1.00 89.38 876 PRO A N 1
ATOM 6514 C CA . PRO A 1 876 ? 12.727 -4.126 -29.558 1.00 89.38 876 PRO A CA 1
ATOM 6515 C C . PRO A 1 876 ? 12.135 -5.455 -29.080 1.00 89.38 876 PRO A C 1
ATOM 6517 O O . PRO A 1 876 ? 11.283 -6.025 -29.763 1.00 89.38 876 PRO A O 1
ATOM 6520 N N . ASP A 1 877 ? 12.545 -5.922 -27.900 1.00 87.50 877 ASP A N 1
ATOM 6521 C CA . ASP A 1 877 ? 12.176 -7.228 -27.333 1.00 87.50 877 ASP A CA 1
ATOM 6522 C C . ASP A 1 877 ? 10.664 -7.507 -27.348 1.00 87.50 877 ASP A C 1
ATOM 6524 O O . ASP A 1 877 ? 10.218 -8.622 -27.622 1.00 87.50 877 ASP A O 1
ATOM 6528 N N . MET A 1 878 ? 9.859 -6.470 -27.114 1.00 84.31 878 MET A N 1
ATOM 6529 C CA . MET A 1 878 ? 8.403 -6.568 -27.084 1.00 84.31 878 MET A CA 1
ATOM 6530 C C . MET A 1 878 ? 7.722 -6.678 -28.455 1.00 84.31 878 MET A C 1
ATOM 6532 O O . MET A 1 878 ? 6.510 -6.876 -28.503 1.00 84.31 878 MET A O 1
ATOM 6536 N N . PHE A 1 879 ? 8.450 -6.546 -29.571 1.00 78.94 879 PHE A N 1
ATOM 6537 C CA . PHE A 1 879 ? 7.860 -6.524 -30.917 1.00 78.94 879 PHE A CA 1
ATOM 6538 C C . PHE A 1 879 ? 7.058 -7.796 -31.246 1.00 78.94 879 PHE A C 1
ATOM 6540 O O . PHE A 1 879 ? 6.060 -7.736 -31.963 1.00 78.94 879 PHE A O 1
ATOM 6547 N N . ASN A 1 880 ? 7.457 -8.938 -30.682 1.00 73.81 880 ASN A N 1
ATOM 6548 C CA . ASN A 1 880 ? 6.751 -10.206 -30.865 1.00 73.81 880 ASN A CA 1
ATOM 6549 C C . ASN A 1 880 ? 5.383 -10.249 -30.149 1.00 73.81 880 ASN A C 1
ATOM 6551 O O . ASN A 1 880 ? 4.560 -11.103 -30.480 1.00 73.81 880 ASN A O 1
ATOM 6555 N N . ASN A 1 881 ? 5.102 -9.330 -29.213 1.00 74.75 881 ASN A N 1
ATOM 6556 C CA . ASN A 1 881 ? 3.811 -9.220 -28.532 1.00 74.75 881 ASN A CA 1
ATOM 6557 C C . ASN A 1 881 ? 2.938 -8.115 -29.157 1.00 74.75 881 ASN A C 1
ATOM 6559 O O . ASN A 1 881 ? 2.812 -6.993 -28.657 1.00 74.75 881 ASN A O 1
ATOM 6563 N N . ALA A 1 882 ? 2.350 -8.452 -30.305 1.00 66.00 882 ALA A N 1
ATOM 6564 C CA . ALA A 1 882 ? 1.677 -7.505 -31.190 1.00 66.00 882 ALA A CA 1
ATOM 6565 C C . ALA A 1 882 ? 0.324 -6.954 -30.689 1.00 66.00 882 ALA A C 1
ATOM 6567 O O .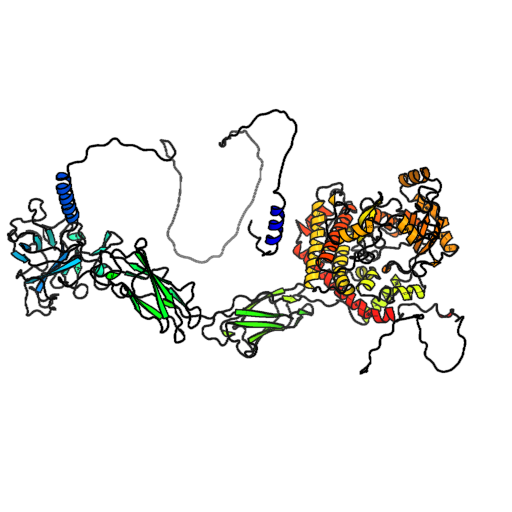 ALA A 1 882 ? -0.194 -6.008 -31.279 1.00 66.00 882 ALA A O 1
ATOM 6568 N N . GLU A 1 883 ? -0.263 -7.535 -29.639 1.00 76.00 883 GLU A N 1
ATOM 6569 C CA . GLU A 1 883 ? -1.513 -7.045 -29.033 1.00 76.00 883 GLU A CA 1
ATOM 6570 C C . GLU A 1 883 ? -1.234 -5.807 -28.161 1.00 76.00 883 GLU A C 1
ATOM 6572 O O . GLU A 1 883 ? -1.875 -4.755 -28.292 1.00 76.00 883 GLU A O 1
ATOM 6577 N N . GLU A 1 884 ? -0.194 -5.903 -27.330 1.00 80.81 884 GLU A N 1
ATOM 6578 C CA . GLU A 1 884 ? 0.216 -4.826 -26.435 1.00 80.81 884 GLU A CA 1
ATOM 6579 C C . GLU A 1 884 ? 1.039 -3.749 -27.164 1.00 80.81 884 GLU A C 1
ATOM 6581 O O . GLU A 1 884 ? 0.815 -2.559 -26.950 1.00 80.81 884 GLU A O 1
ATOM 6586 N N . ALA A 1 885 ? 1.923 -4.093 -28.103 1.00 81.50 885 ALA A N 1
ATOM 6587 C CA . ALA A 1 885 ? 2.655 -3.095 -28.895 1.00 81.50 885 ALA A CA 1
ATOM 6588 C C . ALA A 1 885 ? 1.744 -2.275 -29.849 1.00 81.50 885 ALA A C 1
ATOM 6590 O O . ALA A 1 885 ? 0.617 -2.662 -30.164 1.00 81.50 885 ALA A O 1
ATOM 6591 N N . LEU A 1 886 ? 2.208 -1.117 -30.331 1.00 78.06 886 LEU A N 1
ATOM 6592 C CA . LEU A 1 886 ? 1.631 -0.456 -31.509 1.00 78.06 886 LEU A CA 1
ATOM 6593 C C . LEU A 1 886 ? 2.264 -1.059 -32.768 1.00 78.06 886 LEU A C 1
ATOM 6595 O O . LEU A 1 886 ? 3.389 -0.713 -33.115 1.00 78.06 886 LEU A O 1
ATOM 6599 N N . VAL A 1 887 ? 1.544 -1.947 -33.455 1.00 63.25 887 VAL A N 1
ATOM 6600 C CA . VAL A 1 887 ? 2.060 -2.643 -34.648 1.00 63.25 887 VAL A CA 1
ATOM 6601 C C . VAL A 1 887 ? 1.521 -2.026 -35.937 1.00 63.25 887 VAL A C 1
ATOM 6603 O O . VAL A 1 887 ? 0.825 -2.660 -36.731 1.00 63.25 887 VAL A O 1
ATOM 6606 N N . ASP A 1 888 ? 1.927 -0.778 -36.176 1.00 66.50 888 ASP A N 1
ATOM 6607 C CA . ASP A 1 888 ? 2.221 -0.371 -37.552 1.00 66.50 888 ASP A CA 1
ATOM 6608 C C . ASP A 1 888 ? 3.342 -1.277 -38.111 1.00 66.50 888 ASP A C 1
ATOM 6610 O O . ASP A 1 888 ? 4.129 -1.830 -37.334 1.00 66.50 888 ASP A O 1
ATOM 6614 N N . PRO A 1 889 ? 3.465 -1.465 -39.440 1.00 65.31 889 PRO A N 1
ATOM 6615 C CA . PRO A 1 889 ? 4.469 -2.368 -40.001 1.00 65.31 889 PRO A CA 1
ATOM 6616 C C . PRO A 1 889 ? 5.899 -1.930 -39.640 1.00 65.31 889 PRO A C 1
ATOM 6618 O O . PRO A 1 889 ? 6.459 -1.039 -40.274 1.00 65.31 889 PRO A O 1
ATOM 6621 N N . TYR A 1 890 ? 6.514 -2.573 -38.641 1.00 74.19 890 TYR A N 1
ATOM 6622 C CA . TYR A 1 890 ? 7.852 -2.215 -38.145 1.00 74.19 890 TYR A CA 1
ATOM 6623 C C . TYR A 1 890 ? 8.916 -2.249 -39.250 1.00 74.19 890 TYR A C 1
ATOM 6625 O O . TYR A 1 890 ? 9.798 -1.398 -39.294 1.00 74.19 890 TYR A O 1
ATOM 6633 N N . ASP A 1 891 ? 8.793 -3.176 -40.203 1.00 72.50 891 ASP A N 1
ATOM 6634 C CA . ASP A 1 891 ? 9.683 -3.275 -41.369 1.00 72.50 891 ASP A CA 1
ATOM 6635 C C . ASP A 1 891 ? 9.567 -2.080 -42.345 1.00 72.50 891 ASP A C 1
ATOM 6637 O O . ASP A 1 891 ? 10.331 -1.984 -43.305 1.00 72.50 891 ASP A O 1
ATOM 6641 N N . ALA A 1 892 ? 8.630 -1.155 -42.103 1.00 68.25 892 ALA A N 1
ATOM 6642 C CA . ALA A 1 892 ? 8.507 0.136 -42.777 1.00 68.25 892 ALA A CA 1
ATOM 6643 C C . ALA A 1 892 ? 9.008 1.327 -41.928 1.00 68.25 892 ALA A C 1
ATOM 6645 O O . ALA A 1 892 ? 8.886 2.469 -42.377 1.00 68.25 892 ALA A O 1
ATOM 6646 N N . TYR A 1 893 ? 9.579 1.102 -40.734 1.00 78.56 893 TYR A N 1
ATOM 6647 C CA . TYR A 1 893 ? 10.103 2.179 -39.887 1.00 78.56 893 TYR A CA 1
ATOM 6648 C C . TYR A 1 893 ? 11.257 2.922 -40.596 1.00 78.56 893 TYR A C 1
ATOM 6650 O O . TYR A 1 893 ? 12.284 2.302 -40.909 1.00 78.56 893 TYR A O 1
ATOM 6658 N N . PRO A 1 894 ? 11.143 4.238 -40.869 1.00 82.81 894 PRO A N 1
ATOM 6659 C CA . PRO A 1 894 ? 12.138 4.954 -41.663 1.00 82.81 894 PRO A CA 1
ATOM 6660 C C . PRO A 1 894 ? 13.531 4.931 -41.024 1.00 82.81 894 PRO A C 1
ATOM 6662 O O . PRO A 1 894 ? 13.731 5.421 -39.919 1.00 82.81 894 PRO A O 1
ATOM 6665 N N . GLY A 1 895 ? 14.510 4.383 -41.748 1.00 86.25 895 GLY A N 1
ATOM 6666 C CA . GLY A 1 895 ? 15.907 4.314 -41.306 1.00 86.25 895 GLY A CA 1
ATOM 6667 C C . GLY A 1 895 ? 16.284 3.075 -40.483 1.00 86.25 895 GLY A C 1
ATOM 6668 O O . GLY A 1 895 ? 17.475 2.891 -40.237 1.00 86.25 895 GLY A O 1
ATOM 6669 N N . GLY A 1 896 ? 15.336 2.197 -40.137 1.00 89.88 896 GLY A N 1
ATOM 6670 C CA . GLY A 1 896 ? 15.599 0.942 -39.417 1.00 89.88 896 GLY A CA 1
ATOM 6671 C C . GLY A 1 896 ? 15.913 1.107 -37.924 1.00 89.88 896 GLY A C 1
ATOM 6672 O O . GLY A 1 896 ? 15.732 2.177 -37.344 1.00 89.88 896 GLY A O 1
ATOM 6673 N N . ASP A 1 897 ? 16.375 0.028 -37.295 1.00 92.56 897 ASP A N 1
ATOM 6674 C CA . ASP A 1 897 ? 16.436 -0.132 -35.835 1.00 92.56 897 ASP A CA 1
ATOM 6675 C C . ASP A 1 897 ? 17.231 0.980 -35.114 1.00 92.56 897 ASP A C 1
ATOM 6677 O O . ASP A 1 897 ? 16.799 1.487 -34.080 1.00 92.56 897 ASP A O 1
ATOM 6681 N N . GLY A 1 898 ? 18.356 1.436 -35.676 1.00 94.62 898 GLY A N 1
ATOM 6682 C CA . GLY A 1 898 ? 19.150 2.537 -35.116 1.00 94.62 898 GLY A CA 1
ATOM 6683 C C . GLY A 1 898 ? 18.447 3.897 -35.212 1.00 94.62 898 GLY A C 1
ATOM 6684 O O . GLY A 1 898 ? 18.577 4.730 -34.314 1.00 94.62 898 GLY A O 1
ATOM 6685 N N . ALA A 1 899 ? 17.633 4.108 -36.252 1.00 94.75 899 ALA A N 1
ATOM 6686 C CA . ALA A 1 899 ? 16.764 5.280 -36.353 1.00 94.75 899 ALA A CA 1
ATOM 6687 C C . ALA A 1 899 ? 15.620 5.214 -35.328 1.00 94.75 899 ALA A C 1
ATOM 6689 O O . ALA A 1 899 ? 15.311 6.229 -34.706 1.00 94.75 899 ALA A O 1
ATOM 6690 N N . LYS A 1 900 ? 15.059 4.019 -35.076 1.00 93.50 900 LYS A N 1
ATOM 6691 C CA . LYS A 1 900 ? 14.090 3.786 -33.989 1.00 93.50 900 LYS A CA 1
ATOM 6692 C C . LYS A 1 900 ? 14.678 4.169 -32.632 1.00 93.50 900 LYS A C 1
ATOM 6694 O O . LYS A 1 900 ? 13.989 4.815 -31.847 1.00 93.50 900 LYS A O 1
ATOM 6699 N N . VAL A 1 901 ? 15.937 3.815 -32.346 1.00 94.81 901 VAL A N 1
ATOM 6700 C CA . VAL A 1 901 ? 16.596 4.204 -31.081 1.00 94.81 901 VAL A CA 1
ATOM 6701 C C . VAL A 1 901 ? 16.843 5.717 -31.023 1.00 94.81 901 VAL A C 1
ATOM 6703 O O . VAL A 1 901 ? 16.508 6.323 -30.005 1.00 94.81 901 VAL A O 1
ATOM 6706 N N . LYS A 1 902 ? 17.304 6.358 -32.117 1.00 95.62 902 LYS A N 1
ATOM 6707 C CA . LYS A 1 902 ? 17.423 7.834 -32.184 1.00 95.62 902 LYS A CA 1
ATOM 6708 C C . LYS A 1 902 ? 16.091 8.509 -31.838 1.00 95.62 902 LYS A C 1
ATOM 6710 O O . LYS A 1 902 ? 16.062 9.413 -31.004 1.00 95.62 902 LYS A O 1
ATOM 6715 N N . THR A 1 903 ? 14.991 8.081 -32.461 1.00 94.06 903 THR A N 1
ATOM 6716 C CA . THR A 1 903 ? 13.667 8.674 -32.228 1.00 94.06 903 THR A CA 1
ATOM 6717 C C . THR A 1 903 ? 13.152 8.418 -30.816 1.00 94.06 903 THR A C 1
ATOM 6719 O O . THR A 1 903 ? 12.594 9.338 -30.226 1.00 94.06 903 THR A O 1
ATOM 6722 N N . ALA A 1 904 ? 13.361 7.222 -30.256 1.00 94.25 904 ALA A N 1
ATOM 6723 C CA . ALA A 1 904 ? 12.963 6.906 -28.885 1.00 94.25 904 ALA A CA 1
ATOM 6724 C C . ALA A 1 904 ? 13.648 7.838 -27.871 1.00 94.25 904 ALA A C 1
ATOM 6726 O O . ALA A 1 904 ? 12.962 8.524 -27.115 1.00 94.25 904 ALA A O 1
ATOM 6727 N N . TYR A 1 905 ? 14.982 7.944 -27.924 1.00 95.06 905 TYR A N 1
ATOM 6728 C CA . TYR A 1 905 ? 15.769 8.853 -27.078 1.00 95.06 905 TYR A CA 1
ATOM 6729 C C . TYR A 1 905 ? 15.271 10.302 -27.246 1.00 95.06 905 TYR A C 1
ATOM 6731 O O . TYR A 1 905 ? 14.923 10.967 -26.272 1.00 95.06 905 TYR A O 1
ATOM 6739 N N . ALA A 1 906 ? 15.130 10.772 -28.492 1.00 93.69 906 ALA A N 1
ATOM 6740 C CA . ALA A 1 906 ? 14.683 12.133 -28.794 1.00 93.69 906 ALA A CA 1
ATOM 6741 C C . ALA A 1 906 ? 13.222 12.446 -28.394 1.00 93.69 906 ALA A C 1
ATOM 6743 O O . ALA A 1 906 ? 12.842 13.618 -28.378 1.00 93.69 906 ALA A O 1
ATOM 6744 N N . LYS A 1 907 ? 12.399 11.430 -28.095 1.00 92.50 907 LYS A N 1
ATOM 6745 C CA . LYS A 1 907 ? 11.019 11.578 -27.603 1.00 92.50 907 LYS A CA 1
ATOM 6746 C C . LYS A 1 907 ? 10.903 11.455 -26.084 1.00 92.50 907 LYS A C 1
ATOM 6748 O O . LYS A 1 907 ? 10.066 12.137 -25.499 1.00 92.50 907 LYS A O 1
ATOM 6753 N N . LEU A 1 908 ? 11.705 10.589 -25.468 1.00 93.62 908 LEU A N 1
ATOM 6754 C CA . LEU A 1 908 ? 11.664 10.300 -24.034 1.00 93.62 908 LEU A CA 1
ATOM 6755 C C . LEU A 1 908 ? 12.398 11.377 -23.217 1.00 93.62 908 LEU A C 1
ATOM 6757 O O . LEU A 1 908 ? 11.826 11.930 -22.276 1.00 93.62 908 LEU A O 1
ATOM 6761 N N . SER A 1 909 ? 13.625 11.732 -23.607 1.00 92.25 909 SER A N 1
ATOM 6762 C CA . SER A 1 909 ? 14.451 12.683 -22.853 1.00 92.25 909 SER A CA 1
ATOM 6763 C C . SER A 1 909 ? 14.047 14.146 -23.048 1.00 92.25 909 SER A C 1
ATOM 6765 O O . SER A 1 909 ? 13.565 14.559 -24.106 1.00 92.25 909 SER A O 1
ATOM 6767 N N . LEU A 1 910 ? 14.325 14.969 -22.033 1.00 91.06 910 LEU A N 1
ATOM 6768 C CA . LEU A 1 910 ? 14.275 16.431 -22.134 1.00 91.06 910 LEU A CA 1
ATOM 6769 C C . LEU A 1 910 ? 15.652 16.995 -22.514 1.00 91.06 910 LEU A C 1
ATOM 6771 O O . LEU A 1 910 ? 16.663 16.591 -21.951 1.00 91.06 910 LEU A O 1
ATOM 6775 N N . ASP A 1 911 ? 15.689 17.956 -23.444 1.00 91.06 911 ASP A N 1
ATOM 6776 C CA . ASP A 1 911 ? 16.930 18.540 -23.982 1.00 91.06 911 ASP A CA 1
ATOM 6777 C C . ASP A 1 911 ? 18.000 17.494 -24.404 1.00 91.06 911 ASP A C 1
ATOM 6779 O O . ASP A 1 911 ? 19.163 17.620 -24.006 1.00 91.06 911 ASP A O 1
ATOM 6783 N N . PRO A 1 912 ? 17.643 16.475 -25.219 1.00 92.56 912 PRO A N 1
ATOM 6784 C CA . PRO A 1 912 ? 18.552 15.399 -25.611 1.00 92.56 912 PRO A CA 1
ATOM 6785 C C . PRO A 1 912 ? 19.800 15.908 -26.341 1.00 92.56 912 PRO A C 1
ATOM 6787 O O . PRO A 1 912 ? 19.764 16.899 -27.074 1.00 92.56 912 PRO A O 1
ATOM 6790 N N . GLU A 1 913 ? 20.910 15.205 -26.132 1.00 93.31 913 GLU A N 1
ATOM 6791 C CA . GLU A 1 913 ? 22.247 15.614 -26.560 1.00 93.31 913 GLU A CA 1
ATOM 6792 C C . GLU A 1 913 ? 22.409 15.651 -28.106 1.00 93.31 913 GLU A C 1
ATOM 6794 O O . GLU A 1 913 ? 21.738 14.908 -28.822 1.00 93.31 913 GLU A O 1
ATOM 6799 N N . PRO A 1 914 ? 23.249 16.538 -28.677 1.00 95.56 914 PRO A N 1
ATOM 6800 C CA . PRO A 1 914 ? 23.202 16.844 -30.111 1.00 95.56 914 PRO A CA 1
ATOM 6801 C C . PRO A 1 914 ? 23.865 15.804 -31.033 1.00 95.56 914 PRO A C 1
ATOM 6803 O O . PRO A 1 914 ? 23.723 15.913 -32.252 1.00 95.56 914 PRO A O 1
ATOM 6806 N N . PHE A 1 915 ? 24.584 14.812 -30.497 1.00 96.88 915 PHE A N 1
ATOM 6807 C CA . PHE A 1 915 ? 25.255 13.762 -31.273 1.00 96.88 915 PHE A CA 1
ATOM 6808 C C . PHE A 1 915 ? 24.363 12.538 -31.562 1.00 96.88 915 PHE A C 1
ATOM 6810 O O . PHE A 1 915 ? 24.856 11.585 -32.175 1.00 96.88 915 PHE A O 1
ATOM 6817 N N . LEU A 1 916 ? 23.073 12.572 -31.190 1.00 96.88 916 LEU A N 1
ATOM 6818 C CA . LEU A 1 916 ? 22.080 11.541 -31.515 1.00 96.88 916 LEU A CA 1
ATOM 6819 C C . LEU A 1 916 ? 21.932 11.343 -33.032 1.00 96.88 916 LEU A C 1
ATOM 6821 O O . LEU A 1 916 ? 21.314 12.149 -33.734 1.00 96.88 916 LEU A O 1
ATOM 6825 N N . GLY A 1 917 ? 22.437 10.219 -33.533 1.00 97.56 917 GLY A N 1
ATOM 6826 C CA . GLY A 1 917 ? 22.392 9.846 -34.944 1.00 97.56 917 GLY A CA 1
ATOM 6827 C C . GLY A 1 917 ? 22.329 8.335 -35.150 1.00 97.56 917 GLY A C 1
ATOM 6828 O O . GLY A 1 917 ? 22.254 7.555 -34.203 1.00 97.56 917 GLY A O 1
ATOM 6829 N N . TYR A 1 918 ? 22.341 7.909 -36.409 1.00 97.94 918 TYR A N 1
ATOM 6830 C CA . TYR A 1 918 ? 22.336 6.496 -36.780 1.00 97.94 918 TYR A CA 1
ATOM 6831 C C . TYR A 1 918 ? 22.987 6.270 -38.148 1.00 97.94 918 TYR A C 1
ATOM 6833 O O . TYR A 1 918 ? 23.095 7.183 -38.966 1.00 97.94 918 TYR A O 1
ATOM 6841 N N . PHE A 1 919 ? 23.383 5.032 -38.439 1.00 97.56 919 PHE A N 1
ATOM 6842 C CA . PHE A 1 919 ? 23.708 4.616 -39.802 1.00 97.56 919 PHE A CA 1
ATOM 6843 C C . PHE A 1 919 ? 23.361 3.149 -40.053 1.00 97.56 919 PHE A C 1
ATOM 6845 O O . PHE A 1 919 ? 23.334 2.326 -39.144 1.00 97.56 919 PHE A O 1
ATOM 6852 N N . ASN A 1 920 ? 23.149 2.806 -41.324 1.00 94.88 920 ASN A N 1
ATOM 6853 C CA . ASN A 1 920 ? 22.973 1.424 -41.764 1.00 94.88 920 ASN A CA 1
ATOM 6854 C C . ASN A 1 920 ? 24.204 0.964 -42.551 1.00 94.88 920 ASN A C 1
ATOM 6856 O O . ASN A 1 920 ? 24.559 1.592 -43.560 1.00 94.88 920 ASN A O 1
ATOM 6860 N N . SER A 1 921 ? 24.834 -0.125 -42.098 1.00 91.00 921 SER A N 1
ATOM 6861 C CA . SER A 1 921 ? 25.827 -0.879 -42.873 1.00 91.00 921 SER A CA 1
ATOM 6862 C C . SER A 1 921 ? 25.116 -1.876 -43.806 1.00 91.00 921 SER A C 1
ATOM 6864 O O . SER A 1 921 ? 23.911 -1.771 -44.038 1.00 91.00 921 SER A O 1
ATOM 6866 N N . SER A 1 922 ? 25.842 -2.825 -44.400 1.00 81.94 922 SER A N 1
ATOM 6867 C CA . SER A 1 922 ? 25.298 -3.764 -45.395 1.00 81.94 922 SER A CA 1
ATOM 6868 C C . SER A 1 922 ? 24.181 -4.675 -44.867 1.00 81.94 922 SER A C 1
ATOM 6870 O O . SER A 1 922 ? 23.375 -5.158 -45.658 1.00 81.94 922 SER A O 1
ATOM 6872 N N . ASN A 1 923 ? 24.167 -4.958 -43.561 1.00 83.38 923 ASN A N 1
ATOM 6873 C CA . ASN A 1 923 ? 23.219 -5.879 -42.926 1.00 83.38 923 ASN A CA 1
ATOM 6874 C C . ASN A 1 923 ? 22.947 -5.579 -41.437 1.00 83.38 923 ASN A C 1
ATOM 6876 O O . ASN A 1 923 ? 22.468 -6.460 -40.726 1.00 83.38 923 ASN A O 1
ATOM 6880 N N . LYS A 1 924 ? 23.289 -4.379 -40.951 1.00 92.31 924 LYS A N 1
ATOM 6881 C CA . LYS A 1 924 ? 23.117 -3.960 -39.550 1.00 92.31 924 LYS A CA 1
ATOM 6882 C C . LYS A 1 924 ? 22.715 -2.494 -39.477 1.00 92.31 924 LYS A C 1
ATOM 6884 O O . LYS A 1 924 ? 23.181 -1.685 -40.285 1.00 92.31 924 LYS A O 1
ATOM 6889 N N . SER A 1 925 ? 21.917 -2.163 -38.469 1.00 94.88 925 SER A N 1
ATOM 6890 C CA . SER A 1 925 ? 21.625 -0.788 -38.079 1.00 94.88 925 SER A CA 1
ATOM 6891 C C . SER A 1 925 ? 22.425 -0.435 -36.827 1.00 94.88 925 SER A C 1
ATOM 6893 O O . SER A 1 925 ? 22.533 -1.249 -35.909 1.00 94.88 925 SER A O 1
ATOM 6895 N N . PHE A 1 926 ? 22.999 0.762 -36.795 1.00 97.25 926 PHE A N 1
ATOM 6896 C CA . PHE A 1 926 ? 23.765 1.279 -35.668 1.00 97.25 926 PHE A CA 1
ATOM 6897 C C . PHE A 1 926 ? 23.160 2.593 -35.193 1.00 97.25 926 PHE A C 1
ATOM 6899 O O . PHE A 1 926 ? 23.006 3.526 -35.983 1.00 97.25 926 PHE A O 1
ATOM 6906 N N . PHE A 1 927 ? 22.866 2.672 -33.902 1.00 97.75 927 PHE A N 1
ATOM 6907 C CA . PHE A 1 927 ? 22.606 3.917 -33.195 1.00 97.75 927 PHE A CA 1
ATOM 6908 C C . PHE A 1 927 ? 23.930 4.529 -32.709 1.00 97.75 927 PHE A C 1
ATOM 6910 O O . PHE A 1 927 ? 24.884 3.808 -32.400 1.00 97.75 927 PHE A O 1
ATOM 6917 N N . VAL A 1 928 ? 24.003 5.860 -32.670 1.00 98.25 928 VAL A N 1
ATOM 6918 C CA . VAL A 1 928 ? 25.196 6.616 -32.273 1.00 98.25 928 VAL A CA 1
ATOM 6919 C C . VAL A 1 928 ? 24.802 7.765 -31.349 1.00 98.25 928 VAL A C 1
ATOM 6921 O O . VAL A 1 928 ? 23.900 8.538 -31.669 1.00 98.25 928 VAL A O 1
ATOM 6924 N N . HIS A 1 929 ? 25.508 7.893 -30.227 1.00 97.00 929 HIS A N 1
ATOM 6925 C CA . HIS A 1 929 ? 25.335 8.965 -29.239 1.00 97.00 929 HIS A CA 1
ATOM 6926 C C . HIS A 1 929 ? 26.652 9.282 -28.528 1.00 97.00 929 HIS A C 1
ATOM 6928 O O . HIS A 1 929 ? 27.612 8.504 -28.578 1.00 97.00 929 HIS A O 1
ATOM 6934 N N . LYS A 1 930 ? 26.716 10.432 -27.862 1.00 96.38 930 LYS A N 1
ATOM 6935 C CA . LYS A 1 930 ? 27.867 10.851 -27.057 1.00 96.38 930 LYS A CA 1
ATOM 6936 C C . LYS A 1 930 ? 27.884 10.137 -25.708 1.00 96.38 930 LYS A C 1
ATOM 6938 O O . LYS A 1 930 ? 26.930 10.197 -24.937 1.00 96.38 930 LYS A O 1
ATOM 6943 N N . ILE A 1 931 ? 29.027 9.556 -25.341 1.00 94.56 931 ILE A N 1
ATOM 6944 C CA . ILE A 1 931 ? 29.224 9.088 -23.967 1.00 94.56 931 ILE A CA 1
ATOM 6945 C C . ILE A 1 931 ? 29.333 10.317 -23.063 1.00 94.56 931 ILE A C 1
ATOM 6947 O O . ILE A 1 931 ? 30.285 11.087 -23.167 1.00 94.56 931 ILE A O 1
ATOM 6951 N N . SER A 1 932 ? 28.389 10.489 -22.141 1.00 93.62 932 SER A N 1
ATOM 6952 C CA . SER A 1 932 ? 28.434 11.582 -21.164 1.00 93.62 932 SER A CA 1
ATOM 6953 C C . SER A 1 932 ? 29.646 11.479 -20.219 1.00 93.62 932 SER A C 1
ATOM 6955 O O . SER A 1 932 ? 29.936 10.378 -19.725 1.00 93.62 932 SER A O 1
ATOM 6957 N N . PRO A 1 933 ? 30.344 12.585 -19.876 1.00 91.69 933 PRO A N 1
ATOM 6958 C CA . PRO A 1 933 ? 31.341 12.581 -18.802 1.00 91.69 933 PRO A CA 1
ATOM 6959 C C . PRO A 1 933 ? 30.706 12.249 -17.445 1.00 91.69 933 PRO A C 1
ATOM 6961 O O . PRO A 1 933 ? 31.352 11.631 -16.593 1.00 91.69 933 PRO A O 1
ATOM 6964 N N . TYR A 1 934 ? 29.425 12.577 -17.256 1.00 92.06 934 TYR A N 1
ATOM 6965 C CA . TYR A 1 934 ? 28.691 12.269 -16.035 1.00 92.06 934 TYR A CA 1
ATOM 6966 C C . TYR A 1 934 ? 28.231 10.812 -15.955 1.00 92.06 934 TYR A C 1
ATOM 6968 O O . TYR A 1 934 ? 28.046 10.362 -14.823 1.00 92.06 934 TYR A O 1
ATOM 6976 N N . LYS A 1 935 ? 28.190 10.070 -17.086 1.00 88.56 935 LYS A N 1
ATOM 6977 C CA . LYS A 1 935 ? 27.603 8.718 -17.191 1.00 88.56 935 LYS A CA 1
ATOM 6978 C C . LYS A 1 935 ? 27.893 7.843 -15.969 1.00 88.56 935 LYS A C 1
ATOM 6980 O O . LYS A 1 935 ? 29.055 7.658 -15.578 1.00 88.56 935 LYS A O 1
ATOM 6985 N N . GLY A 1 936 ? 26.798 7.347 -15.406 1.00 83.38 936 GLY A N 1
ATOM 6986 C CA . GLY A 1 936 ? 26.708 6.398 -14.309 1.00 83.38 936 GLY A CA 1
ATOM 6987 C C . GLY A 1 936 ? 25.277 6.349 -13.770 1.00 83.38 936 GLY A C 1
ATOM 6988 O O . GLY A 1 936 ? 24.412 7.118 -14.187 1.00 83.38 936 GLY A O 1
ATOM 6989 N N . ASP A 1 937 ? 25.053 5.470 -12.812 1.00 82.44 937 ASP A N 1
ATOM 6990 C CA . ASP A 1 937 ? 23.787 5.197 -12.128 1.00 82.44 937 ASP A CA 1
ATOM 6991 C C . ASP A 1 937 ? 24.088 5.054 -10.616 1.00 82.44 937 ASP A C 1
ATOM 6993 O O . ASP A 1 937 ? 25.006 5.713 -10.108 1.00 82.44 937 ASP A O 1
ATOM 6997 N N . TYR A 1 938 ? 23.328 4.251 -9.866 1.00 84.31 938 TYR A N 1
ATOM 6998 C CA . TYR A 1 938 ? 23.671 3.931 -8.474 1.00 84.31 938 TYR A CA 1
ATOM 6999 C C . TYR A 1 938 ? 24.805 2.882 -8.362 1.00 84.31 938 TYR A C 1
ATOM 7001 O O . TYR A 1 938 ? 25.588 2.937 -7.412 1.00 84.31 938 TYR A O 1
ATOM 7009 N N . GLU A 1 939 ? 24.962 1.983 -9.340 1.00 78.56 939 GLU A N 1
ATOM 7010 C CA . GLU A 1 939 ? 26.002 0.941 -9.382 1.00 78.56 939 GLU A CA 1
ATOM 7011 C C . GLU A 1 939 ? 27.387 1.555 -9.678 1.00 78.56 939 GLU A C 1
ATOM 7013 O O . GLU A 1 939 ? 28.378 1.256 -9.008 1.00 78.56 939 GLU A O 1
ATOM 7018 N N . ASP A 1 940 ? 27.450 2.469 -10.652 1.00 65.88 940 ASP A N 1
ATOM 7019 C CA . ASP A 1 940 ? 28.684 3.066 -11.195 1.00 65.88 940 ASP A CA 1
ATOM 7020 C C . ASP A 1 940 ? 29.259 4.206 -10.307 1.00 65.88 940 ASP A C 1
ATOM 7022 O O . ASP A 1 940 ? 30.385 4.688 -10.500 1.00 65.88 940 ASP A O 1
ATOM 7026 N N . ALA A 1 941 ? 28.493 4.684 -9.318 1.00 60.88 941 ALA A N 1
ATOM 7027 C CA . ALA A 1 941 ? 28.849 5.831 -8.483 1.00 60.88 941 ALA A CA 1
ATOM 7028 C C . ALA A 1 941 ? 29.632 5.449 -7.211 1.00 60.88 941 ALA A C 1
ATOM 7030 O O . ALA A 1 941 ? 29.242 4.583 -6.429 1.00 60.88 941 ALA A O 1
ATOM 7031 N N . SER A 1 942 ? 30.711 6.184 -6.905 1.00 51.53 942 SER A N 1
ATOM 7032 C CA . SER A 1 942 ? 31.488 5.974 -5.671 1.00 51.53 942 SER A CA 1
ATOM 7033 C C . SER A 1 942 ? 30.646 6.247 -4.412 1.00 51.53 942 SER A C 1
ATOM 7035 O O . SER A 1 942 ? 30.428 7.395 -4.002 1.00 51.53 942 SER A O 1
ATOM 7037 N N . GLY A 1 943 ? 30.170 5.164 -3.794 1.00 54.41 943 GLY A N 1
ATOM 7038 C CA . GLY A 1 943 ? 29.210 5.189 -2.692 1.00 54.41 943 GLY A CA 1
ATOM 7039 C C . GLY A 1 943 ? 27.755 5.368 -3.138 1.00 54.41 943 GLY A C 1
ATOM 7040 O O . GLY A 1 943 ? 27.041 6.100 -2.456 1.00 54.41 943 GLY A O 1
ATOM 7041 N N . GLY A 1 944 ? 27.367 4.774 -4.273 1.00 61.56 944 GLY A N 1
ATOM 7042 C CA . GLY A 1 944 ? 25.987 4.647 -4.759 1.00 61.56 944 GLY A CA 1
ATOM 7043 C C . GLY A 1 944 ? 25.308 3.303 -4.440 1.00 61.56 944 GLY A C 1
ATOM 7044 O O . GLY A 1 944 ? 24.133 3.139 -4.721 1.00 61.56 944 GLY A O 1
ATOM 7045 N N . THR A 1 945 ? 25.975 2.355 -3.777 1.00 72.00 945 THR A N 1
ATOM 7046 C CA . THR A 1 945 ? 25.280 1.203 -3.169 1.00 72.00 945 THR A CA 1
ATOM 7047 C C . THR A 1 945 ? 24.250 1.705 -2.152 1.00 72.00 945 THR A C 1
ATOM 7049 O O . THR A 1 945 ? 24.614 2.485 -1.261 1.00 72.00 945 THR A O 1
ATOM 7052 N N . PHE A 1 946 ? 22.996 1.257 -2.242 1.00 85.81 946 PHE A N 1
ATOM 7053 C CA . PHE A 1 946 ? 21.957 1.611 -1.271 1.00 85.81 946 PHE A CA 1
ATOM 7054 C C . PHE A 1 946 ? 22.327 1.087 0.126 1.00 85.81 946 PHE A C 1
ATOM 7056 O O . PHE A 1 946 ? 22.696 -0.072 0.292 1.00 85.81 946 PHE A O 1
ATOM 7063 N N . LYS A 1 947 ? 22.263 1.951 1.149 1.00 81.06 947 LYS A N 1
ATOM 7064 C CA . LYS A 1 947 ? 22.639 1.598 2.538 1.00 81.06 947 LYS A CA 1
ATOM 7065 C C . LYS A 1 947 ? 21.490 1.659 3.532 1.00 81.06 947 LYS A C 1
ATOM 7067 O O . LYS A 1 947 ? 21.628 1.163 4.646 1.00 81.06 947 LYS A O 1
ATOM 7072 N N . THR A 1 948 ? 20.401 2.317 3.156 1.00 86.00 948 THR A N 1
ATOM 7073 C CA . THR A 1 948 ? 19.229 2.548 3.998 1.00 86.00 948 THR A CA 1
ATOM 7074 C C . THR A 1 948 ? 17.979 2.567 3.121 1.00 86.00 948 THR A C 1
ATOM 7076 O O . THR A 1 948 ? 18.077 2.787 1.911 1.00 86.00 948 THR A O 1
ATOM 7079 N N . LYS A 1 949 ? 16.805 2.370 3.729 1.00 90.81 949 LYS A N 1
ATOM 7080 C CA . LYS A 1 949 ? 15.510 2.393 3.036 1.00 90.81 949 LYS A CA 1
ATOM 7081 C C . LYS A 1 949 ? 15.257 3.731 2.338 1.00 90.81 949 LYS A C 1
ATOM 7083 O O . LYS A 1 949 ? 14.808 3.764 1.200 1.00 90.81 949 LYS A O 1
ATOM 7088 N N . GLU A 1 950 ? 15.620 4.823 3.003 1.00 92.75 950 GLU A N 1
ATOM 7089 C CA . GLU A 1 950 ? 15.445 6.200 2.531 1.00 92.75 950 GLU A CA 1
ATOM 7090 C C . GLU A 1 950 ? 16.366 6.509 1.342 1.00 92.75 950 GLU A C 1
ATOM 7092 O O . GLU A 1 950 ? 15.993 7.271 0.458 1.00 92.75 950 GLU A O 1
ATOM 7097 N N . SER A 1 951 ? 17.549 5.880 1.288 1.00 92.56 951 SER A N 1
ATOM 7098 C CA . SER A 1 951 ? 18.472 6.009 0.150 1.00 92.56 951 SER A CA 1
ATOM 7099 C C . SER A 1 951 ? 17.888 5.401 -1.129 1.00 92.56 951 SER A C 1
ATOM 7101 O O . SER A 1 951 ? 18.108 5.931 -2.214 1.00 92.56 951 SER A O 1
ATOM 7103 N N . LEU A 1 952 ? 17.161 4.285 -0.996 1.00 93.50 952 LEU A N 1
ATOM 7104 C CA . LEU A 1 952 ? 16.464 3.634 -2.104 1.00 93.50 952 LEU A CA 1
ATOM 7105 C C . LEU A 1 952 ? 15.198 4.416 -2.481 1.00 93.50 952 LEU A C 1
ATOM 7107 O O . LEU A 1 952 ? 15.023 4.740 -3.650 1.00 93.50 952 LEU A O 1
ATOM 7111 N N . ALA A 1 953 ? 14.372 4.790 -1.498 1.00 95.88 953 ALA A N 1
ATOM 7112 C CA . ALA A 1 953 ? 13.130 5.537 -1.717 1.00 95.88 953 ALA A CA 1
ATOM 7113 C C . ALA A 1 953 ? 13.351 6.881 -2.439 1.00 95.88 953 ALA A C 1
ATOM 7115 O O . ALA A 1 953 ? 12.621 7.191 -3.373 1.00 95.88 953 ALA A O 1
ATOM 7116 N N . ASP A 1 954 ? 14.385 7.646 -2.066 1.00 96.25 954 ASP A N 1
ATOM 7117 C CA . ASP A 1 954 ? 14.769 8.890 -2.753 1.00 96.25 954 ASP A CA 1
ATOM 7118 C C . ASP A 1 954 ? 15.031 8.659 -4.252 1.00 96.25 954 ASP A C 1
ATOM 7120 O O . ASP A 1 954 ? 14.463 9.341 -5.102 1.00 96.25 954 ASP A O 1
ATOM 7124 N N . TYR A 1 955 ? 15.840 7.651 -4.581 1.00 95.50 955 TYR A N 1
ATOM 7125 C CA . TYR A 1 955 ? 16.187 7.312 -5.962 1.00 95.50 955 TYR A CA 1
ATOM 7126 C C . TYR A 1 955 ? 14.985 6.782 -6.757 1.00 95.50 955 TYR A C 1
ATOM 7128 O O . TYR A 1 955 ? 14.795 7.141 -7.917 1.00 95.50 955 TYR A O 1
ATOM 7136 N N . VAL A 1 956 ? 14.142 5.968 -6.118 1.00 97.00 956 VAL A N 1
ATOM 7137 C CA . VAL A 1 956 ? 12.912 5.408 -6.698 1.00 97.00 956 VAL A CA 1
ATOM 7138 C C . VAL A 1 956 ? 11.857 6.496 -6.953 1.00 97.00 956 VAL A C 1
ATOM 7140 O O . VAL A 1 956 ? 11.198 6.459 -7.990 1.00 97.00 956 VAL A O 1
ATOM 7143 N N . GLY A 1 957 ? 11.754 7.518 -6.097 1.00 97.62 957 GLY A N 1
ATOM 7144 C CA . GLY A 1 957 ? 10.884 8.677 -6.330 1.00 97.62 957 GLY A CA 1
ATOM 7145 C C . GLY A 1 957 ? 11.323 9.527 -7.529 1.00 97.62 957 GLY A C 1
ATOM 7146 O O . GLY A 1 957 ? 10.503 9.904 -8.369 1.00 97.62 957 GLY A O 1
ATOM 7147 N N . TYR A 1 958 ? 12.630 9.775 -7.695 1.00 97.44 958 TYR A N 1
ATOM 7148 C CA . TYR A 1 958 ? 13.123 10.437 -8.912 1.00 97.44 958 TYR A CA 1
ATOM 7149 C C . TYR A 1 958 ? 13.017 9.546 -10.159 1.00 97.44 958 TYR A C 1
ATOM 7151 O O . TYR A 1 958 ? 12.801 10.070 -11.251 1.00 97.44 958 TYR A O 1
ATOM 7159 N N . MET A 1 959 ? 13.122 8.218 -10.022 1.00 97.00 959 MET A N 1
ATOM 7160 C CA . MET A 1 959 ? 12.866 7.276 -11.118 1.00 97.00 959 MET A CA 1
ATOM 7161 C C . MET A 1 959 ? 11.414 7.376 -11.602 1.00 97.00 959 MET A C 1
ATOM 7163 O O . MET A 1 959 ? 11.186 7.536 -12.800 1.00 97.00 959 MET A O 1
ATOM 7167 N N . ALA A 1 960 ? 10.443 7.346 -10.682 1.00 98.19 960 ALA A N 1
ATOM 7168 C CA . ALA A 1 960 ? 9.024 7.518 -10.994 1.00 98.19 960 ALA A CA 1
ATOM 7169 C C . ALA A 1 960 ? 8.769 8.826 -11.762 1.00 98.19 960 ALA A C 1
ATOM 7171 O O . ALA A 1 960 ? 8.125 8.813 -12.813 1.00 98.19 960 ALA A O 1
ATOM 7172 N N . LYS A 1 961 ? 9.369 9.933 -11.301 1.00 97.44 961 LYS A N 1
ATOM 7173 C CA . LYS A 1 961 ? 9.339 11.236 -11.984 1.00 97.44 961 LYS A CA 1
ATOM 7174 C C . LYS A 1 961 ? 9.903 11.180 -13.402 1.00 97.44 961 LYS A C 1
ATOM 7176 O O . LYS A 1 961 ? 9.246 11.654 -14.326 1.00 97.44 961 LYS A O 1
ATOM 7181 N N . ALA A 1 962 ? 11.083 10.589 -13.596 1.00 96.75 962 ALA A N 1
ATOM 7182 C CA . ALA A 1 962 ? 11.707 10.481 -14.915 1.00 96.75 962 ALA A CA 1
ATOM 7183 C C . ALA A 1 962 ? 10.809 9.725 -15.914 1.00 96.75 962 ALA A C 1
ATOM 7185 O O . ALA A 1 962 ? 10.513 10.249 -16.988 1.00 96.75 962 ALA A O 1
ATOM 7186 N N . TYR A 1 963 ? 10.278 8.556 -15.533 1.00 97.25 963 TYR A N 1
ATOM 7187 C CA . TYR A 1 963 ? 9.351 7.802 -16.387 1.00 97.25 963 TYR A CA 1
ATOM 7188 C C . TYR A 1 963 ? 8.023 8.533 -16.622 1.00 97.25 963 TYR A C 1
ATOM 7190 O O . TYR A 1 963 ? 7.509 8.496 -17.738 1.00 97.25 963 TYR A O 1
ATOM 7198 N N . ALA A 1 964 ? 7.462 9.229 -15.627 1.00 96.50 964 ALA A N 1
ATOM 7199 C CA . ALA A 1 964 ? 6.235 10.011 -15.806 1.00 96.50 964 ALA A CA 1
ATOM 7200 C C . ALA A 1 964 ? 6.435 11.147 -16.821 1.00 96.50 964 ALA A C 1
ATOM 7202 O O . ALA A 1 964 ? 5.669 11.265 -17.781 1.00 96.50 964 ALA A O 1
ATOM 7203 N N . TYR A 1 965 ? 7.512 11.925 -16.672 1.00 95.69 965 TYR A N 1
ATOM 7204 C CA . TYR A 1 965 ? 7.865 12.980 -17.619 1.00 95.69 965 TYR A CA 1
ATOM 7205 C C . TYR A 1 965 ? 8.154 12.430 -19.025 1.00 95.69 965 TYR A C 1
ATOM 7207 O O . TYR A 1 965 ? 7.703 13.025 -20.004 1.00 95.69 965 TYR A O 1
ATOM 7215 N N . ALA A 1 966 ? 8.853 11.298 -19.150 1.00 94.94 966 ALA A N 1
ATOM 7216 C CA . ALA A 1 966 ? 9.173 10.685 -20.440 1.00 94.94 966 ALA A CA 1
ATOM 7217 C C . ALA A 1 966 ? 7.933 10.100 -21.150 1.00 94.94 966 ALA A C 1
ATOM 7219 O O . ALA A 1 966 ? 7.728 10.336 -22.345 1.00 94.94 966 ALA A O 1
ATOM 7220 N N . HIS A 1 967 ? 7.058 9.397 -20.424 1.00 95.31 967 HIS A N 1
ATOM 7221 C CA . HIS A 1 967 ? 5.805 8.838 -20.951 1.00 95.31 967 HIS A CA 1
ATOM 7222 C C . HIS A 1 967 ? 4.809 9.931 -21.378 1.00 95.31 967 HIS A C 1
ATOM 7224 O O . HIS A 1 967 ? 4.168 9.807 -22.427 1.00 95.31 967 HIS A O 1
ATOM 7230 N N . ALA A 1 968 ? 4.716 11.031 -20.624 1.00 93.31 968 ALA A N 1
ATOM 7231 C CA . ALA A 1 968 ? 3.918 12.188 -21.020 1.00 93.31 968 ALA A CA 1
ATOM 7232 C C . ALA A 1 968 ? 4.508 12.887 -22.255 1.00 93.31 968 ALA A C 1
ATOM 7234 O O . ALA A 1 968 ? 3.801 13.102 -23.237 1.00 93.31 968 ALA A O 1
ATOM 7235 N N . ARG A 1 969 ? 5.809 13.209 -22.257 1.00 91.19 969 ARG A N 1
ATOM 7236 C CA . ARG A 1 969 ? 6.481 13.964 -23.335 1.00 91.19 969 ARG A CA 1
ATOM 7237 C C . ARG A 1 969 ? 6.471 13.255 -24.688 1.00 91.19 969 ARG A C 1
ATOM 7239 O O . ARG A 1 969 ? 6.316 13.907 -25.717 1.00 91.19 969 ARG A O 1
ATOM 7246 N N . SER A 1 970 ? 6.659 11.939 -24.686 1.00 90.12 970 SER A N 1
ATOM 7247 C CA . SER A 1 970 ? 6.883 11.152 -25.903 1.00 90.12 970 SER A CA 1
ATOM 7248 C C . SER A 1 970 ? 5.617 10.843 -26.715 1.00 90.12 970 SER A C 1
ATOM 7250 O O . SER A 1 970 ? 5.723 10.394 -27.859 1.00 90.12 970 SER A O 1
ATOM 7252 N N . SER A 1 971 ? 4.433 11.098 -26.152 1.00 82.12 971 SER A N 1
ATOM 7253 C CA . SER A 1 971 ? 3.122 10.785 -26.731 1.00 82.12 971 SER A CA 1
ATOM 7254 C C . SER A 1 971 ? 2.424 11.999 -27.358 1.00 82.12 971 SER A C 1
ATOM 7256 O O . SER A 1 971 ? 2.411 13.106 -26.808 1.00 82.12 971 SER A O 1
ATOM 7258 N N . GLU A 1 972 ? 1.769 11.764 -28.497 1.00 74.25 972 GLU A N 1
ATOM 7259 C CA . GLU A 1 972 ? 1.001 12.755 -29.256 1.00 74.25 972 GLU A CA 1
ATOM 7260 C C . GLU A 1 972 ? -0.384 12.190 -29.596 1.00 74.25 972 GLU A C 1
ATOM 7262 O O . GLU A 1 972 ? -0.500 11.259 -30.392 1.00 74.25 972 GLU A O 1
ATOM 7267 N N . TYR A 1 973 ? -1.434 12.768 -29.004 1.00 81.19 973 TYR A N 1
ATOM 7268 C CA . TYR A 1 973 ? -2.827 12.391 -29.243 1.00 81.19 973 TYR A CA 1
ATOM 7269 C C . TYR A 1 973 ? -3.606 13.582 -29.833 1.00 81.19 973 TYR A C 1
ATOM 7271 O O . TYR A 1 973 ? -3.560 14.680 -29.277 1.00 81.19 973 TYR A O 1
ATOM 7279 N N . PRO A 1 974 ? -4.307 13.433 -30.976 1.00 75.81 974 PRO A N 1
ATOM 7280 C CA . PRO A 1 974 ? -5.049 14.543 -31.574 1.00 75.81 974 PRO A CA 1
ATOM 7281 C C . PRO A 1 974 ? -6.253 14.993 -30.726 1.00 75.81 974 PRO A C 1
ATOM 7283 O O . PRO A 1 974 ? -7.339 14.428 -30.828 1.00 75.81 974 PRO A O 1
ATOM 7286 N N . GLY A 1 975 ? -6.070 16.057 -29.938 1.00 75.88 975 GLY A N 1
ATOM 7287 C CA . GLY A 1 975 ? -7.121 16.659 -29.102 1.00 75.88 975 GLY A CA 1
ATOM 7288 C C . GLY A 1 975 ? -7.229 16.095 -27.680 1.00 75.88 975 GLY A C 1
ATOM 7289 O O . GLY A 1 975 ? -8.237 16.336 -27.022 1.00 75.88 975 GLY A O 1
ATOM 7290 N N . ASP A 1 976 ? -6.214 15.364 -27.222 1.00 82.19 976 ASP A N 1
ATOM 7291 C CA . ASP A 1 976 ? -6.110 14.741 -25.896 1.00 82.19 976 ASP A CA 1
ATOM 7292 C C . ASP A 1 976 ? -4.616 14.683 -25.505 1.00 82.19 976 ASP A C 1
ATOM 7294 O O . ASP A 1 976 ? -3.744 14.922 -26.346 1.00 82.19 976 ASP A O 1
ATOM 7298 N N . THR A 1 977 ? -4.282 14.352 -24.261 1.00 89.44 977 THR A N 1
ATOM 7299 C CA . THR A 1 977 ? -2.895 14.089 -23.852 1.00 89.44 977 THR A CA 1
ATOM 7300 C C . THR A 1 977 ? -2.802 12.831 -23.000 1.00 89.44 977 THR A C 1
ATOM 7302 O O . THR A 1 977 ? -3.739 12.477 -22.296 1.00 89.44 977 THR A O 1
ATOM 7305 N N . PHE A 1 978 ? -1.664 12.135 -23.054 1.00 92.69 978 PHE A N 1
ATOM 7306 C CA . PHE A 1 978 ? -1.451 10.882 -22.323 1.00 92.69 978 PHE A CA 1
ATOM 7307 C C . PHE A 1 978 ? -1.687 11.034 -20.818 1.00 92.69 978 PHE A C 1
ATOM 7309 O O . PHE A 1 978 ? -2.349 10.198 -20.216 1.00 92.69 978 PHE A O 1
ATOM 7316 N N . GLU A 1 979 ? -1.190 12.112 -20.215 1.00 93.19 979 GLU A N 1
ATOM 7317 C CA . GLU A 1 979 ? -1.391 12.406 -18.802 1.00 93.19 979 GLU A CA 1
ATOM 7318 C C . GLU A 1 979 ? -2.880 12.613 -18.465 1.00 93.19 979 GLU A C 1
ATOM 7320 O O . GLU A 1 979 ? -3.372 12.017 -17.510 1.00 93.19 979 GLU A O 1
ATOM 7325 N N . THR A 1 980 ? -3.641 13.339 -19.293 1.00 91.88 980 THR A N 1
ATOM 7326 C CA . THR A 1 980 ? -5.100 13.480 -19.132 1.00 91.88 980 THR A CA 1
ATOM 7327 C C . THR A 1 980 ? -5.837 12.157 -19.372 1.00 91.88 980 THR A C 1
ATOM 7329 O O . THR A 1 980 ? -6.727 11.796 -18.601 1.00 91.88 980 THR A O 1
ATOM 7332 N N . SER A 1 981 ? -5.442 11.393 -20.389 1.00 92.25 981 SER A N 1
ATOM 7333 C CA . SER A 1 981 ? -6.006 10.087 -20.739 1.00 92.25 981 SER A CA 1
ATOM 7334 C C . SER A 1 981 ? -5.797 9.039 -19.642 1.00 92.25 981 SER A C 1
ATOM 7336 O O . SER A 1 981 ? -6.739 8.332 -19.284 1.00 92.25 981 SER A O 1
ATOM 7338 N N . VAL A 1 982 ? -4.587 8.932 -19.085 1.00 94.19 982 VAL A N 1
ATOM 7339 C CA . VAL A 1 982 ? -4.271 7.996 -17.996 1.00 94.19 982 VAL A CA 1
ATOM 7340 C C . VAL A 1 982 ? -4.997 8.410 -16.723 1.00 94.19 982 VAL A C 1
ATOM 7342 O O . VAL A 1 982 ? -5.745 7.605 -16.176 1.00 94.19 982 VAL A O 1
ATOM 7345 N N . ILE A 1 983 ? -4.854 9.663 -16.278 1.00 93.88 983 ILE A N 1
ATOM 7346 C CA . ILE A 1 983 ? -5.459 10.116 -15.019 1.00 93.88 983 ILE A CA 1
ATOM 7347 C C . ILE A 1 983 ? -6.990 10.013 -15.062 1.00 93.88 983 ILE A C 1
ATOM 7349 O O . ILE A 1 983 ? -7.581 9.503 -14.114 1.00 93.88 983 ILE A O 1
ATOM 7353 N N . SER A 1 984 ? -7.648 10.376 -16.167 1.00 92.31 984 SER A N 1
ATOM 7354 C CA . SER A 1 984 ? -9.115 10.281 -16.265 1.00 92.31 984 SER A CA 1
ATOM 7355 C C . SER A 1 984 ? -9.667 8.847 -16.286 1.00 92.31 984 SER A C 1
ATOM 7357 O O . SER A 1 984 ? -10.784 8.639 -15.822 1.00 92.31 984 SER A O 1
ATOM 7359 N N . GLN A 1 985 ? -8.915 7.855 -16.781 1.00 93.12 985 GLN A N 1
ATOM 7360 C CA . GLN A 1 985 ? -9.373 6.455 -16.852 1.00 93.12 985 GLN A CA 1
ATOM 7361 C C . GLN A 1 985 ? -8.870 5.567 -15.704 1.00 93.12 985 GLN A C 1
ATOM 7363 O O . GLN A 1 985 ? -9.452 4.511 -15.458 1.00 93.12 985 GLN A O 1
ATOM 7368 N N . VAL A 1 986 ? -7.777 5.952 -15.039 1.00 91.00 986 VAL A N 1
ATOM 7369 C CA . VAL A 1 986 ? -7.087 5.127 -14.031 1.00 91.00 986 VAL A CA 1
ATOM 7370 C C . VAL A 1 986 ? -7.133 5.747 -12.633 1.00 91.00 986 VAL A C 1
ATOM 7372 O O . VAL A 1 986 ? -7.146 4.995 -11.664 1.00 91.00 986 VAL A O 1
ATOM 7375 N N . TYR A 1 987 ? -7.188 7.079 -12.515 1.00 87.00 987 TYR A N 1
ATOM 7376 C CA . TYR A 1 987 ? -7.012 7.784 -11.240 1.00 87.00 987 TYR A CA 1
ATOM 7377 C C . TYR A 1 987 ? -8.252 8.592 -10.813 1.00 87.00 987 TYR A C 1
ATOM 7379 O O . TYR A 1 987 ? -8.966 8.174 -9.909 1.00 87.00 987 TYR A O 1
ATOM 7387 N N . ASP A 1 988 ? -8.563 9.708 -11.483 1.00 77.38 988 ASP A N 1
ATOM 7388 C CA . ASP A 1 988 ? -9.668 10.614 -11.105 1.00 77.38 988 ASP A CA 1
ATOM 7389 C C . ASP A 1 988 ? -11.058 10.065 -11.490 1.00 77.38 988 ASP A C 1
ATOM 7391 O O . ASP A 1 988 ? -12.064 10.397 -10.863 1.00 77.38 988 ASP A O 1
ATOM 7395 N N . GLY A 1 989 ? -11.121 9.247 -12.547 1.00 62.53 989 GLY A N 1
ATOM 7396 C CA . GLY A 1 989 ? -12.338 8.576 -13.031 1.00 62.53 989 GLY A CA 1
ATOM 7397 C C . GLY A 1 989 ? -12.220 7.050 -13.102 1.00 62.53 989 GLY A C 1
ATOM 7398 O O . GLY A 1 989 ? -13.104 6.395 -13.657 1.00 62.53 989 GLY A O 1
ATOM 7399 N N . GLY A 1 990 ? -11.135 6.492 -12.557 1.00 71.56 990 GLY A N 1
ATOM 7400 C CA . GLY A 1 990 ? -10.891 5.055 -12.441 1.00 71.56 990 GLY A CA 1
ATOM 7401 C C . GLY A 1 990 ? -10.935 4.574 -10.990 1.00 71.56 990 GLY A C 1
ATOM 7402 O O . GLY A 1 990 ? -11.134 5.353 -10.062 1.00 71.56 990 GLY A O 1
ATOM 7403 N N . ASP A 1 991 ? -10.724 3.275 -10.793 1.00 84.69 991 ASP A N 1
ATOM 7404 C CA . ASP A 1 991 ? -10.444 2.706 -9.472 1.00 84.69 991 ASP A CA 1
ATOM 7405 C C . ASP A 1 991 ? -8.921 2.611 -9.302 1.00 84.69 991 ASP A C 1
ATOM 7407 O O . ASP A 1 991 ? -8.304 1.604 -9.671 1.00 84.69 991 ASP A O 1
ATOM 7411 N N . TRP A 1 992 ? -8.309 3.697 -8.809 1.00 93.00 992 TRP A N 1
ATOM 7412 C CA . TRP A 1 992 ? -6.855 3.762 -8.623 1.00 93.00 992 TRP A CA 1
ATOM 7413 C C . TRP A 1 992 ? -6.368 2.649 -7.705 1.00 93.00 992 TRP A C 1
ATOM 7415 O O . TRP A 1 992 ? -5.435 1.935 -8.056 1.00 93.00 992 TRP A O 1
ATOM 7425 N N . THR A 1 993 ? -7.046 2.440 -6.574 1.00 90.69 993 THR A N 1
ATOM 7426 C CA . THR A 1 993 ? -6.674 1.420 -5.592 1.00 90.69 993 THR A CA 1
ATOM 7427 C C . THR A 1 993 ? -6.700 0.019 -6.202 1.00 90.69 993 THR A C 1
ATOM 7429 O O . THR A 1 993 ? -5.756 -0.742 -5.991 1.00 90.69 993 THR A O 1
ATOM 7432 N N . ALA A 1 994 ? -7.705 -0.333 -7.010 1.00 89.69 994 ALA A N 1
ATOM 7433 C CA . ALA A 1 994 ? -7.719 -1.619 -7.707 1.00 89.69 994 ALA A CA 1
ATOM 7434 C C . ALA A 1 994 ? -6.630 -1.719 -8.791 1.00 89.69 994 ALA A C 1
ATOM 7436 O O . ALA A 1 994 ? -6.007 -2.775 -8.931 1.00 89.69 994 ALA A O 1
ATOM 7437 N N . PHE A 1 995 ? -6.370 -0.647 -9.550 1.00 93.50 995 PHE A N 1
ATOM 7438 C CA . PHE A 1 995 ? -5.320 -0.629 -10.576 1.00 93.50 995 PHE A CA 1
ATOM 7439 C C . PHE A 1 995 ? -3.924 -0.780 -9.957 1.00 93.50 995 PHE A C 1
ATOM 7441 O O . PHE A 1 995 ? -3.170 -1.674 -10.344 1.00 93.50 995 PHE A O 1
ATOM 7448 N N . GLU A 1 996 ? -3.603 0.058 -8.974 1.00 95.25 996 GLU A N 1
ATOM 7449 C CA . GLU A 1 996 ? -2.358 0.050 -8.210 1.00 95.25 996 GLU A CA 1
ATOM 7450 C C . GLU A 1 996 ? -2.139 -1.318 -7.555 1.00 95.25 996 GLU A C 1
ATOM 7452 O O . GLU A 1 996 ? -1.121 -1.963 -7.797 1.00 95.25 996 GLU A O 1
ATOM 7457 N N . THR A 1 997 ? -3.120 -1.819 -6.799 1.00 91.25 997 THR A N 1
ATOM 7458 C CA . THR A 1 997 ? -2.998 -3.102 -6.090 1.00 91.25 997 THR A CA 1
ATOM 7459 C C . THR A 1 997 ? -2.787 -4.267 -7.064 1.00 91.25 997 THR A C 1
ATOM 7461 O O . THR A 1 997 ? -1.921 -5.116 -6.832 1.00 91.25 997 THR A O 1
ATOM 7464 N N . THR A 1 998 ? -3.479 -4.263 -8.211 1.00 91.75 998 THR A N 1
ATOM 7465 C CA . THR A 1 998 ? -3.255 -5.241 -9.289 1.00 91.75 998 THR A CA 1
ATOM 7466 C C . THR A 1 998 ? -1.835 -5.144 -9.857 1.00 91.75 998 THR A C 1
ATOM 7468 O O . THR A 1 998 ? -1.188 -6.169 -10.071 1.00 91.75 998 THR A O 1
ATOM 7471 N N . LEU A 1 999 ? -1.318 -3.933 -10.078 1.00 95.12 999 LEU A N 1
ATOM 7472 C CA . LEU A 1 999 ? 0.028 -3.701 -10.608 1.00 95.12 999 LEU A CA 1
ATOM 7473 C C . LEU A 1 999 ? 1.125 -4.132 -9.619 1.00 95.12 999 LEU A C 1
ATOM 7475 O O . LEU A 1 999 ? 2.109 -4.755 -10.022 1.00 95.12 999 LEU A O 1
ATOM 7479 N N . LEU A 1 1000 ? 0.916 -3.886 -8.323 1.00 94.69 1000 LEU A N 1
ATOM 7480 C CA . LEU A 1 1000 ? 1.771 -4.365 -7.234 1.00 94.69 1000 LEU A CA 1
ATOM 7481 C C . LEU A 1 1000 ? 1.785 -5.898 -7.152 1.00 94.69 1000 LEU A C 1
ATOM 7483 O O . LEU A 1 1000 ? 2.851 -6.488 -6.972 1.00 94.69 1000 LEU A O 1
ATOM 7487 N N . ASN A 1 1001 ? 0.631 -6.550 -7.325 1.00 91.00 1001 ASN A N 1
ATOM 7488 C CA . ASN A 1 1001 ? 0.536 -8.012 -7.357 1.00 91.00 1001 ASN A CA 1
ATOM 7489 C C . ASN A 1 1001 ? 1.250 -8.606 -8.570 1.00 91.00 1001 ASN A C 1
ATOM 7491 O O . ASN A 1 1001 ? 2.100 -9.474 -8.395 1.00 91.00 1001 ASN A O 1
ATOM 7495 N N . LEU A 1 1002 ? 0.982 -8.097 -9.777 1.00 91.56 1002 LEU A N 1
ATOM 7496 C CA . LEU A 1 1002 ? 1.657 -8.548 -10.997 1.00 91.56 1002 LEU A CA 1
ATOM 7497 C C . LEU A 1 1002 ? 3.182 -8.356 -10.909 1.00 91.56 1002 LEU A C 1
ATOM 7499 O O . LEU A 1 1002 ? 3.929 -9.234 -11.339 1.00 91.56 1002 LEU A O 1
ATOM 7503 N N . GLY A 1 1003 ? 3.649 -7.247 -10.325 1.00 94.44 1003 GLY A N 1
ATOM 7504 C CA . GLY A 1 1003 ? 5.075 -6.978 -10.124 1.00 94.44 1003 GLY A CA 1
ATOM 7505 C C . GLY A 1 1003 ? 5.744 -7.922 -9.128 1.00 94.44 1003 GLY A C 1
ATOM 7506 O O . GLY A 1 1003 ? 6.826 -8.443 -9.388 1.00 94.44 1003 GLY A O 1
ATOM 7507 N N . GLU A 1 1004 ? 5.095 -8.179 -7.995 1.00 92.50 1004 GLU A N 1
ATOM 7508 C CA . GLU A 1 1004 ? 5.591 -9.136 -7.008 1.00 92.50 1004 GLU A CA 1
ATOM 7509 C C . GLU A 1 1004 ? 5.553 -10.582 -7.545 1.00 92.50 1004 GLU A C 1
ATOM 7511 O O . GLU A 1 1004 ? 6.505 -11.340 -7.351 1.00 92.50 1004 GLU A O 1
ATOM 7516 N N . ASP A 1 1005 ? 4.493 -10.971 -8.254 1.00 89.88 1005 ASP A N 1
ATOM 7517 C CA . ASP A 1 1005 ? 4.348 -12.323 -8.805 1.00 89.88 1005 ASP A CA 1
ATOM 7518 C C . ASP A 1 1005 ? 5.343 -12.576 -9.939 1.00 89.88 1005 ASP A C 1
ATOM 7520 O O . ASP A 1 1005 ? 5.944 -13.654 -10.002 1.00 89.88 1005 ASP A O 1
ATOM 7524 N N . TYR A 1 1006 ? 5.606 -11.575 -10.789 1.00 94.75 1006 TYR A N 1
ATOM 7525 C CA . TYR A 1 1006 ? 6.631 -11.711 -11.818 1.00 94.75 1006 TYR A CA 1
ATOM 7526 C C . TYR A 1 1006 ? 8.057 -11.662 -11.252 1.00 94.75 1006 TYR A C 1
ATOM 7528 O O . TYR A 1 1006 ? 8.908 -12.414 -11.722 1.00 94.75 1006 TYR A O 1
ATOM 7536 N N . TYR A 1 1007 ? 8.323 -10.913 -10.174 1.00 95.50 1007 TYR A N 1
ATOM 7537 C CA . TYR A 1 1007 ? 9.566 -11.069 -9.399 1.00 95.50 1007 TYR A CA 1
ATOM 7538 C C . TYR A 1 1007 ? 9.780 -12.533 -8.965 1.00 95.50 1007 TYR A C 1
ATOM 7540 O O . TYR A 1 1007 ? 10.860 -13.090 -9.172 1.00 95.50 1007 TYR A O 1
ATOM 7548 N N . ARG A 1 1008 ? 8.745 -13.195 -8.429 1.00 93.00 1008 ARG A N 1
ATOM 7549 C CA . ARG A 1 1008 ? 8.834 -14.599 -7.984 1.00 93.00 1008 ARG A CA 1
ATOM 7550 C C . ARG A 1 1008 ? 8.974 -15.580 -9.150 1.00 93.00 1008 ARG A C 1
ATOM 7552 O O . ARG A 1 1008 ? 9.689 -16.575 -9.016 1.00 93.00 1008 ARG A O 1
ATOM 7559 N N . GLN A 1 1009 ? 8.364 -15.285 -10.300 1.00 94.94 1009 GLN A N 1
ATOM 7560 C CA . GLN A 1 1009 ? 8.595 -16.014 -11.551 1.00 94.94 1009 GLN A CA 1
ATOM 7561 C C . GLN A 1 1009 ? 10.066 -15.913 -11.987 1.00 94.94 1009 GLN A C 1
ATOM 7563 O O . GLN A 1 1009 ? 10.715 -16.937 -12.189 1.00 94.94 1009 GLN A O 1
ATOM 7568 N N . VAL A 1 1010 ? 10.625 -14.700 -12.024 1.00 97.00 1010 VAL A N 1
ATOM 7569 C CA . VAL A 1 1010 ? 12.024 -14.433 -12.396 1.00 97.00 1010 VAL A CA 1
ATOM 7570 C C . VAL A 1 1010 ? 13.014 -15.105 -11.440 1.00 97.00 1010 VAL A C 1
ATOM 7572 O O . VAL A 1 1010 ? 13.973 -15.719 -11.903 1.00 97.00 1010 VAL A O 1
ATOM 7575 N N . ALA A 1 1011 ? 12.781 -15.056 -10.125 1.00 95.62 1011 ALA A N 1
ATOM 7576 C CA . ALA A 1 1011 ? 13.633 -15.725 -9.138 1.00 95.62 1011 ALA A CA 1
ATOM 7577 C C . ALA A 1 1011 ? 13.617 -17.262 -9.295 1.00 95.62 1011 ALA A C 1
ATOM 7579 O O . ALA A 1 1011 ? 14.659 -17.917 -9.203 1.00 95.62 1011 ALA A O 1
ATOM 7580 N N . SER A 1 1012 ? 12.448 -17.841 -9.596 1.00 95.06 1012 SER A N 1
ATOM 7581 C CA . SER A 1 1012 ? 12.289 -19.267 -9.917 1.00 95.06 1012 SER A CA 1
ATOM 7582 C C . SER A 1 1012 ? 13.024 -19.654 -11.206 1.00 95.06 1012 SER A C 1
ATOM 7584 O O . SER A 1 1012 ? 13.801 -20.611 -11.225 1.00 95.06 1012 SER A O 1
ATOM 7586 N N . ASP A 1 1013 ? 12.828 -18.883 -12.276 1.00 97.25 1013 ASP A N 1
ATOM 7587 C CA . ASP A 1 1013 ? 13.464 -19.108 -13.576 1.00 97.25 1013 ASP A CA 1
ATOM 7588 C C . ASP A 1 1013 ? 14.987 -18.961 -13.507 1.00 97.25 1013 ASP A C 1
ATOM 7590 O O . ASP A 1 1013 ? 15.717 -19.758 -14.104 1.00 97.25 1013 ASP A O 1
ATOM 7594 N N . TYR A 1 1014 ? 15.473 -18.002 -12.717 1.00 97.44 1014 TYR A N 1
ATOM 7595 C CA . TYR A 1 1014 ? 16.888 -17.845 -12.419 1.00 97.44 1014 TYR A CA 1
ATOM 7596 C C . TYR A 1 1014 ? 17.461 -19.106 -11.764 1.00 97.44 1014 TYR A C 1
ATOM 7598 O O . TYR A 1 1014 ? 18.391 -19.686 -12.320 1.00 97.44 1014 TYR A O 1
ATOM 7606 N N . GLU A 1 1015 ? 16.916 -19.594 -10.642 1.00 95.94 1015 GLU A N 1
ATOM 7607 C CA . GLU A 1 1015 ? 17.466 -20.788 -9.974 1.00 95.94 1015 GLU A CA 1
ATOM 7608 C C . GLU A 1 1015 ? 17.354 -22.066 -10.832 1.00 95.94 1015 GLU A C 1
ATOM 7610 O O . GLU A 1 1015 ? 18.259 -22.906 -10.785 1.00 95.94 1015 GLU A O 1
ATOM 7615 N N . LEU A 1 1016 ? 16.325 -22.196 -11.685 1.00 95.75 1016 LEU A N 1
ATOM 7616 C CA . LEU A 1 1016 ? 16.249 -23.261 -12.699 1.00 95.75 1016 LEU A CA 1
ATOM 7617 C C . LEU A 1 1016 ? 17.423 -23.177 -13.696 1.00 95.75 1016 LEU A C 1
ATOM 7619 O O . LEU A 1 1016 ? 18.103 -24.179 -13.952 1.00 95.75 1016 LEU A O 1
ATOM 7623 N N . MET A 1 1017 ? 17.686 -21.987 -14.245 1.00 96.69 1017 MET A N 1
ATOM 7624 C CA . MET A 1 1017 ? 18.655 -21.782 -15.330 1.00 96.69 1017 MET A CA 1
ATOM 7625 C C . MET A 1 1017 ? 20.104 -21.604 -14.867 1.00 96.69 1017 MET A C 1
ATOM 7627 O O . MET A 1 1017 ? 21.025 -21.906 -15.625 1.00 96.69 1017 MET A O 1
ATOM 7631 N N . LYS A 1 1018 ? 20.344 -21.171 -13.628 1.00 95.81 1018 LYS A N 1
ATOM 7632 C CA . LYS A 1 1018 ? 21.659 -20.873 -13.023 1.00 95.81 1018 LYS A CA 1
ATOM 7633 C C . LYS A 1 1018 ? 22.690 -21.990 -13.203 1.00 95.81 1018 LYS A C 1
ATOM 7635 O O . LYS A 1 1018 ? 23.850 -21.727 -13.516 1.00 95.81 1018 LYS A O 1
ATOM 7640 N N . SER A 1 1019 ? 22.261 -23.249 -13.082 1.00 94.38 1019 SER A N 1
ATOM 7641 C CA . SER A 1 1019 ? 23.126 -24.422 -13.298 1.00 94.38 1019 SER A CA 1
ATOM 7642 C C . SER A 1 1019 ? 23.517 -24.658 -14.768 1.00 94.38 1019 SER A C 1
ATOM 7644 O O . SER A 1 1019 ? 24.563 -25.251 -15.041 1.00 94.38 1019 SER A O 1
ATOM 7646 N N . ASP A 1 1020 ? 22.719 -24.163 -15.715 1.00 94.62 1020 ASP A N 1
ATOM 7647 C CA . ASP A 1 1020 ? 22.889 -24.352 -17.162 1.00 94.62 1020 ASP A CA 1
ATOM 7648 C C . ASP A 1 1020 ? 23.610 -23.168 -17.815 1.00 94.62 1020 ASP A C 1
ATOM 7650 O O . ASP A 1 1020 ? 24.434 -23.372 -18.711 1.00 94.62 1020 ASP A O 1
ATOM 7654 N N . LEU A 1 1021 ? 23.351 -21.967 -17.287 1.00 94.44 1021 LEU A N 1
ATOM 7655 C CA . LEU A 1 1021 ? 24.094 -20.725 -17.482 1.00 94.44 1021 LEU A CA 1
ATOM 7656 C C . LEU A 1 1021 ? 25.579 -20.922 -17.113 1.00 94.44 1021 LEU A C 1
ATOM 7658 O O . LEU A 1 1021 ? 26.437 -20.943 -17.996 1.00 94.44 1021 LEU A O 1
ATOM 7662 N N . ILE A 1 1022 ? 25.876 -21.203 -15.835 1.00 93.12 1022 ILE A N 1
ATOM 7663 C CA . ILE A 1 1022 ? 27.251 -21.434 -15.341 1.00 93.12 1022 ILE A CA 1
ATOM 7664 C C . ILE A 1 1022 ? 27.861 -22.706 -15.954 1.00 93.12 1022 ILE A C 1
ATOM 7666 O O . ILE A 1 1022 ? 29.059 -22.761 -16.232 1.00 93.12 1022 ILE A O 1
ATOM 7670 N N . GLY A 1 1023 ? 27.045 -23.739 -16.185 1.00 88.25 1023 GLY A N 1
ATOM 7671 C CA . GLY A 1 1023 ? 27.475 -24.999 -16.793 1.00 88.25 1023 GLY A CA 1
ATOM 7672 C C . GLY A 1 1023 ? 27.773 -24.923 -18.295 1.00 88.25 1023 GLY A C 1
ATOM 7673 O O . GLY A 1 1023 ? 28.192 -25.928 -18.869 1.00 88.25 1023 GLY A O 1
ATOM 7674 N N . GLY A 1 1024 ? 27.537 -23.777 -18.947 1.00 84.94 1024 GLY A N 1
ATOM 7675 C CA . GLY A 1 1024 ? 27.794 -23.572 -20.373 1.00 84.94 1024 GLY A CA 1
ATOM 7676 C C . GLY A 1 1024 ? 26.885 -24.372 -21.316 1.00 84.94 1024 GLY A C 1
ATOM 7677 O O . GLY A 1 1024 ? 27.178 -24.455 -22.507 1.00 84.94 1024 GLY A O 1
ATOM 7678 N N . LYS A 1 1025 ? 25.774 -24.953 -20.834 1.00 87.75 1025 LYS A N 1
ATOM 7679 C CA . LYS A 1 1025 ? 24.847 -25.754 -21.669 1.00 87.75 1025 LYS A CA 1
ATOM 7680 C C . LYS A 1 1025 ? 24.141 -24.913 -22.741 1.00 87.75 1025 LYS A C 1
ATOM 7682 O O . LYS A 1 1025 ? 23.690 -25.437 -23.762 1.00 87.75 1025 LYS A O 1
ATOM 7687 N N . LEU A 1 1026 ? 24.061 -23.606 -22.500 1.00 89.62 1026 LEU A N 1
ATOM 7688 C CA . LEU A 1 1026 ? 23.495 -22.611 -23.408 1.00 89.62 1026 LEU A CA 1
ATOM 7689 C C . LEU A 1 1026 ? 24.470 -22.167 -24.516 1.00 89.62 1026 LEU A C 1
ATOM 7691 O O . LEU A 1 1026 ? 24.077 -21.406 -25.394 1.00 89.62 1026 LEU A O 1
ATOM 7695 N N . ILE A 1 1027 ? 25.718 -22.649 -24.511 1.00 87.25 1027 ILE A N 1
ATOM 7696 C CA . ILE A 1 1027 ? 26.717 -22.352 -25.545 1.00 87.25 1027 ILE A CA 1
ATOM 7697 C C . ILE A 1 1027 ? 26.654 -23.432 -26.633 1.00 87.25 1027 ILE A C 1
ATOM 7699 O O . ILE A 1 1027 ? 26.845 -24.619 -26.363 1.00 87.25 1027 ILE A O 1
ATOM 7703 N N . ASP A 1 1028 ? 26.413 -23.032 -27.880 1.00 73.06 1028 ASP A N 1
ATOM 7704 C CA . ASP A 1 1028 ? 26.286 -23.959 -29.007 1.00 73.06 1028 ASP A CA 1
ATOM 7705 C C . ASP A 1 1028 ? 27.652 -24.411 -29.540 1.00 73.06 1028 ASP A C 1
ATOM 7707 O O . ASP A 1 1028 ? 28.238 -23.859 -30.468 1.00 73.06 1028 ASP A O 1
ATOM 7711 N N . VAL A 1 1029 ? 28.165 -25.482 -28.933 1.00 60.59 1029 VAL A N 1
ATOM 7712 C CA . VAL A 1 1029 ? 29.506 -26.052 -29.161 1.00 60.59 1029 VAL A CA 1
ATOM 7713 C C . VAL A 1 1029 ? 29.763 -26.651 -30.558 1.00 60.59 1029 VAL A C 1
ATOM 7715 O O . VAL A 1 1029 ? 30.795 -27.291 -30.765 1.00 60.59 1029 VAL A O 1
ATOM 7718 N N . ALA A 1 1030 ? 28.880 -26.436 -31.538 1.00 56.84 1030 ALA A N 1
ATOM 7719 C CA . ALA A 1 1030 ? 29.043 -26.921 -32.911 1.00 56.84 1030 ALA A CA 1
ATOM 7720 C C . ALA A 1 1030 ? 30.341 -26.411 -33.575 1.00 56.84 1030 ALA A C 1
ATOM 7722 O O . ALA A 1 1030 ? 30.981 -27.151 -34.321 1.00 56.84 1030 ALA A O 1
ATOM 7723 N N . GLY A 1 1031 ? 30.777 -25.189 -33.242 1.00 47.84 1031 GLY A N 1
ATOM 7724 C CA . GLY A 1 1031 ? 32.027 -24.597 -33.736 1.00 47.84 1031 GLY A CA 1
ATOM 7725 C C . GLY A 1 1031 ? 33.320 -25.123 -33.089 1.00 47.84 1031 GLY A C 1
ATOM 7726 O O . GLY A 1 1031 ? 34.407 -24.802 -33.563 1.00 47.84 1031 GLY A O 1
ATOM 7727 N N . LEU A 1 1032 ? 33.259 -25.941 -32.025 1.00 48.41 1032 LEU A N 1
ATOM 7728 C CA . LEU A 1 1032 ? 34.473 -26.391 -31.317 1.00 48.41 1032 LEU A CA 1
ATOM 7729 C C . LEU A 1 1032 ? 35.296 -27.451 -32.075 1.00 48.41 1032 LEU A C 1
ATOM 7731 O O . LEU A 1 1032 ? 36.411 -27.762 -31.653 1.00 48.41 1032 LEU A O 1
ATOM 7735 N N . ALA A 1 1033 ? 34.786 -28.004 -33.180 1.00 48.81 1033 ALA A N 1
ATOM 7736 C CA . ALA A 1 1033 ? 35.467 -29.053 -33.944 1.00 48.81 1033 ALA A CA 1
ATOM 7737 C C . ALA A 1 1033 ? 36.802 -28.596 -34.573 1.00 48.81 1033 ALA A C 1
ATOM 7739 O O . ALA A 1 1033 ? 37.740 -29.392 -34.653 1.00 48.81 1033 ALA A O 1
ATOM 7740 N N . ASP A 1 1034 ? 36.907 -27.322 -34.968 1.00 44.56 1034 ASP A N 1
ATOM 7741 C CA . ASP A 1 1034 ? 38.069 -26.777 -35.689 1.00 44.56 1034 ASP A CA 1
ATOM 7742 C C . ASP A 1 1034 ? 39.141 -26.147 -34.775 1.00 44.56 1034 ASP A C 1
ATOM 7744 O O . ASP A 1 1034 ? 40.229 -25.781 -35.234 1.00 44.56 1034 ASP A O 1
ATOM 7748 N N . LEU A 1 1035 ? 38.891 -26.050 -33.461 1.00 43.88 1035 LEU A N 1
ATOM 7749 C CA . LEU A 1 1035 ? 39.812 -25.445 -32.488 1.00 43.88 1035 LEU A CA 1
ATOM 7750 C C . LEU A 1 1035 ? 40.972 -26.383 -32.103 1.00 43.88 1035 LEU A C 1
ATOM 7752 O O . LEU A 1 1035 ? 41.097 -26.887 -30.984 1.00 43.88 1035 LEU A O 1
ATOM 7756 N N . ALA A 1 1036 ? 41.886 -26.583 -33.053 1.00 41.84 1036 ALA A N 1
ATOM 7757 C CA . ALA A 1 1036 ? 43.128 -27.318 -32.855 1.00 41.84 1036 ALA A CA 1
ATOM 7758 C C . ALA A 1 1036 ? 44.034 -26.645 -31.796 1.00 41.84 1036 ALA A C 1
ATOM 7760 O O . ALA A 1 1036 ? 44.651 -25.607 -32.043 1.00 41.84 1036 ALA A O 1
ATOM 7761 N N . LEU A 1 1037 ? 44.158 -27.284 -30.625 1.00 41.41 1037 LEU A N 1
ATOM 7762 C CA . LEU A 1 1037 ? 44.916 -26.825 -29.449 1.00 41.41 1037 LEU A CA 1
ATOM 7763 C C . LEU A 1 1037 ? 46.412 -26.535 -29.720 1.00 41.41 1037 LEU A C 1
ATOM 7765 O O . LEU A 1 1037 ? 47.294 -27.363 -29.460 1.00 41.41 1037 LEU A O 1
ATOM 7769 N N . LYS A 1 1038 ? 46.727 -25.308 -30.151 1.00 40.78 1038 LYS A N 1
ATOM 7770 C CA . LYS A 1 1038 ? 48.090 -24.752 -30.157 1.00 40.78 1038 LYS A CA 1
ATOM 7771 C C . LYS A 1 1038 ? 48.557 -24.452 -28.724 1.00 40.78 1038 LYS A C 1
ATOM 7773 O O . LYS A 1 1038 ? 48.402 -23.336 -28.245 1.00 40.78 1038 LYS A O 1
ATOM 7778 N N . GLY A 1 1039 ? 49.172 -25.430 -28.052 1.00 44.47 1039 GLY A N 1
ATOM 7779 C CA . GLY A 1 1039 ? 49.877 -25.175 -26.781 1.00 44.47 1039 GLY A CA 1
ATOM 7780 C C . GLY A 1 1039 ? 50.080 -26.359 -25.829 1.00 44.47 1039 GLY A C 1
ATOM 7781 O O . GLY A 1 1039 ? 50.799 -26.223 -24.843 1.00 44.47 1039 GLY A O 1
ATOM 7782 N N . ALA A 1 1040 ? 49.489 -27.528 -26.094 1.00 35.09 1040 ALA A N 1
ATOM 7783 C CA . ALA A 1 1040 ? 49.556 -28.665 -25.173 1.00 35.09 1040 ALA A CA 1
ATOM 7784 C C . ALA A 1 1040 ? 50.897 -29.434 -25.242 1.00 35.09 1040 ALA A C 1
ATOM 7786 O O . ALA A 1 1040 ? 51.015 -30.449 -25.935 1.00 35.09 1040 ALA A O 1
ATOM 7787 N N . CYS A 1 1041 ? 51.903 -28.992 -24.478 1.00 31.59 1041 CYS A N 1
ATOM 7788 C CA . CYS A 1 1041 ? 53.095 -29.799 -24.191 1.00 31.59 1041 CYS A CA 1
ATOM 7789 C C . CYS A 1 1041 ? 52.701 -31.100 -23.472 1.00 31.59 1041 CYS A C 1
ATOM 7791 O O . CYS A 1 1041 ? 52.215 -31.076 -22.343 1.00 31.59 1041 CYS A O 1
ATOM 7793 N N . ARG A 1 1042 ? 52.922 -32.250 -24.120 1.00 38.00 1042 ARG A N 1
ATOM 7794 C CA . ARG A 1 1042 ? 52.563 -33.566 -23.576 1.00 38.00 1042 ARG A CA 1
ATOM 7795 C C . ARG A 1 1042 ? 53.644 -34.110 -22.638 1.00 38.00 1042 ARG A C 1
ATOM 7797 O O . ARG A 1 1042 ? 54.688 -34.561 -23.100 1.00 38.00 1042 ARG A O 1
ATOM 7804 N N . SER A 1 1043 ? 53.330 -34.208 -21.351 1.00 35.25 1043 SER A N 1
ATOM 7805 C CA . SER A 1 1043 ? 53.862 -35.243 -20.456 1.00 35.25 1043 SER A CA 1
ATOM 7806 C C . SER A 1 1043 ? 52.680 -36.045 -19.901 1.00 35.25 1043 SER A C 1
ATOM 7808 O O . SER A 1 1043 ? 51.605 -35.496 -19.670 1.00 35.25 1043 SER A O 1
ATOM 7810 N N . GLY A 1 1044 ? 52.820 -37.369 -19.805 1.00 35.66 1044 GLY A N 1
ATOM 7811 C CA . GLY A 1 1044 ? 51.673 -38.263 -19.623 1.00 35.66 1044 GLY A CA 1
ATOM 7812 C C . GLY A 1 1044 ? 51.630 -38.958 -18.269 1.00 35.66 1044 GLY A C 1
ATOM 7813 O O . GLY A 1 1044 ? 52.416 -39.873 -18.047 1.00 35.66 1044 GLY A O 1
ATOM 7814 N N . ALA A 1 1045 ? 50.648 -38.600 -17.437 1.00 34.25 1045 ALA A N 1
ATOM 7815 C CA . ALA A 1 1045 ? 49.996 -39.503 -16.487 1.00 34.25 1045 ALA A CA 1
ATOM 7816 C C . ALA A 1 1045 ? 48.636 -38.924 -16.046 1.00 34.25 1045 ALA A C 1
ATOM 7818 O O . ALA A 1 1045 ? 48.568 -37.771 -15.637 1.00 34.25 1045 ALA A O 1
ATOM 7819 N N . GLU A 1 1046 ? 47.595 -39.762 -16.101 1.00 33.50 1046 GLU A N 1
ATOM 7820 C CA . GLU A 1 1046 ? 46.248 -39.567 -15.526 1.00 33.50 1046 GLU A CA 1
ATOM 7821 C C . GLU A 1 1046 ? 45.394 -38.374 -16.024 1.00 33.50 1046 GLU A C 1
ATOM 7823 O O . GLU A 1 1046 ? 45.864 -37.407 -16.617 1.00 33.50 1046 GLU A O 1
ATOM 7828 N N . ARG A 1 1047 ? 44.065 -38.500 -15.877 1.00 42.50 1047 ARG A N 1
ATOM 7829 C CA . ARG A 1 1047 ? 43.073 -37.592 -16.481 1.00 42.50 1047 ARG A CA 1
ATOM 7830 C C . ARG A 1 1047 ? 42.375 -36.723 -15.433 1.00 42.50 1047 ARG A C 1
ATOM 7832 O O . ARG A 1 1047 ? 41.444 -37.195 -14.786 1.00 42.50 1047 ARG A O 1
ATOM 7839 N N . ARG A 1 1048 ? 42.718 -35.434 -15.367 1.00 31.70 1048 ARG A N 1
ATOM 7840 C CA . ARG A 1 1048 ? 41.799 -34.357 -14.947 1.00 31.70 1048 ARG A CA 1
ATOM 7841 C C . ARG A 1 1048 ? 42.088 -33.101 -15.765 1.00 31.70 1048 ARG A C 1
ATOM 7843 O O . ARG A 1 1048 ? 43.205 -32.598 -15.723 1.00 31.70 1048 ARG A O 1
ATOM 7850 N N . ILE A 1 1049 ? 41.089 -32.594 -16.487 1.00 30.11 1049 ILE A N 1
ATOM 7851 C CA . ILE A 1 1049 ? 41.144 -31.241 -17.050 1.00 30.11 1049 ILE A CA 1
ATOM 7852 C C . ILE A 1 1049 ? 40.686 -30.304 -15.933 1.00 30.11 1049 ILE A C 1
ATOM 7854 O O . ILE A 1 1049 ? 39.505 -30.257 -15.605 1.00 30.11 1049 ILE A O 1
ATOM 7858 N N . LEU A 1 1050 ? 41.641 -29.618 -15.310 1.00 28.47 1050 LEU A N 1
ATOM 7859 C CA . LEU A 1 1050 ? 41.385 -28.523 -14.379 1.00 28.47 1050 LEU A CA 1
ATOM 7860 C C . LEU A 1 1050 ? 41.624 -27.213 -15.125 1.00 28.47 1050 LEU A C 1
ATOM 7862 O O . LEU A 1 1050 ? 42.748 -26.942 -15.545 1.00 28.47 1050 LEU A O 1
ATOM 7866 N N . ILE A 1 1051 ? 40.577 -26.403 -15.274 1.00 31.80 1051 ILE A N 1
ATOM 7867 C CA . ILE A 1 1051 ? 40.715 -25.017 -15.723 1.00 31.80 1051 ILE A CA 1
ATOM 7868 C C . ILE A 1 1051 ? 41.205 -24.216 -14.513 1.00 31.80 1051 ILE A C 1
ATOM 7870 O O . ILE A 1 1051 ? 40.457 -23.981 -13.567 1.00 31.80 1051 ILE A O 1
ATOM 7874 N N . SER A 1 1052 ? 42.491 -23.865 -14.502 1.00 30.23 1052 SER A N 1
ATOM 7875 C CA . SER A 1 1052 ? 43.108 -23.075 -13.434 1.00 30.23 1052 SER A CA 1
ATOM 7876 C C . SER A 1 1052 ? 43.279 -21.621 -13.867 1.00 30.23 1052 SER A C 1
ATOM 7878 O O . SER A 1 1052 ? 44.085 -21.337 -14.756 1.00 30.23 1052 SER A O 1
ATOM 7880 N N . CYS A 1 1053 ? 42.567 -20.706 -13.209 1.00 30.27 1053 CYS A N 1
ATOM 7881 C CA . CYS A 1 1053 ? 42.726 -19.265 -13.406 1.00 30.27 1053 CYS A CA 1
ATOM 7882 C C . CYS A 1 1053 ? 44.108 -18.753 -12.939 1.00 30.27 1053 CYS A C 1
ATOM 7884 O O . CYS A 1 1053 ? 44.907 -19.480 -12.343 1.00 30.27 1053 CYS A O 1
ATOM 7886 N N . PHE A 1 1054 ? 44.408 -17.491 -13.261 1.00 27.64 1054 PHE A N 1
ATOM 7887 C CA . PHE A 1 1054 ? 45.742 -16.893 -13.132 1.00 27.64 1054 PHE A CA 1
ATOM 7888 C C . PHE A 1 1054 ? 46.275 -16.752 -11.689 1.00 27.64 1054 PHE A C 1
ATOM 7890 O O . PHE A 1 1054 ? 45.557 -16.848 -10.696 1.00 27.64 1054 PHE A O 1
ATOM 7897 N N . ARG A 1 1055 ? 47.592 -16.517 -11.587 1.00 28.52 1055 ARG A N 1
ATOM 7898 C CA . ARG A 1 1055 ? 48.344 -16.418 -10.323 1.00 28.52 1055 ARG A CA 1
ATOM 7899 C C . ARG A 1 1055 ? 47.957 -15.184 -9.485 1.00 28.52 1055 ARG A C 1
ATOM 7901 O O . ARG A 1 1055 ? 48.022 -14.079 -10.020 1.00 28.52 1055 ARG A O 1
ATOM 7908 N N . PRO A 1 1056 ? 47.795 -15.315 -8.157 1.00 34.38 1056 PRO A N 1
ATOM 7909 C CA . PRO A 1 1056 ? 48.027 -14.222 -7.217 1.00 34.38 1056 PRO A CA 1
ATOM 7910 C C . PRO A 1 1056 ? 49.517 -14.147 -6.833 1.00 34.38 1056 PRO A C 1
ATOM 7912 O O . PRO A 1 1056 ? 50.169 -15.172 -6.622 1.00 34.38 1056 PRO A O 1
ATOM 7915 N N . GLY A 1 1057 ? 50.066 -12.938 -6.703 1.00 30.27 1057 GLY A N 1
ATOM 7916 C CA . GLY A 1 1057 ? 51.454 -12.721 -6.286 1.00 30.27 1057 GLY A CA 1
ATOM 7917 C C . GLY A 1 1057 ? 51.574 -11.728 -5.134 1.00 30.27 1057 GLY A C 1
ATOM 7918 O O . GLY A 1 1057 ? 51.462 -10.542 -5.389 1.00 30.27 1057 GLY A O 1
ATOM 7919 N N . GLN A 1 1058 ? 51.889 -12.238 -3.932 1.00 32.53 1058 GLN A N 1
ATOM 7920 C CA . GLN A 1 1058 ? 52.436 -11.538 -2.745 1.00 32.53 1058 GLN A CA 1
ATOM 7921 C C . GLN A 1 1058 ? 51.660 -10.314 -2.177 1.00 32.53 1058 GLN A C 1
ATOM 7923 O O . GLN A 1 1058 ? 51.232 -9.430 -2.895 1.00 32.53 1058 GLN A O 1
ATOM 7928 N N . ALA A 1 1059 ? 51.514 -10.136 -0.860 1.00 30.33 1059 ALA A N 1
ATOM 7929 C CA . ALA A 1 1059 ? 51.793 -11.007 0.286 1.00 30.33 1059 ALA A CA 1
ATOM 7930 C C . ALA A 1 1059 ? 50.980 -10.534 1.513 1.00 30.33 1059 ALA A C 1
ATOM 7932 O O . ALA A 1 1059 ? 50.625 -9.364 1.611 1.00 30.33 1059 ALA A O 1
ATOM 7933 N N . GLY A 1 1060 ? 50.737 -11.425 2.479 1.00 27.59 1060 GLY A N 1
ATOM 7934 C CA . GLY A 1 1060 ? 50.055 -11.086 3.734 1.00 27.59 1060 GLY A CA 1
ATOM 7935 C C . GLY A 1 1060 ? 49.947 -12.300 4.653 1.00 27.59 1060 GLY A C 1
ATOM 7936 O O . GLY A 1 1060 ? 49.053 -13.124 4.493 1.00 27.59 1060 GLY A O 1
ATOM 7937 N N . VAL A 1 1061 ? 50.890 -12.458 5.584 1.00 29.94 1061 VAL A N 1
ATOM 7938 C CA . VAL A 1 1061 ? 50.950 -13.631 6.473 1.00 29.94 1061 VAL A CA 1
ATOM 7939 C C . VAL A 1 1061 ? 50.275 -13.326 7.803 1.00 29.94 1061 VAL A C 1
ATOM 7941 O O . VAL A 1 1061 ? 50.832 -12.575 8.593 1.00 29.94 1061 VAL A O 1
ATOM 7944 N N . HIS A 1 1062 ? 49.175 -14.014 8.114 1.00 28.09 1062 HIS A N 1
ATOM 7945 C CA . HIS A 1 1062 ? 48.816 -14.345 9.496 1.00 28.09 1062 HIS A CA 1
ATOM 7946 C C . HIS A 1 1062 ? 48.173 -15.739 9.576 1.00 28.09 1062 HIS A C 1
ATOM 7948 O O . HIS A 1 1062 ? 47.502 -16.189 8.651 1.00 28.09 1062 HIS A O 1
ATOM 7954 N N . ARG A 1 1063 ? 48.448 -16.460 10.670 1.00 28.81 1063 ARG A N 1
ATOM 7955 C CA . ARG A 1 1063 ? 47.989 -17.841 10.911 1.00 28.81 1063 ARG A CA 1
ATOM 7956 C C . ARG A 1 1063 ? 46.702 -17.849 11.737 1.00 28.81 1063 ARG A C 1
ATOM 7958 O O . ARG A 1 1063 ? 46.656 -17.120 12.719 1.00 28.81 1063 ARG A O 1
ATOM 7965 N N . TYR A 1 1064 ? 45.792 -18.784 11.459 1.00 27.23 1064 TYR A N 1
ATOM 7966 C CA . TYR A 1 1064 ? 45.022 -19.522 12.478 1.00 27.23 1064 TYR A CA 1
ATOM 7967 C C . TYR A 1 1064 ? 44.637 -20.921 11.948 1.00 27.23 1064 TYR A C 1
ATOM 7969 O O . TYR A 1 1064 ? 44.901 -21.225 10.784 1.00 27.23 1064 TYR A O 1
ATOM 7977 N N . SER A 1 1065 ? 44.162 -21.827 12.814 1.00 30.14 1065 SER A N 1
ATOM 7978 C CA . SER A 1 1065 ? 44.471 -23.265 12.677 1.00 30.14 1065 SER A CA 1
ATOM 7979 C C . SER A 1 1065 ? 43.319 -24.261 12.934 1.00 30.14 1065 SER A C 1
ATOM 7981 O O . SER A 1 1065 ? 43.248 -24.838 14.016 1.00 30.14 1065 SER A O 1
ATOM 7983 N N . GLY A 1 1066 ? 42.532 -24.567 11.890 1.00 28.73 1066 GLY A N 1
ATOM 7984 C CA . GLY A 1 1066 ? 41.730 -25.805 11.730 1.00 28.73 1066 GLY A CA 1
ATOM 7985 C C . GLY A 1 1066 ? 40.651 -26.112 12.793 1.00 28.73 1066 GLY A C 1
ATOM 7986 O O . GLY A 1 1066 ? 40.368 -25.259 13.629 1.00 28.73 1066 GLY A O 1
ATOM 7987 N N . PRO A 1 1067 ? 40.065 -27.335 12.803 1.00 43.84 1067 PRO A N 1
ATOM 7988 C CA . PRO A 1 1067 ? 40.135 -28.427 11.816 1.00 43.84 1067 PRO A CA 1
ATOM 7989 C C . PRO A 1 1067 ? 38.779 -28.715 11.109 1.00 43.84 1067 PRO A C 1
ATOM 7991 O O . PRO A 1 1067 ? 37.772 -28.072 11.378 1.00 43.84 1067 PRO A O 1
ATOM 7994 N N . ARG A 1 1068 ? 38.738 -29.700 10.194 1.00 32.84 1068 ARG A N 1
ATOM 7995 C CA . ARG A 1 1068 ? 37.547 -30.058 9.386 1.00 32.84 1068 ARG A CA 1
ATOM 7996 C C . ARG A 1 1068 ? 36.597 -31.064 10.061 1.00 32.84 1068 ARG A C 1
ATOM 7998 O O . ARG A 1 1068 ? 37.070 -32.094 10.539 1.00 32.84 1068 ARG A O 1
ATOM 8005 N N . ARG A 1 1069 ? 35.283 -30.860 9.886 1.00 32.31 1069 ARG A N 1
ATOM 8006 C CA . ARG A 1 1069 ? 34.247 -31.865 9.526 1.00 32.31 1069 ARG A CA 1
ATOM 8007 C C . ARG A 1 1069 ? 33.146 -31.134 8.721 1.00 32.31 1069 ARG A C 1
ATOM 8009 O O . ARG A 1 1069 ? 32.894 -29.983 9.045 1.00 32.31 1069 ARG A O 1
ATOM 8016 N N . GLY A 1 1070 ? 32.484 -31.684 7.701 1.00 30.17 1070 GLY A N 1
ATOM 8017 C CA . GLY A 1 1070 ? 32.746 -32.936 6.979 1.00 30.17 1070 GLY A CA 1
ATOM 8018 C C . GLY A 1 1070 ? 31.563 -33.907 6.923 1.00 30.17 1070 GLY A C 1
ATOM 8019 O O . GLY A 1 1070 ? 31.665 -34.970 7.529 1.00 30.17 1070 GLY A O 1
ATOM 8020 N N . VAL A 1 1071 ? 30.507 -33.549 6.186 1.00 30.25 1071 VAL A N 1
ATOM 8021 C CA . VAL A 1 1071 ? 29.536 -34.453 5.534 1.00 30.25 1071 VAL A CA 1
ATOM 8022 C C . VAL A 1 1071 ? 29.193 -33.817 4.177 1.00 30.25 1071 VAL A C 1
ATOM 8024 O O . VAL A 1 1071 ? 29.173 -32.589 4.108 1.00 30.25 1071 VAL A O 1
ATOM 8027 N N . ASP A 1 1072 ? 29.042 -34.676 3.167 1.00 33.84 1072 ASP A N 1
ATOM 8028 C CA . ASP A 1 1072 ? 28.687 -34.485 1.744 1.00 33.84 1072 ASP A CA 1
ATOM 8029 C C . ASP A 1 1072 ? 28.159 -33.105 1.286 1.00 33.84 1072 ASP A C 1
ATOM 8031 O O . ASP A 1 1072 ? 27.047 -32.710 1.701 1.00 33.84 1072 ASP A O 1
#